Protein 1XDP (pdb70)

Secondary structure (DSSP, 8-state):
--S-SB--HHHHHHHHHHHHHHHHH-TTS-HHHHHHHHHHHHHHHHHIIIIIIHHHHHHHHHHHHH---S-HHHHHHHHHHHHHHHHHHHHHHHHHHHHHHHTTT-EEE-GGG--TTHHHHHHHHIIIIIGGG---EE--TT--TTTTS-TT-EEEEEEEEETTEEEEEEEE--TTTS-SEEEPP-SSSTT--EEEEHHHHHHHHHHHHHTTT---SEEEEEEEEEEEPPPS-TTTTS-SSSTTS--TTSSTTTS---EEEEE-TT--HHHHHHHHHHTT--SSSEEEE--S---GGGGGG----S-GGGSPPP--PBP-GGGG-TT-SSHHHHHHHS-EEEEETTB-THHHHHHHHHHHH-TTEEEEEEEESSPPTT-HHHHHHHHHHHTT-EEEEEE-TT-SSTTTTTTTTTHHHHHHT-EEEE--TT-EE--EEEEEEEEETTEEEEEEEEESS-S-TTGGGTEEEEEEEE--HHHHHHHHHHHHHHH-TTS----SS-EEETTSHHHHHHHHHHHHHHHHHTT----EEEEES-B--HHHHHHHHHHHHTT--EEEEESS-B-B-TT-TTTSTTEEEEEE-SSSEE---EEEE-GGGS-EEEEES--BSHHHHHSEEEEEEE--SHHHHHHHHHHHHHHHT--SSEEE--TT---PBPPP-SS----HHHHHHHHHHHHTS--/--S-SB--HHHHHHHHHHHHHHHHH-TTS-HHHHHHHHHHHHHHHHHIIIIIIHHHHHHHHHHHHH---S-HHHHHHHHHHHHHHHHHHHHHHHHHHHHHHHTTT-EEE-GGG--TTHHHHHHHHIIIIIGGG---EE--TT--TTTTS-TT-EEEEEEEEETTEEEEEEEE--TTTS-SEEEPP-SSSTT--EEEEHHHHHHHHHHHHHTTT---SEEEEEEEEEEEPPPS-TTTTS-SSSTTS--TTSSTTTS---EEEEE-TT--HHHHHHHHHHTT--SSSEEEE--S---GGGGGG----S-GGGSPPP--PBP-GGGG-TT-SSHHHHHHHS-EEEEETTB-THHHHHHHHHHHH-TTEEEEEEEESSPPTT-HHHHHHHHHHHTT-EEEEEE-TT-SSTTTTTTTTTHHHHHHT-EEEE--TT-EE--EEEEEEEEETTEEEEEEEEESS-S-TTGGGTEEEEEEEE--HHHHHHHHHHHHHHH-TTS----SS-EEETTSHHHHHHHHHHHHHHHHHTT----EEEEES-B--HHHHHHHHHHHHTT--EEEEESS-B-B-TT-TTTSTTEEEEEE-SSSEE---EEEE-GGGS-EEEEES--BSHHHHHSEEEEEEE--SHHHHHHHHHHHHHHHT--SSEEE--TT---PBPPP-SS----HHHHHHHHHHHHTS--

Organism: Escherichia coli (strain K12) (NCBI:txid83333)

Solvent-accessible surface area: 57719 Å² total; per-residue (Å²): 120,183,155,73,70,59,10,59,27,10,3,4,18,15,6,19,2,59,11,6,9,42,0,0,39,28,116,84,8,28,9,0,26,6,0,59,20,0,0,65,13,13,59,28,35,28,54,0,38,25,10,52,30,0,10,13,54,17,72,24,36,18,42,72,66,186,50,39,152,80,123,14,176,123,19,34,38,69,1,117,51,75,19,106,139,11,60,138,89,13,68,37,19,18,80,65,0,42,111,31,0,32,154,57,60,0,39,24,26,27,25,177,92,20,22,130,77,7,40,84,88,0,84,118,31,2,79,100,132,0,54,62,52,2,13,0,4,2,18,45,126,118,8,55,0,62,128,40,7,86,64,30,59,6,2,0,0,0,8,2,35,131,53,147,54,80,82,24,0,0,0,34,4,3,44,80,121,17,81,19,20,8,87,8,37,65,86,80,64,238,180,83,99,7,0,0,4,0,0,3,0,0,26,60,2,10,66,26,7,0,101,14,32,13,94,46,105,44,33,53,15,23,0,0,17,16,20,117,9,29,103,35,66,21,3,52,15,64,21,70,90,104,87,144,153,48,45,74,67,11,110,126,84,2,76,34,43,11,23,41,1,30,28,8,146,95,8,41,104,59,0,14,80,36,0,95,147,29,8,97,18,51,231,101,17,39,39,53,58,29,21,51,41,12,20,31,40,35,4,61,118,0,49,54,32,30,157,86,116,14,34,26,117,105,24,83,54,21,69,18,54,42,29,76,43,110,123,24,126,22,6,0,29,0,3,111,101,61,21,2,2,0,2,7,2,0,1,19,6,39,3,0,8,19,3,1,17,29,0,0,3,3,47,33,3,80,24,0,33,0,3,2,6,49,8,8,170,94,0,51,1,0,42,10,1,25,34,0,13,34,9,60,17,115,2,1,0,1,0,1,43,47,9,56,106,60,41,118,49,1,85,106,23,10,128,84,0,73,130,22,58,4,77,20,24,82,5,60,106,23,44,3,8,19,1,2,0,0,5,0,11,22,108,23,147,59,124,67,37,40,2,1,3,4,2,0,8,26,2,16,37,127,19,3,130,104,62,0,4,2,2,2,2,0,21,33,54,119,1,5,64,5,0,100,76,0,0,70,16,15,72,70,70,194,176,123,30,103,13,120,78,0,1,0,0,55,82,9,1,56,139,28,0,40,73,3,0,55,89,0,26,41,18,19,126,121,72,84,82,18,10,0,22,0,3,2,5,12,0,32,3,124,20,0,1,44,64,0,14,42,0,1,71,28,44,0,59,1,47,0,2,0,40,4,2,2,5,0,0,5,102,28,163,58,56,0,79,67,2,70,3,0,0,1,13,8,63,15,52,3,25,1,4,0,0,7,0,33,32,37,48,104,75,51,1,17,4,0,0,0,16,0,10,43,18,6,1,61,66,11,11,0,0,0,1,14,5,46,18,91,120,3,40,92,34,0,21,38,0,8,95,32,0,27,43,1,6,32,0,1,0,77,20,19,99,100,27,43,7,149,82,6,96,108,55,173,109,208,146,26,58,0,4,50,29,0,16,90,47,1,93,70,70,17,113,115,155,120,186,156,73,70,58,10,59,28,11,3,4,18,14,6,18,2,60,11,6,9,41,1,0,37,27,117,84,9,28,8,0,26,7,0,60,19,0,0,63,12,14,58,29,35,28,55,0,39,25,11,52,29,1,9,12,52,17,69,22,35,20,43,73,66,186,50,38,150,79,125,14,177,120,20,34,36,72,1,118,52,74,17,108,136,10,59,138,89,13,68,37,18,17,79,63,0,40,111,31,0,32,154,57,60,0,40,26,26,27,25,178,90,21,21,130,78,7,41,84,89,0,82,115,32,2,80,101,133,0,54,63,50,1,10,0,5,4,17,45,126,125,12,54,0,63,130,45,6,85,62,31,58,6,1,0,0,0,8,2,35,133,53,144,54,80,85,24,0,0,0,34,3,3,46,82,118,18,81,16,20,8,88,8,37,67,87,79,64,239,179,84,99,6,1,0,4,0,0,2,0,0,24,61,2,10,67,26,4,0,101,16,31,12,99,46,103,42,32,54,16,23,0,0,17,16,21,119,9,28,103,36,68,21,4,51,16,65,20,72,90,105,89,146,152,50,44,77,68,11,111,125,87,2,75,34,43,13,23,40,1,29,28,9,144,94,8,41,104,58,0,13,82,37,0,95,149,29,8,97,18,51,233,101,16,39,40,52,57,27,21,51,40,12,19,32,40,36,3,61,118,1,49,55,31,29,158,86,115,15,33,26,119,106,24,84,54,21,67,17,54,43,28,75,40,108,123,24,117,22,7,0,28,0,2,110,101,62,21,2,2,0,3,8,2,0,2,18,5,35,3,0,10,19,3,0,18,28,0,0,2,3,48,33,3,79,25,0,32,0,3,2,7,50,9,7,171,95,0,54,1,0,45,11,0,26,36,0,14,33,9,57,16,117,2,1,0,0,0,1,42,45,8,58,106,60,40,118,48,1,86,105,23,10,131,83,0,72,129,22,59,4,78,20,24,81,5,58,103,23,45,2,9,19,1,1,0,0,6,0,10,22,108,23,147,60,125,69,36,41,2,1,3,4,2,1,8,25,4,16,36,127,19,4,131,105,64,0,5,2,2,2,3,0,20,34,54,118,1,4,64,4,0,100,77,0,0,72,17,16,72,70,69,192,177,127,29,103,12,117,79,0,2,0,0,54,83,8,2,55,138,26,0,40,73,4,0,56,92,0,25,42,18,18,126,122,73,84,81,18,10,0,23,0,3,2,6,12,0,33,4,121,20,0,0,43,63,0,14,42,0,0,71,30,44,0,61,1,45,0,2,0,39,4,3,2,5,0,0,4,102,28,164,58,57,0,79,68,2,70,3,1,0,1,13,8,64,15,54,3,26,1,3,0,1,6,0,34,34,37,47,103,77,51,1,18,4,0,0,0,16,0,12,44,19,6,2,60,65,10,10,0,0,0,1,13,6,47,18,91,120,2,41,93,34,0,21,37,0,8,94,31,0,26,42,2,7,30,0,1,0,79,20,20,101,101,24,44,6,148,84,6,96,105,56,174,108,208,146,29,57,0,3,53,28,0,16,91,49,1,96,70,71,18,114,115,155

Nearest PDB structures (foldseek):
  1xdo-assembly1_A  TM=9.847E-01  e=0.000E+00  Escherichia coli
  2o8r-assembly1_A  TM=9.096E-01  e=2.268E-58  Porphyromonas gingivalis
  2o8r-assembly1_B  TM=8.255E-01  e=1.821E-51  Porphyromonas gingivalis
  2c1l-assembly1_B  TM=3.528E-01  e=1.149E-03  Cytobacillus firmus
  2w37-assembly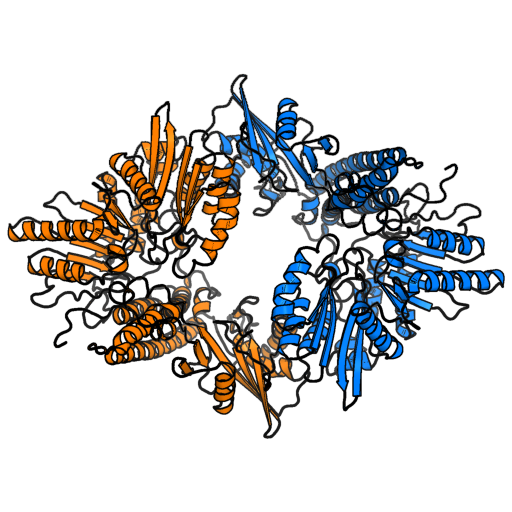1_A  TM=3.928E-01  e=2.493E+00  Lentilactobacillus hilgardii

Sequence (1374 aa):
GQEKLYIEKELSWLSFNERVLQEAADKSNPLIERMRFLGIYSNNLDEFYKVRFAELKRRIIISEEQGSNSHSRHLLGKIQSRVLKADQEFDGLYNELLLEMARNQIFLINERQLSVNQQNWLRHYFKQYLRQHITPILINPDTDLVQFLKDDYTYLAVEIIRGDTIRYALLEIPSDKVPRFVNLPPEAPRRRKPMILLDNILRYCLDDIFKGFFDYDALNAYSMKMTRDAEYDLVHEMEASLMELMSSSLKQRLTAEPVRFVYQRDMPNALVEVLREKLTISRYDSIVPGGRYHNFKDFINFPNVGKANLVNKPLPRLRHIWFDKAQFRNGFDAIRERDVLLYYPYHTFEHVLELLRQASFDPSVLAIKINIYRVAKDSRIIDSMIHAAHNGKKVTVVVELQARFDEEANIHWAKRLTEAGVHVIFSAPGLKIHAKLFLISRKENGEVVRYAHIGTGNFNEKTARLYTDYSLLTADARITNEVRRVFNFIENPYRPVTFDYLMVSPQNSRRLLYEMVDREIANAQQGLPSGITLKLNNLVDKGLVDRLYAASSSGVPVNLLVRGMCSLIPNLEGISDNIRAISIVDRYLEHDRVYIFENGGDKKVYLSSADWMTRNIDYRIEVATPLLDPRLKQRVLDIIDILFSDTVKARYIDKELSNRYVPRGNRRKVRAQLAIYDYIKSLEQPEGQEKLYIEKELSWLSFNERVLQEAADKSNPLIERMRFLGIYSNNLDEFYKVRFAELKRRIIISEEQGSNSHSRHLLGKIQSRVLKADQEFDGLYNELLLEMARNQIFLINERQLSVNQQNWLRHYFKQYLRQHITPILINPDTDLVQFLKDDYTYLAVEIIRGDTIRYALLEIPSDKVPRFVNLPPEAPRRRKPMILLDNILRYCLDDIFKGFFDYDALNAYSMKMTRDAEYDLVHEMEASLMELMSSSLKQRLTAEPVRFVYQRDMPNALVEVLREKLTISRYDSIVPGGRYHNFKDFINFPNVGKANLVNKPLPRLRHIWFDKAQFRNGFDAIRERDVLLYYPYHTFEHVLELLRQASFDPSVLAIKINIYRVAKDSRIIDSMIHAAHNGKKVTVVVELQARFDEEANIHWAKRLTEAGVHVIFSAPGLKIHAKLFLISRKENGEVVRYAHIGTGNFNEKTARLYTDYSLLTADARITNEVRRVFNFIENPYRPVTFDYLMVSPQNSRRLLYEMVDREIANAQQGLPSGITLKLNNLVDKGLVDRLYAASSSGVPVNLLVRGMCSLIPNLEGISDNIRAISIVDRYLEHDRVYIFENGGDKKVYLSSADWMTRNIDYRIEVATPLLDPRLKQRVLDIIDILFSDTVKARYIDKELSNRYVPRGNRRKVRAQLAIYDYIKSLEQPE

B-factor: mean 38.41, std 24.61, range [1.0, 137.25]

Radius of gyration: 36.73 Å; Cα contacts (8 Å, |Δi|>4): 2592; chains: 2; bounding box: 92×101×88 Å

CATH classification: 1.20.58.310 (+3 more: 3.30.1840.10, 3.30.870.10, 3.30.870.10)

Structure (mmCIF, N/CA/C/O backbone):
data_1XDP
#
_entry.id   1XDP
#
_cell.length_a   152.000
_cell.length_b   152.000
_cell.length_c   150.000
_cell.angle_alpha   90.00
_cell.angle_beta   90.00
_cell.angle_gamma   90.00
#
_symmetry.space_group_name_H-M   'P 42 21 2'
#
loop_
_entity.id
_entity.type
_entity.pdbx_description
1 polymer 'Polyphosphate kinase'
2 non-polymer 'MAGNESIUM ION'
3 non-polymer "ADENOSINE-5'-TRIPHOSPHATE"
4 water water
#
loop_
_atom_site.group_PDB
_atom_site.id
_atom_site.type_symbol
_atom_site.label_atom_id
_atom_site.label_alt_id
_atom_site.label_comp_id
_atom_site.label_asym_id
_atom_site.label_entity_id
_atom_site.label_seq_id
_atom_site.pdbx_PDB_ins_code
_atom_site.Cartn_x
_atom_site.Cartn_y
_atom_site.Cartn_z
_atom_site.occupancy
_atom_site.B_iso_or_equiv
_atom_site.auth_seq_id
_atom_site.auth_comp_id
_atom_site.auth_asym_id
_atom_site.auth_atom_id
_atom_site.pdbx_PDB_model_num
ATOM 1 N N . GLY A 1 1 ? -34.540 -97.302 11.654 1.00 90.87 2 GLY A N 1
ATOM 2 C CA . GLY A 1 1 ? -35.880 -96.782 12.033 1.00 90.74 2 GLY A CA 1
ATOM 3 C C . GLY A 1 1 ? -36.833 -96.684 10.855 1.00 90.53 2 GLY A C 1
ATOM 4 O O . GLY A 1 1 ? -36.445 -96.262 9.763 1.00 90.48 2 GLY A O 1
ATOM 5 N N . GLN A 1 2 ? -38.083 -97.084 11.081 1.00 90.11 3 GLN A N 1
ATOM 6 C CA . GLN A 1 2 ? -39.125 -97.048 10.053 1.00 89.54 3 GLN A CA 1
ATOM 7 C C . GLN A 1 2 ? -40.366 -96.334 10.604 1.00 88.31 3 GLN A C 1
ATOM 8 O O . GLN A 1 2 ? -41.130 -95.716 9.859 1.00 88.53 3 GLN A O 1
ATOM 14 N N . GLU A 1 3 ? -40.548 -96.433 11.919 1.00 86.25 4 GLU A N 1
ATOM 15 C CA . GLU A 1 3 ? -41.660 -95.804 12.634 1.00 83.23 4 GLU A CA 1
ATOM 16 C C . GLU A 1 3 ? -41.218 -95.536 14.074 1.00 80.02 4 GLU A C 1
ATOM 17 O O . GLU A 1 3 ? -41.719 -96.161 15.014 1.00 79.97 4 GLU A O 1
ATOM 23 N N . LYS A 1 4 ? -40.272 -94.610 14.228 1.00 75.44 5 LYS A N 1
ATOM 24 C CA . LYS A 1 4 ? -39.727 -94.237 15.530 1.00 69.95 5 LYS A CA 1
ATOM 25 C C . LYS A 1 4 ? -40.558 -94.718 16.711 1.00 65.71 5 LYS A C 1
ATOM 26 O O . LYS A 1 4 ? -41.722 -94.350 16.861 1.00 64.93 5 LYS A O 1
ATOM 32 N N . LEU A 1 5 ? -39.947 -95.553 17.542 1.00 60.27 6 LEU A N 1
ATOM 33 C CA . LEU A 1 5 ? -40.607 -96.086 18.720 1.00 54.26 6 LEU A CA 1
ATOM 34 C C . LEU A 1 5 ? -40.300 -95.171 19.914 1.00 51.12 6 LEU A C 1
ATOM 35 O O . LEU A 1 5 ? -41.071 -95.105 20.869 1.00 50.60 6 LEU A O 1
ATOM 40 N N . TYR A 1 6 ? -39.170 -94.463 19.839 1.00 47.05 7 TYR A N 1
ATOM 41 C CA . TYR A 1 6 ? -38.730 -93.533 20.881 1.00 42.82 7 TYR A CA 1
ATOM 42 C C . TYR A 1 6 ? -38.342 -92.194 20.257 1.00 41.21 7 TYR A C 1
ATOM 43 O O . TYR A 1 6 ? -38.071 -92.111 19.064 1.00 42.63 7 TYR A O 1
ATOM 52 N N . ILE A 1 7 ? -38.297 -91.151 21.077 1.00 38.80 8 ILE A N 1
ATOM 53 C CA . ILE A 1 7 ? -37.921 -89.828 20.608 1.00 35.60 8 ILE A CA 1
ATOM 54 C C . ILE A 1 7 ? -36.552 -89.488 21.171 1.00 34.00 8 ILE A C 1
ATOM 55 O O . ILE A 1 7 ? -36.242 -89.816 22.309 1.00 31.82 8 ILE A O 1
ATOM 60 N N . GLU A 1 8 ? -35.727 -88.839 20.365 1.00 33.47 9 GLU A N 1
ATOM 61 C CA . GLU A 1 8 ? -34.398 -88.456 20.802 1.00 33.29 9 GLU A CA 1
ATOM 62 C C . GLU A 1 8 ? -34.565 -87.506 21.972 1.00 31.64 9 GLU A C 1
ATOM 63 O O . GLU A 1 8 ? -35.313 -86.531 21.876 1.00 31.01 9 GLU A O 1
ATOM 69 N N . LYS A 1 9 ? -33.868 -87.774 23.071 1.00 29.91 10 LYS A N 1
ATOM 70 C CA . LYS A 1 9 ? -33.979 -86.913 24.245 1.00 28.68 10 LYS A CA 1
ATOM 71 C C . LYS A 1 9 ? -33.679 -85.446 23.933 1.00 26.77 10 LYS A C 1
ATOM 72 O O . LYS A 1 9 ? -34.376 -84.541 24.397 1.00 26.56 10 LYS A O 1
ATOM 78 N N . GLU A 1 10 ? -32.653 -85.221 23.126 1.00 23.79 11 GLU A N 1
ATOM 79 C CA . GLU A 1 10 ? -32.258 -83.866 22.761 1.00 22.45 11 GLU A CA 1
ATOM 80 C C . GLU A 1 10 ? -33.377 -83.127 22.031 1.00 20.79 11 GLU A C 1
ATOM 81 O O . GLU A 1 10 ? -33.659 -81.962 22.310 1.00 19.06 11 GLU A O 1
ATOM 87 N N . LEU A 1 11 ? -34.010 -83.804 21.083 1.00 20.17 12 LEU A N 1
ATOM 88 C CA . LEU A 1 11 ? -35.091 -83.183 20.350 1.00 19.86 12 LEU A CA 1
ATOM 89 C C . LEU A 1 11 ? -36.229 -82.906 21.311 1.00 19.16 12 LEU A C 1
ATOM 90 O O . LEU A 1 11 ? -36.842 -81.861 21.261 1.00 19.01 12 LEU A O 1
ATOM 95 N N . SER A 1 12 ? -36.505 -83.841 22.203 1.00 19.11 13 SER A N 1
ATOM 96 C CA . SER A 1 12 ? -37.577 -83.628 23.162 1.00 18.53 13 SER A CA 1
ATOM 97 C C . SER A 1 12 ? -37.207 -82.434 24.057 1.00 19.58 13 SER A C 1
ATOM 98 O O . SER A 1 12 ? -38.075 -81.642 24.484 1.00 19.39 13 SER A O 1
ATOM 101 N N . TRP A 1 13 ? -35.917 -82.296 24.341 1.00 17.03 14 TRP A N 1
ATOM 102 C CA . TRP A 1 13 ? -35.482 -81.189 25.168 1.00 16.60 14 TRP A CA 1
ATOM 103 C C . TRP A 1 13 ? -35.775 -79.862 24.472 1.00 17.69 14 TRP A C 1
ATOM 104 O O . TRP A 1 13 ? -36.141 -78.871 25.113 1.00 17.49 14 TRP A O 1
ATOM 115 N N . LEU A 1 14 ? -35.595 -79.837 23.158 1.00 18.62 15 LEU A N 1
ATOM 116 C CA . LEU A 1 14 ? -35.854 -78.624 22.396 1.00 17.54 15 LEU A CA 1
ATOM 117 C C . LEU A 1 14 ? -37.357 -78.350 22.387 1.00 17.50 15 LEU A C 1
ATOM 118 O O . LEU A 1 14 ? -37.782 -77.198 22.410 1.00 17.20 15 LEU A O 1
ATOM 123 N N . SER A 1 15 ? -38.157 -79.410 22.374 1.00 16.67 16 SER A N 1
ATOM 124 C CA . SER A 1 15 ? -39.604 -79.267 22.386 1.00 17.97 16 SER A CA 1
ATOM 125 C C . SER A 1 15 ? -39.970 -78.603 23.714 1.00 18.77 16 SER A C 1
ATOM 126 O O . SER A 1 15 ? -40.896 -77.792 23.799 1.00 17.55 16 SER A O 1
ATOM 129 N N . PHE A 1 16 ? -39.228 -78.957 24.757 1.00 18.02 17 PHE A N 1
ATOM 130 C CA . PHE A 1 16 ? -39.469 -78.391 26.066 1.00 16.49 17 PHE A CA 1
ATOM 131 C C . PHE A 1 16 ? -39.164 -76.894 26.150 1.00 16.75 17 PHE A C 1
ATOM 132 O O . PHE A 1 16 ? -39.963 -76.125 26.672 1.00 17.30 17 PHE A O 1
ATOM 140 N N . ASN A 1 17 ? -37.994 -76.484 25.671 1.00 17.07 18 ASN A N 1
ATOM 141 C CA . ASN A 1 17 ? -37.637 -75.080 25.728 1.00 17.75 18 ASN A CA 1
ATOM 142 C C . ASN A 1 17 ? -38.614 -74.321 24.868 1.00 18.35 18 ASN A C 1
ATOM 143 O O . ASN A 1 17 ? -38.896 -73.155 25.098 1.00 19.47 18 ASN A O 1
ATOM 148 N N . GLU A 1 18 ? -39.143 -75.004 23.870 1.00 20.27 19 GLU A N 1
ATOM 149 C CA . GLU A 1 18 ? -40.114 -74.404 22.964 1.00 22.62 19 GLU A CA 1
ATOM 150 C C . GLU A 1 18 ? -41.357 -74.079 23.792 1.00 20.96 19 GLU A C 1
ATOM 151 O O . GLU A 1 18 ? -42.015 -73.067 23.578 1.00 20.99 19 GLU A O 1
ATOM 157 N N . ARG A 1 19 ? -41.664 -74.955 24.742 1.00 20.24 20 ARG A N 1
ATOM 158 C CA . ARG A 1 19 ? -42.801 -74.780 25.641 1.00 18.44 20 ARG A CA 1
ATOM 159 C C . ARG A 1 19 ? -42.527 -73.533 26.499 1.00 18.45 20 ARG A C 1
ATOM 160 O O . ARG A 1 19 ? -43.448 -72.827 26.935 1.00 18.28 20 ARG A O 1
ATOM 168 N N . VAL A 1 20 ? -41.251 -73.259 26.734 1.00 16.91 21 VAL A N 1
ATOM 169 C CA . VAL A 1 20 ? -40.884 -72.097 27.527 1.00 16.08 21 VAL A CA 1
ATOM 170 C C . VAL A 1 20 ? -41.165 -70.860 26.681 1.00 16.53 21 VAL A C 1
ATOM 171 O O . VAL A 1 20 ? -41.682 -69.860 27.174 1.00 15.22 21 VAL A O 1
ATOM 175 N N . LEU A 1 21 ? -40.837 -70.947 25.394 1.00 17.52 22 LEU A N 1
ATOM 176 C CA . LEU A 1 21 ? -41.070 -69.857 24.453 1.00 18.72 22 LEU A CA 1
ATOM 177 C C . LEU A 1 21 ? -42.563 -69.530 24.403 1.00 19.26 22 LEU A C 1
ATOM 178 O O . LEU A 1 21 ? -42.954 -68.367 24.332 1.00 18.88 22 LEU A O 1
ATOM 183 N N . GLN A 1 22 ? -43.390 -70.572 24.419 1.00 20.01 23 GLN A N 1
ATOM 184 C CA . GLN A 1 22 ? -44.839 -70.406 24.397 1.00 20.41 23 GLN A CA 1
ATOM 185 C C . GLN A 1 22 ? -45.289 -69.496 25.538 1.00 21.53 23 GLN A C 1
ATOM 186 O O . GLN A 1 22 ? -46.272 -68.766 25.410 1.00 21.74 23 GLN A O 1
ATOM 192 N N . GLU A 1 23 ? -44.580 -69.546 26.661 1.00 22.60 24 GLU A N 1
ATOM 193 C CA . GLU A 1 23 ? -44.952 -68.704 27.788 1.00 22.47 24 GLU A CA 1
ATOM 194 C C . GLU A 1 23 ? -44.645 -67.260 27.475 1.00 23.27 24 GLU A C 1
ATOM 195 O O . GLU A 1 23 ? -45.317 -66.371 27.972 1.00 25.67 24 GLU A O 1
ATOM 201 N N . ALA A 1 24 ? -43.632 -67.028 26.647 1.00 24.08 25 ALA A N 1
ATOM 202 C CA . ALA A 1 24 ? -43.236 -65.671 26.262 1.00 24.40 25 ALA A CA 1
ATOM 203 C C . ALA A 1 24 ? -44.242 -65.122 25.271 1.00 25.10 25 ALA A C 1
ATOM 204 O O . ALA A 1 24 ? -44.408 -63.914 25.132 1.00 26.52 25 ALA A O 1
ATOM 206 N N . ALA A 1 25 ? -44.912 -66.037 24.589 1.00 25.33 26 ALA A N 1
ATOM 207 C CA . ALA A 1 25 ? -45.906 -65.699 23.592 1.00 25.60 26 ALA A CA 1
ATOM 208 C C . ALA A 1 25 ? -47.330 -65.740 24.153 1.00 26.55 26 ALA A C 1
ATOM 209 O O . ALA A 1 25 ? -48.270 -65.273 23.509 1.00 26.73 26 ALA A O 1
ATOM 211 N N . ASP A 1 26 ? -47.491 -66.297 25.347 1.00 25.97 27 ASP A N 1
ATOM 212 C CA . ASP A 1 26 ? -48.809 -66.390 25.955 1.00 25.33 27 ASP A CA 1
ATOM 213 C C . ASP A 1 26 ? -49.289 -65.037 26.492 1.00 26.15 27 ASP A C 1
ATOM 214 O O . ASP A 1 26 ? -48.853 -64.570 27.559 1.00 24.93 27 ASP A O 1
ATOM 219 N N . LYS A 1 27 ? -50.191 -64.418 25.730 1.00 26.57 28 LYS A N 1
ATOM 220 C CA . LYS A 1 27 ? -50.748 -63.114 26.077 1.00 27.10 28 LYS A CA 1
ATOM 221 C C . LYS A 1 27 ? -51.458 -63.143 27.430 1.00 26.90 28 LYS A C 1
ATOM 222 O O . LYS A 1 27 ? -51.750 -62.090 27.994 1.00 27.52 28 LYS A O 1
ATOM 228 N N . SER A 1 28 ? -51.726 -64.332 27.967 1.00 25.63 29 SER A N 1
ATOM 229 C CA . SER A 1 28 ? -52.400 -64.423 29.270 1.00 25.51 29 SER A CA 1
ATOM 230 C C . SER A 1 28 ? -51.418 -64.079 30.396 1.00 25.26 29 SER A C 1
ATOM 231 O O . SER A 1 28 ? -51.818 -63.782 31.517 1.00 24.36 29 SER A O 1
ATOM 234 N N . ASN A 1 29 ? -50.127 -64.127 30.086 1.00 24.39 30 ASN A N 1
ATOM 235 C CA . ASN A 1 29 ? -49.094 -63.801 31.063 1.00 23.46 30 ASN A CA 1
ATOM 236 C C . ASN A 1 29 ? -48.789 -62.315 31.015 1.00 23.76 30 ASN A C 1
ATOM 237 O O . ASN A 1 29 ? -48.938 -61.678 29.976 1.00 23.90 30 ASN A O 1
ATOM 242 N N . PRO A 1 30 ? -48.371 -61.740 32.146 1.00 24.44 31 PRO A N 1
ATOM 243 C CA . PRO A 1 30 ? -48.041 -60.313 32.208 1.00 25.03 31 PRO A CA 1
ATOM 244 C C . PRO A 1 30 ? -46.897 -59.966 31.246 1.00 25.59 31 PRO A C 1
ATOM 245 O O . PRO A 1 30 ? -45.912 -60.691 31.153 1.00 26.44 31 PRO A O 1
ATOM 249 N N . LEU A 1 31 ? -47.040 -58.853 30.535 1.00 25.48 32 LEU A N 1
ATOM 250 C CA . LEU A 1 31 ? -46.052 -58.419 29.556 1.00 25.21 32 LEU A CA 1
ATOM 251 C C . LEU A 1 31 ? -44.576 -58.610 29.932 1.00 26.37 32 LEU A C 1
ATOM 252 O O . LEU A 1 31 ? -43.828 -59.263 29.200 1.00 27.49 32 LEU A O 1
ATOM 257 N N . ILE A 1 32 ? -44.147 -58.052 31.058 1.00 25.97 33 ILE A N 1
ATOM 258 C CA . ILE A 1 32 ? -42.752 -58.177 31.466 1.00 26.23 33 ILE A CA 1
ATOM 259 C C . ILE A 1 32 ? -42.339 -59.608 31.814 1.00 26.38 33 ILE A C 1
ATOM 260 O O . ILE A 1 32 ? -41.179 -59.969 31.664 1.00 27.83 33 ILE A O 1
ATOM 265 N N . GLU A 1 33 ? -43.283 -60.423 32.266 1.00 25.97 34 GLU A N 1
ATOM 266 C CA . GLU A 1 33 ? -42.969 -61.805 32.593 1.00 26.61 34 GLU A CA 1
ATOM 267 C C . GLU A 1 33 ? -42.644 -62.497 31.281 1.00 25.52 34 GLU A C 1
ATOM 268 O O . GLU A 1 33 ? -41.724 -63.302 31.200 1.00 26.07 34 GLU A O 1
ATOM 274 N N . ARG A 1 34 ? -43.411 -62.161 30.251 1.00 24.98 35 ARG A N 1
ATOM 275 C CA . ARG A 1 34 ? -43.206 -62.728 28.933 1.00 24.43 35 ARG A CA 1
ATOM 276 C C . ARG A 1 34 ? -41.829 -62.345 28.431 1.00 23.35 35 ARG A C 1
ATOM 277 O O . ARG A 1 34 ? -41.121 -63.169 27.858 1.00 22.65 35 ARG A O 1
ATOM 285 N N . MET A 1 35 ? -41.450 -61.090 28.653 1.00 22.17 36 MET A N 1
ATOM 286 C CA . MET A 1 35 ? -40.140 -60.620 28.233 1.00 21.80 36 MET A CA 1
ATOM 287 C C . MET A 1 35 ? -39.069 -61.413 28.968 1.00 22.73 36 MET A C 1
ATOM 288 O O . MET A 1 35 ? -38.050 -61.780 28.384 1.00 23.06 36 MET A O 1
ATOM 293 N N . ARG A 1 36 ? -39.313 -61.694 30.245 1.00 20.66 37 ARG A N 1
ATOM 294 C CA . ARG A 1 36 ? -38.364 -62.443 31.053 1.00 19.88 37 ARG A CA 1
ATOM 295 C C . ARG A 1 36 ? -38.263 -63.904 30.641 1.00 19.81 37 ARG A C 1
ATOM 296 O O . ARG A 1 36 ? -37.234 -64.538 30.854 1.00 19.89 37 ARG A O 1
ATOM 304 N N . PHE A 1 37 ? -39.325 -64.434 30.044 1.00 20.10 38 PHE A N 1
ATOM 305 C CA . PHE A 1 37 ? -39.321 -65.811 29.583 1.00 21.37 38 PHE A CA 1
ATOM 306 C C . PHE A 1 37 ? -38.382 -65.928 28.388 1.00 22.41 38 PHE A C 1
ATOM 307 O O . PHE A 1 37 ? -37.834 -67.001 28.116 1.00 22.74 38 PHE A O 1
ATOM 315 N N . LEU A 1 38 ? -38.204 -64.821 27.672 1.00 22.25 39 LEU A N 1
ATOM 316 C CA . LEU A 1 38 ? -37.290 -64.810 26.543 1.00 21.74 39 LEU A CA 1
ATOM 317 C C . LEU A 1 38 ? -35.915 -65.023 27.150 1.00 22.78 39 LEU A C 1
ATOM 318 O O . LEU A 1 38 ? -35.031 -65.617 26.545 1.00 22.88 39 LEU A O 1
ATOM 323 N N . GLY A 1 39 ? -35.755 -64.533 28.372 1.00 23.26 40 GLY A N 1
ATOM 324 C CA . GLY A 1 39 ? -34.498 -64.679 29.075 1.00 22.21 40 GLY A CA 1
ATOM 325 C C . GLY A 1 39 ? -34.287 -66.112 29.517 1.00 22.90 40 GLY A C 1
ATOM 326 O O . GLY A 1 39 ? -33.203 -66.674 29.346 1.00 24.54 40 GLY A O 1
ATOM 327 N N . ILE A 1 40 ? -35.324 -66.715 30.083 1.00 21.84 41 ILE A N 1
ATOM 328 C CA . ILE A 1 40 ? -35.206 -68.085 30.539 1.00 21.94 41 ILE A CA 1
ATOM 329 C C . ILE A 1 40 ? -34.925 -68.970 29.340 1.00 22.75 41 ILE A C 1
ATOM 330 O O . ILE A 1 40 ? -34.023 -69.802 29.378 1.00 23.32 41 ILE A O 1
ATOM 335 N N . TYR A 1 41 ? -35.687 -68.768 28.268 1.00 22.41 42 TYR A N 1
ATOM 336 C CA . TYR A 1 41 ? -35.515 -69.542 27.044 1.00 22.05 42 TYR A CA 1
ATOM 337 C C . TYR A 1 41 ? -34.065 -69.487 26.575 1.00 22.14 42 TYR A C 1
ATOM 338 O O . TYR A 1 41 ? -33.457 -70.516 26.314 1.00 22.45 42 TYR A O 1
ATOM 347 N N . SER A 1 42 ? -33.518 -68.283 26.472 1.00 22.69 43 SER A N 1
ATOM 348 C CA . SER A 1 42 ? -32.142 -68.106 26.024 1.00 23.78 43 SER A CA 1
ATOM 349 C C . SER A 1 42 ? -31.164 -68.814 26.926 1.00 23.49 43 SER A C 1
ATOM 350 O O . SER A 1 42 ? -30.294 -69.557 26.472 1.00 24.14 43 SER A O 1
ATOM 353 N N . ASN A 1 43 ? -31.308 -68.556 28.214 1.00 22.59 44 ASN A N 1
ATOM 354 C CA . ASN A 1 43 ? -30.438 -69.149 29.194 1.00 22.28 44 ASN A CA 1
ATOM 355 C C . ASN A 1 43 ? -30.510 -70.663 29.113 1.00 21.78 44 ASN A C 1
ATOM 356 O O . ASN A 1 43 ? -29.495 -71.345 29.252 1.00 20.69 44 ASN A O 1
ATOM 361 N N . ASN A 1 44 ? -31.708 -71.188 28.874 1.00 20.98 45 ASN A N 1
ATOM 362 C CA . ASN A 1 44 ? -31.877 -72.629 28.770 1.00 21.04 45 ASN A CA 1
ATOM 363 C C . ASN A 1 44 ? -31.100 -73.155 27.588 1.00 21.50 45 ASN A C 1
ATOM 364 O O . ASN A 1 44 ? -30.466 -74.207 27.667 1.00 22.80 45 ASN A O 1
ATOM 369 N N . LEU A 1 45 ? -31.159 -72.415 26.488 1.00 21.53 46 LEU A N 1
ATOM 370 C CA . LEU A 1 45 ? -30.471 -72.809 25.275 1.00 21.70 46 LEU A CA 1
ATOM 371 C C . LEU A 1 45 ? -28.970 -72.774 25.499 1.00 22.22 46 LEU A C 1
ATOM 372 O O . LEU A 1 45 ? -28.248 -73.676 25.067 1.00 22.14 46 LEU A O 1
ATOM 377 N N . ASP A 1 46 ? -28.493 -71.738 26.180 1.00 23.82 47 ASP A N 1
ATOM 378 C CA . ASP A 1 46 ? -27.063 -71.635 26.461 1.00 25.99 47 ASP A CA 1
ATOM 379 C C . ASP A 1 46 ? -26.633 -72.878 27.224 1.00 26.57 47 ASP A C 1
ATOM 380 O O . ASP A 1 46 ? -25.628 -73.492 26.891 1.00 27.76 47 ASP A O 1
ATOM 385 N N . GLU A 1 47 ? -27.401 -73.240 28.248 1.00 28.42 48 GLU A N 1
ATOM 386 C CA . GLU A 1 47 ? -27.113 -74.424 29.052 1.00 29.79 48 GLU A CA 1
ATOM 387 C C . GLU A 1 47 ? -27.154 -75.652 28.154 1.00 28.48 48 GLU A C 1
ATOM 388 O O . GLU A 1 47 ? -26.332 -76.556 28.274 1.00 28.64 48 GLU A O 1
ATOM 394 N N . PHE A 1 48 ? -28.127 -75.675 27.254 1.00 28.48 49 PHE A N 1
ATOM 395 C CA . PHE A 1 48 ? -28.288 -76.786 26.332 1.00 28.93 49 PHE A CA 1
ATOM 396 C C . PHE A 1 48 ? -27.019 -77.076 25.545 1.00 29.38 49 PHE A C 1
ATOM 397 O O . PHE A 1 48 ? -26.621 -78.227 25.391 1.00 30.01 49 PHE A O 1
ATOM 405 N N . TYR A 1 49 ? -26.393 -76.032 25.028 1.00 30.51 50 TYR A N 1
ATOM 406 C CA . TYR A 1 49 ? -25.187 -76.225 24.251 1.00 33.35 50 TYR A CA 1
ATOM 407 C C . TYR A 1 49 ? -24.003 -76.613 25.106 1.00 34.99 50 TYR A C 1
ATOM 408 O O . TYR A 1 49 ? -23.335 -77.603 24.823 1.00 36.28 50 TYR A O 1
ATOM 417 N N . LYS A 1 50 ? -23.752 -75.840 26.156 1.00 35.43 51 LYS A N 1
ATOM 418 C CA . LYS A 1 50 ? -22.639 -76.107 27.047 1.00 36.28 51 LYS A CA 1
ATOM 419 C C . LYS A 1 50 ? -22.648 -77.525 27.585 1.00 36.19 51 LYS A C 1
ATOM 420 O O . LYS A 1 50 ? -21.595 -78.114 27.781 1.00 37.31 51 LYS A O 1
ATOM 426 N N . VAL A 1 51 ? -23.830 -78.085 27.814 1.00 36.17 52 VAL A N 1
ATOM 427 C CA . VAL A 1 51 ? -23.901 -79.421 28.384 1.00 36.08 52 VAL A CA 1
ATOM 428 C C . VAL A 1 51 ? -24.422 -80.557 27.526 1.00 36.99 52 VAL A C 1
ATOM 429 O O . VAL A 1 51 ? -23.655 -81.418 27.109 1.00 37.70 52 VAL A O 1
ATOM 433 N N . ARG A 1 52 ? -25.729 -80.561 27.286 1.00 37.62 53 ARG A N 1
ATOM 434 C CA . ARG A 1 52 ? -26.380 -81.615 26.516 1.00 39.26 53 ARG A CA 1
ATOM 435 C C . ARG A 1 52 ? -25.832 -81.802 25.116 1.00 38.18 53 ARG A C 1
ATOM 436 O O . ARG A 1 52 ? -25.647 -82.929 24.662 1.00 37.73 53 ARG A O 1
ATOM 444 N N . PHE A 1 53 ? -25.591 -80.696 24.426 1.00 37.89 54 PHE A N 1
ATOM 445 C CA . PHE A 1 53 ? -25.053 -80.770 23.083 1.00 37.80 54 PHE A CA 1
ATOM 446 C C . PHE A 1 53 ? -23.635 -81.296 23.206 1.00 38.65 54 PHE A C 1
ATOM 447 O O . PHE A 1 53 ? -23.256 -82.257 22.534 1.00 38.61 54 PHE A O 1
ATOM 455 N N . ALA A 1 54 ? -22.854 -80.665 24.076 1.00 39.48 55 ALA A N 1
ATOM 456 C CA . ALA A 1 54 ? -21.471 -81.074 24.294 1.00 40.99 55 ALA A CA 1
ATOM 457 C C . ALA A 1 54 ? -21.398 -82.564 24.628 1.00 41.97 55 ALA A C 1
ATOM 458 O O . ALA A 1 54 ? -20.505 -83.272 24.167 1.00 41.75 55 ALA A O 1
ATOM 460 N N . GLU A 1 55 ? -22.352 -83.030 25.426 1.00 43.31 56 GLU A N 1
ATOM 461 C CA . GLU A 1 55 ? -22.417 -84.428 25.837 1.00 45.46 56 GLU A CA 1
ATOM 462 C C . GLU A 1 55 ? -22.644 -85.312 24.620 1.00 45.96 56 GLU A C 1
ATOM 463 O O . GLU A 1 55 ? -22.099 -86.409 24.524 1.00 45.90 56 GLU A O 1
ATOM 469 N N . LEU A 1 56 ? -23.459 -84.816 23.697 1.00 46.43 57 LEU A N 1
ATOM 470 C CA . LEU A 1 56 ? -23.781 -85.531 22.470 1.00 47.29 57 LEU A CA 1
ATOM 471 C C . LEU A 1 56 ? -22.584 -85.551 21.521 1.00 48.71 57 LEU A C 1
ATOM 472 O O . LEU A 1 56 ? -22.296 -86.570 20.894 1.00 47.72 57 LEU A O 1
ATOM 477 N N . LYS A 1 57 ? -21.890 -84.421 21.408 1.00 50.75 58 LYS A N 1
ATOM 478 C CA . LYS A 1 57 ? -20.726 -84.353 20.531 1.00 53.24 58 LYS A CA 1
ATOM 479 C C . LYS A 1 57 ? -19.747 -85.449 20.922 1.00 54.62 58 LYS A C 1
ATOM 480 O O . LYS A 1 57 ? -19.067 -86.020 20.073 1.00 54.38 58 LYS A O 1
ATOM 486 N N . ARG A 1 58 ? -19.685 -85.745 22.214 1.00 56.15 59 ARG A N 1
ATOM 487 C CA . ARG A 1 58 ? -18.767 -86.756 22.695 1.00 57.90 59 ARG A CA 1
ATOM 488 C C . ARG A 1 58 ? -19.298 -88.168 22.535 1.00 59.14 59 ARG A C 1
ATOM 489 O O . ARG A 1 58 ? -18.525 -89.114 22.396 1.00 60.02 59 ARG A O 1
ATOM 497 N N . ARG A 1 59 ? -20.614 -88.321 22.543 1.00 60.35 60 ARG A N 1
ATOM 498 C CA . ARG A 1 59 ? -21.190 -89.642 22.386 1.00 62.22 60 ARG A CA 1
ATOM 499 C C . ARG A 1 59 ? -21.019 -90.147 20.975 1.00 62.30 60 ARG A C 1
ATOM 500 O O . ARG A 1 59 ? -20.936 -91.350 20.750 1.00 62.24 60 ARG A O 1
ATOM 508 N N . ILE A 1 60 ? -20.984 -89.223 20.024 1.00 62.87 61 ILE A N 1
ATOM 509 C CA . ILE A 1 60 ? -20.814 -89.583 18.630 1.00 63.45 61 ILE A CA 1
ATOM 510 C C . ILE A 1 60 ? -19.322 -89.794 18.407 1.00 63.19 61 ILE A C 1
ATOM 511 O O . ILE A 1 60 ? -18.919 -90.643 17.619 1.00 62.59 61 ILE A O 1
ATOM 516 N N . ILE A 1 61 ? -18.511 -89.023 19.125 1.00 63.90 62 ILE A N 1
ATOM 517 C CA . ILE A 1 61 ? -17.060 -89.134 19.034 1.00 64.73 62 ILE A CA 1
ATOM 518 C C . ILE A 1 61 ? -16.637 -90.537 19.464 1.00 65.80 62 ILE A C 1
ATOM 519 O O . ILE A 1 61 ? -15.889 -91.215 18.757 1.00 66.75 62 ILE A O 1
ATOM 524 N N . ILE A 1 62 ? -17.123 -90.964 20.625 1.00 65.98 63 ILE A N 1
ATOM 525 C CA . ILE A 1 62 ? -16.806 -92.283 21.147 1.00 66.63 63 ILE A CA 1
ATOM 526 C C . ILE A 1 62 ? -17.269 -93.326 20.140 1.00 66.82 63 ILE A C 1
ATOM 527 O O . ILE A 1 62 ? -16.551 -94.265 19.815 1.00 67.34 63 ILE A O 1
ATOM 532 N N . SER A 1 63 ? -18.475 -93.134 19.632 1.00 67.57 64 SER A N 1
ATOM 533 C CA . SER A 1 63 ? -19.066 -94.053 18.672 1.00 68.69 64 SER A CA 1
ATOM 534 C C . SER A 1 63 ? -18.262 -94.214 17.370 1.00 69.81 64 SER A C 1
ATOM 535 O O . SER A 1 63 ? -17.887 -95.330 17.000 1.00 69.32 64 SER A O 1
ATOM 538 N N . GLU A 1 64 ? -17.997 -93.098 16.690 1.00 71.56 65 GLU A N 1
ATOM 539 C CA . GLU A 1 64 ? -17.267 -93.092 15.416 1.00 72.95 65 GLU A CA 1
ATOM 540 C C . GLU A 1 64 ? -15.847 -93.649 15.462 1.00 74.15 65 GLU A C 1
ATOM 541 O O . GLU A 1 64 ? -15.371 -94.201 14.471 1.00 74.77 65 GLU A O 1
ATOM 547 N N . GLU A 1 65 ? -15.180 -93.501 16.606 1.00 75.37 66 GLU A N 1
ATOM 548 C CA . GLU A 1 65 ? -13.808 -93.978 16.787 1.00 76.39 66 GLU A CA 1
ATOM 549 C C . GLU A 1 65 ? -13.589 -95.323 16.106 1.00 77.16 66 GLU A C 1
ATOM 550 O O . GLU A 1 65 ? -12.712 -95.456 15.251 1.00 77.36 66 GLU A O 1
ATOM 556 N N . GLN A 1 66 ? -14.387 -96.318 16.480 1.00 77.87 67 GLN A N 1
ATOM 557 C CA . GLN A 1 66 ? -14.266 -97.640 15.878 1.00 78.77 67 GLN A CA 1
ATOM 558 C C . GLN A 1 66 ? -15.346 -97.795 14.817 1.00 78.99 67 GLN A C 1
ATOM 559 O O . GLN A 1 66 ? -15.327 -98.735 14.019 1.00 79.19 67 GLN A O 1
ATOM 565 N N . GLY A 1 67 ? -16.283 -96.853 14.818 1.00 79.38 68 GLY A N 1
ATOM 566 C CA . GLY A 1 67 ? -17.365 -96.874 13.854 1.00 80.16 68 GLY A CA 1
ATOM 567 C C . GLY A 1 67 ? -18.730 -96.918 14.505 1.00 80.54 68 GLY A C 1
ATOM 568 O O . GLY A 1 67 ? -18.997 -97.778 15.345 1.00 80.49 68 GLY A O 1
ATOM 569 N N . SER A 1 68 ? -19.596 -95.987 14.118 1.00 81.28 69 SER A N 1
ATOM 570 C CA . SER A 1 68 ? -20.947 -95.925 14.662 1.00 82.14 69 SER A CA 1
ATOM 571 C C . SER A 1 68 ? -21.988 -96.298 13.608 1.00 82.48 69 SER A C 1
ATOM 572 O O . SER A 1 68 ? -21.898 -95.886 12.451 1.00 82.19 69 SER A O 1
ATOM 575 N N . ASN A 1 69 ? -22.978 -97.081 14.026 1.00 83.48 70 ASN A N 1
ATOM 576 C CA . ASN A 1 69 ? -24.050 -97.537 13.145 1.00 83.93 70 ASN A CA 1
ATOM 577 C C . ASN A 1 69 ? -25.276 -96.612 13.210 1.00 83.13 70 ASN A C 1
ATOM 578 O O . ASN A 1 69 ? -26.183 -96.708 12.379 1.00 82.67 70 ASN A O 1
ATOM 583 N N . SER A 1 70 ? -25.295 -95.719 14.201 1.00 82.23 71 SER A N 1
ATOM 584 C CA . SER A 1 70 ? -26.405 -94.782 14.371 1.00 81.07 71 SER A CA 1
ATOM 585 C C . SER A 1 70 ? -26.277 -93.622 13.384 1.00 80.16 71 SER A C 1
ATOM 586 O O . SER A 1 70 ? -25.196 -93.355 12.850 1.00 79.95 71 SER A O 1
ATOM 589 N N . HIS A 1 71 ? -27.395 -92.942 13.150 1.00 79.08 72 HIS A N 1
ATOM 590 C CA . HIS A 1 71 ? -27.465 -91.814 12.228 1.00 77.55 72 HIS A CA 1
ATOM 591 C C . HIS A 1 71 ? -27.268 -90.504 12.982 1.00 76.30 72 HIS A C 1
ATOM 592 O O . HIS A 1 71 ? -28.172 -89.672 13.051 1.00 75.47 72 HIS A O 1
ATOM 599 N N . SER A 1 72 ? -26.073 -90.334 13.542 1.00 75.20 73 SER A N 1
ATOM 600 C CA . SER A 1 72 ? -25.733 -89.142 14.308 1.00 73.96 73 SER A CA 1
ATOM 601 C C . SER A 1 72 ? -26.133 -87.861 13.588 1.00 73.04 73 SER A C 1
ATOM 602 O O . SER A 1 72 ? -26.905 -87.069 14.119 1.00 73.11 73 SER A O 1
ATOM 605 N N . ARG A 1 73 ? -25.626 -87.671 12.375 1.00 71.86 74 ARG A N 1
ATOM 606 C CA . ARG A 1 73 ? -25.926 -86.471 11.603 1.00 70.68 74 ARG A CA 1
ATOM 607 C C . ARG A 1 73 ? -27.410 -86.165 11.458 1.00 68.81 74 ARG A C 1
ATOM 608 O O . ARG A 1 73 ? -27.818 -85.010 11.559 1.00 69.15 74 ARG A O 1
ATOM 616 N N . HIS A 1 74 ? -28.218 -87.193 11.228 1.00 66.53 75 HIS A N 1
ATOM 617 C CA . HIS A 1 74 ? -29.658 -87.002 11.092 1.00 64.43 75 HIS A CA 1
ATOM 618 C C . HIS A 1 74 ? -30.240 -86.355 12.344 1.00 61.81 75 HIS A C 1
ATOM 619 O O . HIS A 1 74 ? -31.342 -85.808 12.320 1.00 62.25 75 HIS A O 1
ATOM 626 N N . LEU A 1 75 ? -29.481 -86.421 13.432 1.00 57.96 76 LEU A N 1
ATOM 627 C CA . LEU A 1 75 ? -29.888 -85.839 14.698 1.00 53.60 76 LEU A CA 1
ATOM 628 C C . LEU A 1 75 ? -29.422 -84.395 14.740 1.00 51.34 76 LEU A C 1
ATOM 629 O O . LEU A 1 75 ? -30.220 -83.481 14.937 1.00 50.22 76 LEU A O 1
ATOM 634 N N . LEU A 1 76 ? -28.122 -84.199 14.546 1.00 49.43 77 LEU A N 1
ATOM 635 C CA . LEU A 1 76 ? -27.538 -82.863 14.557 1.00 48.19 77 LEU A CA 1
ATOM 636 C C . LEU A 1 76 ? -28.261 -81.958 13.574 1.00 47.23 77 LEU A C 1
ATOM 637 O O . LEU A 1 76 ? -28.400 -80.759 13.807 1.00 47.59 77 LEU A O 1
ATOM 642 N N . GLY A 1 77 ? -28.713 -82.543 12.473 1.00 45.73 78 GLY A N 1
ATOM 643 C CA . GLY A 1 77 ? -29.421 -81.771 11.481 1.00 45.24 78 GLY A CA 1
ATOM 644 C C . GLY A 1 77 ? -30.735 -81.310 12.063 1.00 44.41 78 GLY A C 1
ATOM 645 O O . GLY A 1 77 ? -31.086 -80.135 11.985 1.00 44.91 78 GLY A O 1
ATOM 646 N N . LYS A 1 78 ? -31.472 -82.247 12.646 1.00 43.48 79 LYS A N 1
ATOM 647 C CA . LYS A 1 78 ? -32.739 -81.913 13.262 1.00 41.98 79 LYS A CA 1
ATOM 648 C C . LYS A 1 78 ? -32.479 -80.852 14.338 1.00 40.65 79 LYS A C 1
ATOM 649 O O . LYS A 1 78 ? -33.109 -79.795 14.337 1.00 40.67 79 LYS A O 1
ATOM 655 N N . ILE A 1 79 ? -31.540 -81.126 15.241 1.00 38.90 80 ILE A N 1
ATOM 656 C CA . ILE A 1 79 ? -31.218 -80.178 16.303 1.00 38.45 80 ILE A CA 1
ATOM 657 C C . ILE A 1 79 ? -30.952 -78.800 15.717 1.00 39.88 80 ILE A C 1
ATOM 658 O O . ILE A 1 79 ? -31.665 -77.837 16.020 1.00 40.58 80 ILE A O 1
ATOM 663 N N . GLN A 1 80 ? -29.931 -78.703 14.873 1.00 40.93 81 GLN A N 1
ATOM 664 C CA . GLN A 1 80 ? -29.605 -77.433 14.241 1.00 41.16 81 GLN A CA 1
ATOM 665 C C . GLN A 1 80 ? -30.846 -76.901 13.526 1.00 40.28 81 GLN A C 1
ATOM 666 O O . GLN A 1 80 ? -31.082 -75.694 13.479 1.00 40.81 81 GLN A O 1
ATOM 672 N N . SER A 1 81 ? -31.641 -77.807 12.971 1.00 38.82 82 SER A N 1
ATOM 673 C CA . SER A 1 81 ? -32.856 -77.414 12.277 1.00 38.66 82 SER A CA 1
ATOM 674 C C . SER A 1 81 ? -33.795 -76.707 13.248 1.00 38.42 82 SER A C 1
ATOM 675 O O . SER A 1 81 ? -33.969 -75.487 13.169 1.00 37.86 82 SER A O 1
ATOM 678 N N . ARG A 1 82 ? -34.383 -77.475 14.171 1.00 38.32 83 ARG A N 1
ATOM 679 C CA . ARG A 1 82 ? -35.315 -76.937 15.168 1.00 37.14 83 ARG A CA 1
ATOM 680 C C . ARG A 1 82 ? -34.783 -75.682 15.853 1.00 34.90 83 ARG A C 1
ATOM 681 O O . ARG A 1 82 ? -35.539 -74.759 16.149 1.00 32.65 83 ARG A O 1
ATOM 689 N N . VAL A 1 83 ? -33.482 -75.654 16.104 1.00 33.46 84 VAL A N 1
ATOM 690 C CA . VAL A 1 83 ? -32.878 -74.505 16.756 1.00 34.20 84 VAL A CA 1
ATOM 691 C C . VAL A 1 83 ? -33.048 -73.232 15.934 1.00 35.42 84 VAL A C 1
ATOM 692 O O . VAL A 1 83 ? -33.476 -72.196 16.454 1.00 34.98 84 VAL A O 1
ATOM 696 N N . LEU A 1 84 ? -32.713 -73.306 14.651 1.00 37.33 85 LEU A N 1
ATOM 697 C CA . LEU A 1 84 ? -32.839 -72.145 13.778 1.00 38.34 85 LEU A CA 1
ATOM 698 C C . LEU A 1 84 ? -34.298 -71.727 13.621 1.00 38.46 85 LEU A C 1
ATOM 699 O O . LEU A 1 84 ? -34.608 -70.544 13.606 1.00 38.18 85 LEU A O 1
ATOM 704 N N . LYS A 1 85 ? -35.196 -72.693 13.502 1.00 38.47 86 LYS A N 1
ATOM 705 C CA . LYS A 1 85 ? -36.605 -72.371 13.351 1.00 40.28 86 LYS A CA 1
ATOM 706 C C . LYS A 1 85 ? -37.118 -71.643 14.596 1.00 40.88 86 LYS A C 1
ATOM 707 O O . LYS A 1 85 ? -37.889 -70.684 14.498 1.00 40.78 86 LYS A O 1
ATOM 713 N N . ALA A 1 86 ? -36.688 -72.100 15.769 1.00 40.74 87 ALA A N 1
ATOM 714 C CA . ALA A 1 86 ? -37.111 -71.474 17.015 1.00 40.65 87 ALA A CA 1
ATOM 715 C C . ALA A 1 86 ? -36.494 -70.089 17.095 1.00 41.35 87 ALA A C 1
ATOM 716 O O . ALA A 1 86 ? -37.119 -69.155 17.588 1.00 41.13 87 ALA A O 1
ATOM 718 N N . ASP A 1 87 ? -35.262 -69.963 16.614 1.00 42.24 88 ASP A N 1
ATOM 719 C CA . ASP A 1 87 ? -34.589 -68.680 16.631 1.00 43.83 88 ASP A CA 1
ATOM 720 C C . ASP A 1 87 ? -35.419 -67.687 15.822 1.00 43.48 88 ASP A C 1
ATOM 721 O O . ASP A 1 87 ? -35.581 -66.535 16.223 1.00 43.62 88 ASP A O 1
ATOM 726 N N . GLN A 1 88 ? -35.945 -68.136 14.685 1.00 43.03 89 GLN A N 1
ATOM 727 C CA . GLN A 1 88 ? -36.772 -67.276 13.848 1.00 42.73 89 GLN A CA 1
ATOM 728 C C . GLN A 1 88 ? -37.953 -66.773 14.674 1.00 41.18 89 GLN A C 1
ATOM 729 O O . GLN A 1 88 ? -38.244 -65.578 14.690 1.00 41.16 89 GLN A O 1
ATOM 735 N N . GLU A 1 89 ? -38.629 -67.688 15.362 1.00 38.36 90 GLU A N 1
ATOM 736 C CA . GLU A 1 89 ? -39.773 -67.323 16.181 1.00 36.57 90 GLU A CA 1
ATOM 737 C C . GLU A 1 89 ? -39.369 -66.423 17.345 1.00 34.35 90 GLU A C 1
ATOM 738 O O . GLU A 1 89 ? -40.132 -65.559 17.770 1.00 33.74 90 GLU A O 1
ATOM 744 N N . PHE A 1 90 ? -38.167 -66.618 17.861 1.00 31.63 91 PHE A N 1
ATOM 745 C CA . PHE A 1 90 ? -37.709 -65.800 18.957 1.00 30.04 91 PHE A CA 1
ATOM 746 C C . PHE A 1 90 ? -37.749 -64.339 18.522 1.00 30.80 91 PHE A C 1
ATOM 747 O O . PHE A 1 90 ? -38.386 -63.515 19.174 1.00 30.94 91 PHE A O 1
ATOM 755 N N . ASP A 1 91 ? -37.067 -64.021 17.423 1.00 30.72 92 ASP A N 1
ATOM 756 C CA . ASP A 1 91 ? -37.041 -62.657 16.909 1.00 29.98 92 ASP A CA 1
ATOM 757 C C . ASP A 1 91 ? -38.447 -62.126 16.681 1.00 28.36 92 ASP A C 1
ATOM 758 O O . ASP A 1 91 ? -38.724 -60.964 16.952 1.00 28.92 92 ASP A O 1
ATOM 763 N N . GLY A 1 92 ? -39.330 -62.981 16.186 1.00 26.51 93 GLY A N 1
ATOM 764 C CA . GLY A 1 92 ? -40.693 -62.557 15.957 1.00 25.05 93 GLY A CA 1
ATOM 765 C C . GLY A 1 92 ? -41.310 -62.122 17.269 1.00 25.08 93 GLY A C 1
ATOM 766 O O . GLY A 1 92 ? -41.923 -61.061 17.361 1.00 25.20 93 GLY A O 1
ATOM 767 N N . LEU A 1 93 ? -41.143 -62.946 18.297 1.00 25.48 94 LEU A N 1
ATOM 768 C CA . LEU A 1 93 ? -41.681 -62.622 19.602 1.00 25.85 94 LEU A CA 1
ATOM 769 C C . LEU A 1 93 ? -41.015 -61.385 20.169 1.00 26.19 94 LEU A C 1
ATOM 770 O O . LEU A 1 93 ? -41.689 -60.507 20.697 1.00 25.44 94 LEU A O 1
ATOM 775 N N . TYR A 1 94 ? -39.695 -61.311 20.061 1.00 27.00 95 TYR A N 1
ATOM 776 C CA . TYR A 1 94 ? -38.970 -60.162 20.567 1.00 28.31 95 TYR A CA 1
ATOM 777 C C . TYR A 1 94 ? -39.566 -58.879 19.996 1.00 29.47 95 TYR A C 1
ATOM 778 O O . TYR A 1 94 ? -40.060 -58.034 20.743 1.00 30.12 95 TYR A O 1
ATOM 787 N N . ASN A 1 95 ? -39.530 -58.739 18.671 1.00 29.80 96 ASN A N 1
ATOM 788 C CA . ASN A 1 95 ? -40.052 -57.538 18.009 1.00 30.83 96 ASN A CA 1
ATOM 789 C C . ASN A 1 95 ? -41.495 -57.278 18.404 1.00 30.91 96 ASN A C 1
ATOM 790 O O . ASN A 1 95 ? -41.915 -56.135 18.612 1.00 30.39 96 ASN A O 1
ATOM 795 N N . GLU A 1 96 ? -42.254 -58.358 18.481 1.00 31.08 97 GLU A N 1
ATOM 796 C CA . GLU A 1 96 ? -43.654 -58.285 18.850 1.00 31.53 97 GLU A CA 1
ATOM 797 C C . GLU A 1 96 ? -43.783 -57.701 20.263 1.00 30.84 97 GLU A C 1
ATOM 798 O O . GLU A 1 96 ? -44.640 -56.854 20.514 1.00 30.54 97 GLU A O 1
ATOM 804 N N . LEU A 1 97 ? -42.915 -58.144 21.172 1.00 29.30 98 LEU A N 1
ATOM 805 C CA . LEU A 1 97 ? -42.936 -57.682 22.556 1.00 28.08 98 LEU A CA 1
ATOM 806 C C . LEU A 1 97 ? -42.411 -56.262 22.711 1.00 27.45 98 LEU A C 1
ATOM 807 O O . LEU A 1 97 ? -42.778 -55.562 23.651 1.00 28.15 98 LEU A O 1
ATOM 812 N N . LEU A 1 98 ? -41.544 -55.839 21.798 1.00 27.46 99 LEU A N 1
ATOM 813 C CA . LEU A 1 98 ? -41.010 -54.485 21.854 1.00 27.48 99 LEU A CA 1
ATOM 814 C C . LEU A 1 98 ? -42.164 -53.546 21.552 1.00 27.60 99 LEU A C 1
ATOM 815 O O . LEU A 1 98 ? -42.366 -52.545 22.243 1.00 27.44 99 LEU A O 1
ATOM 820 N N . LEU A 1 99 ? -42.927 -53.892 20.516 1.00 27.46 100 LEU A N 1
ATOM 821 C CA . LEU A 1 99 ? -44.078 -53.100 20.110 1.00 27.51 100 LEU A CA 1
ATOM 822 C C . LEU A 1 99 ? -45.114 -53.026 21.225 1.00 27.73 100 LEU A C 1
ATOM 823 O O . LEU A 1 99 ? -45.620 -51.948 21.527 1.00 28.20 100 LEU A O 1
ATOM 828 N N . GLU A 1 100 ? -45.427 -54.165 21.840 1.00 27.50 101 GLU A N 1
ATOM 829 C CA . GLU A 1 100 ? -46.405 -54.168 22.913 1.00 26.41 101 GLU A CA 1
ATOM 830 C C . GLU A 1 100 ? -45.931 -53.316 24.076 1.00 26.27 101 GLU A C 1
ATOM 831 O O . GLU A 1 100 ? -46.740 -52.746 24.803 1.00 26.75 101 GLU A O 1
ATOM 837 N N . MET A 1 101 ? -44.622 -53.218 24.256 1.00 25.18 102 MET A N 1
ATOM 838 C CA . MET A 1 101 ? -44.121 -52.403 25.339 1.00 26.00 102 MET A CA 1
ATOM 839 C C . MET A 1 101 ? -44.292 -50.946 24.958 1.00 25.14 102 MET A C 1
ATOM 840 O O . MET A 1 101 ? -44.526 -50.089 25.808 1.00 24.41 102 MET A O 1
ATOM 845 N N . ALA A 1 102 ? -44.183 -50.670 23.667 1.00 25.58 103 ALA A N 1
ATOM 846 C CA . ALA A 1 102 ? -44.346 -49.313 23.166 1.00 25.86 103 ALA A CA 1
ATOM 847 C C . ALA A 1 102 ? -45.769 -48.849 23.449 1.00 26.00 103 ALA A C 1
ATOM 848 O O . ALA A 1 102 ? -45.985 -47.709 23.836 1.00 25.66 103 ALA A O 1
ATOM 850 N N . ARG A 1 103 ? -46.735 -49.743 23.263 1.00 27.18 104 ARG A N 1
ATOM 851 C CA . ARG A 1 103 ? -48.138 -49.422 23.512 1.00 29.36 104 ARG A CA 1
ATOM 852 C C . ARG A 1 103 ? -48.336 -49.256 25.013 1.00 29.67 104 ARG A C 1
ATOM 853 O O . ARG A 1 103 ? -49.338 -48.708 25.464 1.00 30.56 104 ARG A O 1
ATOM 861 N N . ASN A 1 104 ? -47.382 -49.756 25.789 1.00 30.16 105 ASN A N 1
ATOM 862 C CA . ASN A 1 104 ? -47.458 -49.641 27.238 1.00 29.43 105 ASN A CA 1
ATOM 863 C C . ASN A 1 104 ? -46.574 -48.510 27.715 1.00 29.73 105 ASN A C 1
ATOM 864 O O . ASN A 1 104 ? -46.316 -48.371 28.904 1.00 31.00 105 ASN A O 1
ATOM 869 N N . GLN A 1 105 ? -46.106 -47.708 26.768 1.00 29.80 106 GLN A N 1
ATOM 870 C CA . GLN A 1 105 ? -45.269 -46.557 27.067 1.00 31.70 106 GLN A CA 1
ATOM 871 C C . GLN A 1 105 ? -43.828 -46.872 27.423 1.00 30.64 106 GLN A C 1
ATOM 872 O O . GLN A 1 105 ? -43.138 -46.038 27.998 1.00 30.55 106 GLN A O 1
ATOM 878 N N . ILE A 1 106 ? -43.381 -48.072 27.077 1.00 29.44 107 ILE A N 1
ATOM 879 C CA . ILE A 1 106 ? -42.008 -48.493 27.329 1.00 27.45 107 ILE A CA 1
ATOM 880 C C . ILE A 1 106 ? -41.346 -48.613 25.971 1.00 26.52 107 ILE A C 1
ATOM 881 O O . ILE A 1 106 ? -41.807 -49.352 25.109 1.00 27.82 107 ILE A O 1
ATOM 886 N N . PHE A 1 107 ? -40.263 -47.879 25.776 1.00 26.07 108 PHE A N 1
ATOM 887 C CA . PHE A 1 107 ? -39.587 -47.908 24.497 1.00 26.14 108 PHE A CA 1
ATOM 888 C C . PHE A 1 107 ? -38.134 -48.276 24.643 1.00 26.61 108 PHE A C 1
ATOM 889 O O . PHE A 1 107 ? -37.366 -47.561 25.273 1.00 26.75 108 PHE A O 1
ATOM 897 N N . LEU A 1 108 ? -37.761 -49.404 24.059 1.00 27.01 109 LEU A N 1
ATOM 898 C CA . LEU A 1 108 ? -36.380 -49.849 24.093 1.00 27.19 109 LEU A CA 1
ATOM 899 C C . LEU A 1 108 ? -35.853 -49.427 22.743 1.00 27.21 109 LEU A C 1
ATOM 900 O O . LEU A 1 108 ? -36.258 -49.974 21.726 1.00 26.75 109 LEU A O 1
ATOM 905 N N . ILE A 1 109 ? -34.966 -48.444 22.724 1.00 28.44 110 ILE A N 1
ATOM 906 C CA . ILE A 1 109 ? -34.443 -47.966 21.461 1.00 29.33 110 ILE A CA 1
ATOM 907 C C . ILE A 1 109 ? -32.944 -48.158 21.372 1.00 29.96 110 ILE A C 1
ATOM 908 O O . ILE A 1 109 ? -32.298 -48.499 22.362 1.00 30.09 110 ILE A O 1
ATOM 913 N N . ASN A 1 110 ? -32.396 -47.931 20.181 1.00 30.57 111 ASN A N 1
ATOM 914 C CA . ASN A 1 110 ? -30.965 -48.075 19.951 1.00 32.37 111 ASN A CA 1
ATOM 915 C C . ASN A 1 110 ? -30.340 -46.739 19.565 1.00 33.24 111 ASN A C 1
ATOM 916 O O . ASN A 1 110 ? -31.044 -45.751 19.352 1.00 34.24 111 ASN A O 1
ATOM 921 N N . GLU A 1 111 ? -29.017 -46.729 19.444 1.00 33.90 112 GLU A N 1
ATOM 922 C CA . GLU A 1 111 ? -28.273 -45.525 19.094 1.00 34.49 112 GLU A CA 1
ATOM 923 C C . GLU A 1 111 ? -28.766 -44.797 17.834 1.00 35.41 112 GLU A C 1
ATOM 924 O O . GLU A 1 111 ? -28.523 -43.601 17.664 1.00 33.73 112 GLU A O 1
ATOM 930 N N . ARG A 1 112 ? -29.452 -45.505 16.946 1.00 37.40 113 ARG A N 1
ATOM 931 C CA . ARG A 1 112 ? -29.943 -44.863 15.732 1.00 40.26 113 ARG A CA 1
ATOM 932 C C . ARG A 1 112 ? -31.329 -44.266 15.920 1.00 41.02 113 ARG A C 1
ATOM 933 O O . ARG A 1 112 ? -31.960 -43.834 14.962 1.00 41.29 113 ARG A O 1
ATOM 941 N N . GLN A 1 113 ? -31.801 -44.219 17.158 1.00 40.83 114 GLN A N 1
ATOM 942 C CA . GLN A 1 113 ? -33.121 -43.661 17.402 1.00 41.66 114 GLN A CA 1
ATOM 943 C C . GLN A 1 113 ? -33.074 -42.677 18.545 1.00 42.21 114 GLN A C 1
ATOM 944 O O . GLN A 1 113 ? -34.041 -42.542 19.291 1.00 41.42 114 GLN A O 1
ATOM 950 N N . LEU A 1 114 ? -31.954 -41.984 18.688 1.00 42.91 115 LEU A N 1
ATOM 951 C CA . LEU A 1 114 ? -31.833 -41.028 19.772 1.00 42.73 115 LEU A CA 1
ATOM 952 C C . LEU A 1 114 ? -32.247 -39.632 19.364 1.00 43.09 115 LEU A C 1
ATOM 953 O O . LEU A 1 114 ? -32.085 -39.226 18.212 1.00 42.62 115 LEU A O 1
ATOM 958 N N . SER A 1 115 ? -32.794 -38.903 20.322 1.00 44.01 116 SER A N 1
ATOM 959 C CA . SER A 1 115 ? -33.204 -37.535 20.077 1.00 46.57 116 SER A CA 1
ATOM 960 C C . SER A 1 115 ? -31.916 -36.733 20.114 1.00 47.91 116 SER A C 1
ATOM 961 O O . SER A 1 115 ? -31.018 -37.045 20.901 1.00 48.51 116 SER A O 1
ATOM 964 N N . VAL A 1 116 ? -31.816 -35.704 19.278 1.00 48.97 117 VAL A N 1
ATOM 965 C CA . VAL A 1 116 ? -30.607 -34.891 19.251 1.00 50.02 117 VAL A CA 1
ATOM 966 C C . VAL A 1 116 ? -30.478 -34.179 20.586 1.00 49.37 117 VAL A C 1
ATOM 967 O O . VAL A 1 116 ? -29.839 -33.131 20.700 1.00 49.04 117 VAL A O 1
ATOM 971 N N . ASN A 1 117 ? -31.095 -34.781 21.594 1.00 48.42 118 ASN A N 1
ATOM 972 C CA . ASN A 1 117 ? -31.084 -34.264 22.943 1.00 48.23 118 ASN A CA 1
ATOM 973 C C . ASN A 1 117 ? -30.613 -35.372 23.876 1.00 47.22 118 ASN A C 1
ATOM 974 O O . ASN A 1 117 ? -29.768 -35.151 24.742 1.00 47.60 118 ASN A O 1
ATOM 979 N N . GLN A 1 118 ? -31.175 -36.564 23.688 1.00 45.45 119 GLN A N 1
ATOM 980 C CA . GLN A 1 118 ? -30.825 -37.733 24.488 1.00 42.86 119 GLN A CA 1
ATOM 981 C C . GLN A 1 118 ? -29.408 -38.178 24.167 1.00 41.90 119 GLN A C 1
ATOM 982 O O . GLN A 1 118 ? -28.753 -38.829 24.977 1.00 41.00 119 GLN A O 1
ATOM 988 N N . GLN A 1 119 ? -28.940 -37.836 22.974 1.00 41.21 120 GLN A N 1
ATOM 989 C CA . GLN A 1 119 ? -27.590 -38.200 22.581 1.00 40.20 120 GLN A CA 1
ATOM 990 C C . GLN A 1 119 ? -26.664 -37.461 23.522 1.00 38.55 120 GLN A C 1
ATOM 991 O O . GLN A 1 119 ? -25.769 -38.040 24.128 1.00 37.90 120 GLN A O 1
ATOM 997 N N . ASN A 1 120 ? -26.897 -36.164 23.639 1.00 37.93 121 ASN A N 1
ATOM 998 C CA . ASN A 1 120 ? -26.093 -35.330 24.510 1.00 37.99 121 ASN A CA 1
ATOM 999 C C . ASN A 1 120 ? -26.113 -35.928 25.899 1.00 36.50 121 ASN A C 1
ATOM 1000 O O . ASN A 1 120 ? -25.079 -36.032 26.567 1.00 37.49 121 ASN A O 1
ATOM 1005 N N . TRP A 1 121 ? -27.297 -36.328 26.332 1.00 33.77 122 TRP A N 1
ATOM 1006 C CA . TRP A 1 121 ? -27.429 -36.902 27.653 1.00 32.30 122 TRP A CA 1
ATOM 1007 C C . TRP A 1 121 ? -26.596 -38.165 27.783 1.00 32.04 122 TRP A C 1
ATOM 1008 O O . TRP A 1 121 ? -25.966 -38.396 28.805 1.00 31.25 122 TRP A O 1
ATOM 1019 N N . LEU A 1 122 ? -26.598 -38.990 26.746 1.00 32.65 123 LEU A N 1
ATOM 1020 C CA . LEU A 1 122 ? -25.824 -40.220 26.782 1.00 33.38 123 LEU A CA 1
ATOM 1021 C C . LEU A 1 122 ? -24.326 -39.984 26.794 1.00 35.12 123 LEU A C 1
ATOM 1022 O O . LEU A 1 122 ? -23.598 -40.653 27.522 1.00 35.20 123 LEU A O 1
ATOM 1027 N N . ARG A 1 123 ? -23.861 -39.057 25.963 1.00 37.65 124 ARG A N 1
ATOM 1028 C CA . ARG A 1 123 ? -22.441 -38.763 25.910 1.00 39.97 124 ARG A CA 1
ATOM 1029 C C . ARG A 1 123 ? -22.003 -38.375 27.309 1.00 40.21 124 ARG A C 1
ATOM 1030 O O . ARG A 1 123 ? -20.984 -38.861 27.802 1.00 41.12 124 ARG A O 1
ATOM 1038 N N . HIS A 1 124 ? -22.786 -37.516 27.955 1.00 39.74 125 HIS A N 1
ATOM 1039 C CA . HIS A 1 124 ? -22.459 -37.081 29.305 1.00 40.33 125 HIS A CA 1
ATOM 1040 C C . HIS A 1 124 ? -22.593 -38.251 30.274 1.00 39.11 125 HIS A C 1
ATOM 1041 O O . HIS A 1 124 ? -21.702 -38.504 31.088 1.00 39.51 125 HIS A O 1
ATOM 1048 N N . TYR A 1 125 ? -23.694 -38.983 30.177 1.00 37.46 126 TYR A N 1
ATOM 1049 C CA . TYR A 1 125 ? -23.895 -40.108 31.072 1.00 36.86 126 TYR A CA 1
ATOM 1050 C C . TYR A 1 125 ? -22.786 -41.137 30.903 1.00 36.97 126 TYR A C 1
ATOM 1051 O O . TYR A 1 125 ? -22.443 -41.869 31.830 1.00 36.69 126 TYR A O 1
ATOM 1060 N N . PHE A 1 126 ? -22.204 -41.169 29.717 1.00 37.70 127 PHE A N 1
ATOM 1061 C CA . PHE A 1 126 ? -21.140 -42.114 29.431 1.00 37.97 127 PHE A CA 1
ATOM 1062 C C . PHE A 1 126 ? -19.805 -41.794 30.111 1.00 38.91 127 PHE A C 1
ATOM 1063 O O . PHE A 1 126 ? -19.148 -42.691 30.637 1.00 37.94 127 PHE A O 1
ATOM 1071 N N . LYS A 1 127 ? -19.399 -40.528 30.075 1.00 39.90 128 LYS A N 1
ATOM 1072 C CA . LYS A 1 127 ? -18.155 -40.102 30.705 1.00 41.85 128 LYS A CA 1
ATOM 1073 C C . LYS A 1 127 ? -18.295 -40.279 32.208 1.00 42.83 128 LYS A C 1
ATOM 1074 O O . LYS A 1 127 ? -17.472 -40.926 32.851 1.00 42.67 128 LYS A O 1
ATOM 1080 N N . GLN A 1 128 ? -19.363 -39.716 32.758 1.00 44.04 129 GLN A N 1
ATOM 1081 C CA . GLN A 1 128 ? -19.610 -39.791 34.188 1.00 45.78 129 GLN A CA 1
ATOM 1082 C C . GLN A 1 128 ? -19.795 -41.187 34.772 1.00 45.23 129 GLN A C 1
ATOM 1083 O O . GLN A 1 128 ? -19.438 -41.415 35.930 1.00 45.38 129 GLN A O 1
ATOM 1089 N N . TYR A 1 129 ? -20.328 -42.130 34.001 1.00 44.59 130 TYR A N 1
ATOM 1090 C CA . TYR A 1 129 ? -20.562 -43.448 34.579 1.00 43.14 130 TYR A CA 1
ATOM 1091 C C . TYR A 1 129 ? -20.038 -44.687 33.873 1.00 41.81 130 TYR A C 1
ATOM 1092 O O . TYR A 1 129 ? -19.832 -45.708 34.523 1.00 41.16 130 TYR A O 1
ATOM 1101 N N . LEU A 1 130 ? -19.822 -44.635 32.564 1.00 40.44 131 LEU A N 1
ATOM 1102 C CA . LEU A 1 130 ? -19.363 -45.843 31.871 1.00 39.05 131 LEU A CA 1
ATOM 1103 C C . LEU A 1 130 ? -17.902 -45.900 31.437 1.00 37.97 131 LEU A C 1
ATOM 1104 O O . LEU A 1 130 ? -17.246 -46.921 31.605 1.00 35.92 131 LEU A O 1
ATOM 1109 N N . ARG A 1 131 ? -17.402 -44.811 30.869 1.00 37.45 132 ARG A N 1
ATOM 1110 C CA . ARG A 1 131 ? -16.024 -44.757 30.413 1.00 36.52 132 ARG A CA 1
ATOM 1111 C C . ARG A 1 131 ? -15.110 -45.525 31.360 1.00 35.79 132 ARG A C 1
ATOM 1112 O O . ARG A 1 131 ? -14.319 -46.363 30.940 1.00 35.29 132 ARG A O 1
ATOM 1120 N N . GLN A 1 132 ? -15.235 -45.243 32.648 1.00 35.43 133 GLN A N 1
ATOM 1121 C CA . GLN A 1 132 ? -14.397 -45.888 33.642 1.00 35.42 133 GLN A CA 1
ATOM 1122 C C . GLN A 1 132 ? -14.371 -47.419 33.572 1.00 35.26 133 GLN A C 1
ATOM 1123 O O . GLN A 1 132 ? -13.390 -48.040 33.974 1.00 34.52 133 GLN A O 1
ATOM 1129 N N . HIS A 1 133 ? -15.430 -48.034 33.057 1.00 35.07 134 HIS A N 1
ATOM 1130 C CA . HIS A 1 133 ? -15.484 -49.498 32.966 1.00 34.49 134 HIS A CA 1
ATOM 1131 C C . HIS A 1 133 ? -15.125 -50.020 31.569 1.00 33.77 134 HIS A C 1
ATOM 1132 O O . HIS A 1 133 ? -14.870 -51.207 31.385 1.00 32.21 134 HIS A O 1
ATOM 1139 N N . ILE A 1 134 ? -15.105 -49.121 30.592 1.00 33.49 135 ILE A N 1
ATOM 1140 C CA . ILE A 1 134 ? -14.815 -49.461 29.199 1.00 32.92 135 ILE A CA 1
ATOM 1141 C C . ILE A 1 134 ? -13.387 -49.117 28.762 1.00 31.82 135 ILE A C 1
ATOM 1142 O O . ILE A 1 134 ? -13.073 -47.955 28.513 1.00 34.03 135 ILE A O 1
ATOM 1147 N N . THR A 1 135 ? -12.527 -50.120 28.653 1.00 29.58 136 THR A N 1
ATOM 1148 C CA . THR A 1 135 ? -11.150 -49.881 28.241 1.00 28.62 136 THR A CA 1
ATOM 1149 C C . THR A 1 135 ? -10.794 -50.663 26.976 1.00 27.53 136 THR A C 1
ATOM 1150 O O . THR A 1 135 ? -10.691 -51.883 26.991 1.00 26.74 136 THR A O 1
ATOM 1154 N N . PRO A 1 136 ? -10.598 -49.956 25.860 1.00 26.89 137 PRO A N 1
ATOM 1155 C CA . PRO A 1 136 ? -10.254 -50.587 24.584 1.00 28.22 137 PRO A CA 1
ATOM 1156 C C . PRO A 1 136 ? -9.107 -51.590 24.651 1.00 29.89 137 PRO A C 1
ATOM 1157 O O . PRO A 1 136 ? -8.021 -51.283 25.142 1.00 31.52 137 PRO A O 1
ATOM 1161 N N . ILE A 1 137 ? -9.360 -52.791 24.148 1.00 30.30 138 ILE A N 1
ATOM 1162 C CA . ILE A 1 137 ? -8.359 -53.848 24.110 1.00 32.15 138 ILE A CA 1
ATOM 1163 C C . ILE A 1 137 ? -7.861 -53.957 22.665 1.00 34.21 138 ILE A C 1
ATOM 1164 O O . ILE A 1 137 ? -8.479 -54.622 21.841 1.00 34.58 138 ILE A O 1
ATOM 1169 N N . LEU A 1 138 ? -6.752 -53.293 22.358 1.00 36.45 139 LEU A N 1
ATOM 1170 C CA . LEU A 1 138 ? -6.188 -53.296 21.012 1.00 37.33 139 LEU A CA 1
ATOM 1171 C C . LEU A 1 138 ? -5.699 -54.665 20.560 1.00 37.95 139 LEU A C 1
ATOM 1172 O O . LEU A 1 138 ? -4.878 -55.302 21.225 1.00 37.05 139 LEU A O 1
ATOM 1177 N N . ILE A 1 139 ? -6.202 -55.100 19.410 1.00 39.38 140 ILE A N 1
ATOM 1178 C CA . ILE A 1 139 ? -5.839 -56.393 18.842 1.00 41.20 140 ILE A CA 1
ATOM 1179 C C . ILE A 1 139 ? -4.645 -56.242 17.908 1.00 42.75 140 ILE A C 1
ATOM 1180 O O . ILE A 1 139 ? -4.772 -55.787 16.773 1.00 42.69 140 ILE A O 1
ATOM 1185 N N . ASN A 1 140 ? -3.475 -56.612 18.409 1.00 45.71 141 ASN A N 1
ATOM 1186 C CA . ASN A 1 140 ? -2.247 -56.526 17.637 1.00 47.39 141 ASN A CA 1
ATOM 1187 C C . ASN A 1 140 ? -1.780 -57.949 17.383 1.00 49.77 141 ASN A C 1
ATOM 1188 O O . ASN A 1 140 ? -2.316 -58.898 17.954 1.00 50.71 141 ASN A O 1
ATOM 1193 N N . PRO A 1 141 ? -0.772 -58.119 16.519 1.00 51.97 142 PRO A N 1
ATOM 1194 C CA . PRO A 1 141 ? -0.215 -59.431 16.173 1.00 53.30 142 PRO A CA 1
ATOM 1195 C C . PRO A 1 141 ? 0.218 -60.310 17.341 1.00 54.89 142 PRO A C 1
ATOM 1196 O O . PRO A 1 141 ? 0.061 -61.527 17.293 1.00 55.75 142 PRO A O 1
ATOM 1200 N N . ASP A 1 142 ? 0.765 -59.704 18.387 1.00 57.00 143 ASP A N 1
ATOM 1201 C CA . ASP A 1 142 ? 1.211 -60.478 19.539 1.00 59.85 143 ASP A CA 1
ATOM 1202 C C . ASP A 1 142 ? 0.205 -60.503 20.680 1.00 60.37 143 ASP A C 1
ATOM 1203 O O . ASP A 1 142 ? 0.466 -61.071 21.740 1.00 60.89 143 ASP A O 1
ATOM 1208 N N . THR A 1 143 ? -0.943 -59.878 20.461 1.00 60.58 144 THR A N 1
ATOM 1209 C CA . THR A 1 143 ? -1.986 -59.868 21.467 1.00 60.97 144 THR A CA 1
ATOM 1210 C C . THR A 1 143 ? -2.629 -61.232 21.359 1.00 61.16 144 THR A C 1
ATOM 1211 O O . THR A 1 143 ? -2.731 -61.773 20.266 1.00 60.57 144 THR A O 1
ATOM 1215 N N . ASP A 1 144 ? -3.042 -61.811 22.476 1.00 62.33 145 ASP A N 1
ATOM 1216 C CA . ASP A 1 144 ? -3.696 -63.107 22.401 1.00 63.63 145 ASP A CA 1
ATOM 1217 C C . ASP A 1 144 ? -4.965 -63.103 23.239 1.00 63.31 145 ASP A C 1
ATOM 1218 O O . ASP A 1 144 ? -4.958 -63.418 24.427 1.00 63.47 145 ASP A O 1
ATOM 1223 N N . LEU A 1 145 ? -6.061 -62.726 22.597 1.00 63.04 146 LEU A N 1
ATOM 1224 C CA . LEU A 1 145 ? -7.355 -62.674 23.254 1.00 62.30 146 LEU A CA 1
ATOM 1225 C C . LEU A 1 145 ? -7.579 -63.991 23.974 1.00 62.13 146 LEU A C 1
ATOM 1226 O O . LEU A 1 145 ? -8.070 -64.021 25.103 1.00 61.85 146 LEU A O 1
ATOM 1231 N N . VAL A 1 146 ? -7.196 -65.070 23.295 1.00 62.09 147 VAL A N 1
ATOM 1232 C CA . VAL A 1 146 ? -7.325 -66.436 23.792 1.00 61.57 147 VAL A CA 1
ATOM 1233 C C . VAL A 1 146 ? -7.391 -66.496 25.304 1.00 62.15 147 VAL A C 1
ATOM 1234 O O . VAL A 1 146 ? -8.422 -66.858 25.874 1.00 61.85 147 VAL A O 1
ATOM 1238 N N . GLN A 1 147 ? -6.285 -66.133 25.951 1.00 62.69 148 GLN A N 1
ATOM 1239 C CA . GLN A 1 147 ? -6.214 -66.151 27.406 1.00 62.51 148 GLN A CA 1
ATOM 1240 C C . GLN A 1 147 ? -7.212 -65.239 28.118 1.00 61.59 148 GLN A C 1
ATOM 1241 O O . GLN A 1 147 ? -8.325 -65.657 28.437 1.00 62.51 148 GLN A O 1
ATOM 1247 N N . PHE A 1 148 ? -6.820 -63.992 28.352 1.00 59.10 149 PHE A N 1
ATOM 1248 C CA . PHE A 1 148 ? -7.661 -63.042 29.072 1.00 57.00 149 PHE A CA 1
ATOM 1249 C C . PHE A 1 148 ? -9.040 -62.672 28.531 1.00 54.90 149 PHE A C 1
ATOM 1250 O O . PHE A 1 148 ? -9.662 -61.736 29.035 1.00 55.06 149 PHE A O 1
ATOM 1258 N N . LEU A 1 149 ? -9.523 -63.356 27.506 1.00 51.84 150 LEU A N 1
ATOM 1259 C CA . LEU A 1 149 ? -10.839 -63.013 26.998 1.00 49.22 150 LEU A CA 1
ATOM 1260 C C . LEU A 1 149 ? -11.909 -63.755 27.788 1.00 48.46 150 LEU A C 1
ATOM 1261 O O . LEU A 1 149 ? -11.986 -64.978 27.743 1.00 47.20 150 LEU A O 1
ATOM 1266 N N . LYS A 1 150 ? -12.737 -63.006 28.506 1.00 48.99 151 LYS A N 1
ATOM 1267 C CA . LYS A 1 150 ? -13.785 -63.594 29.330 1.00 49.77 151 LYS A CA 1
ATOM 1268 C C . LYS A 1 150 ? -14.783 -64.476 28.578 1.00 49.77 151 LYS A C 1
ATOM 1269 O O . LYS A 1 150 ? -15.219 -64.167 27.470 1.00 49.54 151 LYS A O 1
ATOM 1275 N N . ASP A 1 151 ? -15.141 -65.579 29.222 1.00 50.06 152 ASP A N 1
ATOM 1276 C CA . ASP A 1 151 ? -16.089 -66.558 28.700 1.00 49.51 152 ASP A CA 1
ATOM 1277 C C . ASP A 1 151 ? -17.524 -66.035 28.850 1.00 48.25 152 ASP A C 1
ATOM 1278 O O . ASP A 1 151 ? -17.869 -65.421 29.855 1.00 48.61 152 ASP A O 1
ATOM 1283 N N . ASP A 1 152 ? -18.355 -66.283 27.849 1.00 47.28 153 ASP A N 1
ATOM 1284 C CA . ASP A 1 152 ? -19.744 -65.842 27.870 1.00 46.47 153 ASP A CA 1
ATOM 1285 C C . ASP A 1 152 ? -19.984 -64.348 28.011 1.00 44.52 153 ASP A C 1
ATOM 1286 O O . ASP A 1 152 ? -21.117 -63.919 28.227 1.00 44.76 153 ASP A O 1
ATOM 1291 N N . TYR A 1 153 ? -18.927 -63.555 27.917 1.00 42.23 154 TYR A N 1
ATOM 1292 C CA . TYR A 1 153 ? -19.086 -62.113 27.993 1.00 39.91 154 TYR A CA 1
ATOM 1293 C C . TYR A 1 153 ? -19.300 -61.635 26.564 1.00 37.80 154 TYR A C 1
ATOM 1294 O O . TYR A 1 153 ? -18.827 -62.258 25.622 1.00 37.67 154 TYR A O 1
ATOM 1303 N N . THR A 1 154 ? -20.025 -60.544 26.392 1.00 36.13 155 THR A N 1
ATOM 1304 C CA . THR A 1 154 ? -20.249 -60.028 25.058 1.00 34.56 155 THR A CA 1
ATOM 1305 C C . THR A 1 154 ? -19.196 -58.965 24.799 1.00 33.74 155 THR A C 1
ATOM 1306 O O . THR A 1 154 ? -18.960 -58.096 25.638 1.00 34.11 155 THR A O 1
ATOM 1310 N N . TYR A 1 155 ? -18.545 -59.051 23.647 1.00 32.70 156 TYR A N 1
ATOM 1311 C CA . TYR A 1 155 ? -17.529 -58.082 23.274 1.00 30.57 156 TYR A CA 1
ATOM 1312 C C . TYR A 1 155 ? -17.941 -57.350 22.019 1.00 28.54 156 TYR A C 1
ATOM 1313 O O . TYR A 1 155 ? -18.503 -57.933 21.102 1.00 28.65 156 TYR A O 1
ATOM 1322 N N . LEU A 1 156 ? -17.674 -56.056 21.992 1.00 26.71 157 LEU A N 1
ATOM 1323 C CA . LEU A 1 156 ? -17.982 -55.244 20.837 1.00 23.34 157 LEU A CA 1
ATOM 1324 C C . LEU A 1 156 ? -16.658 -55.185 20.103 1.00 22.41 157 LEU A C 1
ATOM 1325 O O . LEU A 1 156 ? -15.724 -54.532 20.563 1.00 23.72 157 LEU A O 1
ATOM 1330 N N . ALA A 1 157 ? -16.550 -55.899 18.990 1.00 20.31 158 ALA A N 1
ATOM 1331 C CA . ALA A 1 157 ? -15.320 -55.853 18.215 1.00 19.44 158 ALA A CA 1
ATOM 1332 C C . ALA A 1 157 ? -15.431 -54.615 17.348 1.00 18.73 158 ALA A C 1
ATOM 1333 O O . ALA A 1 157 ? -16.330 -54.523 16.521 1.00 17.38 158 ALA A O 1
ATOM 1335 N N . VAL A 1 158 ? -14.525 -53.663 17.541 1.00 19.61 159 VAL A N 1
ATOM 1336 C CA . VAL A 1 158 ? -14.565 -52.432 16.771 1.00 20.27 159 VAL A CA 1
ATOM 1337 C C . VAL A 1 158 ? -13.580 -52.394 15.609 1.00 21.51 159 VAL A C 1
ATOM 1338 O O . VAL A 1 158 ? -12.467 -52.907 15.696 1.00 22.00 159 VAL A O 1
ATOM 1342 N N . GLU A 1 159 ? -14.009 -51.775 14.519 1.00 21.99 160 GLU A N 1
ATOM 1343 C CA . GLU A 1 159 ? -13.194 -51.649 13.325 1.00 24.00 160 GLU A CA 1
ATOM 1344 C C . GLU A 1 159 ? -12.767 -50.182 13.164 1.00 24.26 160 GLU A C 1
ATOM 1345 O O . GLU A 1 159 ? -13.586 -49.323 12.822 1.00 23.15 160 GLU A O 1
ATOM 1351 N N . ILE A 1 160 ? -11.494 -49.897 13.449 1.00 25.52 161 ILE A N 1
ATOM 1352 C CA . ILE A 1 160 ? -10.950 -48.540 13.342 1.00 26.14 161 ILE A CA 1
ATOM 1353 C C . ILE A 1 160 ? -10.464 -48.332 11.915 1.00 26.00 161 ILE A C 1
ATOM 1354 O O . ILE A 1 160 ? -9.425 -48.877 11.528 1.00 25.37 161 ILE A O 1
ATOM 1359 N N . ILE A 1 161 ? -11.198 -47.537 11.141 1.00 25.80 162 ILE A N 1
ATOM 1360 C CA . ILE A 1 161 ? -10.832 -47.298 9.750 1.00 26.64 162 ILE A CA 1
ATOM 1361 C C . ILE A 1 161 ? -10.212 -45.943 9.466 1.00 27.93 162 ILE A C 1
ATOM 1362 O O . ILE A 1 161 ? -10.784 -44.903 9.784 1.00 27.83 162 ILE A O 1
ATOM 1367 N N . ARG A 1 162 ? -9.029 -45.977 8.861 1.00 29.73 163 ARG A N 1
ATOM 1368 C CA . ARG A 1 162 ? -8.275 -44.775 8.507 1.00 33.27 163 ARG A CA 1
ATOM 1369 C C . ARG A 1 162 ? -7.781 -44.987 7.079 1.00 33.81 163 ARG A C 1
ATOM 1370 O O . ARG A 1 162 ? -6.828 -45.727 6.855 1.00 34.21 163 ARG A O 1
ATOM 1378 N N . GLY A 1 163 ? -8.430 -44.344 6.116 1.00 33.99 164 GLY A N 1
ATOM 1379 C CA . GLY A 1 163 ? -8.044 -44.530 4.734 1.00 34.99 164 GLY A CA 1
ATOM 1380 C C . GLY A 1 163 ? -8.295 -45.988 4.419 1.00 36.68 164 GLY A C 1
ATOM 1381 O O . GLY A 1 163 ? -9.351 -46.516 4.756 1.00 36.97 164 GLY A O 1
ATOM 1382 N N . ASP A 1 164 ? -7.333 -46.649 3.788 1.00 38.79 165 ASP A N 1
ATOM 1383 C CA . ASP A 1 164 ? -7.487 -48.063 3.472 1.00 41.59 165 ASP A CA 1
ATOM 1384 C C . ASP A 1 164 ? -6.913 -48.861 4.626 1.00 41.69 165 ASP A C 1
ATOM 1385 O O . ASP A 1 164 ? -6.699 -50.070 4.509 1.00 42.21 165 ASP A O 1
ATOM 1390 N N . THR A 1 165 ? -6.634 -48.171 5.728 1.00 41.17 166 THR A N 1
ATOM 1391 C CA . THR A 1 165 ? -6.072 -48.803 6.918 1.00 40.45 166 THR A CA 1
ATOM 1392 C C . THR A 1 165 ? -7.162 -49.288 7.870 1.00 39.28 166 THR A C 1
ATOM 1393 O O . THR A 1 165 ? -8.178 -48.620 8.046 1.00 39.10 166 THR A O 1
ATOM 1397 N N . ILE A 1 166 ? -6.952 -50.451 8.480 1.00 38.88 167 ILE A N 1
ATOM 1398 C CA . ILE A 1 166 ? -7.931 -50.992 9.426 1.00 38.20 167 ILE A CA 1
ATOM 1399 C C . ILE A 1 166 ? -7.321 -51.620 10.672 1.00 36.83 167 ILE A C 1
ATOM 1400 O O . ILE A 1 166 ? -6.591 -52.601 10.574 1.00 37.47 167 ILE A O 1
ATOM 1405 N N . ARG A 1 167 ? -7.638 -51.057 11.836 1.00 35.41 168 ARG A N 1
ATOM 1406 C CA . ARG A 1 167 ? -7.157 -51.576 13.114 1.00 33.81 168 ARG A CA 1
ATOM 1407 C C . ARG A 1 167 ? -8.361 -52.215 13.797 1.00 33.51 168 ARG A C 1
ATOM 1408 O O . ARG A 1 167 ? -9.499 -51.990 13.392 1.00 33.75 168 ARG A O 1
ATOM 1416 N N . TYR A 1 168 ? -8.115 -52.991 14.844 1.00 32.26 169 TYR A N 1
ATOM 1417 C CA . TYR A 1 168 ? -9.197 -53.641 15.568 1.00 30.61 169 TYR A CA 1
ATOM 1418 C C . TYR A 1 168 ? -9.009 -53.560 17.071 1.00 29.63 169 TYR A C 1
ATOM 1419 O O . TYR A 1 168 ? -7.898 -53.728 17.578 1.00 29.61 169 TYR A O 1
ATOM 1428 N N . ALA A 1 169 ? -10.104 -53.313 17.776 1.00 27.87 170 ALA A N 1
ATOM 1429 C CA . ALA A 1 169 ? -10.079 -53.247 19.227 1.00 28.08 170 ALA A CA 1
ATOM 1430 C C . ALA A 1 169 ? -11.340 -53.941 19.735 1.00 27.94 170 ALA A C 1
ATOM 1431 O O . ALA A 1 169 ? -12.318 -54.079 19.001 1.00 28.25 170 ALA A O 1
ATOM 1433 N N . LEU A 1 170 ? -11.304 -54.403 20.981 1.00 27.79 171 LEU A N 1
ATOM 1434 C CA . LEU A 1 170 ? -12.451 -55.065 21.578 1.00 26.57 171 LEU A CA 1
ATOM 1435 C C . LEU A 1 170 ? -12.944 -54.251 22.763 1.00 26.69 171 LEU A C 1
ATOM 1436 O O . LEU A 1 170 ? -12.151 -53.684 23.519 1.00 26.93 171 LEU A O 1
ATOM 1441 N N . LEU A 1 171 ? -14.258 -54.192 22.913 1.00 26.02 172 LEU A N 1
ATOM 1442 C CA . LEU A 1 171 ? -14.869 -53.490 24.023 1.00 25.09 172 LEU A CA 1
ATOM 1443 C C . LEU A 1 171 ? -15.688 -54.526 24.775 1.00 25.32 172 LEU A C 1
ATOM 1444 O O . LEU A 1 171 ? -16.570 -55.165 24.213 1.00 23.21 172 LEU A O 1
ATOM 1449 N N . GLU A 1 172 ? -15.378 -54.699 26.051 1.00 27.61 173 GLU A N 1
ATOM 1450 C CA . GLU A 1 172 ? -16.085 -55.653 26.891 1.00 29.18 173 GLU A CA 1
ATOM 1451 C C . GLU A 1 172 ? -17.329 -54.962 27.409 1.00 30.50 173 GLU A C 1
ATOM 1452 O O . GLU A 1 172 ? -17.244 -53.870 27.968 1.00 31.45 173 GLU A O 1
ATOM 1458 N N . ILE A 1 173 ? -18.491 -55.563 27.196 1.00 31.41 174 ILE A N 1
ATOM 1459 C CA . ILE A 1 173 ? -19.708 -54.961 27.714 1.00 33.46 174 ILE A CA 1
ATOM 1460 C C . ILE A 1 173 ? -19.650 -55.306 29.203 1.00 34.61 174 ILE A C 1
ATOM 1461 O O . ILE A 1 173 ? -19.747 -56.471 29.569 1.00 33.35 174 ILE A O 1
ATOM 1466 N N . PRO A 1 174 ? -19.475 -54.300 30.076 1.00 36.93 175 PRO A N 1
ATOM 1467 C CA . PRO A 1 174 ? -19.398 -54.539 31.521 1.00 38.69 175 PRO A CA 1
ATOM 1468 C C . PRO A 1 174 ? -20.750 -54.776 32.180 1.00 40.41 175 PRO A C 1
ATOM 1469 O O . PRO A 1 174 ? -21.131 -54.048 33.093 1.00 41.01 175 PRO A O 1
ATOM 1473 N N . SER A 1 175 ? -21.470 -55.794 31.725 1.00 42.70 176 SER A N 1
ATOM 1474 C CA . SER A 1 175 ? -22.785 -56.103 32.280 1.00 46.11 176 SER A CA 1
ATOM 1475 C C . SER A 1 175 ? -22.739 -56.475 33.753 1.00 47.03 176 SER A C 1
ATOM 1476 O O . SER A 1 175 ? -23.776 -56.577 34.408 1.00 46.55 176 SER A O 1
ATOM 1479 N N . ASP A 1 176 ? -21.533 -56.682 34.266 1.00 48.84 177 ASP A N 1
ATOM 1480 C CA . ASP A 1 176 ? -21.351 -57.055 35.660 1.00 50.76 177 ASP A CA 1
ATOM 1481 C C . ASP A 1 176 ? -21.336 -55.847 36.586 1.00 50.50 177 ASP A C 1
ATOM 1482 O O . ASP A 1 176 ? -21.809 -55.917 37.720 1.00 50.45 177 ASP A O 1
ATOM 1487 N N . LYS A 1 177 ? -20.806 -54.735 36.093 1.00 49.64 178 LYS A N 1
ATOM 1488 C CA . LYS A 1 177 ? -20.685 -53.537 36.906 1.00 49.10 178 LYS A CA 1
ATOM 1489 C C . LYS A 1 177 ? -21.676 -52.423 36.586 1.00 47.57 178 LYS A C 1
ATOM 1490 O O . LYS A 1 177 ? -21.656 -51.364 37.220 1.00 47.57 178 LYS A O 1
ATOM 1496 N N . VAL A 1 178 ? -22.555 -52.661 35.625 1.00 45.82 179 VAL A N 1
ATOM 1497 C CA . VAL A 1 178 ? -23.507 -51.641 35.239 1.00 44.29 179 VAL A CA 1
ATOM 1498 C C . VAL A 1 178 ? -24.810 -52.270 34.782 1.00 43.26 179 VAL A C 1
ATOM 1499 O O . VAL A 1 178 ? -24.823 -53.390 34.265 1.00 42.23 179 VAL A O 1
ATOM 1503 N N . PRO A 1 179 ? -25.937 -51.571 35.009 1.00 42.47 180 PRO A N 1
ATOM 1504 C CA . PRO A 1 179 ? -27.242 -52.092 34.594 1.00 41.43 180 PRO A CA 1
ATOM 1505 C C . PRO A 1 179 ? -27.203 -52.286 33.085 1.00 40.39 180 PRO A C 1
ATOM 1506 O O . PRO A 1 179 ? -26.686 -51.428 32.366 1.00 40.34 180 PRO A O 1
ATOM 1510 N N . ARG A 1 180 ? -27.730 -53.402 32.595 1.00 39.31 181 ARG A N 1
ATOM 1511 C CA . ARG A 1 180 ? -27.702 -53.604 31.160 1.00 38.26 181 ARG A CA 1
ATOM 1512 C C . ARG A 1 180 ? -28.763 -52.766 30.450 1.00 36.43 181 ARG A C 1
ATOM 1513 O O . ARG A 1 180 ? -28.813 -52.720 29.222 1.00 35.53 181 ARG A O 1
ATOM 1521 N N . PHE A 1 181 ? -29.599 -52.087 31.233 1.00 35.77 182 PHE A N 1
ATOM 1522 C CA . PHE A 1 181 ? -30.632 -51.215 30.677 1.00 34.82 182 PHE A CA 1
ATOM 1523 C C . PHE A 1 181 ? -30.605 -49.863 31.359 1.00 34.73 182 PHE A C 1
ATOM 1524 O O . PHE A 1 181 ? -30.896 -49.761 32.549 1.00 35.32 182 PHE A O 1
ATOM 1532 N N . VAL A 1 182 ? -30.247 -48.828 30.607 1.00 34.78 183 VAL A N 1
ATOM 1533 C CA . VAL A 1 182 ? -30.202 -47.482 31.158 1.00 35.69 183 VAL A CA 1
ATOM 1534 C C . VAL A 1 182 ? -31.459 -46.758 30.727 1.00 36.22 183 VAL A C 1
ATOM 1535 O O . VAL A 1 182 ? -31.924 -46.940 29.606 1.00 36.02 183 VAL A O 1
ATOM 1539 N N . ASN A 1 183 ? -32.013 -45.955 31.627 1.00 37.69 184 ASN A N 1
ATOM 1540 C CA . ASN A 1 183 ? -33.206 -45.182 31.326 1.00 38.86 184 ASN A CA 1
ATOM 1541 C C . ASN A 1 183 ? -32.779 -43.841 30.739 1.00 39.70 184 ASN A C 1
ATOM 1542 O O . ASN A 1 183 ? -31.899 -43.176 31.280 1.00 40.00 184 ASN A O 1
ATOM 1547 N N . LEU A 1 184 ? -33.382 -43.467 29.616 1.00 41.17 185 LEU A N 1
ATOM 1548 C CA . LEU A 1 184 ? -33.064 -42.210 28.960 1.00 43.50 185 LEU A CA 1
ATOM 1549 C C . LEU A 1 184 ? -34.038 -41.151 29.406 1.00 46.58 185 LEU A C 1
ATOM 1550 O O . LEU A 1 184 ? -35.079 -41.455 29.976 1.00 46.68 185 LEU A O 1
ATOM 1555 N N . PRO A 1 185 ? -33.700 -39.882 29.168 1.00 50.03 186 PRO A N 1
ATOM 1556 C CA . PRO A 1 185 ? -34.586 -38.784 29.550 1.00 52.28 186 PRO A CA 1
ATOM 1557 C C . PRO A 1 185 ? -35.656 -38.581 28.467 1.00 54.20 186 PRO A C 1
ATOM 1558 O O . PRO A 1 185 ? -35.332 -38.365 27.299 1.00 53.64 186 PRO A O 1
ATOM 1562 N N . PRO A 1 186 ? -36.945 -38.665 28.847 1.00 56.80 187 PRO A N 1
ATOM 1563 C CA . PRO A 1 186 ? -38.100 -38.499 27.951 1.00 59.50 187 PRO A CA 1
ATOM 1564 C C . PRO A 1 186 ? -38.002 -37.251 27.078 1.00 62.71 187 PRO A C 1
ATOM 1565 O O . PRO A 1 186 ? -38.154 -36.133 27.569 1.00 62.72 187 PRO A O 1
ATOM 1569 N N . GLU A 1 187 ? -37.776 -37.453 25.784 1.00 66.85 188 GLU A N 1
ATOM 1570 C CA . GLU A 1 187 ? -37.622 -36.353 24.838 1.00 71.19 188 GLU A CA 1
ATOM 1571 C C . GLU A 1 187 ? -38.627 -35.208 24.970 1.00 73.09 188 GLU A C 1
ATOM 1572 O O . GLU A 1 187 ? -38.241 -34.088 25.320 1.00 74.52 188 GLU A O 1
ATOM 1578 N N . ALA A 1 188 ? -39.902 -35.467 24.689 1.00 74.00 189 ALA A N 1
ATOM 1579 C CA . ALA A 1 188 ? -40.907 -34.409 24.793 1.00 75.06 189 ALA A CA 1
ATOM 1580 C C . ALA A 1 188 ? -42.014 -34.707 25.822 1.00 75.82 189 ALA A C 1
ATOM 1581 O O . ALA A 1 188 ? -41.961 -34.212 26.955 1.00 75.71 189 ALA A O 1
ATOM 1583 N N . PRO A 1 189 ? -43.024 -35.524 25.457 1.00 76.06 190 PRO A N 1
ATOM 1584 C CA . PRO A 1 189 ? -44.071 -35.795 26.449 1.00 75.94 190 PRO A CA 1
ATOM 1585 C C . PRO A 1 189 ? -43.541 -36.546 27.667 1.00 75.66 190 PRO A C 1
ATOM 1586 O O . PRO A 1 189 ? -42.480 -37.162 27.615 1.00 75.20 190 PRO A O 1
ATOM 1590 N N . ARG A 1 190 ? -44.280 -36.477 28.767 1.00 75.87 191 ARG A N 1
ATOM 1591 C CA . ARG A 1 190 ? -43.883 -37.167 29.989 1.00 76.17 191 ARG A CA 1
ATOM 1592 C C . ARG A 1 190 ? -44.502 -38.562 30.007 1.00 75.01 191 ARG A C 1
ATOM 1593 O O . ARG A 1 190 ? -44.455 -39.270 31.019 1.00 75.07 191 ARG A O 1
ATOM 1601 N N . ARG A 1 191 ? -45.096 -38.936 28.877 1.00 73.09 192 ARG A N 1
ATOM 1602 C CA . ARG A 1 191 ? -45.721 -40.244 28.705 1.00 71.28 192 ARG A CA 1
ATOM 1603 C C . ARG A 1 191 ? -44.645 -41.314 28.569 1.00 68.47 192 ARG A C 1
ATOM 1604 O O . ARG A 1 191 ? -44.828 -42.451 28.990 1.00 67.85 192 ARG A O 1
ATOM 1612 N N . ARG A 1 192 ? -43.519 -40.924 27.981 1.00 65.55 193 ARG A N 1
ATOM 1613 C CA . ARG A 1 192 ? -42.389 -41.812 27.739 1.00 62.17 193 ARG A CA 1
ATOM 1614 C C . ARG A 1 192 ? -41.728 -42.516 28.917 1.00 59.05 193 ARG A C 1
ATOM 1615 O O . ARG A 1 192 ? -41.787 -42.085 30.071 1.00 59.12 193 ARG A O 1
ATOM 1623 N N . LYS A 1 193 ? -41.079 -43.616 28.557 1.00 54.34 194 LYS A N 1
ATOM 1624 C CA . LYS A 1 193 ? -40.319 -44.481 29.443 1.00 50.01 194 LYS A CA 1
ATOM 1625 C C . LYS A 1 193 ? -39.265 -45.095 28.525 1.00 45.76 194 LYS A C 1
ATOM 1626 O O . LYS A 1 193 ? -39.152 -46.313 28.417 1.00 45.45 194 LYS A O 1
ATOM 1632 N N . PRO A 1 194 ? -38.480 -44.250 27.842 1.00 41.45 195 PRO A N 1
ATOM 1633 C CA . PRO A 1 194 ? -37.453 -44.758 26.936 1.00 38.14 195 PRO A CA 1
ATOM 1634 C C . PRO A 1 194 ? -36.211 -45.318 27.609 1.00 35.03 195 PRO A C 1
ATOM 1635 O O . PRO A 1 194 ? -35.636 -44.689 28.491 1.00 35.41 195 PRO A O 1
ATOM 1639 N N . MET A 1 195 ? -35.821 -46.519 27.201 1.00 32.91 196 MET A N 1
ATOM 1640 C CA . MET A 1 195 ? -34.616 -47.152 27.718 1.00 31.09 196 MET A CA 1
ATOM 1641 C C . MET A 1 195 ? -33.746 -47.576 26.553 1.00 29.11 196 MET A C 1
ATOM 1642 O O . MET A 1 195 ? -34.202 -47.639 25.410 1.00 29.41 196 MET A O 1
ATOM 1647 N N . ILE A 1 196 ? -32.493 -47.883 26.852 1.00 27.65 197 ILE A N 1
ATOM 1648 C CA . ILE A 1 196 ? -31.544 -48.297 25.828 1.00 26.74 197 ILE A CA 1
ATOM 1649 C C . ILE A 1 196 ? -30.630 -49.383 26.379 1.00 26.87 197 ILE A C 1
ATOM 1650 O O . ILE A 1 196 ? -30.332 -49.420 27.571 1.00 26.61 197 ILE A O 1
ATOM 1655 N N . LEU A 1 197 ? -30.206 -50.288 25.509 1.00 28.06 198 LEU A N 1
ATOM 1656 C CA . LEU A 1 197 ? -29.307 -51.368 25.910 1.00 27.68 198 LEU A CA 1
ATOM 1657 C C . LEU A 1 197 ? -27.892 -50.819 26.065 1.00 26.80 198 LEU A C 1
ATOM 1658 O O . LEU A 1 197 ? -27.448 -49.987 25.269 1.00 26.38 198 LEU A O 1
ATOM 1663 N N . LEU A 1 198 ? -27.193 -51.292 27.092 1.00 25.26 199 LEU A N 1
ATOM 1664 C CA . LEU A 1 198 ? -25.842 -50.848 27.352 1.00 24.36 199 LEU A CA 1
ATOM 1665 C C . LEU A 1 198 ? -24.958 -51.022 26.125 1.00 24.52 199 LEU A C 1
ATOM 1666 O O . LEU A 1 198 ? -24.118 -50.168 25.834 1.00 23.64 199 LEU A O 1
ATOM 1671 N N . ASP A 1 199 ? -25.145 -52.115 25.396 1.00 24.74 200 ASP A N 1
ATOM 1672 C CA . ASP A 1 199 ? -24.335 -52.338 24.215 1.00 25.80 200 ASP A CA 1
ATOM 1673 C C . ASP A 1 199 ? -24.495 -51.179 23.264 1.00 26.09 200 ASP A C 1
ATOM 1674 O O . ASP A 1 199 ? -23.518 -50.689 22.708 1.00 27.97 200 ASP A O 1
ATOM 1679 N N . ASN A 1 200 ? -25.731 -50.735 23.073 1.00 24.68 201 ASN A N 1
ATOM 1680 C CA . ASN A 1 200 ? -25.974 -49.646 22.146 1.00 24.79 201 ASN A CA 1
ATOM 1681 C C . ASN A 1 200 ? -25.459 -48.304 22.619 1.00 23.72 201 ASN A C 1
ATOM 1682 O O . ASN A 1 200 ? -25.305 -47.388 21.815 1.00 25.16 201 ASN A O 1
ATOM 1687 N N . ILE A 1 201 ? -25.201 -48.172 23.915 1.00 21.33 202 ILE A N 1
ATOM 1688 C CA . ILE A 1 201 ? -24.659 -46.922 24.409 1.00 20.14 202 ILE A CA 1
ATOM 1689 C C . ILE A 1 201 ? -23.238 -46.843 23.883 1.00 20.77 202 ILE A C 1
ATOM 1690 O O . ILE A 1 201 ? -22.784 -45.793 23.435 1.00 20.88 202 ILE A O 1
ATOM 1695 N N . LEU A 1 202 ? -22.540 -47.974 23.926 1.00 21.23 203 LEU A N 1
ATOM 1696 C CA . LEU A 1 202 ? -21.173 -48.025 23.436 1.00 22.23 203 LEU A CA 1
ATOM 1697 C C . LEU A 1 202 ? -21.126 -47.785 21.934 1.00 23.16 203 LEU A C 1
ATOM 1698 O O . LEU A 1 202 ? -20.198 -47.152 21.437 1.00 24.22 203 LEU A O 1
ATOM 1703 N N . ARG A 1 203 ? -22.116 -48.293 21.204 1.00 23.25 204 ARG A N 1
ATOM 1704 C CA . ARG A 1 203 ? -22.145 -48.092 19.760 1.00 23.72 204 ARG A CA 1
ATOM 1705 C C . ARG A 1 203 ? -22.264 -46.613 19.444 1.00 24.53 204 ARG A C 1
ATOM 1706 O O . ARG A 1 203 ? -21.614 -46.111 18.526 1.00 25.02 204 ARG A O 1
ATOM 1714 N N . TYR A 1 204 ? -23.088 -45.910 20.209 1.00 25.49 205 TYR A N 1
ATOM 1715 C CA . TYR A 1 204 ? -23.254 -44.489 19.982 1.00 26.86 205 TYR A CA 1
ATOM 1716 C C . TYR A 1 204 ? -22.018 -43.707 20.404 1.00 27.12 205 TYR A C 1
ATOM 1717 O O . TYR A 1 204 ? -21.655 -42.722 19.766 1.00 28.77 205 TYR A O 1
ATOM 1726 N N . CYS A 1 205 ? -21.357 -44.161 21.462 1.00 27.37 206 CYS A N 1
ATOM 1727 C CA . CYS A 1 205 ? -20.194 -43.452 21.970 1.00 26.38 206 CYS A CA 1
ATOM 1728 C C . CYS A 1 205 ? -18.851 -43.931 21.450 1.00 25.32 206 CYS A C 1
ATOM 1729 O O . CYS A 1 205 ? -17.817 -43.504 21.946 1.00 27.49 206 CYS A O 1
ATOM 1732 N N . LEU A 1 206 ? -18.836 -44.808 20.460 1.00 23.25 207 LEU A N 1
ATOM 1733 C CA . LEU A 1 206 ? -17.551 -45.279 19.961 1.00 22.34 207 LEU A CA 1
ATOM 1734 C C . LEU A 1 206 ? -16.554 -44.151 19.741 1.00 22.82 207 LEU A C 1
ATOM 1735 O O . LEU A 1 206 ? -15.405 -44.251 20.158 1.00 23.77 207 LEU A O 1
ATOM 1740 N N . ASP A 1 207 ? -16.996 -43.078 19.093 1.00 23.03 208 ASP A N 1
ATOM 1741 C CA . ASP A 1 207 ? -16.140 -41.931 18.807 1.00 23.59 208 ASP A CA 1
ATOM 1742 C C . ASP A 1 207 ? -15.494 -41.382 20.076 1.00 23.35 208 ASP A C 1
ATOM 1743 O O . ASP A 1 207 ? -14.271 -41.218 20.133 1.00 22.38 208 ASP A O 1
ATOM 1748 N N . ASP A 1 208 ? -16.317 -41.100 21.086 1.00 22.95 209 ASP A N 1
ATOM 1749 C CA . ASP A 1 208 ? -15.833 -40.585 22.369 1.00 23.22 209 ASP A CA 1
ATOM 1750 C C . ASP A 1 208 ? -14.800 -41.524 22.986 1.00 23.43 209 ASP A C 1
ATOM 1751 O O . ASP A 1 208 ? -13.975 -41.109 23.795 1.00 23.82 209 ASP A O 1
ATOM 1756 N N . ILE A 1 209 ? -14.851 -42.792 22.601 1.00 22.64 210 ILE A N 1
ATOM 1757 C CA . ILE A 1 209 ? -13.934 -43.778 23.150 1.00 22.25 210 ILE A CA 1
ATOM 1758 C C . ILE A 1 209 ? -12.568 -43.763 22.486 1.00 22.40 210 ILE A C 1
ATOM 1759 O O . ILE A 1 209 ? -11.543 -43.908 23.150 1.00 22.61 210 ILE A O 1
ATOM 1764 N N . PHE A 1 210 ? -12.544 -43.558 21.177 1.00 22.41 211 PHE A N 1
ATOM 1765 C CA . PHE A 1 210 ? -11.279 -43.573 20.453 1.00 21.09 211 PHE A CA 1
ATOM 1766 C C . PHE A 1 210 ? -10.700 -42.248 19.983 1.00 20.66 211 PHE A C 1
ATOM 1767 O O . PHE A 1 210 ? -9.496 -42.149 19.800 1.00 21.95 211 PHE A O 1
ATOM 1775 N N . LYS A 1 211 ? -11.530 -41.234 19.778 1.00 21.85 212 LYS A N 1
ATOM 1776 C CA . LYS A 1 211 ? -11.007 -39.971 19.279 1.00 22.49 212 LYS A CA 1
ATOM 1777 C C . LYS A 1 211 ? -9.790 -39.512 20.075 1.00 23.91 212 LYS A C 1
ATOM 1778 O O . LYS A 1 211 ? -8.885 -38.872 19.537 1.00 25.57 212 LYS A O 1
ATOM 1784 N N . GLY A 1 212 ? -9.741 -39.876 21.349 1.00 24.91 213 GLY A N 1
ATOM 1785 C CA . GLY A 1 212 ? -8.635 -39.443 22.176 1.00 24.90 213 GLY A CA 1
ATOM 1786 C C . GLY A 1 212 ? -7.258 -39.858 21.720 1.00 24.77 213 GLY A C 1
ATOM 1787 O O . GLY A 1 212 ? -6.322 -39.075 21.816 1.00 26.41 213 GLY A O 1
ATOM 1788 N N . PHE A 1 213 ? -7.120 -41.080 21.224 1.00 25.16 214 PHE A N 1
ATOM 1789 C CA . PHE A 1 213 ? -5.807 -41.564 20.808 1.00 25.11 214 PHE A CA 1
ATOM 1790 C C . PHE A 1 213 ? -5.754 -42.189 19.416 1.00 25.31 214 PHE A C 1
ATOM 1791 O O . PHE A 1 213 ? -4.765 -42.824 19.063 1.00 25.66 214 PHE A O 1
ATOM 1799 N N . PHE A 1 214 ? -6.802 -42.021 18.616 1.00 25.51 215 PHE A N 1
ATOM 1800 C CA . PHE A 1 214 ? -6.792 -42.605 17.280 1.00 25.39 215 PHE A CA 1
ATOM 1801 C C . PHE A 1 214 ? -7.298 -41.683 16.185 1.00 26.56 215 PHE A C 1
ATOM 1802 O O . PHE A 1 214 ? -8.222 -40.882 16.389 1.00 26.73 215 PHE A O 1
ATOM 1810 N N . ASP A 1 215 ? -6.677 -41.801 15.018 1.00 26.74 216 ASP A N 1
ATOM 1811 C CA . ASP A 1 215 ? -7.083 -41.019 13.875 1.00 28.27 216 ASP A CA 1
ATOM 1812 C C . ASP A 1 215 ? -7.841 -42.004 13.021 1.00 28.15 216 ASP A C 1
ATOM 1813 O O . ASP A 1 215 ? -7.374 -43.124 12.801 1.00 27.80 216 ASP A O 1
ATOM 1818 N N . TYR A 1 216 ? -9.020 -41.606 12.552 1.00 28.39 217 TYR A N 1
ATOM 1819 C CA . TYR A 1 216 ? -9.823 -42.503 11.723 1.00 28.18 217 TYR A CA 1
ATOM 1820 C C . TYR A 1 216 ? -10.952 -41.804 10.960 1.00 27.85 217 TYR A C 1
ATOM 1821 O O . TYR A 1 216 ? -11.394 -40.722 11.338 1.00 27.54 217 TYR A O 1
ATOM 1830 N N . ASP A 1 217 ? -11.402 -42.436 9.881 1.00 28.79 218 ASP A N 1
ATOM 1831 C CA . ASP A 1 217 ? -12.485 -41.900 9.050 1.00 29.64 218 ASP A CA 1
ATOM 1832 C C . ASP A 1 217 ? -13.820 -42.453 9.515 1.00 28.92 218 ASP A C 1
ATOM 1833 O O . ASP A 1 217 ? -14.836 -41.770 9.456 1.00 28.08 218 ASP A O 1
ATOM 1838 N N . ALA A 1 218 ? -13.809 -43.706 9.955 1.00 26.96 219 ALA A N 1
ATOM 1839 C CA . ALA A 1 218 ? -15.024 -44.346 10.408 1.00 26.65 219 ALA A CA 1
ATOM 1840 C C . ALA A 1 218 ? -14.745 -45.405 11.467 1.00 25.67 219 ALA A C 1
ATOM 1841 O O . ALA A 1 218 ? -13.663 -45.987 11.498 1.00 25.54 219 ALA A O 1
ATOM 1843 N N . LEU A 1 219 ? -15.735 -45.639 12.327 1.00 24.82 220 LEU A N 1
ATOM 1844 C CA . LEU A 1 219 ? -15.650 -46.625 13.401 1.00 24.41 220 LEU A CA 1
ATOM 1845 C C . LEU A 1 219 ? -16.856 -47.557 13.299 1.00 24.57 220 LEU A C 1
ATOM 1846 O O . LEU A 1 219 ? -17.996 -47.100 13.328 1.00 23.15 220 LEU A O 1
ATOM 1851 N N . ASN A 1 220 ? -16.613 -48.856 13.176 1.00 24.88 221 ASN A N 1
ATOM 1852 C CA . ASN A 1 220 ? -17.709 -49.816 13.091 1.00 24.86 221 ASN A CA 1
ATOM 1853 C C . ASN A 1 220 ? -17.600 -50.875 14.170 1.00 27.04 221 ASN A C 1
ATOM 1854 O O . ASN A 1 220 ? -16.530 -51.442 14.399 1.00 27.98 221 ASN A O 1
ATOM 1859 N N . ALA A 1 221 ? -18.716 -51.141 14.836 1.00 28.33 222 ALA A N 1
ATOM 1860 C CA . ALA A 1 221 ? -18.732 -52.130 15.902 1.00 29.31 222 ALA A CA 1
ATOM 1861 C C . ALA A 1 221 ? -19.572 -53.354 15.540 1.00 30.54 222 ALA A C 1
ATOM 1862 O O . ALA A 1 221 ? -20.594 -53.254 14.856 1.00 31.31 222 ALA A O 1
ATOM 1864 N N . TYR A 1 222 ? -19.122 -54.516 15.991 1.00 30.51 223 TYR A N 1
ATOM 1865 C CA . TYR A 1 222 ? -19.831 -55.758 15.740 1.00 29.75 223 TYR A CA 1
ATOM 1866 C C . TYR A 1 222 ? -19.755 -56.564 17.030 1.00 29.62 223 TYR A C 1
ATOM 1867 O O . TYR A 1 222 ? -18.670 -56.788 17.564 1.00 30.36 223 TYR A O 1
ATOM 1876 N N . SER A 1 223 ? -20.904 -56.980 17.544 1.00 28.62 224 SER A N 1
ATOM 1877 C CA . SER A 1 223 ? -20.936 -57.736 18.788 1.00 28.20 224 SER A CA 1
ATOM 1878 C C . SER A 1 223 ? -20.462 -59.172 18.616 1.00 28.06 224 SER A C 1
ATOM 1879 O O . SER A 1 223 ? -20.607 -59.752 17.550 1.00 27.95 224 SER A O 1
ATOM 1882 N N . MET A 1 224 ? -19.888 -59.737 19.672 1.00 29.56 225 MET A N 1
ATOM 1883 C CA . MET A 1 224 ? -19.412 -61.117 19.648 1.00 32.71 225 MET A CA 1
ATOM 1884 C C . MET A 1 224 ? -19.470 -61.706 21.055 1.00 35.61 225 MET A C 1
ATOM 1885 O O . MET A 1 224 ? -19.478 -60.976 22.042 1.00 36.67 225 MET A O 1
ATOM 1890 N N . LYS A 1 225 ? -19.505 -63.029 21.136 1.00 38.93 226 LYS A N 1
ATOM 1891 C CA . LYS A 1 225 ? -19.571 -63.722 22.416 1.00 43.35 226 LYS A CA 1
ATOM 1892 C C . LYS A 1 225 ? -18.817 -65.034 22.269 1.00 46.05 226 LYS A C 1
ATOM 1893 O O . LYS A 1 225 ? -18.920 -65.700 21.246 1.00 45.75 226 LYS A O 1
ATOM 1899 N N . MET A 1 226 ? -18.040 -65.401 23.279 1.00 49.77 227 MET A N 1
ATOM 1900 C CA . MET A 1 226 ? -17.302 -66.653 23.218 1.00 52.49 227 MET A CA 1
ATOM 1901 C C . MET A 1 226 ? -17.831 -67.589 2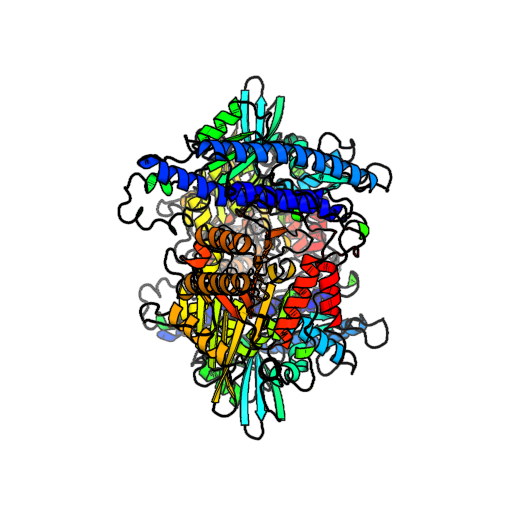4.285 1.00 53.68 227 MET A C 1
ATOM 1902 O O . MET A 1 226 ? -18.177 -67.156 25.378 1.00 54.46 227 MET A O 1
ATOM 1907 N N . THR A 1 227 ? -17.900 -68.874 23.969 1.00 55.48 228 THR A N 1
ATOM 1908 C CA . THR A 1 227 ? -18.387 -69.857 24.926 1.00 58.08 228 THR A CA 1
ATOM 1909 C C . THR A 1 227 ? -17.498 -71.086 24.894 1.00 60.24 228 THR A C 1
ATOM 1910 O O . THR A 1 227 ? -16.797 -71.310 23.914 1.00 60.66 228 THR A O 1
ATOM 1914 N N . ARG A 1 228 ? -17.518 -71.878 25.961 1.00 62.46 229 ARG A N 1
ATOM 1915 C CA . ARG A 1 228 ? -16.695 -73.076 26.007 1.00 65.02 229 ARG A CA 1
ATOM 1916 C C . ARG A 1 228 ? -17.500 -74.288 26.460 1.00 66.39 229 ARG A C 1
ATOM 1917 O O . ARG A 1 228 ? -18.267 -74.210 27.415 1.00 65.83 229 ARG A O 1
ATOM 1925 N N . ASP A 1 229 ? -17.338 -75.404 25.754 1.00 68.71 230 ASP A N 1
ATOM 1926 C CA . ASP A 1 229 ? -18.048 -76.634 26.090 1.00 71.15 230 ASP A CA 1
ATOM 1927 C C . ASP A 1 229 ? -17.741 -77.031 27.525 1.00 73.25 230 ASP A C 1
ATOM 1928 O O . ASP A 1 229 ? -16.628 -76.841 28.010 1.00 73.75 230 ASP A O 1
ATOM 1933 N N . ALA A 1 230 ? -18.740 -77.584 28.200 1.00 76.03 231 ALA A N 1
ATOM 1934 C CA . ALA A 1 230 ? -18.591 -78.005 29.584 1.00 79.42 231 ALA A CA 1
ATOM 1935 C C . ALA A 1 230 ? -17.577 -79.124 29.729 1.00 81.68 231 ALA A C 1
ATOM 1936 O O . ALA A 1 230 ? -17.500 -80.019 28.896 1.00 81.54 231 ALA A O 1
ATOM 1938 N N . GLU A 1 231 ? -16.805 -79.059 30.805 1.00 85.25 232 GLU A N 1
ATOM 1939 C CA . GLU A 1 231 ? -15.775 -80.045 31.097 1.00 88.81 232 GLU A CA 1
ATOM 1940 C C . GLU A 1 231 ? -16.300 -81.471 31.034 1.00 91.08 232 GLU A C 1
ATOM 1941 O O . GLU A 1 231 ? -17.212 -81.844 31.766 1.00 90.95 232 GLU A O 1
ATOM 1947 N N . TYR A 1 232 ? -15.715 -82.263 30.146 1.00 94.30 233 TYR A N 1
ATOM 1948 C CA . TYR A 1 232 ? -16.110 -83.655 29.969 1.00 97.97 233 TYR A CA 1
ATOM 1949 C C . TYR A 1 232 ? -16.150 -84.437 31.282 1.00 100.59 233 TYR A C 1
ATOM 1950 O O . TYR A 1 232 ? -15.121 -84.894 31.782 1.00 100.67 233 TYR A O 1
ATOM 1959 N N . ASP A 1 233 ? -17.347 -84.591 31.834 1.00 103.73 234 ASP A N 1
ATOM 1960 C CA . ASP A 1 233 ? -17.525 -85.323 33.081 1.00 107.03 234 ASP A CA 1
ATOM 1961 C C . ASP A 1 233 ? -18.738 -86.237 32.998 1.00 108.99 234 ASP A C 1
ATOM 1962 O O . ASP A 1 233 ? -18.671 -87.415 33.351 1.00 109.08 234 ASP A O 1
ATOM 1967 N N . LEU A 1 234 ? -19.843 -85.679 32.516 1.00 111.32 235 LEU A N 1
ATOM 1968 C CA . LEU A 1 234 ? -21.103 -86.403 32.373 1.00 113.87 235 LEU A CA 1
ATOM 1969 C C . LEU A 1 234 ? -21.043 -87.566 31.376 1.00 115.75 235 LEU A C 1
ATOM 1970 O O . LEU A 1 234 ? -21.889 -88.466 31.413 1.00 116.14 235 LEU A O 1
ATOM 1975 N N . VAL A 1 235 ? -20.048 -87.549 30.490 1.00 117.68 236 VAL A N 1
ATOM 1976 C CA . VAL A 1 235 ? -19.906 -88.601 29.484 1.00 119.30 236 VAL A CA 1
ATOM 1977 C C . VAL A 1 235 ? -19.121 -89.821 29.980 1.00 120.77 236 VAL A C 1
ATOM 1978 O O . VAL A 1 235 ? -19.305 -90.925 29.464 1.00 120.71 236 VAL A O 1
ATOM 1982 N N . HIS A 1 236 ? -18.259 -89.636 30.981 1.00 122.64 237 HIS A N 1
ATOM 1983 C CA . HIS A 1 236 ? -17.474 -90.755 31.506 1.00 124.67 237 HIS A CA 1
ATOM 1984 C C . HIS A 1 236 ? -18.228 -91.476 32.619 1.00 126.44 237 HIS A C 1
ATOM 1985 O O . HIS A 1 236 ? -17.695 -92.379 33.266 1.00 126.56 237 HIS A O 1
ATOM 1992 N N . GLU A 1 237 ? -19.473 -91.065 32.834 1.00 128.62 238 GLU A N 1
ATOM 1993 C CA . GLU A 1 237 ? -20.321 -91.675 33.849 1.00 131.07 238 GLU A CA 1
ATOM 1994 C C . GLU A 1 237 ? -21.117 -92.783 33.181 1.00 132.25 238 GLU A C 1
ATOM 1995 O O . GLU A 1 237 ? -22.077 -93.299 33.751 1.00 132.69 238 GLU A O 1
ATOM 2001 N N . MET A 1 238 ? -20.714 -93.144 31.966 1.00 133.42 239 MET A N 1
ATOM 2002 C CA . MET A 1 238 ? -21.411 -94.181 31.218 1.00 134.34 239 MET A CA 1
ATOM 2003 C C . MET A 1 238 ? -20.477 -95.180 30.539 1.00 134.78 239 MET A C 1
ATOM 2004 O O . MET A 1 238 ? -20.904 -96.272 30.154 1.00 134.78 239 MET A O 1
ATOM 2009 N N . GLU A 1 239 ? -19.208 -94.808 30.395 1.00 135.19 240 GLU A N 1
ATOM 2010 C CA . GLU A 1 239 ? -18.222 -95.681 29.761 1.00 135.43 240 GLU A CA 1
ATOM 2011 C C . GLU A 1 239 ? -17.861 -96.855 30.670 1.00 135.19 240 GLU A C 1
ATOM 2012 O O . GLU A 1 239 ? -17.007 -96.727 31.550 1.00 135.33 240 GLU A O 1
ATOM 2018 N N . ALA A 1 240 ? -18.516 -97.995 30.452 1.00 134.60 241 ALA A N 1
ATOM 2019 C CA . ALA A 1 240 ? -18.271 -99.204 31.238 1.00 133.43 241 ALA A CA 1
ATOM 2020 C C . ALA A 1 240 ? -17.359 -100.159 30.464 1.00 132.60 241 ALA A C 1
ATOM 2021 O O . ALA A 1 240 ? -16.167 -100.268 30.758 1.00 132.64 241 ALA A O 1
ATOM 2023 N N . SER A 1 241 ? -17.927 -100.846 29.475 1.00 131.39 242 SER A N 1
ATOM 2024 C CA . SER A 1 241 ? -17.168 -101.785 28.652 1.00 130.04 242 SER A CA 1
ATOM 2025 C C . SER A 1 241 ? -16.349 -101.010 27.629 1.00 129.17 242 SER A C 1
ATOM 2026 O O . SER A 1 241 ? -15.426 -101.546 27.012 1.00 129.31 242 SER A O 1
ATOM 2029 N N . LEU A 1 242 ? -16.702 -99.739 27.463 1.00 127.91 243 LEU A N 1
ATOM 2030 C CA . LEU A 1 242 ? -16.023 -98.858 26.524 1.00 126.51 243 LEU A CA 1
ATOM 2031 C C . LEU A 1 242 ? -14.745 -98.282 27.109 1.00 125.33 243 LEU A C 1
ATOM 2032 O O . LEU A 1 242 ? -13.692 -98.325 26.473 1.00 125.26 243 LEU A O 1
ATOM 2037 N N . MET A 1 243 ? -14.830 -97.746 28.323 1.00 123.90 244 MET A N 1
ATOM 2038 C CA . MET A 1 243 ? -13.648 -97.160 28.930 1.00 122.33 244 MET A CA 1
ATOM 2039 C C . MET A 1 243 ? -12.795 -98.133 29.719 1.00 120.60 244 MET A C 1
ATOM 2040 O O . MET A 1 243 ? -11.867 -97.709 30.389 1.00 120.32 244 MET A O 1
ATOM 2045 N N . GLU A 1 244 ? -13.109 -99.424 29.675 1.00 118.35 245 GLU A N 1
ATOM 2046 C CA . GLU A 1 244 ? -12.270 -100.382 30.386 1.00 116.14 245 GLU A CA 1
ATOM 2047 C C . GLU A 1 244 ? -11.278 -100.900 29.355 1.00 114.30 245 GLU A C 1
ATOM 2048 O O . GLU A 1 244 ? -10.319 -101.594 29.688 1.00 114.41 245 GLU A O 1
ATOM 2054 N N . LEU A 1 245 ? -11.526 -100.537 28.097 1.00 111.89 246 LEU A N 1
ATOM 2055 C CA . LEU A 1 245 ? -10.682 -100.924 26.969 1.00 109.45 246 LEU A CA 1
ATOM 2056 C C . LEU A 1 245 ? -10.513 -99.727 26.037 1.00 108.03 246 LEU A C 1
ATOM 2057 O O . LEU A 1 245 ? -10.055 -99.872 24.903 1.00 107.54 246 LEU A O 1
ATOM 2062 N N . MET A 1 246 ? -10.890 -98.548 26.522 1.00 106.47 247 MET A N 1
ATOM 2063 C CA . MET A 1 246 ? -10.806 -97.316 25.740 1.00 104.85 247 MET A CA 1
ATOM 2064 C C . MET A 1 246 ? -9.396 -96.985 25.267 1.00 104.09 247 MET A C 1
ATOM 2065 O O . MET A 1 246 ? -8.413 -97.257 25.954 1.00 104.10 247 MET A O 1
ATOM 2070 N N . SER A 1 247 ? -9.316 -96.387 24.084 1.00 102.91 248 SER A N 1
ATOM 2071 C CA . SER A 1 247 ? -8.047 -95.996 23.487 1.00 101.73 248 SER A CA 1
ATOM 2072 C C . SER A 1 247 ? -7.608 -94.626 23.989 1.00 100.92 248 SER A C 1
ATOM 2073 O O . SER A 1 247 ? -8.420 -93.846 24.481 1.00 100.60 248 SER A O 1
ATOM 2076 N N . SER A 1 248 ? -6.318 -94.341 23.852 1.00 100.28 249 SER A N 1
ATOM 2077 C CA . SER A 1 248 ? -5.748 -93.080 24.306 1.00 99.59 249 SER A CA 1
ATOM 2078 C C . SER A 1 248 ? -5.860 -91.957 23.283 1.00 99.05 249 SER A C 1
ATOM 2079 O O . SER A 1 248 ? -5.384 -90.845 23.511 1.00 98.89 249 SER A O 1
ATOM 2082 N N . SER A 1 249 ? -6.491 -92.259 22.154 1.00 98.73 250 SER A N 1
ATOM 2083 C CA . SER A 1 249 ? -6.696 -91.286 21.087 1.00 98.82 250 SER A CA 1
ATOM 2084 C C . SER A 1 249 ? -8.167 -90.903 21.142 1.00 98.66 250 SER A C 1
ATOM 2085 O O . SER A 1 249 ? -8.656 -90.098 20.346 1.00 99.00 250 SER A O 1
ATOM 2088 N N . LEU A 1 250 ? -8.858 -91.503 22.106 1.00 97.91 251 LEU A N 1
ATOM 2089 C CA . LEU A 1 250 ? -10.277 -91.272 22.329 1.00 97.28 251 LEU A CA 1
ATOM 2090 C C . LEU A 1 250 ? -10.401 -90.545 23.663 1.00 97.40 251 LEU A C 1
ATOM 2091 O O . LEU A 1 250 ? -11.466 -90.052 24.019 1.00 97.94 251 LEU A O 1
ATOM 2096 N N . LYS A 1 251 ? -9.297 -90.489 24.400 1.00 97.43 252 LYS A N 1
ATOM 2097 C CA . LYS A 1 251 ? -9.271 -89.817 25.691 1.00 97.38 252 LYS A CA 1
ATOM 2098 C C . LYS A 1 251 ? -8.860 -88.371 25.466 1.00 97.35 252 LYS A C 1
ATOM 2099 O O . LYS A 1 251 ? -9.292 -87.473 26.188 1.00 97.69 252 LYS A O 1
ATOM 2105 N N . GLN A 1 252 ? -8.013 -88.154 24.464 1.00 96.95 253 GLN A N 1
ATOM 2106 C CA . GLN A 1 252 ? -7.543 -86.811 24.140 1.00 96.62 253 GLN A CA 1
ATOM 2107 C C . GLN A 1 252 ? -8.529 -86.200 23.148 1.00 96.01 253 GLN A C 1
ATOM 2108 O O . GLN A 1 252 ? -8.537 -84.990 22.918 1.00 95.85 253 GLN A O 1
ATOM 2114 N N . ARG A 1 253 ? -9.377 -87.060 22.590 1.00 95.12 254 ARG A N 1
ATOM 2115 C CA . ARG A 1 253 ? -10.382 -86.663 21.611 1.00 94.01 254 ARG A CA 1
ATOM 2116 C C . ARG A 1 253 ? -11.759 -86.496 22.265 1.00 93.34 254 ARG A C 1
ATOM 2117 O O . ARG A 1 253 ? -12.693 -85.980 21.648 1.00 93.56 254 ARG A O 1
ATOM 2125 N N . LEU A 1 254 ? -11.876 -86.936 23.516 1.00 92.42 255 LEU A N 1
ATOM 2126 C CA . LEU A 1 254 ? -13.128 -86.840 24.265 1.00 91.23 255 LEU A CA 1
ATOM 2127 C C . LEU A 1 254 ? -13.077 -85.743 25.312 1.00 90.57 255 LEU A C 1
ATOM 2128 O O . LEU A 1 254 ? -14.095 -85.141 25.640 1.00 90.52 255 LEU A O 1
ATOM 2133 N N . THR A 1 255 ? -11.882 -85.498 25.840 1.00 90.07 256 THR A N 1
ATOM 2134 C CA . THR A 1 255 ? -11.671 -84.489 26.874 1.00 89.58 256 THR A CA 1
ATOM 2135 C C . THR A 1 255 ? -11.395 -83.098 26.288 1.00 88.34 256 THR A C 1
ATOM 2136 O O . THR A 1 255 ? -11.537 -82.088 26.980 1.00 88.35 256 THR A O 1
ATOM 2140 N N . ALA A 1 256 ? -10.998 -83.046 25.019 1.00 87.03 257 ALA A N 1
ATOM 2141 C CA . ALA A 1 256 ? -10.720 -81.768 24.368 1.00 85.46 257 ALA A CA 1
ATOM 2142 C C . ALA A 1 256 ? -12.015 -80.978 24.241 1.00 84.06 257 ALA A C 1
ATOM 2143 O O . ALA A 1 256 ? -12.807 -81.214 23.333 1.00 84.15 257 ALA A O 1
ATOM 2145 N N . GLU A 1 257 ? -12.235 -80.045 25.161 1.00 82.27 258 GLU A N 1
ATOM 2146 C CA . GLU A 1 257 ? -13.440 -79.226 25.127 1.00 80.01 258 GLU A CA 1
ATOM 2147 C C . GLU A 1 257 ? -13.270 -78.059 24.159 1.00 77.45 258 GLU A C 1
ATOM 2148 O O . GLU A 1 257 ? -12.458 -77.156 24.380 1.00 76.70 258 GLU A O 1
ATOM 2154 N N . PRO A 1 258 ? -14.046 -78.075 23.063 1.00 75.02 259 PRO A N 1
ATOM 2155 C CA . PRO A 1 258 ? -14.034 -77.059 22.011 1.00 73.26 259 PRO A CA 1
ATOM 2156 C C . PRO A 1 258 ? -14.500 -75.686 22.459 1.00 71.27 259 PRO A C 1
ATOM 2157 O O . PRO A 1 258 ? -14.952 -75.502 23.583 1.00 71.45 259 PRO A O 1
ATOM 2161 N N . VAL A 1 259 ? -14.362 -74.716 21.568 1.00 68.85 260 VAL A N 1
ATOM 2162 C CA . VAL A 1 259 ? -14.760 -73.352 21.862 1.00 66.71 260 VAL A CA 1
ATOM 2163 C C . VAL A 1 259 ? -15.743 -72.849 20.817 1.00 65.42 260 VAL A C 1
ATOM 2164 O O . VAL A 1 259 ? -15.545 -73.056 19.623 1.00 65.54 260 VAL A O 1
ATOM 2168 N N . ARG A 1 260 ? -16.816 -72.210 21.275 1.00 63.52 261 ARG A N 1
ATOM 2169 C CA . ARG A 1 260 ? -17.819 -71.651 20.376 1.00 60.76 261 ARG A CA 1
ATOM 2170 C C . ARG A 1 260 ? -17.645 -70.148 20.317 1.00 57.35 261 ARG A C 1
ATOM 2171 O O . ARG A 1 260 ? -17.104 -69.537 21.236 1.00 57.25 261 ARG A O 1
ATOM 2179 N N . PHE A 1 261 ? -18.123 -69.548 19.240 1.00 54.18 262 PHE A N 1
ATOM 2180 C CA . PHE A 1 261 ? -17.960 -68.121 19.074 1.00 51.49 262 PHE A CA 1
ATOM 2181 C C . PHE A 1 261 ? -18.978 -67.543 18.102 1.00 49.22 262 PHE A C 1
ATOM 2182 O O . PHE A 1 261 ? -18.935 -67.799 16.900 1.00 48.01 262 PHE A O 1
ATOM 2190 N N . VAL A 1 262 ? -19.919 -66.786 18.655 1.00 47.00 263 VAL A N 1
ATOM 2191 C CA . VAL A 1 262 ? -20.970 -66.157 17.874 1.00 43.99 263 VAL A CA 1
ATOM 2192 C C . VAL A 1 262 ? -20.603 -64.705 17.637 1.00 42.73 263 VAL A C 1
ATOM 2193 O O . VAL A 1 262 ? -20.084 -64.035 18.525 1.00 42.84 263 VAL A O 1
ATOM 2197 N N . TYR A 1 263 ? -20.868 -64.220 16.435 1.00 41.69 264 TYR A N 1
ATOM 2198 C CA . TYR A 1 263 ? -20.564 -62.841 16.108 1.00 40.99 264 TYR A CA 1
ATOM 2199 C C . TYR A 1 263 ? -21.687 -62.232 15.281 1.00 41.13 264 TYR A C 1
ATOM 2200 O O . TYR A 1 263 ? -22.426 -62.940 14.605 1.00 40.45 264 TYR A O 1
ATOM 2209 N N . GLN A 1 264 ? -21.808 -60.913 15.342 1.00 41.34 265 GLN A N 1
ATOM 2210 C CA . GLN A 1 264 ? -22.825 -60.189 14.594 1.00 40.73 265 GLN A CA 1
ATOM 2211 C C . GLN A 1 264 ? -22.620 -60.491 13.100 1.00 40.61 265 GLN A C 1
ATOM 2212 O O . GLN A 1 264 ? -21.497 -60.481 12.612 1.00 40.22 265 GLN A O 1
ATOM 2218 N N . ARG A 1 265 ? -23.712 -60.766 12.392 1.00 41.50 266 ARG A N 1
ATOM 2219 C CA . ARG A 1 265 ? -23.700 -61.100 10.956 1.00 41.67 266 ARG A CA 1
ATOM 2220 C C . ARG A 1 265 ? -22.854 -60.225 10.022 1.00 40.60 266 ARG A C 1
ATOM 2221 O O . ARG A 1 265 ? -22.117 -60.748 9.189 1.00 41.56 266 ARG A O 1
ATOM 2229 N N . ASP A 1 266 ? -22.974 -58.906 10.138 1.00 38.92 267 ASP A N 1
ATOM 2230 C CA . ASP A 1 266 ? -22.212 -57.998 9.278 1.00 37.57 267 ASP A CA 1
ATOM 2231 C C . ASP A 1 266 ? -20.709 -57.997 9.525 1.00 35.84 267 ASP A C 1
ATOM 2232 O O . ASP A 1 266 ? -19.962 -57.437 8.727 1.00 36.46 267 ASP A O 1
ATOM 2237 N N . MET A 1 267 ? -20.254 -58.600 10.618 1.00 33.41 268 MET A N 1
ATOM 2238 C CA . MET A 1 267 ? -18.827 -58.576 10.880 1.00 31.97 268 MET A CA 1
ATOM 2239 C C . MET A 1 267 ? -18.062 -58.808 9.594 1.00 33.55 268 MET A C 1
ATOM 2240 O O . MET A 1 267 ? -18.172 -59.863 8.978 1.00 34.22 268 MET A O 1
ATOM 2245 N N . PRO A 1 268 ? -17.308 -57.800 9.143 1.00 35.33 269 PRO A N 1
ATOM 2246 C CA . PRO A 1 268 ? -16.541 -57.962 7.909 1.00 36.31 269 PRO A CA 1
ATOM 2247 C C . PRO A 1 268 ? -15.692 -59.228 7.999 1.00 36.37 269 PRO A C 1
ATOM 2248 O O . PRO A 1 268 ? -15.166 -59.553 9.061 1.00 37.86 269 PRO A O 1
ATOM 2252 N N . ASN A 1 269 ? -15.560 -59.946 6.892 1.00 35.98 270 ASN A N 1
ATOM 2253 C CA . ASN A 1 269 ? -14.795 -61.183 6.891 1.00 35.96 270 ASN A CA 1
ATOM 2254 C C . ASN A 1 269 ? -13.385 -61.049 7.447 1.00 35.66 270 ASN A C 1
ATOM 2255 O O . ASN A 1 269 ? -12.929 -61.921 8.182 1.00 35.63 270 ASN A O 1
ATOM 2260 N N . ALA A 1 270 ? -12.685 -59.976 7.093 1.00 35.09 271 ALA A N 1
ATOM 2261 C CA . ALA A 1 270 ? -11.323 -59.787 7.582 1.00 35.39 271 ALA A CA 1
ATOM 2262 C C . ALA A 1 270 ? -11.287 -59.951 9.095 1.00 34.88 271 ALA A C 1
ATOM 2263 O O . ALA A 1 270 ? -10.489 -60.722 9.629 1.00 34.82 271 ALA A O 1
ATOM 2265 N N . LEU A 1 271 ? -12.175 -59.232 9.778 1.00 33.91 272 LEU A N 1
ATOM 2266 C CA . LEU A 1 271 ? -12.245 -59.276 11.231 1.00 32.73 272 LEU A CA 1
ATOM 2267 C C . LEU A 1 271 ? -12.539 -60.683 11.716 1.00 31.98 272 LEU A C 1
ATOM 2268 O O . LEU A 1 271 ? -11.845 -61.203 12.591 1.00 32.38 272 LEU A O 1
ATOM 2273 N N . VAL A 1 272 ? -13.563 -61.304 11.147 1.00 31.57 273 VAL A N 1
ATOM 2274 C CA . VAL A 1 272 ? -13.921 -62.655 11.547 1.00 30.97 273 VAL A CA 1
ATOM 2275 C C . VAL A 1 272 ? -12.702 -63.565 11.505 1.00 32.01 273 VAL A C 1
ATOM 2276 O O . VAL A 1 272 ? -12.526 -64.432 12.357 1.00 33.84 273 VAL A O 1
ATOM 2280 N N . GLU A 1 273 ? -11.855 -63.353 10.509 1.00 33.08 274 GLU A N 1
ATOM 2281 C CA . GLU A 1 273 ? -10.655 -64.159 10.349 1.00 34.90 274 GLU A CA 1
ATOM 2282 C C . GLU A 1 273 ? -9.631 -63.817 11.416 1.00 34.80 274 GLU A C 1
ATOM 2283 O O . GLU A 1 273 ? -8.923 -64.692 11.918 1.00 34.63 274 GLU A O 1
ATOM 2289 N N . VAL A 1 274 ? -9.558 -62.536 11.758 1.00 34.42 275 VAL A N 1
ATOM 2290 C CA . VAL A 1 274 ? -8.629 -62.077 12.772 1.00 34.90 275 VAL A CA 1
ATOM 2291 C C . VAL A 1 274 ? -8.940 -62.782 14.069 1.00 35.61 275 VAL A C 1
ATOM 2292 O O . VAL A 1 274 ? -8.059 -63.360 14.701 1.00 35.97 275 VAL A O 1
ATOM 2296 N N . LEU A 1 275 ? -10.213 -62.731 14.444 1.00 36.27 276 LEU A N 1
ATOM 2297 C CA . LEU A 1 275 ? -10.697 -63.339 15.672 1.00 38.66 276 LEU A CA 1
ATOM 2298 C C . LEU A 1 275 ? -10.467 -64.837 15.684 1.00 40.61 276 LEU A C 1
ATOM 2299 O O . LEU A 1 275 ? -10.113 -65.411 16.712 1.00 40.84 276 LEU A O 1
ATOM 2304 N N . ARG A 1 276 ? -10.672 -65.465 14.534 1.00 44.13 277 ARG A N 1
ATOM 2305 C CA . ARG A 1 276 ? -10.467 -66.898 14.395 1.00 47.11 277 ARG A CA 1
ATOM 2306 C C . ARG A 1 276 ? -9.055 -67.289 14.796 1.00 49.32 277 ARG A C 1
ATOM 2307 O O . ARG A 1 276 ? -8.854 -68.126 15.676 1.00 50.08 277 ARG A O 1
ATOM 2315 N N . GLU A 1 277 ? -8.080 -66.686 14.122 1.00 52.00 278 GLU A N 1
ATOM 2316 C CA . GLU A 1 277 ? -6.668 -66.952 14.388 1.00 55.18 278 GLU A CA 1
ATOM 2317 C C . GLU A 1 277 ? -6.304 -66.677 15.833 1.00 56.28 278 GLU A C 1
ATOM 2318 O O . GLU A 1 277 ? -5.494 -67.389 16.423 1.00 57.58 278 GLU A O 1
ATOM 2324 N N . LYS A 1 278 ? -6.899 -65.635 16.399 1.00 56.63 279 LYS A N 1
ATOM 2325 C CA . LYS A 1 278 ? -6.623 -65.284 17.778 1.00 57.02 279 LYS A CA 1
ATOM 2326 C C . LYS A 1 278 ? -7.192 -66.299 18.758 1.00 59.28 279 LYS A C 1
ATOM 2327 O O . LYS A 1 278 ? -6.608 -66.536 19.816 1.00 60.50 279 LYS A O 1
ATOM 2333 N N . LEU A 1 279 ? -8.320 -66.910 18.407 1.00 61.06 280 LEU A N 1
ATOM 2334 C CA . LEU A 1 279 ? -8.953 -67.877 19.298 1.00 63.03 280 LEU A CA 1
ATOM 2335 C C . LEU A 1 279 ? -8.692 -69.337 18.950 1.00 64.78 280 LEU A C 1
ATOM 2336 O O . LEU A 1 279 ? -9.369 -70.230 19.466 1.00 65.67 280 LEU A O 1
ATOM 2341 N N . THR A 1 280 ? -7.707 -69.577 18.086 1.00 66.16 281 THR A N 1
ATOM 2342 C CA . THR A 1 280 ? -7.348 -70.933 17.674 1.00 67.51 281 THR A CA 1
ATOM 2343 C C . THR A 1 280 ? -8.590 -71.768 17.392 1.00 68.00 281 THR A C 1
ATOM 2344 O O . THR A 1 280 ? -8.808 -72.808 18.019 1.00 68.25 281 THR A O 1
ATOM 2348 N N . ILE A 1 281 ? -9.400 -71.304 16.449 1.00 68.49 282 ILE A N 1
ATOM 2349 C CA . ILE A 1 281 ? -10.625 -71.995 16.084 1.00 69.79 282 ILE A CA 1
ATOM 2350 C C . ILE A 1 281 ? -10.316 -73.169 15.161 1.00 70.78 282 ILE A C 1
ATOM 2351 O O . ILE A 1 281 ? -10.316 -73.038 13.937 1.00 71.27 282 ILE A O 1
ATOM 2356 N N . SER A 1 282 ? -10.045 -74.316 15.775 1.00 71.88 283 SER A N 1
ATOM 2357 C CA . SER A 1 282 ? -9.714 -75.537 15.053 1.00 72.00 283 SER A CA 1
ATOM 2358 C C . SER A 1 282 ? -10.879 -76.114 14.262 1.00 72.10 283 SER A C 1
ATOM 2359 O O . SER A 1 282 ? -11.814 -75.408 13.895 1.00 71.44 283 SER A O 1
ATOM 2362 N N . ARG A 1 283 ? -10.804 -77.415 14.010 1.00 73.19 284 ARG A N 1
ATOM 2363 C CA . ARG A 1 283 ? -11.821 -78.128 13.254 1.00 73.91 284 ARG A CA 1
ATOM 2364 C C . ARG A 1 283 ? -13.073 -78.400 14.073 1.00 73.79 284 ARG A C 1
ATOM 2365 O O . ARG A 1 283 ? -14.187 -78.282 13.565 1.00 73.63 284 ARG A O 1
ATOM 2373 N N . TYR A 1 284 ? -12.889 -78.772 15.337 1.00 73.65 285 TYR A N 1
ATOM 2374 C CA . TYR A 1 284 ? -14.023 -79.083 16.201 1.00 73.47 285 TYR A CA 1
ATOM 2375 C C . TYR A 1 284 ? -14.545 -77.888 16.999 1.00 71.79 285 TYR A C 1
ATOM 2376 O O . TYR A 1 284 ? -15.310 -78.048 17.947 1.00 71.59 285 TYR A O 1
ATOM 2385 N N . ASP A 1 285 ? -14.121 -76.690 16.608 1.00 69.56 286 ASP A N 1
ATOM 2386 C CA . ASP A 1 285 ? -14.574 -75.452 17.239 1.00 66.99 286 ASP A CA 1
ATOM 2387 C C . ASP A 1 285 ? -15.616 -74.905 16.267 1.00 65.18 286 ASP A C 1
ATOM 2388 O O . ASP A 1 285 ? -15.589 -75.252 15.089 1.00 65.13 286 ASP A O 1
ATOM 2393 N N . SER A 1 286 ? -16.533 -74.063 16.731 1.00 62.87 287 SER A N 1
ATOM 2394 C CA . SER A 1 286 ? -17.557 -73.550 15.829 1.00 60.05 287 SER A CA 1
ATOM 2395 C C . SER A 1 286 ? -17.689 -72.035 15.790 1.00 58.01 287 SER A C 1
ATOM 2396 O O . SER A 1 286 ? -17.639 -71.366 16.816 1.00 57.60 287 SER A O 1
ATOM 2399 N N . ILE A 1 287 ? -17.861 -71.507 14.584 1.00 55.95 288 ILE A N 1
ATOM 2400 C CA . ILE A 1 287 ? -18.023 -70.078 14.365 1.00 54.13 288 ILE A CA 1
ATOM 2401 C C . ILE A 1 287 ? -19.436 -69.897 13.854 1.00 52.54 288 ILE A C 1
ATOM 2402 O O . ILE A 1 287 ? -19.814 -70.484 12.847 1.00 52.01 288 ILE A O 1
ATOM 2407 N N . VAL A 1 288 ? -20.222 -69.082 14.536 1.00 50.88 289 VAL A N 1
ATOM 2408 C CA . VAL A 1 288 ? -21.594 -68.891 14.115 1.00 48.55 289 VAL A CA 1
ATOM 2409 C C . VAL A 1 288 ? -22.031 -67.440 14.121 1.00 46.82 289 VAL A C 1
ATOM 2410 O O . VAL A 1 288 ? -21.852 -66.732 15.106 1.00 47.49 289 VAL A O 1
ATOM 2414 N N . PRO A 1 289 ? -22.594 -66.973 13.000 1.00 45.50 290 PRO A N 1
ATOM 2415 C CA . PRO A 1 289 ? -23.070 -65.594 12.880 1.00 44.92 290 PRO A CA 1
ATOM 2416 C C . PRO A 1 289 ? -24.469 -65.555 13.467 1.00 43.86 290 PRO A C 1
ATOM 2417 O O . PRO A 1 289 ? -25.299 -66.389 13.118 1.00 44.11 290 PRO A O 1
ATOM 2421 N N . GLY A 1 290 ? -24.745 -64.603 14.351 1.00 43.11 291 GLY A N 1
ATOM 2422 C CA . GLY A 1 290 ? -26.068 -64.593 14.929 1.00 41.72 291 GLY A CA 1
ATOM 2423 C C . GLY A 1 290 ? -26.656 -63.364 15.580 1.00 41.13 291 GLY A C 1
ATOM 2424 O O . GLY A 1 290 ? -26.981 -63.383 16.765 1.00 42.98 291 GLY A O 1
ATOM 2425 N N . GLY A 1 291 ? -26.795 -62.285 14.832 1.00 39.60 292 GLY A N 1
ATOM 2426 C CA . GLY A 1 291 ? -27.430 -61.127 15.418 1.00 39.03 292 GLY A CA 1
ATOM 2427 C C . GLY A 1 291 ? -26.639 -60.126 16.217 1.00 37.37 292 GLY A C 1
ATOM 2428 O O . GLY A 1 291 ? -25.542 -60.378 16.698 1.00 37.93 292 GLY A O 1
ATOM 2429 N N . ARG A 1 292 ? -27.269 -58.973 16.369 1.00 36.70 293 ARG A N 1
ATOM 2430 C CA . ARG A 1 292 ? -26.726 -57.825 17.062 1.00 37.56 293 ARG A CA 1
ATOM 2431 C C . ARG A 1 292 ? -26.523 -57.991 18.566 1.00 38.84 293 ARG A C 1
ATOM 2432 O O . ARG A 1 292 ? -25.514 -57.529 19.110 1.00 39.26 293 ARG A O 1
ATOM 2440 N N . TYR A 1 293 ? -27.469 -58.646 19.235 1.00 39.30 294 TYR A N 1
ATOM 2441 C CA . TYR A 1 293 ? -27.372 -58.832 20.678 1.00 39.89 294 TYR A CA 1
ATOM 2442 C C . TYR A 1 293 ? -27.244 -60.281 21.112 1.00 40.59 294 TYR A C 1
ATOM 2443 O O . TYR A 1 293 ? -27.915 -61.176 20.593 1.00 40.96 294 TYR A O 1
ATOM 2452 N N . HIS A 1 294 ? -26.373 -60.497 22.088 1.00 41.28 295 HIS A N 1
ATOM 2453 C CA . HIS A 1 294 ? -26.131 -61.824 22.628 1.00 41.23 295 HIS A CA 1
ATOM 2454 C C . HIS A 1 294 ? -26.426 -61.747 24.120 1.00 40.83 295 HIS A C 1
ATOM 2455 O O . HIS A 1 294 ? -26.610 -60.661 24.672 1.00 41.68 295 HIS A O 1
ATOM 2462 N N . ASN A 1 295 ? -26.462 -62.892 24.777 1.00 39.37 296 ASN A N 1
ATOM 2463 C CA . ASN A 1 295 ? -26.771 -62.912 26.192 1.00 38.64 296 ASN A CA 1
ATOM 2464 C C . ASN A 1 295 ? -28.167 -62.353 26.440 1.00 37.23 296 ASN A C 1
ATOM 2465 O O . ASN A 1 295 ? -28.357 -61.443 27.244 1.00 37.41 296 ASN A O 1
ATOM 2470 N N . PHE A 1 296 ? -29.149 -62.896 25.732 1.00 36.08 297 PHE A N 1
ATOM 2471 C CA . PHE A 1 296 ? -30.527 -62.470 25.916 1.00 35.03 297 PHE A CA 1
ATOM 2472 C C . PHE A 1 296 ? -30.997 -62.944 27.279 1.00 34.70 297 PHE A C 1
ATOM 2473 O O . PHE A 1 296 ? -32.091 -62.602 27.718 1.00 34.39 297 PHE A O 1
ATOM 2481 N N . LYS A 1 297 ? -30.163 -63.739 27.941 1.00 33.74 298 LYS A N 1
ATOM 2482 C CA . LYS A 1 297 ? -30.494 -64.259 29.255 1.00 33.86 298 LYS A CA 1
ATOM 2483 C C . LYS A 1 297 ? -30.466 -63.167 30.316 1.00 32.84 298 LYS A C 1
ATOM 2484 O O . LYS A 1 297 ? -30.754 -63.415 31.483 1.00 32.13 298 LYS A O 1
ATOM 2490 N N . ASP A 1 298 ? -30.097 -61.958 29.916 1.00 31.91 299 ASP A N 1
ATOM 2491 C CA . ASP A 1 298 ? -30.085 -60.849 30.855 1.00 32.34 299 ASP A CA 1
ATOM 2492 C C . ASP A 1 298 ? -31.514 -60.355 31.022 1.00 31.33 299 ASP A C 1
ATOM 2493 O O . ASP A 1 298 ? -31.837 -59.673 31.990 1.00 30.98 299 ASP A O 1
ATOM 2498 N N . PHE A 1 299 ? -32.368 -60.712 30.070 1.00 29.89 300 PHE A N 1
ATOM 2499 C CA . PHE A 1 299 ? -33.760 -60.300 30.107 1.00 28.62 300 PHE A CA 1
ATOM 2500 C C . PHE A 1 299 ? -34.479 -60.975 31.254 1.00 26.21 300 PHE A C 1
ATOM 2501 O O . PHE A 1 299 ? -35.589 -60.590 31.601 1.00 24.73 300 PHE A O 1
ATOM 2509 N N . ILE A 1 300 ? -33.841 -61.983 31.842 1.00 24.56 301 ILE A N 1
ATOM 2510 C CA . ILE A 1 300 ? -34.417 -62.691 32.980 1.00 24.22 301 ILE A CA 1
ATOM 2511 C C . ILE A 1 300 ? -34.603 -61.656 34.084 1.00 24.77 301 ILE A C 1
ATOM 2512 O O . ILE A 1 300 ? -35.455 -61.787 34.954 1.00 24.95 301 ILE A O 1
ATOM 2517 N N . ASN A 1 301 ? -33.784 -60.619 34.033 1.00 25.29 302 ASN A N 1
ATOM 2518 C CA . ASN A 1 301 ? -33.846 -59.566 35.018 1.00 26.55 302 ASN A CA 1
ATOM 2519 C C . ASN A 1 301 ? -34.288 -58.255 34.388 1.00 27.31 302 ASN A C 1
ATOM 2520 O O . ASN A 1 301 ? -33.876 -57.184 34.829 1.00 27.79 302 ASN A O 1
ATOM 2525 N N . PHE A 1 302 ? -35.112 -58.336 33.348 1.00 27.06 303 PHE A N 1
ATOM 2526 C CA . PHE A 1 302 ? -35.611 -57.132 32.700 1.00 26.81 303 PHE A CA 1
ATOM 2527 C C . PHE A 1 302 ? -36.422 -56.356 33.740 1.00 27.93 303 PHE A C 1
ATOM 2528 O O . PHE A 1 302 ? -37.326 -56.899 34.378 1.00 26.99 303 PHE A O 1
ATOM 2536 N N . PRO A 1 303 ? -36.106 -55.066 33.921 1.00 29.04 304 PRO A N 1
ATOM 2537 C CA . PRO A 1 303 ? -36.797 -54.216 34.893 1.00 30.09 304 PRO A CA 1
ATOM 2538 C C . PRO A 1 303 ? -38.250 -53.939 34.536 1.00 31.08 304 PRO A C 1
ATOM 2539 O O . PRO A 1 303 ? -38.594 -53.845 33.360 1.00 30.28 304 PRO A O 1
ATOM 2543 N N . ASN A 1 304 ? -39.102 -53.821 35.550 1.00 32.28 305 ASN A N 1
ATOM 2544 C CA . ASN A 1 304 ? -40.509 -53.523 35.314 1.00 33.47 305 ASN A CA 1
ATOM 2545 C C . ASN A 1 304 ? -40.729 -52.020 35.447 1.00 35.08 305 ASN A C 1
ATOM 2546 O O . ASN A 1 304 ? -40.987 -51.512 36.537 1.00 35.16 305 ASN A O 1
ATOM 2551 N N . VAL A 1 305 ? -40.609 -51.320 34.322 1.00 36.84 306 VAL A N 1
ATOM 2552 C CA . VAL A 1 305 ? -40.773 -49.870 34.263 1.00 38.26 306 VAL A CA 1
ATOM 2553 C C . VAL A 1 305 ? -42.205 -49.399 34.501 1.00 39.27 306 VAL A C 1
ATOM 2554 O O . VAL A 1 305 ? -42.431 -48.434 35.218 1.00 40.11 306 VAL A O 1
ATOM 2558 N N . GLY A 1 306 ? -43.167 -50.082 33.891 1.00 41.73 307 GLY A N 1
ATOM 2559 C CA . GLY A 1 306 ? -44.562 -49.701 34.032 1.00 42.23 307 GLY A CA 1
ATOM 2560 C C . GLY A 1 306 ? -45.231 -50.043 35.349 1.00 43.76 307 GLY A C 1
ATOM 2561 O O . GLY A 1 306 ? -44.601 -50.054 36.413 1.00 43.50 307 GLY A O 1
ATOM 2562 N N . LYS A 1 307 ? -46.526 -50.335 35.269 1.00 44.76 308 LYS A N 1
ATOM 2563 C CA . LYS A 1 307 ? -47.330 -50.661 36.442 1.00 46.15 308 LYS A CA 1
ATOM 2564 C C . LYS A 1 307 ? -47.285 -52.140 36.809 1.00 45.56 308 LYS A C 1
ATOM 2565 O O . LYS A 1 307 ? -46.822 -52.968 36.026 1.00 46.50 308 LYS A O 1
ATOM 2571 N N . ALA A 1 308 ? -47.776 -52.461 38.004 1.00 44.06 309 ALA A N 1
ATOM 2572 C CA . ALA A 1 308 ? -47.790 -53.835 38.491 1.00 43.80 309 ALA A CA 1
ATOM 2573 C C . ALA A 1 308 ? -48.467 -54.820 37.539 1.00 43.46 309 ALA A C 1
ATOM 2574 O O . ALA A 1 308 ? -48.261 -56.023 37.645 1.00 45.13 309 ALA A O 1
ATOM 2576 N N . ASN A 1 309 ? -49.274 -54.312 36.614 1.00 42.52 310 ASN A N 1
ATOM 2577 C CA . ASN A 1 309 ? -49.971 -55.162 35.650 1.00 41.86 310 ASN A CA 1
ATOM 2578 C C . ASN A 1 309 ? -49.007 -55.990 34.819 1.00 39.88 310 ASN A C 1
ATOM 2579 O O . ASN A 1 309 ? -49.296 -57.136 34.473 1.00 39.22 310 ASN A O 1
ATOM 2584 N N . LEU A 1 310 ? -47.863 -55.390 34.510 1.00 37.78 311 LEU A N 1
ATOM 2585 C CA . LEU A 1 310 ? -46.847 -56.006 33.673 1.00 36.99 311 LEU A CA 1
ATOM 2586 C C . LEU A 1 310 ? -46.102 -57.174 34.317 1.00 35.98 311 LEU A C 1
ATOM 2587 O O . LEU A 1 310 ? -45.327 -57.862 33.656 1.00 35.50 311 LEU A O 1
ATOM 2592 N N . VAL A 1 311 ? -46.356 -57.407 35.599 1.00 36.09 312 VAL A N 1
ATOM 2593 C CA . VAL A 1 311 ? -45.713 -58.499 36.322 1.00 36.26 312 VAL A CA 1
ATOM 2594 C C . VAL A 1 311 ? -46.711 -59.327 37.125 1.00 35.94 312 VAL A C 1
ATOM 2595 O O . VAL A 1 311 ? -47.721 -58.806 37.579 1.00 35.84 312 VAL A O 1
ATOM 2599 N N . ASN A 1 312 ? -46.422 -60.620 37.279 1.00 36.41 313 ASN A N 1
ATOM 2600 C CA . ASN A 1 312 ? -47.279 -61.534 38.038 1.00 36.59 313 ASN A CA 1
ATOM 2601 C C . ASN A 1 312 ? -47.438 -61.029 39.454 1.00 36.74 313 ASN A C 1
ATOM 2602 O O . ASN A 1 312 ? -46.551 -60.380 39.997 1.00 34.34 313 ASN A O 1
ATOM 2607 N N . LYS A 1 313 ? -48.585 -61.321 40.046 1.00 40.12 314 LYS A N 1
ATOM 2608 C CA . LYS A 1 313 ? -48.837 -60.930 41.427 1.00 44.12 314 LYS A CA 1
ATOM 2609 C C . LYS A 1 313 ? -48.227 -62.054 42.266 1.00 44.55 314 LYS A C 1
ATOM 2610 O O . LYS A 1 313 ? -48.534 -63.233 42.047 1.00 44.87 314 LYS A O 1
ATOM 2616 N N . PRO A 1 314 ? -47.365 -61.705 43.240 1.00 44.48 315 PRO A N 1
ATOM 2617 C CA . PRO A 1 314 ? -46.698 -62.681 44.111 1.00 44.29 315 PRO A CA 1
ATOM 2618 C C . PRO A 1 314 ? -47.619 -63.666 44.814 1.00 42.91 315 PRO A C 1
ATOM 2619 O O . PRO A 1 314 ? -48.733 -63.328 45.221 1.00 43.61 315 PRO A O 1
ATOM 2623 N N . LEU A 1 315 ? -47.143 -64.899 44.925 1.00 41.35 316 LEU A N 1
ATOM 2624 C CA . LEU A 1 315 ? -47.876 -65.952 45.603 1.00 39.74 316 LEU A CA 1
ATOM 2625 C C . LEU A 1 315 ? -47.020 -66.233 46.830 1.00 38.24 316 LEU A C 1
ATOM 2626 O O . LEU A 1 315 ? -46.161 -67.127 46.810 1.00 39.56 316 LEU A O 1
ATOM 2631 N N . PRO A 1 316 ? -47.236 -65.446 47.905 1.00 34.81 317 PRO A N 1
ATOM 2632 C CA . PRO A 1 316 ? -46.550 -65.503 49.194 1.00 33.39 317 PRO A CA 1
ATOM 2633 C C . PRO A 1 316 ? -46.400 -66.921 49.696 1.00 32.43 317 PRO A C 1
ATOM 2634 O O . PRO A 1 316 ? -47.386 -67.625 49.901 1.00 32.74 317 PRO A O 1
ATOM 2638 N N . ARG A 1 317 ? -45.151 -67.333 49.873 1.00 31.50 318 ARG A N 1
ATOM 2639 C CA . ARG A 1 317 ? -44.834 -68.668 50.353 1.00 29.81 318 ARG A CA 1
ATOM 2640 C C . ARG A 1 317 ? -45.506 -68.823 51.727 1.00 26.82 318 ARG A C 1
ATOM 2641 O O . ARG A 1 317 ? -45.299 -68.014 52.623 1.00 26.21 318 ARG A O 1
ATOM 2649 N N . LEU A 1 318 ? -46.311 -69.865 51.886 1.00 23.73 319 LEU A N 1
ATOM 2650 C CA . LEU A 1 318 ? -47.025 -70.096 53.131 1.00 20.81 319 LEU A CA 1
ATOM 2651 C C . LEU A 1 318 ? -46.220 -70.839 54.173 1.00 19.98 319 LEU A C 1
ATOM 2652 O O . LEU A 1 318 ? -45.309 -71.593 53.844 1.00 20.77 319 LEU A O 1
ATOM 2657 N N . ARG A 1 319 ? -46.581 -70.628 55.431 1.00 19.75 320 ARG A N 1
ATOM 2658 C CA . ARG A 1 319 ? -45.943 -71.307 56.546 1.00 20.03 320 ARG A CA 1
ATOM 2659 C C . ARG A 1 319 ? -46.780 -72.545 56.761 1.00 19.65 320 ARG A C 1
ATOM 2660 O O . ARG A 1 319 ? -47.991 -72.505 56.569 1.00 18.01 320 ARG A O 1
ATOM 2668 N N . HIS A 1 320 ? -46.161 -73.643 57.161 1.00 20.69 321 HIS A N 1
ATOM 2669 C CA . HIS A 1 320 ? -46.952 -74.821 57.441 1.00 19.96 321 HIS A CA 1
ATOM 2670 C C . HIS A 1 320 ? -47.394 -74.619 58.885 1.00 21.44 321 HIS A C 1
ATOM 2671 O O . HIS A 1 320 ? -46.675 -74.937 59.831 1.00 19.95 321 HIS A O 1
ATOM 2678 N N . ILE A 1 321 ? -48.582 -74.052 59.037 1.00 23.93 322 ILE A N 1
ATOM 2679 C CA . ILE A 1 321 ? -49.159 -73.754 60.343 1.00 25.56 322 ILE A CA 1
ATOM 2680 C C . ILE A 1 321 ? -48.922 -74.820 61.403 1.00 25.44 322 ILE A C 1
ATOM 2681 O O . ILE A 1 321 ? -48.754 -74.494 62.575 1.00 25.49 322 ILE A O 1
ATOM 2686 N N . TRP A 1 322 ? -48.889 -76.083 61.002 1.00 24.78 323 TRP A N 1
ATOM 2687 C CA . TRP A 1 322 ? -48.649 -77.151 61.958 1.00 25.06 323 TRP A CA 1
ATOM 2688 C C . TRP A 1 322 ? -47.411 -76.867 62.840 1.00 25.99 323 TRP A C 1
ATOM 2689 O O . TRP A 1 322 ? -47.439 -77.094 64.051 1.00 26.74 323 TRP A O 1
ATOM 2700 N N . PHE A 1 323 ? -46.335 -76.366 62.237 1.00 26.17 324 PHE A N 1
ATOM 2701 C CA . PHE A 1 323 ? -45.111 -76.069 62.986 1.00 26.82 324 PHE A CA 1
ATOM 2702 C C . PHE A 1 323 ? -45.299 -74.973 64.029 1.00 28.55 324 PHE A C 1
ATOM 2703 O O . PHE A 1 323 ? -44.524 -74.885 64.975 1.00 29.35 324 PHE A O 1
ATOM 2711 N N . ASP A 1 324 ? -46.301 -74.121 63.856 1.00 29.79 325 ASP A N 1
ATOM 2712 C CA . ASP A 1 324 ? -46.496 -73.038 64.807 1.00 31.12 325 ASP A CA 1
ATOM 2713 C C . ASP A 1 324 ? -47.526 -73.271 65.896 1.00 31.92 325 ASP A C 1
ATOM 2714 O O . ASP A 1 324 ? -47.860 -72.346 66.636 1.00 32.23 325 ASP A O 1
ATOM 2719 N N . LYS A 1 325 ? -48.033 -74.495 66.004 1.00 33.07 326 LYS A N 1
ATOM 2720 C CA . LYS A 1 325 ? -49.012 -74.805 67.037 1.00 33.66 326 LYS A CA 1
ATOM 2721 C C . LYS A 1 325 ? -48.366 -74.626 68.406 1.00 34.33 326 LYS A C 1
ATOM 2722 O O . LYS A 1 325 ? -47.246 -75.084 68.646 1.00 34.81 326 LYS A O 1
ATOM 2728 N N . ALA A 1 326 ? -49.078 -73.957 69.304 1.00 34.15 327 ALA A N 1
ATOM 2729 C CA . ALA A 1 326 ? -48.576 -73.720 70.651 1.00 33.30 327 ALA A CA 1
ATOM 2730 C C . ALA A 1 326 ? -48.219 -75.022 71.349 1.00 32.86 327 ALA A C 1
ATOM 2731 O O . ALA A 1 326 ? -47.305 -75.051 72.164 1.00 31.83 327 ALA A O 1
ATOM 2733 N N . GLN A 1 327 ? -48.943 -76.095 71.043 1.00 32.87 328 GLN A N 1
ATOM 2734 C CA . GLN A 1 327 ? -48.654 -77.370 71.689 1.00 32.63 328 GLN A CA 1
ATOM 2735 C C . GLN A 1 327 ? -47.211 -77.846 71.468 1.00 30.99 328 GLN A C 1
ATOM 2736 O O . GLN A 1 327 ? -46.632 -78.503 72.335 1.00 29.96 328 GLN A O 1
ATOM 2742 N N . PHE A 1 328 ? -46.618 -77.493 70.327 1.00 29.45 329 PHE A N 1
ATOM 2743 C CA . PHE A 1 328 ? -45.238 -77.902 70.014 1.00 26.75 329 PHE A CA 1
ATOM 2744 C C . PHE A 1 328 ? -44.202 -76.903 70.495 1.00 25.00 329 PHE A C 1
ATOM 2745 O O . PHE A 1 328 ? -44.313 -75.705 70.252 1.00 26.08 329 PHE A O 1
ATOM 2753 N N . ARG A 1 329 ? -43.170 -77.404 71.151 1.00 22.53 330 ARG A N 1
ATOM 2754 C CA . ARG A 1 329 ? -42.132 -76.533 71.662 1.00 21.43 330 ARG A CA 1
ATOM 2755 C C . ARG A 1 329 ? -40.971 -76.317 70.688 1.00 21.78 330 ARG A C 1
ATOM 2756 O O . ARG A 1 329 ? -40.073 -75.518 70.951 1.00 22.25 330 ARG A O 1
ATOM 2764 N N . ASN A 1 330 ? -40.985 -77.034 69.572 1.00 20.83 331 ASN A N 1
ATOM 2765 C CA . ASN A 1 330 ? -39.949 -76.911 68.557 1.00 19.67 331 ASN A CA 1
ATOM 2766 C C . ASN A 1 330 ? -40.247 -77.849 67.386 1.00 19.35 331 ASN A C 1
ATOM 2767 O O . ASN A 1 330 ? -41.166 -78.665 67.461 1.00 19.04 331 ASN A O 1
ATOM 2772 N N . GLY A 1 331 ? -39.460 -77.737 66.317 1.00 18.35 332 GLY A N 1
ATOM 2773 C CA . GLY A 1 331 ? -39.665 -78.554 65.128 1.00 17.84 332 GLY A CA 1
ATOM 2774 C C . GLY A 1 331 ? -39.881 -80.024 65.396 1.00 17.72 332 GLY A C 1
ATOM 2775 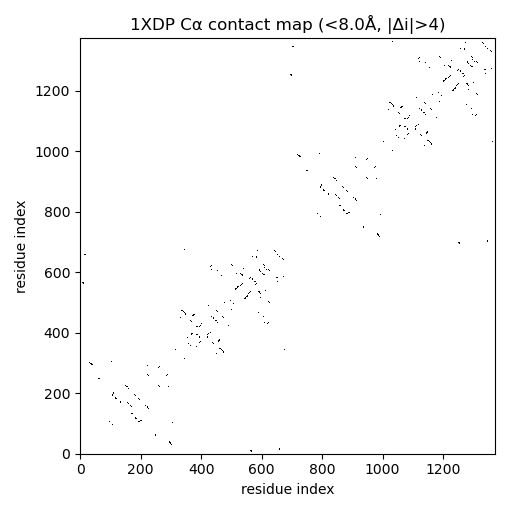O O . GLY A 1 331 ? -40.827 -80.638 64.902 1.00 17.80 332 GLY A O 1
ATOM 2776 N N . PHE A 1 332 ? -39.007 -80.583 66.214 1.00 17.38 333 PHE A N 1
ATOM 2777 C CA . PHE A 1 332 ? -39.079 -81.982 66.560 1.00 18.29 333 PHE A CA 1
ATOM 2778 C C . PHE A 1 332 ? -40.414 -82.446 67.118 1.00 18.34 333 PHE A C 1
ATOM 2779 O O . PHE A 1 332 ? -40.935 -83.474 66.682 1.00 18.75 333 PHE A O 1
ATOM 2787 N N . ASP A 1 333 ? -40.982 -81.699 68.059 1.00 19.10 334 ASP A N 1
ATOM 2788 C CA . ASP A 1 333 ? -42.264 -82.101 68.630 1.00 20.45 334 ASP A CA 1
ATOM 2789 C C . ASP A 1 333 ? -43.330 -82.196 67.542 1.00 20.56 334 ASP A C 1
ATOM 2790 O O . ASP A 1 333 ? -44.189 -83.084 67.573 1.00 19.98 334 ASP A O 1
ATOM 2795 N N . ALA A 1 334 ? -43.262 -81.284 66.576 1.00 20.41 335 ALA A N 1
ATOM 2796 C CA . ALA A 1 334 ? -44.219 -81.258 65.480 1.00 20.42 335 ALA A CA 1
ATOM 2797 C C . ALA A 1 334 ? -44.073 -82.491 64.600 1.00 20.62 335 ALA A C 1
ATOM 2798 O O . ALA A 1 334 ? -45.053 -83.144 64.242 1.00 21.46 335 ALA A O 1
ATOM 2800 N N . ILE A 1 335 ? -42.832 -82.804 64.255 1.00 19.73 336 ILE A N 1
ATOM 2801 C CA . ILE A 1 335 ? -42.557 -83.942 63.398 1.00 19.64 336 ILE A CA 1
ATOM 2802 C C . ILE A 1 335 ? -42.779 -85.293 64.065 1.00 20.62 336 ILE A C 1
ATOM 2803 O O . ILE A 1 335 ? -43.145 -86.259 63.396 1.00 21.89 336 ILE A O 1
ATOM 2808 N N . ARG A 1 336 ? -42.565 -85.377 65.373 1.00 20.87 337 ARG A N 1
ATOM 2809 C CA . ARG A 1 336 ? -42.765 -86.641 66.081 1.00 22.71 337 ARG A CA 1
ATOM 2810 C C . ARG A 1 336 ? -44.255 -86.966 66.204 1.00 24.56 337 ARG A C 1
ATOM 2811 O O . ARG A 1 336 ? -44.642 -88.126 66.288 1.00 24.85 337 ARG A O 1
ATOM 2819 N N . GLU A 1 337 ? -45.084 -85.929 66.215 1.00 26.99 338 GLU A N 1
ATOM 2820 C CA . GLU A 1 337 ? -46.529 -86.076 66.322 1.00 29.63 338 GLU A CA 1
ATOM 2821 C C . GLU A 1 337 ? -47.138 -86.603 65.026 1.00 29.67 338 GLU A C 1
ATOM 2822 O O . GLU A 1 337 ? -47.985 -87.495 65.047 1.00 29.85 338 GLU A O 1
ATOM 2828 N N . ARG A 1 338 ? -46.706 -86.030 63.905 1.00 30.09 339 ARG A N 1
ATOM 2829 C CA . ARG A 1 338 ? -47.183 -86.422 62.580 1.00 29.21 339 ARG A CA 1
ATOM 2830 C C . ARG A 1 338 ? -46.106 -86.148 61.541 1.00 25.96 339 ARG A C 1
ATOM 2831 O O . ARG A 1 338 ? -45.339 -85.193 61.671 1.00 24.24 339 ARG A O 1
ATOM 2839 N N . ASP A 1 339 ? -46.053 -86.991 60.512 1.00 23.56 340 ASP A N 1
ATOM 2840 C CA . ASP A 1 339 ? -45.104 -86.789 59.424 1.00 21.04 340 ASP A CA 1
ATOM 2841 C C . ASP A 1 339 ? -45.496 -85.465 58.776 1.00 20.10 340 ASP A C 1
ATOM 2842 O O . ASP A 1 339 ? -46.672 -85.092 58.761 1.00 19.01 340 ASP A O 1
ATOM 2847 N N . VAL A 1 340 ? -44.523 -84.752 58.232 1.00 18.14 341 VAL A N 1
ATOM 2848 C CA . VAL A 1 340 ? -44.820 -83.475 57.606 1.00 16.87 341 VAL A CA 1
ATOM 2849 C C . VAL A 1 340 ? -44.409 -83.449 56.143 1.00 17.27 341 VAL A C 1
ATOM 2850 O O . VAL A 1 340 ? -43.313 -83.882 55.773 1.00 16.87 341 VAL A O 1
ATOM 2854 N N . LEU A 1 341 ? -45.305 -82.926 55.319 1.00 16.83 342 LEU A N 1
ATOM 2855 C CA . LEU A 1 341 ? -45.053 -82.813 53.901 1.00 15.98 342 LEU A CA 1
ATOM 2856 C C . LEU A 1 341 ? -45.192 -81.351 53.501 1.00 15.39 342 LEU A C 1
ATOM 2857 O O . LEU A 1 341 ? -46.209 -80.722 53.756 1.00 13.87 342 LEU A O 1
ATOM 2862 N N . LEU A 1 342 ? -44.145 -80.808 52.898 1.00 15.68 343 LEU A N 1
ATOM 2863 C CA . LEU A 1 342 ? -44.161 -79.434 52.429 1.00 15.63 343 LEU A CA 1
ATOM 2864 C C . LEU A 1 342 ? -44.009 -79.513 50.914 1.00 16.32 343 LEU A C 1
ATOM 2865 O O . LEU A 1 342 ? -43.281 -80.371 50.411 1.00 16.77 343 LEU A O 1
ATOM 2870 N N . TYR A 1 343 ? -44.704 -78.630 50.197 1.00 16.00 344 TYR A N 1
ATOM 2871 C CA . TYR A 1 343 ? -44.638 -78.588 48.738 1.00 15.08 344 TYR A CA 1
ATOM 2872 C C . TYR A 1 343 ? -44.209 -77.180 48.370 1.00 14.29 344 TYR A C 1
ATOM 2873 O O . TYR A 1 343 ? -44.987 -76.243 48.520 1.00 15.10 344 TYR A O 1
ATOM 2882 N N . TYR A 1 344 ? -42.971 -77.018 47.918 1.00 13.45 345 TYR A N 1
ATOM 2883 C CA . TYR A 1 344 ? -42.495 -75.695 47.531 1.00 12.78 345 TYR A CA 1
ATOM 2884 C C . TYR A 1 344 ? -42.880 -75.419 46.078 1.00 13.06 345 TYR A C 1
ATOM 2885 O O . TYR A 1 344 ? -43.148 -76.342 45.303 1.00 12.01 345 TYR A O 1
ATOM 2894 N N . PRO A 1 345 ? -42.922 -74.136 45.690 1.00 14.44 346 PRO A N 1
ATOM 2895 C CA . PRO A 1 345 ? -42.625 -72.981 46.542 1.00 14.04 346 PRO A CA 1
ATOM 2896 C C . PRO A 1 345 ? -43.883 -72.502 47.240 1.00 15.29 346 PRO A C 1
ATOM 2897 O O . PRO A 1 345 ? -43.885 -71.449 47.880 1.00 14.78 346 PRO A O 1
ATOM 2901 N N . TYR A 1 346 ? -44.957 -73.268 47.111 1.00 15.44 347 TYR A N 1
ATOM 2902 C CA . TYR A 1 346 ? -46.210 -72.904 47.740 1.00 17.11 347 TYR A CA 1
ATOM 2903 C C . TYR A 1 346 ? -45.941 -72.693 49.230 1.00 17.66 347 TYR A C 1
ATOM 2904 O O . TYR A 1 346 ? -46.493 -71.788 49.849 1.00 16.83 347 TYR A O 1
ATOM 2913 N N . HIS A 1 347 ? -45.065 -73.526 49.788 1.00 18.99 348 HIS A N 1
ATOM 2914 C CA . HIS A 1 347 ? -44.660 -73.454 51.203 1.00 18.35 348 HIS A CA 1
ATOM 2915 C C . HIS A 1 347 ? -43.291 -72.742 51.254 1.00 18.77 348 HIS A C 1
ATOM 2916 O O . HIS A 1 347 ? -42.659 -72.534 50.206 1.00 19.22 348 HIS A O 1
ATOM 2923 N N . THR A 1 348 ? -42.836 -72.372 52.453 1.00 18.23 349 THR A N 1
ATOM 2924 C CA . THR A 1 348 ? -41.521 -71.736 52.602 1.00 18.58 349 THR A CA 1
ATOM 2925 C C . THR A 1 348 ? -40.490 -72.824 52.832 1.00 17.99 349 THR A C 1
ATOM 2926 O O . THR A 1 348 ? -40.796 -73.861 53.404 1.00 17.40 349 THR A O 1
ATOM 2930 N N . PHE A 1 349 ? -39.263 -72.569 52.404 1.00 19.89 350 PHE A N 1
ATOM 2931 C CA . PHE A 1 349 ? -38.176 -73.521 52.598 1.00 22.65 350 PHE A CA 1
ATOM 2932 C C . PHE A 1 349 ? -37.648 -73.203 53.994 1.00 22.83 350 PHE A C 1
ATOM 2933 O O . PHE A 1 349 ? -36.795 -73.899 54.558 1.00 23.44 350 PHE A O 1
ATOM 2941 N N . GLU A 1 350 ? -38.197 -72.119 54.525 1.00 22.86 351 GLU A N 1
ATOM 2942 C CA . GLU A 1 350 ? -37.853 -71.582 55.821 1.00 21.52 351 GLU A CA 1
ATOM 2943 C C . GLU A 1 350 ? -37.949 -72.620 56.931 1.00 21.35 351 GLU A C 1
ATOM 2944 O O . GLU A 1 350 ? -37.119 -72.646 57.838 1.00 20.09 351 GLU A O 1
ATOM 2950 N N . HIS A 1 351 ? -38.967 -73.474 56.866 1.00 21.07 352 HIS A N 1
ATOM 2951 C CA . HIS A 1 351 ? -39.138 -74.500 57.882 1.00 18.88 352 HIS A CA 1
ATOM 2952 C C . HIS A 1 351 ? -37.947 -75.444 57.953 1.00 17.70 352 HIS A C 1
ATOM 2953 O O . HIS A 1 351 ? -37.501 -75.801 59.039 1.00 15.29 352 HIS A O 1
ATOM 2960 N N . VAL A 1 352 ? -37.421 -75.842 56.798 1.00 16.89 353 VAL A N 1
ATOM 2961 C CA . VAL A 1 352 ? -36.272 -76.734 56.798 1.00 15.99 353 VAL A CA 1
ATOM 2962 C C . VAL A 1 352 ? -35.034 -76.032 57.327 1.00 14.61 353 VAL A C 1
ATOM 2963 O O . VAL A 1 352 ? -34.243 -76.621 58.057 1.00 13.93 353 VAL A O 1
ATOM 2967 N N . LEU A 1 353 ? -34.859 -74.772 56.962 1.00 15.05 354 LEU A N 1
ATOM 2968 C CA . LEU A 1 353 ? -33.710 -74.026 57.454 1.00 16.66 354 LEU A CA 1
ATOM 2969 C C . LEU A 1 353 ? -33.803 -73.857 58.969 1.00 16.96 354 LEU A C 1
ATOM 2970 O O . LEU A 1 353 ? -32.808 -73.973 59.681 1.00 17.40 354 LEU A O 1
ATOM 2975 N N . GLU A 1 354 ? -35.005 -73.580 59.459 1.00 17.57 355 GLU A N 1
ATOM 2976 C CA . GLU A 1 354 ? -35.227 -73.414 60.890 1.00 17.31 355 GLU A CA 1
ATOM 2977 C C . GLU A 1 354 ? -34.808 -74.682 61.660 1.00 16.20 355 GLU A C 1
ATOM 2978 O O . GLU A 1 354 ? -34.036 -74.623 62.623 1.00 15.02 355 GLU A O 1
ATOM 2984 N N . LEU A 1 355 ? -35.320 -75.823 61.209 1.00 14.07 356 LEU A N 1
ATOM 2985 C CA . LEU A 1 355 ? -35.048 -77.103 61.826 1.00 13.24 356 LEU A CA 1
ATOM 2986 C C . LEU A 1 355 ? -33.545 -77.383 61.874 1.00 13.90 356 LEU A C 1
ATOM 2987 O O . LEU A 1 355 ? -32.996 -77.737 62.921 1.00 14.13 356 LEU A O 1
ATOM 2992 N N . LEU A 1 356 ? -32.871 -77.213 60.744 1.00 13.45 357 LEU A N 1
ATOM 2993 C CA . LEU A 1 356 ? -31.438 -77.441 60.707 1.00 13.91 357 LEU A CA 1
ATOM 2994 C C . LEU A 1 356 ? -30.733 -76.494 61.687 1.00 15.68 357 LEU A C 1
ATOM 2995 O O . LEU A 1 356 ? -29.778 -76.889 62.354 1.00 16.61 357 LEU A O 1
ATOM 3000 N N . ARG A 1 357 ? -31.204 -75.251 61.788 1.00 16.77 358 ARG A N 1
ATOM 3001 C CA . ARG A 1 357 ? -30.598 -74.303 62.719 1.00 17.86 358 ARG A CA 1
ATOM 3002 C C . ARG A 1 357 ? -30.841 -74.768 64.167 1.00 17.15 358 ARG A C 1
ATOM 3003 O O . ARG A 1 357 ? -29.936 -74.768 65.003 1.00 15.65 358 ARG A O 1
ATOM 3011 N N . GLN A 1 358 ? -32.082 -75.135 64.459 1.00 16.16 359 GLN A N 1
ATOM 3012 C CA . GLN A 1 358 ? -32.436 -75.633 65.776 1.00 16.51 359 GLN A CA 1
ATOM 3013 C C . GLN A 1 358 ? -31.538 -76.835 66.062 1.00 17.17 359 GLN A C 1
ATOM 3014 O O . GLN A 1 358 ? -30.956 -76.965 67.145 1.00 18.00 359 GLN A O 1
ATOM 3020 N N . ALA A 1 359 ? -31.417 -77.708 65.067 1.00 15.93 360 ALA A N 1
ATOM 3021 C CA . ALA A 1 359 ? -30.619 -78.907 65.216 1.00 15.26 360 ALA A CA 1
ATOM 3022 C C . ALA A 1 359 ? -29.183 -78.586 65.564 1.00 14.48 360 ALA A C 1
ATOM 3023 O O . ALA A 1 359 ? -28.546 -79.315 66.313 1.00 13.15 360 ALA A O 1
ATOM 3025 N N . SER A 1 360 ? -28.676 -77.489 65.023 1.00 14.69 361 SER A N 1
ATOM 3026 C CA . SER A 1 360 ? -27.295 -77.125 65.270 1.00 15.37 361 SER A CA 1
ATOM 3027 C C . SER A 1 360 ? -26.985 -76.722 66.716 1.00 16.02 361 SER A C 1
ATOM 3028 O O . SER A 1 360 ? -25.818 -76.681 67.090 1.00 14.79 361 SER A O 1
ATOM 3031 N N . PHE A 1 361 ? -28.001 -76.425 67.527 1.00 16.79 362 PHE A N 1
ATOM 3032 C CA . PHE A 1 361 ? -27.732 -76.037 68.908 1.00 16.83 362 PHE A CA 1
ATOM 3033 C C . PHE A 1 361 ? -28.557 -76.721 69.992 1.00 18.05 362 PHE A C 1
ATOM 3034 O O . PHE A 1 361 ? -28.293 -76.531 71.174 1.00 18.55 362 PHE A O 1
ATOM 3042 N N . ASP A 1 362 ? -29.545 -77.516 69.594 1.00 18.91 363 ASP A N 1
ATOM 3043 C CA . ASP A 1 362 ? -30.359 -78.251 70.552 1.00 19.22 363 ASP A CA 1
ATOM 3044 C C . ASP A 1 362 ? -29.368 -79.141 71.295 1.00 20.15 363 ASP A C 1
ATOM 3045 O O . ASP A 1 362 ? -28.764 -80.034 70.705 1.00 19.44 363 ASP A O 1
ATOM 3050 N N . PRO A 1 363 ? -29.189 -78.918 72.600 1.00 20.71 364 PRO A N 1
ATOM 3051 C CA . PRO A 1 363 ? -28.237 -79.756 73.332 1.00 21.60 364 PRO A CA 1
ATOM 3052 C C . PRO A 1 363 ? -28.495 -81.266 73.222 1.00 21.60 364 PRO A C 1
ATOM 3053 O O . PRO A 1 363 ? -27.572 -82.072 73.363 1.00 20.73 364 PRO A O 1
ATOM 3057 N N . SER A 1 364 ? -29.745 -81.651 72.984 1.00 21.90 365 SER A N 1
ATOM 3058 C CA . SER A 1 364 ? -30.075 -83.067 72.886 1.00 21.46 365 SER A CA 1
ATOM 3059 C C . SER A 1 364 ? -29.757 -83.680 71.524 1.00 21.21 365 SER A C 1
ATOM 3060 O O . SER A 1 364 ? -29.890 -84.881 71.348 1.00 21.95 365 SER A O 1
ATOM 3063 N N . VAL A 1 365 ? -29.338 -82.861 70.563 1.00 19.70 366 VAL A N 1
ATOM 3064 C CA . VAL A 1 365 ? -29.009 -83.381 69.246 1.00 17.43 366 VAL A CA 1
ATOM 3065 C C . VAL A 1 365 ? -27.578 -83.882 69.239 1.00 18.04 366 VAL A C 1
ATOM 3066 O O . VAL A 1 365 ? -26.662 -83.130 69.552 1.00 20.11 366 VAL A O 1
ATOM 3070 N N . LEU A 1 366 ? -27.391 -85.149 68.871 1.00 17.74 367 LEU A N 1
ATOM 3071 C CA . LEU A 1 366 ? -26.062 -85.777 68.843 1.00 15.13 367 LEU A CA 1
ATOM 3072 C C . LEU A 1 366 ? -25.354 -85.730 67.495 1.00 12.64 367 LEU A C 1
ATOM 3073 O O . LEU A 1 366 ? -24.146 -85.552 67.420 1.00 10.45 367 LEU A O 1
ATOM 3078 N N . ALA A 1 367 ? -26.101 -85.912 66.421 1.00 12.12 368 ALA A N 1
ATOM 3079 C CA . ALA A 1 367 ? -25.481 -85.895 65.115 1.00 11.35 368 ALA A CA 1
ATOM 3080 C C . ALA A 1 367 ? -26.402 -85.351 64.045 1.00 10.10 368 ALA A C 1
ATOM 3081 O O . ALA A 1 367 ? -27.613 -85.288 64.216 1.00 11.38 368 ALA A O 1
ATOM 3083 N N . ILE A 1 368 ? -25.797 -84.966 62.934 1.00 9.06 369 ILE A N 1
ATOM 3084 C CA . ILE A 1 368 ? -26.500 -84.431 61.790 1.00 7.96 369 ILE A CA 1
ATOM 3085 C C . ILE A 1 368 ? -25.721 -84.892 60.558 1.00 11.13 369 ILE A C 1
ATOM 3086 O O . ILE A 1 368 ? -24.501 -84.717 60.482 1.00 11.67 369 ILE A O 1
ATOM 3091 N N . LYS A 1 369 ? -26.420 -85.514 59.614 1.00 13.28 370 LYS A N 1
ATOM 3092 C CA . LYS A 1 369 ? -25.810 -85.941 58.357 1.00 15.07 370 LYS A CA 1
ATOM 3093 C C . LYS A 1 369 ? -26.661 -85.251 57.311 1.00 14.94 370 LYS A C 1
ATOM 3094 O O . LYS A 1 369 ? -27.864 -85.112 57.505 1.00 13.83 370 LYS A O 1
ATOM 3100 N N . ILE A 1 370 ? -26.057 -84.807 56.218 1.00 16.55 371 ILE A N 1
ATOM 3101 C CA . ILE A 1 370 ? -26.823 -84.126 55.189 1.00 18.76 371 ILE A CA 1
ATOM 3102 C C . ILE A 1 370 ? -26.158 -84.150 53.818 1.00 22.76 371 ILE A C 1
ATOM 3103 O O . ILE A 1 370 ? -24.930 -84.155 53.703 1.00 21.39 371 ILE A O 1
ATOM 3108 N N . ASN A 1 371 ? -26.998 -84.164 52.786 1.00 27.84 372 ASN A N 1
ATOM 3109 C CA . ASN A 1 371 ? -26.560 -84.164 51.393 1.00 32.27 372 ASN A CA 1
ATOM 3110 C C . ASN A 1 371 ? -26.553 -82.777 50.812 1.00 35.47 372 ASN A C 1
ATOM 3111 O O . ASN A 1 371 ? -27.531 -82.043 50.925 1.00 35.58 372 ASN A O 1
ATOM 3116 N N . ILE A 1 372 ? -25.459 -82.438 50.150 1.00 40.51 373 ILE A N 1
ATOM 3117 C CA . ILE A 1 372 ? -25.344 -81.147 49.495 1.00 45.23 373 ILE A CA 1
ATOM 3118 C C . ILE A 1 372 ? -25.001 -81.403 48.029 1.00 48.23 373 ILE A C 1
ATOM 3119 O O . ILE A 1 372 ? -23.920 -81.901 47.711 1.00 48.11 373 ILE A O 1
ATOM 3124 N N . TYR A 1 373 ? -25.931 -81.088 47.139 1.00 53.35 374 TYR A N 1
ATOM 3125 C CA . TYR A 1 373 ? -25.703 -81.284 45.709 1.00 58.22 374 TYR A CA 1
ATOM 3126 C C . TYR A 1 373 ? -25.382 -79.887 45.164 1.00 60.42 374 TYR A C 1
ATOM 3127 O O . TYR A 1 373 ? -24.243 -79.595 44.805 1.00 60.81 374 TYR A O 1
ATOM 3136 N N . ARG A 1 374 ? -26.390 -79.025 45.124 1.00 63.20 375 ARG A N 1
ATOM 3137 C CA . ARG A 1 374 ? -26.215 -77.652 44.671 1.00 66.07 375 ARG A CA 1
ATOM 3138 C C . ARG A 1 374 ? -26.916 -76.757 45.688 1.00 67.05 375 ARG A C 1
ATOM 3139 O O . ARG A 1 374 ? -28.147 -76.700 45.743 1.00 67.39 375 ARG A O 1
ATOM 3147 N N . VAL A 1 375 ? -26.129 -76.078 46.514 1.00 68.20 376 VAL A N 1
ATOM 3148 C CA . VAL A 1 375 ? -26.697 -75.193 47.528 1.00 69.08 376 VAL A CA 1
ATOM 3149 C C . VAL A 1 375 ? -26.589 -73.740 47.086 1.00 69.39 376 VAL A C 1
ATOM 3150 O O . VAL A 1 375 ? -25.831 -73.421 46.164 1.00 69.57 376 VAL A O 1
ATOM 3154 N N . ALA A 1 376 ? -27.348 -72.863 47.743 1.00 69.62 377 ALA A N 1
ATOM 3155 C CA . ALA A 1 376 ? -27.326 -71.436 47.416 1.00 69.37 377 ALA A CA 1
ATOM 3156 C C . ALA A 1 376 ? -25.938 -70.846 47.719 1.00 68.85 377 ALA A C 1
ATOM 3157 O O . ALA A 1 376 ? -25.068 -71.533 48.273 1.00 68.69 377 ALA A O 1
ATOM 3159 N N . LYS A 1 377 ? -25.723 -69.588 47.337 1.00 68.12 378 LYS A N 1
ATOM 3160 C CA . LYS A 1 377 ? -24.441 -68.928 47.602 1.00 66.56 378 LYS A CA 1
ATOM 3161 C C . LYS A 1 377 ? -24.356 -68.653 49.110 1.00 64.69 378 LYS A C 1
ATOM 3162 O O . LYS A 1 377 ? -25.247 -68.015 49.680 1.00 64.97 378 LYS A O 1
ATOM 3168 N N . ASP A 1 378 ? -23.296 -69.136 49.755 1.00 61.87 379 ASP A N 1
ATOM 3169 C CA . ASP A 1 378 ? -23.134 -68.948 51.199 1.00 58.66 379 ASP A CA 1
ATOM 3170 C C . ASP A 1 378 ? -24.329 -69.544 51.928 1.00 54.68 379 ASP A C 1
ATOM 3171 O O . ASP A 1 378 ? -24.974 -68.858 52.729 1.00 54.74 379 ASP A O 1
ATOM 3176 N N . SER A 1 379 ? -24.613 -70.815 51.659 1.00 49.13 380 SER A N 1
ATOM 3177 C CA . SER A 1 379 ? -25.753 -71.479 52.267 1.00 43.76 380 SER A CA 1
ATOM 3178 C C . SER A 1 379 ? -25.856 -71.259 53.767 1.00 39.87 380 SER A C 1
ATOM 3179 O O . SER A 1 379 ? -24.861 -71.301 54.490 1.00 38.98 380 SER A O 1
ATOM 3182 N N . ARG A 1 380 ? -27.070 -70.987 54.225 1.00 35.49 381 ARG A N 1
ATOM 3183 C CA . ARG A 1 380 ? -27.308 -70.832 55.642 1.00 29.98 381 ARG A CA 1
ATOM 3184 C C . ARG A 1 380 ? -27.117 -72.244 56.171 1.00 28.09 381 ARG A C 1
ATOM 3185 O O . ARG A 1 380 ? -26.782 -72.453 57.336 1.00 27.61 381 ARG A O 1
ATOM 3193 N N . ILE A 1 381 ? -27.327 -73.224 55.294 1.00 26.52 382 ILE A N 1
ATOM 3194 C CA . ILE A 1 381 ? -27.178 -74.617 55.686 1.00 24.97 382 ILE A CA 1
ATOM 3195 C C . ILE A 1 381 ? -25.723 -74.932 56.022 1.00 24.33 382 ILE A C 1
ATOM 3196 O O . ILE A 1 381 ? -25.424 -75.514 57.073 1.00 21.77 382 ILE A O 1
ATOM 3201 N N . ILE A 1 382 ? -24.821 -74.539 55.128 1.00 25.14 383 ILE A N 1
ATOM 3202 C CA . ILE A 1 382 ? -23.406 -74.773 55.370 1.00 26.30 383 ILE A CA 1
ATOM 3203 C C . ILE A 1 382 ? -23.094 -74.140 56.706 1.00 26.40 383 ILE A C 1
ATOM 3204 O O . ILE A 1 382 ? -22.376 -74.696 57.528 1.00 27.36 383 ILE A O 1
ATOM 3209 N N . ASP A 1 383 ? -23.657 -72.963 56.924 1.00 26.70 384 ASP A N 1
ATOM 3210 C CA . ASP A 1 383 ? -23.438 -72.235 58.163 1.00 26.94 384 ASP A CA 1
ATOM 3211 C C . ASP A 1 383 ? -23.854 -73.030 59.386 1.00 25.69 384 ASP A C 1
ATOM 3212 O O . ASP A 1 383 ? -23.061 -73.215 60.310 1.00 25.15 384 ASP A O 1
ATOM 3217 N N . SER A 1 384 ? -25.101 -73.488 59.391 1.00 22.62 385 SER A N 1
ATOM 3218 C CA . SER A 1 384 ? -25.609 -74.250 60.512 1.00 21.11 385 SER A CA 1
ATOM 3219 C C . SER A 1 384 ? -24.795 -75.497 60.750 1.00 19.00 385 SER A C 1
ATOM 3220 O O . SER A 1 384 ? -24.523 -75.873 61.886 1.00 17.42 385 SER A O 1
ATOM 3223 N N . MET A 1 385 ? -24.419 -76.157 59.669 1.00 19.06 386 MET A N 1
ATOM 3224 C CA . MET A 1 385 ? -23.645 -77.369 59.806 1.00 18.63 386 MET A CA 1
ATOM 3225 C C . MET A 1 385 ? -22.310 -77.090 60.493 1.00 19.86 386 MET A C 1
ATOM 3226 O O . MET A 1 385 ? -21.799 -77.937 61.240 1.00 19.66 386 MET A O 1
ATOM 3231 N N . ILE A 1 386 ? -21.752 -75.902 60.267 1.00 19.96 387 ILE A N 1
ATOM 3232 C CA . ILE A 1 386 ? -20.490 -75.533 60.902 1.00 21.24 387 ILE A CA 1
ATOM 3233 C C . ILE A 1 386 ? -20.717 -75.183 62.371 1.00 22.84 387 ILE A C 1
ATOM 3234 O O . ILE A 1 386 ? -19.913 -75.521 63.243 1.00 23.30 387 ILE A O 1
ATOM 3239 N N . HIS A 1 387 ? -21.815 -74.488 62.634 1.00 24.52 388 HIS A N 1
ATOM 3240 C CA . HIS A 1 387 ? -22.182 -74.133 63.995 1.00 25.22 388 HIS A CA 1
ATOM 3241 C C . HIS A 1 387 ? -22.391 -75.419 64.760 1.00 23.64 388 HIS A C 1
ATOM 3242 O O . HIS A 1 387 ? -21.938 -75.547 65.896 1.00 23.08 388 HIS A O 1
ATOM 3249 N N . ALA A 1 388 ? -23.091 -76.367 64.136 1.00 21.56 389 ALA A N 1
ATOM 3250 C CA . ALA A 1 388 ? -23.353 -77.654 64.777 1.00 21.77 389 ALA A CA 1
ATOM 3251 C C . ALA A 1 388 ? -22.031 -78.284 65.199 1.00 20.94 389 ALA A C 1
ATOM 3252 O O . ALA A 1 388 ? -21.889 -78.761 66.315 1.00 20.86 389 ALA A O 1
ATOM 3254 N N . ALA A 1 389 ? -21.065 -78.283 64.290 1.00 21.18 390 ALA A N 1
ATOM 3255 C CA . ALA A 1 389 ? -19.748 -78.831 64.566 1.00 20.41 390 ALA A CA 1
ATOM 3256 C C . ALA A 1 389 ? -19.148 -78.125 65.785 1.00 21.43 390 ALA A C 1
ATOM 3257 O O . ALA A 1 389 ? -18.666 -78.773 66.714 1.00 21.51 390 ALA A O 1
ATOM 3259 N N . HIS A 1 390 ? -19.177 -76.795 65.789 1.00 22.44 391 HIS A N 1
ATOM 3260 C CA . HIS A 1 390 ? -18.652 -76.046 66.926 1.00 20.87 391 HIS A CA 1
ATOM 3261 C C . HIS A 1 390 ? -19.342 -76.491 68.204 1.00 20.25 391 HIS A C 1
ATOM 3262 O O . HIS A 1 390 ? -18.701 -76.640 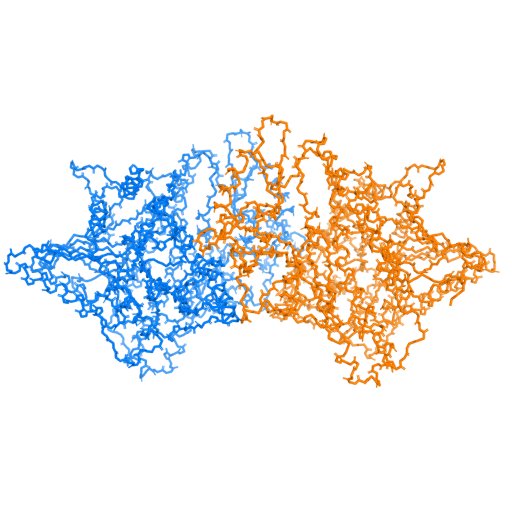69.236 1.00 21.39 391 HIS A O 1
ATOM 3269 N N . ASN A 1 391 ? -20.645 -76.725 68.141 1.00 19.71 392 ASN A N 1
ATOM 3270 C CA . ASN A 1 391 ? -21.361 -77.155 69.330 1.00 19.16 392 ASN A CA 1
ATOM 3271 C C . ASN A 1 391 ? -21.115 -78.606 69.714 1.00 18.82 392 ASN A C 1
ATOM 3272 O O . ASN A 1 391 ? -21.739 -79.129 70.645 1.00 19.33 392 ASN A O 1
ATOM 3277 N N . GLY A 1 392 ? -20.210 -79.254 68.990 1.00 17.80 393 GLY A N 1
ATOM 3278 C CA . GLY A 1 392 ? -19.872 -80.625 69.309 1.00 18.52 393 GLY A CA 1
ATOM 3279 C C . GLY A 1 392 ? -20.723 -81.746 68.739 1.00 19.92 393 GLY A C 1
ATOM 3280 O O . GLY A 1 392 ? -20.461 -82.908 69.023 1.00 18.21 393 GLY A O 1
ATOM 3281 N N . LYS A 1 393 ? -21.745 -81.424 67.954 1.00 21.34 394 LYS A N 1
ATOM 3282 C CA . LYS A 1 393 ? -22.571 -82.476 67.368 1.00 21.76 394 LYS A CA 1
ATOM 3283 C C . LYS A 1 393 ? -21.644 -83.148 66.361 1.00 22.25 394 LYS A C 1
ATOM 3284 O O . LYS A 1 393 ? -20.707 -82.512 65.877 1.00 21.89 394 LYS A O 1
ATOM 3290 N N . LYS A 1 394 ? -21.862 -84.428 66.066 1.00 22.54 395 LYS A N 1
ATOM 3291 C CA . LYS A 1 394 ? -21.036 -85.068 65.052 1.00 23.13 395 LYS A CA 1
ATOM 3292 C C . LYS A 1 394 ? -21.745 -84.760 63.742 1.00 22.62 395 LYS A C 1
ATOM 3293 O O . LYS A 1 394 ? -22.853 -85.242 63.489 1.00 21.19 395 LYS A O 1
ATOM 3299 N N . VAL A 1 395 ? -21.099 -83.951 62.914 1.00 22.02 396 VAL A N 1
ATOM 3300 C CA . VAL A 1 395 ? -21.674 -83.542 61.652 1.00 19.95 396 VAL A CA 1
ATOM 3301 C C . VAL A 1 395 ? -20.983 -84.164 60.454 1.00 20.80 396 VAL A C 1
ATOM 3302 O O . VAL A 1 395 ? -19.779 -84.003 60.255 1.00 21.22 396 VAL A O 1
ATOM 3306 N N . THR A 1 396 ? -21.757 -84.874 59.648 1.00 20.76 397 THR A N 1
ATOM 3307 C CA . THR A 1 396 ? -21.228 -85.489 58.446 1.00 21.36 397 THR A CA 1
ATOM 3308 C C . THR A 1 396 ? -21.908 -84.779 57.278 1.00 22.63 397 THR A C 1
ATOM 3309 O O . THR A 1 396 ? -23.126 -84.585 57.268 1.00 23.25 397 THR A O 1
ATOM 3313 N N . VAL A 1 397 ? -21.124 -84.375 56.292 1.00 25.03 398 VAL A N 1
ATOM 3314 C CA . VAL A 1 397 ? -21.692 -83.692 55.147 1.00 26.56 398 VAL A CA 1
ATOM 3315 C C . VAL A 1 397 ? -21.251 -84.306 53.831 1.00 28.06 398 VAL A C 1
ATOM 3316 O O . VAL A 1 397 ? -20.105 -84.158 53.414 1.00 28.39 398 VAL A O 1
ATOM 3320 N N . VAL A 1 398 ? -22.168 -85.015 53.189 1.00 30.06 399 VAL A N 1
ATOM 3321 C CA . VAL A 1 398 ? -21.873 -85.611 51.907 1.00 31.79 399 VAL A CA 1
ATOM 3322 C C . VAL A 1 398 ? -22.025 -84.481 50.887 1.00 33.98 399 VAL A C 1
ATOM 3323 O O . VAL A 1 398 ? -23.084 -83.873 50.761 1.00 32.08 399 VAL A O 1
ATOM 3327 N N . VAL A 1 399 ? -20.953 -84.197 50.164 1.00 38.75 400 VAL A N 1
ATOM 3328 C CA . VAL A 1 399 ? -20.971 -83.132 49.183 1.00 43.48 400 VAL A CA 1
ATOM 3329 C C . VAL A 1 399 ? -20.689 -83.665 47.780 1.00 47.86 400 VAL A C 1
ATOM 3330 O O . VAL A 1 399 ? -19.686 -84.348 47.545 1.00 47.94 400 VAL A O 1
ATOM 3334 N N . GLU A 1 400 ? -21.597 -83.367 46.857 1.00 53.50 401 GLU A N 1
ATOM 3335 C CA . GLU A 1 400 ? -21.455 -83.788 45.469 1.00 60.10 401 GLU A CA 1
ATOM 3336 C C . GLU A 1 400 ? -20.709 -82.687 44.731 1.00 64.71 401 GLU A C 1
ATOM 3337 O O . GLU A 1 400 ? -21.316 -81.872 44.029 1.00 64.88 401 GLU A O 1
ATOM 3343 N N . LEU A 1 401 ? -19.391 -82.655 44.906 1.00 70.76 402 LEU A N 1
ATOM 3344 C CA . LEU A 1 401 ? -18.567 -81.641 44.263 1.00 77.01 402 LEU A CA 1
ATOM 3345 C C . LEU A 1 401 ? -18.530 -81.910 42.770 1.00 81.03 402 LEU A C 1
ATOM 3346 O O . LEU A 1 401 ? -17.845 -81.216 42.022 1.00 81.41 402 LEU A O 1
ATOM 3351 N N . GLN A 1 402 ? -19.260 -82.934 42.346 1.00 86.21 403 GLN A N 1
ATOM 3352 C CA . GLN A 1 402 ? -19.314 -83.297 40.938 1.00 91.37 403 GLN A CA 1
ATOM 3353 C C . GLN A 1 402 ? -20.737 -83.078 40.416 1.00 94.27 403 GLN A C 1
ATOM 3354 O O . GLN A 1 402 ? -21.309 -83.943 39.750 1.00 94.72 403 GLN A O 1
ATOM 3360 N N . ALA A 1 403 ? -21.303 -81.914 40.734 1.00 97.87 404 ALA A N 1
ATOM 3361 C CA . ALA A 1 403 ? -22.651 -81.564 40.289 1.00 101.64 404 ALA A CA 1
ATOM 3362 C C . ALA A 1 403 ? -22.585 -81.180 38.803 1.00 104.45 404 ALA A C 1
ATOM 3363 O O . ALA A 1 403 ? -21.740 -81.702 38.071 1.00 104.97 404 ALA A O 1
ATOM 3365 N N . ARG A 1 404 ? -23.462 -80.283 38.351 1.00 107.36 405 ARG A N 1
ATOM 3366 C CA . ARG A 1 404 ? -23.451 -79.864 36.946 1.00 109.84 405 ARG A CA 1
ATOM 3367 C C . ARG A 1 404 ? -22.853 -78.472 36.750 1.00 111.32 405 ARG A C 1
ATOM 3368 O O . ARG A 1 404 ? -21.950 -78.291 35.934 1.00 111.90 405 ARG A O 1
ATOM 3376 N N . PHE A 1 405 ? -23.352 -77.489 37.488 1.00 112.97 406 PHE A N 1
ATOM 3377 C CA . PHE A 1 405 ? -22.821 -76.136 37.381 1.00 114.55 406 PHE A CA 1
ATOM 3378 C C . PHE A 1 405 ? -22.349 -75.662 38.754 1.00 115.82 406 PHE A C 1
ATOM 3379 O O . PHE A 1 405 ? -21.218 -75.190 38.899 1.00 115.70 406 PHE A O 1
ATOM 3387 N N . ASP A 1 406 ? -23.211 -75.792 39.759 1.00 117.45 407 ASP A N 1
ATOM 3388 C CA . ASP A 1 406 ? -22.851 -75.418 41.127 1.00 118.70 407 ASP A CA 1
ATOM 3389 C C . ASP A 1 406 ? -21.965 -76.560 41.645 1.00 119.17 407 ASP A C 1
ATOM 3390 O O . ASP A 1 406 ? -22.349 -77.305 42.550 1.00 119.55 407 ASP A O 1
ATOM 3395 N N . GLU A 1 407 ? -20.780 -76.692 41.047 1.00 119.27 408 GLU A N 1
ATOM 3396 C CA . GLU A 1 407 ? -19.822 -77.744 41.395 1.00 118.98 408 GLU A CA 1
ATOM 3397 C C . GLU A 1 407 ? -18.525 -77.219 42.017 1.00 118.68 408 GLU A C 1
ATOM 3398 O O . GLU A 1 407 ? -18.102 -77.693 43.073 1.00 118.94 408 GLU A O 1
ATOM 3404 N N . GLU A 1 408 ? -17.888 -76.259 41.347 1.00 117.90 409 GLU A N 1
ATOM 3405 C CA . GLU A 1 408 ? -16.642 -75.674 41.836 1.00 116.87 409 GLU A CA 1
ATOM 3406 C C . GLU A 1 408 ? -16.885 -74.972 43.162 1.00 116.04 409 GLU A C 1
ATOM 3407 O O . GLU A 1 408 ? -15.947 -74.700 43.916 1.00 115.72 409 GLU A O 1
ATOM 3413 N N . ALA A 1 409 ? -18.155 -74.670 43.426 1.00 115.04 410 ALA A N 1
ATOM 3414 C CA . ALA A 1 409 ? -18.567 -73.999 44.654 1.00 114.06 410 ALA A CA 1
ATOM 3415 C C . ALA A 1 409 ? -18.664 -74.990 45.815 1.00 113.27 410 ALA A C 1
ATOM 3416 O O . ALA A 1 409 ? -18.429 -74.628 46.971 1.00 113.20 410 ALA A O 1
ATOM 3418 N N . ASN A 1 410 ? -19.019 -76.236 45.509 1.00 112.05 411 ASN A N 1
ATOM 3419 C CA . ASN A 1 410 ? -19.120 -77.264 46.540 1.00 110.21 411 ASN A CA 1
ATOM 3420 C C . ASN A 1 410 ? -17.735 -77.808 46.902 1.00 109.02 411 ASN A C 1
ATOM 3421 O O . ASN A 1 410 ? -17.620 -78.758 47.677 1.00 109.23 411 ASN A O 1
ATOM 3426 N N . ILE A 1 411 ? -16.687 -77.209 46.336 1.00 107.36 412 ILE A N 1
ATOM 3427 C CA . ILE A 1 411 ? -15.313 -77.628 46.628 1.00 105.42 412 ILE A CA 1
ATOM 3428 C C . ILE A 1 411 ? -14.732 -76.750 47.740 1.00 104.32 412 ILE A C 1
ATOM 3429 O O . ILE A 1 411 ? -13.900 -77.199 48.533 1.00 104.04 412 ILE A O 1
ATOM 3434 N N . HIS A 1 412 ? -15.162 -75.489 47.769 1.00 102.83 413 HIS A N 1
ATOM 3435 C CA . HIS A 1 412 ? -14.736 -74.533 48.792 1.00 101.05 413 HIS A CA 1
ATOM 3436 C C . HIS A 1 412 ? -15.668 -74.749 49.971 1.00 99.15 413 HIS A C 1
ATOM 3437 O O . HIS A 1 412 ? -15.326 -74.458 51.122 1.00 99.01 413 HIS A O 1
ATOM 3444 N N . TRP A 1 413 ? -16.859 -75.255 49.657 1.00 96.69 414 TRP A N 1
ATOM 3445 C CA . TRP A 1 413 ? -17.866 -75.580 50.658 1.00 93.93 414 TRP A CA 1
ATOM 3446 C C . TRP A 1 413 ? -17.268 -76.749 51.439 1.00 92.34 414 TRP A C 1
ATOM 3447 O O . TRP A 1 413 ? -17.999 -77.574 51.980 1.00 92.79 414 TRP A O 1
ATOM 3458 N N . ALA A 1 414 ? -15.935 -76.823 51.475 1.00 89.85 415 ALA A N 1
ATOM 3459 C CA . ALA A 1 414 ? -15.236 -77.902 52.164 1.00 86.58 415 ALA A CA 1
ATOM 3460 C C . ALA A 1 414 ? -14.127 -77.446 53.104 1.00 84.15 415 ALA A C 1
ATOM 3461 O O . ALA A 1 414 ? -14.052 -77.912 54.240 1.00 84.14 415 ALA A O 1
ATOM 3463 N N . LYS A 1 415 ? -13.264 -76.546 52.647 1.00 81.30 416 LYS A N 1
ATOM 3464 C CA . LYS A 1 415 ? -12.172 -76.088 53.501 1.00 78.69 416 LYS A CA 1
ATOM 3465 C C . LYS A 1 415 ? -12.639 -75.601 54.874 1.00 76.32 416 LYS A C 1
ATOM 3466 O O . LYS A 1 415 ? -11.967 -75.832 55.881 1.00 75.54 416 LYS A O 1
ATOM 3472 N N . ARG A 1 416 ? -13.790 -74.935 54.917 1.00 73.93 417 ARG A N 1
ATOM 3473 C CA . ARG A 1 416 ? -14.326 -74.449 56.182 1.00 71.20 417 ARG A CA 1
ATOM 3474 C C . ARG A 1 416 ? -15.039 -75.584 56.912 1.00 68.13 417 ARG A C 1
ATOM 3475 O O . ARG A 1 416 ? -14.860 -75.754 58.113 1.00 68.07 417 ARG A O 1
ATOM 3483 N N . LEU A 1 417 ? -15.832 -76.373 56.192 1.00 64.07 418 LEU A N 1
ATOM 3484 C CA . LEU A 1 417 ? -16.530 -77.487 56.821 1.00 60.59 418 LEU A CA 1
ATOM 3485 C C . LEU A 1 417 ? -15.552 -78.331 57.633 1.00 58.41 418 LEU A C 1
ATOM 3486 O O . LEU A 1 417 ? -15.671 -78.434 58.851 1.00 56.94 418 LEU A O 1
ATOM 3491 N N . THR A 1 418 ? -14.585 -78.935 56.947 1.00 56.54 419 THR A N 1
ATOM 3492 C CA . THR A 1 418 ? -13.586 -79.782 57.599 1.00 54.43 419 THR A CA 1
ATOM 3493 C C . THR A 1 418 ? -12.793 -79.059 58.664 1.00 53.41 419 THR A C 1
ATOM 3494 O O . THR A 1 418 ? -12.416 -79.644 59.671 1.00 53.03 419 THR A O 1
ATOM 3498 N N . GLU A 1 419 ? -12.521 -77.785 58.430 1.00 53.42 420 GLU A N 1
ATOM 3499 C CA . GLU A 1 419 ? -11.755 -76.998 59.381 1.00 53.61 420 GLU A CA 1
ATOM 3500 C C . GLU A 1 419 ? -12.529 -76.830 60.691 1.00 51.84 420 GLU A C 1
ATOM 3501 O O . GLU A 1 419 ? -11.938 -76.767 61.772 1.00 51.10 420 GLU A O 1
ATOM 3507 N N . ALA A 1 420 ? -13.855 -76.783 60.588 1.00 49.86 421 ALA A N 1
ATOM 3508 C CA . ALA A 1 420 ? -14.720 -76.628 61.757 1.00 47.21 421 ALA A CA 1
ATOM 3509 C C . ALA A 1 420 ? -14.906 -77.942 62.510 1.00 45.37 421 ALA A C 1
ATOM 3510 O O . ALA A 1 420 ? -15.378 -77.949 63.645 1.00 44.93 421 ALA A O 1
ATOM 3512 N N . GLY A 1 421 ? -14.539 -79.050 61.872 1.00 43.40 422 GLY A N 1
ATOM 3513 C CA . GLY A 1 421 ? -14.669 -80.354 62.504 1.00 41.32 422 GLY A CA 1
ATOM 3514 C C . GLY A 1 421 ? -15.726 -81.253 61.875 1.00 40.36 422 GLY A C 1
ATOM 3515 O O . GLY A 1 421 ? -16.076 -82.307 62.427 1.00 38.60 422 GLY A O 1
ATOM 3516 N N . VAL A 1 422 ? -16.240 -80.826 60.722 1.00 39.42 423 VAL A N 1
ATOM 3517 C CA . VAL A 1 422 ? -17.256 -81.569 60.002 1.00 38.95 423 VAL A CA 1
ATOM 3518 C C . VAL A 1 422 ? -16.595 -82.681 59.227 1.00 39.30 423 VAL A C 1
ATOM 3519 O O . VAL A 1 422 ? -15.636 -82.456 58.498 1.00 39.34 423 VAL A O 1
ATOM 3523 N N . HIS A 1 423 ? -17.095 -83.892 59.407 1.00 40.46 424 HIS A N 1
ATOM 3524 C CA . HIS A 1 423 ? -16.559 -85.017 58.677 1.00 42.05 424 HIS A CA 1
ATOM 3525 C C . HIS A 1 423 ? -17.201 -84.907 57.292 1.00 43.28 424 HIS A C 1
ATOM 3526 O O . HIS A 1 423 ? -18.425 -84.996 57.154 1.00 43.57 424 HIS A O 1
ATOM 3533 N N . VAL A 1 424 ? -16.382 -84.662 56.273 1.00 44.06 425 VAL A N 1
ATOM 3534 C CA . VAL A 1 424 ? -16.885 -84.562 54.909 1.00 44.27 425 VAL A CA 1
ATOM 3535 C C . VAL A 1 424 ? -16.661 -85.860 54.136 1.00 46.12 425 VAL A C 1
ATOM 3536 O O . VAL A 1 424 ? -15.740 -86.630 54.414 1.00 47.26 425 VAL A O 1
ATOM 3540 N N . ILE A 1 425 ? -17.525 -86.096 53.166 1.00 46.96 426 ILE A N 1
ATOM 3541 C CA . ILE A 1 425 ? -17.433 -87.269 52.332 1.00 47.73 426 ILE A CA 1
ATOM 3542 C C . ILE A 1 425 ? -17.694 -86.714 50.950 1.00 49.37 426 ILE A C 1
ATOM 3543 O O . ILE A 1 425 ? -18.561 -85.856 50.774 1.00 47.65 426 ILE A O 1
ATOM 3548 N N . PHE A 1 426 ? -16.938 -87.182 49.968 1.00 52.50 427 PHE A N 1
ATOM 3549 C CA . PHE A 1 426 ? -17.126 -86.693 48.612 1.00 55.44 427 PHE A CA 1
ATOM 3550 C C . PHE A 1 426 ? -17.683 -87.722 47.646 1.00 56.79 427 PHE A C 1
ATOM 3551 O O . PHE A 1 426 ? -17.646 -88.932 47.899 1.00 57.43 427 PHE A O 1
ATOM 3559 N N . SER A 1 427 ? -18.206 -87.227 46.535 1.00 58.34 428 SER A N 1
ATOM 3560 C CA . SER A 1 427 ? -18.779 -88.095 45.526 1.00 61.04 428 SER A CA 1
ATOM 3561 C C . SER A 1 427 ? -17.714 -88.849 44.752 1.00 62.08 428 SER A C 1
ATOM 3562 O O . SER A 1 427 ? -16.821 -88.235 44.166 1.00 62.35 428 SER A O 1
ATOM 3565 N N . ALA A 1 428 ? -17.813 -90.175 44.729 1.00 63.44 429 ALA A N 1
ATOM 3566 C CA . ALA A 1 428 ? -16.838 -90.977 43.990 1.00 64.50 429 ALA A CA 1
ATOM 3567 C C . ALA A 1 428 ? -16.797 -90.484 42.530 1.00 64.65 429 ALA A C 1
ATOM 3568 O O . ALA A 1 428 ? -17.839 -90.235 41.911 1.00 65.70 429 ALA A O 1
ATOM 3570 N N . PRO A 1 429 ? -15.586 -90.345 41.966 1.00 64.09 430 PRO A N 1
ATOM 3571 C CA . PRO A 1 429 ? -15.298 -89.890 40.602 1.00 62.86 430 PRO A CA 1
ATOM 3572 C C . PRO A 1 429 ? -16.454 -89.759 39.599 1.00 61.56 430 PRO A C 1
ATOM 3573 O O . PRO A 1 429 ? -16.766 -88.651 39.167 1.00 62.01 430 PRO A O 1
ATOM 3577 N N . GLY A 1 430 ? -17.087 -90.865 39.221 1.00 59.77 431 GLY A N 1
ATOM 3578 C CA . GLY A 1 430 ? -18.175 -90.774 38.258 1.00 57.19 431 GLY A CA 1
ATOM 3579 C C . GLY A 1 430 ? -19.498 -91.301 38.778 1.00 56.18 431 GLY A C 1
ATOM 3580 O O . GLY A 1 430 ? -20.226 -91.997 38.064 1.00 56.66 431 GLY A O 1
ATOM 3581 N N . LEU A 1 431 ? -19.813 -90.968 40.025 1.00 54.06 432 LEU A N 1
ATOM 3582 C CA . LEU A 1 431 ? -21.050 -91.425 40.648 1.00 50.97 432 LEU A CA 1
ATOM 3583 C C . LEU A 1 431 ? -21.572 -90.304 41.535 1.00 47.75 432 LEU A C 1
ATOM 3584 O O . LEU A 1 431 ? -21.052 -90.080 42.625 1.00 48.07 432 LEU A O 1
ATOM 3589 N N . LYS A 1 432 ? -22.596 -89.606 41.054 1.00 44.01 433 LYS A N 1
ATOM 3590 C CA . LYS A 1 432 ? -23.195 -88.496 41.788 1.00 40.44 433 LYS A CA 1
ATOM 3591 C C . LYS A 1 432 ? -24.193 -88.925 42.851 1.00 36.68 433 LYS A C 1
ATOM 3592 O O . LYS A 1 432 ? -24.944 -89.885 42.682 1.00 37.35 433 LYS A O 1
ATOM 3598 N N . ILE A 1 433 ? -24.206 -88.174 43.941 1.00 32.10 434 ILE A N 1
ATOM 3599 C CA . ILE A 1 433 ? -25.115 -88.408 45.046 1.00 28.09 434 ILE A CA 1
ATOM 3600 C C . ILE A 1 433 ? -26.165 -87.308 44.882 1.00 26.31 434 ILE A C 1
ATOM 3601 O O . ILE A 1 433 ? -25.952 -86.161 45.274 1.00 24.95 434 ILE A O 1
ATOM 3606 N N . HIS A 1 434 ? -27.289 -87.671 44.273 1.00 24.44 435 HIS A N 1
ATOM 3607 C CA . HIS A 1 434 ? -28.353 -86.716 43.991 1.00 23.73 435 HIS A CA 1
ATOM 3608 C C . HIS A 1 434 ? -29.470 -86.736 45.043 1.00 21.42 435 HIS A C 1
ATOM 3609 O O . HIS A 1 434 ? -30.338 -85.868 45.061 1.00 20.57 435 HIS A O 1
ATOM 3616 N N . ALA A 1 435 ? -29.435 -87.717 45.932 1.00 19.65 436 ALA A N 1
ATOM 3617 C CA . ALA A 1 435 ? -30.460 -87.805 46.960 1.00 20.09 436 ALA A CA 1
ATOM 3618 C C . ALA A 1 435 ? -30.502 -86.531 47.794 1.00 20.54 436 ALA A C 1
ATOM 3619 O O . ALA A 1 435 ? -29.470 -85.946 48.121 1.00 21.57 436 ALA A O 1
ATOM 3621 N N . LYS A 1 436 ? -31.712 -86.112 48.139 1.00 20.45 437 LYS A N 1
ATOM 3622 C CA . LYS A 1 436 ? -31.912 -84.921 48.940 1.00 19.61 437 LYS A CA 1
ATOM 3623 C C . LYS A 1 436 ? -32.210 -85.361 50.356 1.00 18.72 437 LYS A C 1
ATOM 3624 O O . LYS A 1 436 ? -33.368 -85.394 50.762 1.00 18.51 437 LYS A O 1
ATOM 3630 N N . LEU A 1 437 ? -31.177 -85.677 51.124 1.00 17.21 438 LEU A N 1
ATOM 3631 C CA . LEU A 1 437 ? -31.421 -86.154 52.472 1.00 14.87 438 LEU A CA 1
ATOM 3632 C C . LEU A 1 437 ? -30.659 -85.455 53.571 1.00 14.36 438 LEU A C 1
ATOM 3633 O O . LEU A 1 437 ? -29.684 -84.730 53.344 1.00 15.56 438 LEU A O 1
ATOM 3638 N N . PHE A 1 438 ? -31.138 -85.691 54.781 1.00 12.27 439 PHE A N 1
ATOM 3639 C CA . PHE A 1 438 ? -30.480 -85.218 55.968 1.00 11.16 439 PHE A CA 1
ATOM 3640 C C . PHE A 1 438 ? -31.067 -86.000 57.130 1.00 10.66 439 PHE A C 1
ATOM 3641 O O . PHE A 1 438 ? -32.244 -86.378 57.123 1.00 10.45 439 PHE A O 1
ATOM 3649 N N . LEU A 1 439 ? -30.204 -86.332 58.077 1.00 9.53 440 LEU A N 1
ATOM 3650 C CA . LEU A 1 439 ? -30.610 -87.121 59.216 1.00 8.85 440 LEU A CA 1
ATOM 3651 C C . LEU A 1 439 ? -30.149 -86.508 60.507 1.00 9.40 440 LEU A C 1
ATOM 3652 O O . LEU A 1 439 ? -28.968 -86.217 60.686 1.00 9.85 440 LEU A O 1
ATOM 3657 N N . ILE A 1 440 ? -31.097 -86.326 61.409 1.00 9.87 441 ILE A N 1
ATOM 3658 C CA . ILE A 1 440 ? -30.814 -85.756 62.707 1.00 10.70 441 ILE A CA 1
ATOM 3659 C C . ILE A 1 440 ? -31.097 -86.809 63.763 1.00 12.37 441 ILE A C 1
ATOM 3660 O O . ILE A 1 440 ? -32.153 -87.432 63.756 1.00 13.19 441 ILE A O 1
ATOM 3665 N N . SER A 1 441 ? -30.145 -87.017 64.659 1.00 13.67 442 SER A N 1
ATOM 3666 C CA . SER A 1 441 ? -30.322 -87.995 65.711 1.00 16.38 442 SER A CA 1
ATOM 3667 C C . SER A 1 441 ? -30.263 -87.248 67.017 1.00 17.27 442 SER A C 1
ATOM 3668 O O . SER A 1 441 ? -29.258 -86.599 67.318 1.00 16.65 442 SER A O 1
ATOM 3671 N N . ARG A 1 442 ? -31.338 -87.312 67.787 1.00 20.09 443 ARG A N 1
ATOM 3672 C CA . ARG A 1 442 ? -31.309 -86.637 69.064 1.00 23.80 443 ARG A CA 1
ATOM 3673 C C . ARG A 1 442 ? -31.904 -87.472 70.178 1.00 25.75 443 ARG A C 1
ATOM 3674 O O . ARG A 1 442 ? -32.755 -88.329 69.952 1.00 26.23 443 ARG A O 1
ATOM 3682 N N . LYS A 1 443 ? -31.407 -87.228 71.383 1.00 28.72 444 LYS A N 1
ATOM 3683 C CA . LYS A 1 443 ? -31.831 -87.948 72.566 1.00 31.74 444 LYS A CA 1
ATOM 3684 C C . LYS A 1 443 ? -33.153 -87.438 73.092 1.00 32.86 444 LYS A C 1
ATOM 3685 O O . LYS A 1 443 ? -33.333 -86.237 73.295 1.00 33.90 444 LYS A O 1
ATOM 3691 N N . GLU A 1 444 ? -34.083 -88.353 73.313 1.00 34.27 445 GLU A N 1
ATOM 3692 C CA . GLU A 1 444 ? -35.377 -87.978 73.836 1.00 36.77 445 GLU A CA 1
ATOM 3693 C C . GLU A 1 444 ? -35.573 -88.932 74.995 1.00 39.02 445 GLU A C 1
ATOM 3694 O O . GLU A 1 444 ? -35.948 -90.095 74.810 1.00 39.50 445 GLU A O 1
ATOM 3700 N N . ASN A 1 445 ? -35.287 -88.412 76.188 1.00 40.29 446 ASN A N 1
ATOM 3701 C CA . ASN A 1 445 ? -35.349 -89.157 77.439 1.00 41.41 446 ASN A CA 1
ATOM 3702 C C . ASN A 1 445 ? -34.819 -90.580 77.297 1.00 40.88 446 ASN A C 1
ATOM 3703 O O . ASN A 1 445 ? -35.571 -91.549 77.252 1.00 40.11 446 ASN A O 1
ATOM 3708 N N . GLY A 1 446 ? -33.496 -90.687 77.205 1.00 40.68 447 GLY A N 1
ATOM 3709 C CA . GLY A 1 446 ? -32.851 -91.983 77.093 1.00 40.94 447 GLY A CA 1
ATOM 3710 C C . GLY A 1 446 ? -32.641 -92.553 75.702 1.00 41.30 447 GLY A C 1
ATOM 3711 O O . GLY A 1 446 ? -31.527 -92.914 75.329 1.00 41.34 447 GLY A O 1
ATOM 3712 N N . GLU A 1 447 ? -33.712 -92.650 74.930 1.00 41.11 448 GLU A N 1
ATOM 3713 C CA . GLU A 1 447 ? -33.618 -93.209 73.591 1.00 40.17 448 GLU A CA 1
ATOM 3714 C C . GLU A 1 447 ? -33.060 -92.218 72.569 1.00 38.47 448 GLU A C 1
ATOM 3715 O O . GLU A 1 447 ? -33.070 -91.000 72.778 1.00 39.12 448 GLU A O 1
ATOM 3721 N N . VAL A 1 448 ? -32.563 -92.761 71.464 1.00 35.40 449 VAL A N 1
ATOM 3722 C CA . VAL A 1 448 ? -32.047 -91.963 70.365 1.00 32.02 449 VAL A CA 1
ATOM 3723 C C . VAL A 1 448 ? -33.141 -91.997 69.308 1.00 30.56 449 VAL A C 1
ATOM 3724 O O . VAL A 1 448 ? -33.450 -93.055 68.762 1.00 29.90 449 VAL A O 1
ATOM 3728 N N . VAL A 1 449 ? -33.749 -90.845 69.053 1.00 28.10 450 VAL A N 1
ATOM 3729 C CA . VAL A 1 449 ? -34.800 -90.745 68.058 1.00 25.03 450 VAL A CA 1
ATOM 3730 C C . VAL A 1 449 ? -34.238 -90.022 66.851 1.00 24.54 450 VAL A C 1
ATOM 3731 O O . VAL A 1 449 ? -33.545 -89.012 66.987 1.00 23.32 450 VAL A O 1
ATOM 3735 N N . ARG A 1 450 ? -34.540 -90.542 65.670 1.00 23.45 451 ARG A N 1
ATOM 3736 C CA . ARG A 1 450 ? -34.046 -89.944 64.440 1.00 21.91 451 ARG A CA 1
ATOM 3737 C C . ARG A 1 450 ? -35.114 -89.218 63.641 1.00 19.44 451 ARG A C 1
ATOM 3738 O O . ARG A 1 450 ? -36.259 -89.662 63.550 1.00 19.65 451 ARG A O 1
ATOM 3746 N N . TYR A 1 451 ? -34.724 -88.086 63.075 1.00 16.56 452 TYR A N 1
ATOM 3747 C CA . TYR A 1 451 ? -35.611 -87.296 62.239 1.00 13.49 452 TYR A CA 1
ATOM 3748 C C . TYR A 1 451 ? -34.932 -87.239 60.889 1.00 12.24 452 TYR A C 1
ATOM 3749 O O . TYR A 1 451 ? -33.726 -87.022 60.802 1.00 10.37 452 TYR A O 1
ATOM 3758 N N . ALA A 1 452 ? -35.704 -87.444 59.832 1.00 11.92 453 ALA A N 1
ATOM 3759 C CA . ALA A 1 452 ? -35.122 -87.425 58.504 1.00 13.52 453 ALA A CA 1
ATOM 3760 C C . ALA A 1 452 ? -35.898 -86.588 57.526 1.00 13.94 453 ALA A C 1
ATOM 3761 O O . ALA A 1 452 ? -37.107 -86.403 57.652 1.00 13.92 453 ALA A O 1
ATOM 3763 N N . HIS A 1 453 ? -35.176 -86.081 56.541 1.00 14.55 454 HIS A N 1
ATOM 3764 C CA . HIS A 1 453 ? -35.779 -85.303 55.488 1.00 14.46 454 HIS A CA 1
ATOM 3765 C C . HIS A 1 453 ? -35.411 -85.966 54.178 1.00 14.30 454 HIS A C 1
ATOM 3766 O O . HIS A 1 453 ? -34.237 -86.223 53.912 1.00 14.66 454 HIS A O 1
ATOM 3773 N N . ILE A 1 454 ? -36.419 -86.255 53.372 1.00 12.79 455 ILE A N 1
ATOM 3774 C CA . ILE A 1 454 ? -36.180 -86.823 52.067 1.00 12.11 455 ILE A CA 1
ATOM 3775 C C . ILE A 1 454 ? -36.875 -85.885 51.127 1.00 12.96 455 ILE A C 1
ATOM 3776 O O . ILE A 1 454 ? -38.073 -85.659 51.237 1.00 12.29 455 ILE A O 1
ATOM 3781 N N . GLY A 1 455 ? -36.131 -85.324 50.191 1.00 13.71 456 GLY A N 1
ATOM 3782 C CA . GLY A 1 455 ? -36.757 -84.398 49.274 1.00 14.22 456 GLY A CA 1
ATOM 3783 C C . GLY A 1 455 ? -36.612 -84.763 47.821 1.00 14.36 456 GLY A C 1
ATOM 3784 O O . GLY A 1 455 ? -35.915 -85.708 47.455 1.00 14.39 456 GLY A O 1
ATOM 3785 N N . THR A 1 456 ? -37.298 -83.994 46.989 1.00 15.24 457 THR A N 1
ATOM 3786 C CA . THR A 1 456 ? -37.254 -84.202 45.558 1.00 15.26 457 THR A CA 1
ATOM 3787 C C . THR A 1 456 ? -36.381 -83.127 44.961 1.00 16.30 457 THR A C 1
ATOM 3788 O O . THR A 1 456 ? -35.890 -83.266 43.844 1.00 14.55 457 THR A O 1
ATOM 3792 N N . GLY A 1 457 ? -36.195 -82.046 45.704 1.00 18.49 458 GLY A N 1
ATOM 3793 C CA . GLY A 1 457 ? -35.382 -80.968 45.187 1.00 23.64 458 GLY A CA 1
ATOM 3794 C C . GLY A 1 457 ? -34.249 -80.685 46.132 1.00 26.41 458 GLY A C 1
ATOM 3795 O O . GLY A 1 457 ? -34.317 -81.052 47.293 1.00 28.77 458 GLY A O 1
ATOM 3796 N N . ASN A 1 458 ? -33.206 -80.012 45.688 1.00 29.71 459 ASN A N 1
ATOM 3797 C CA . ASN A 1 458 ? -32.127 -79.802 46.623 1.00 34.09 459 ASN A CA 1
ATOM 3798 C C . ASN A 1 458 ? -32.300 -78.658 47.599 1.00 35.72 459 ASN A C 1
ATOM 3799 O O . ASN A 1 458 ? -33.205 -77.817 47.478 1.00 35.64 459 ASN A O 1
ATOM 3804 N N . PHE A 1 459 ? -31.417 -78.677 48.592 1.00 37.36 460 PHE A N 1
ATOM 3805 C CA . PHE A 1 459 ? -31.408 -77.706 49.663 1.00 39.84 460 PHE A CA 1
ATOM 3806 C C . PHE A 1 459 ? -30.952 -76.341 49.164 1.00 40.85 460 PHE A C 1
ATOM 3807 O O . PHE A 1 459 ? -29.994 -75.772 49.691 1.00 42.13 460 PHE A O 1
ATOM 3815 N N . ASN A 1 460 ? -31.651 -75.802 48.166 1.00 42.37 461 ASN A N 1
ATOM 3816 C CA . ASN A 1 460 ? -31.282 -74.499 47.618 1.00 43.10 461 ASN A CA 1
ATOM 3817 C C . ASN A 1 460 ? -32.337 -73.422 47.865 1.00 43.85 461 ASN A C 1
ATOM 3818 O O . ASN A 1 460 ? -33.456 -73.479 47.334 1.00 44.42 461 ASN A O 1
ATOM 3823 N N . GLU A 1 461 ? -31.945 -72.432 48.659 1.00 44.29 462 GLU A N 1
ATOM 3824 C CA . GLU A 1 461 ? -32.800 -71.310 49.053 1.00 45.82 462 GLU A CA 1
ATOM 3825 C C . GLU A 1 461 ? -33.524 -70.524 47.958 1.00 45.65 462 GLU A C 1
ATOM 3826 O O . GLU A 1 461 ? -34.699 -70.182 48.130 1.00 45.12 462 GLU A O 1
ATOM 3832 N N . LYS A 1 462 ? -32.835 -70.213 46.856 1.00 45.52 463 LYS A N 1
ATOM 3833 C CA . LYS A 1 462 ? -33.474 -69.473 45.753 1.00 46.20 463 LYS A CA 1
ATOM 3834 C C . LYS A 1 462 ? -34.403 -70.417 45.011 1.00 45.59 463 LYS A C 1
ATOM 3835 O O . LYS A 1 462 ? -35.571 -70.110 44.756 1.00 45.33 463 LYS A O 1
ATOM 3841 N N . THR A 1 463 ? -33.822 -71.553 44.635 1.00 44.79 464 THR A N 1
ATOM 3842 C CA . THR A 1 463 ? -34.502 -72.618 43.930 1.00 43.68 464 THR A CA 1
ATOM 3843 C C . THR A 1 463 ? -35.833 -72.934 44.607 1.00 43.13 464 THR A C 1
ATOM 3844 O O . THR A 1 463 ? -36.874 -73.028 43.945 1.00 42.76 464 THR A O 1
ATOM 3848 N N . ALA A 1 464 ? -35.788 -73.089 45.927 1.00 42.02 465 ALA A N 1
ATOM 3849 C CA . ALA A 1 464 ? -36.980 -73.400 46.717 1.00 41.69 465 ALA A CA 1
ATOM 3850 C C . ALA A 1 464 ? -38.121 -72.424 46.434 1.00 41.54 465 ALA A C 1
ATOM 3851 O O . ALA A 1 464 ? -39.252 -72.644 46.869 1.00 41.45 465 ALA A O 1
ATOM 3853 N N . ARG A 1 465 ? -37.830 -71.358 45.686 1.00 41.95 466 ARG A N 1
ATOM 3854 C CA . ARG A 1 465 ? -38.832 -70.336 45.371 1.00 41.34 466 ARG A CA 1
ATOM 3855 C C . ARG A 1 465 ? -39.259 -70.288 43.910 1.00 39.64 466 ARG A C 1
ATOM 3856 O O . ARG A 1 465 ? -40.158 -69.527 43.547 1.00 39.74 466 ARG A O 1
ATOM 3864 N N . LEU A 1 466 ? -38.612 -71.097 43.076 1.00 36.20 467 LEU A N 1
ATOM 3865 C CA . LEU A 1 466 ? -38.929 -71.132 41.657 1.00 31.78 467 LEU A CA 1
ATOM 3866 C C . LEU A 1 466 ? -39.287 -72.543 41.231 1.00 28.90 467 LEU A C 1
ATOM 3867 O O . LEU A 1 466 ? -39.930 -72.740 40.208 1.00 29.34 467 LEU A O 1
ATOM 3872 N N . TYR A 1 467 ? -38.867 -73.517 42.029 1.00 24.89 468 TYR A N 1
ATOM 3873 C CA . TYR A 1 467 ? -39.105 -74.916 41.726 1.00 21.70 468 TYR A CA 1
ATOM 3874 C C . TYR A 1 467 ? -40.116 -75.519 42.648 1.00 19.12 468 TYR A C 1
ATOM 3875 O O . TYR A 1 467 ? -40.160 -75.183 43.829 1.00 20.84 468 TYR A O 1
ATOM 3884 N N . THR A 1 468 ? -40.916 -76.426 42.111 1.00 15.57 469 THR A N 1
ATOM 3885 C CA . THR A 1 468 ? -41.873 -77.122 42.929 1.00 13.73 469 THR A CA 1
ATOM 3886 C C . THR A 1 468 ? -41.120 -78.354 43.401 1.00 12.84 469 THR A C 1
ATOM 3887 O O . THR A 1 468 ? -40.490 -79.038 42.601 1.00 13.19 469 THR A O 1
ATOM 3891 N N . ASP A 1 469 ? -41.175 -78.623 44.700 1.00 11.19 470 ASP A N 1
ATOM 3892 C CA . ASP A 1 469 ? -40.508 -79.784 45.274 1.00 11.15 470 ASP A CA 1
ATOM 3893 C C . ASP A 1 469 ? -41.200 -80.171 46.590 1.00 11.56 470 ASP A C 1
ATOM 3894 O O . ASP A 1 469 ? -41.766 -79.324 47.289 1.00 10.53 470 ASP A O 1
ATOM 3899 N N . TYR A 1 470 ? -41.168 -81.457 46.925 1.00 10.59 471 TYR A N 1
ATOM 3900 C CA . TYR A 1 470 ? -41.745 -81.886 48.180 1.00 10.21 471 TYR A CA 1
ATOM 3901 C C . TYR A 1 470 ? -40.597 -82.088 49.143 1.00 11.69 471 TYR A C 1
ATOM 3902 O O . TYR A 1 470 ? -39.458 -82.330 48.734 1.00 12.60 471 TYR A O 1
ATOM 3911 N N . SER A 1 471 ? -40.916 -81.975 50.427 1.00 12.90 472 SER A N 1
ATOM 3912 C CA . SER A 1 471 ? -39.970 -82.191 51.510 1.00 13.04 472 SER A CA 1
ATOM 3913 C C . SER A 1 471 ? -40.724 -83.045 52.515 1.00 13.69 472 SER A C 1
ATOM 3914 O O . SER A 1 471 ? -41.805 -82.657 52.975 1.00 14.95 472 SER A O 1
ATOM 3917 N N . LEU A 1 472 ? -40.193 -84.228 52.815 1.00 13.93 473 LEU A N 1
ATOM 3918 C CA . LEU A 1 472 ? -40.822 -85.096 53.804 1.00 12.18 473 LEU A CA 1
ATOM 3919 C C . LEU A 1 472 ? -39.982 -84.983 55.052 1.00 11.54 473 LEU A C 1
ATOM 3920 O O . LEU A 1 472 ? -38.762 -85.172 55.000 1.00 10.92 473 LEU A O 1
ATOM 3925 N N . LEU A 1 473 ? -40.633 -84.644 56.160 1.00 11.83 474 LEU A N 1
ATOM 3926 C CA . LEU A 1 473 ? -39.963 -84.548 57.453 1.00 10.30 474 LEU A CA 1
ATOM 3927 C C . LEU A 1 473 ? -40.647 -85.620 58.287 1.00 10.42 474 LEU A C 1
ATOM 3928 O O . LEU A 1 473 ? -41.844 -85.537 58.568 1.00 8.84 474 LEU A O 1
ATOM 3933 N N . THR A 1 474 ? -39.896 -86.642 58.669 1.00 11.71 475 THR A N 1
ATOM 3934 C CA . THR A 1 474 ? -40.484 -87.722 59.449 1.00 11.18 475 THR A CA 1
ATOM 3935 C C . THR A 1 474 ? -39.624 -88.230 60.600 1.00 11.49 475 THR A C 1
ATOM 3936 O O . THR A 1 474 ? -38.411 -88.022 60.640 1.00 12.72 475 THR A O 1
ATOM 3940 N N . ALA A 1 475 ? -40.273 -88.906 61.537 1.00 11.43 476 ALA A N 1
ATOM 3941 C CA . ALA A 1 475 ? -39.583 -89.505 62.658 1.00 12.05 476 ALA A CA 1
ATOM 3942 C C . ALA A 1 475 ? -39.983 -90.978 62.661 1.00 12.52 476 ALA A C 1
ATOM 3943 O O . ALA A 1 475 ? -39.601 -91.730 63.554 1.00 12.80 476 ALA A O 1
ATOM 3945 N N . ASP A 1 476 ? -40.744 -91.378 61.641 1.00 13.63 477 ASP A N 1
ATOM 3946 C CA . ASP A 1 476 ? -41.181 -92.761 61.493 1.00 15.16 477 ASP A CA 1
ATOM 3947 C C . ASP A 1 476 ? -39.926 -93.599 61.311 1.00 15.31 477 ASP A C 1
ATOM 3948 O O . ASP A 1 476 ? -39.198 -93.431 60.334 1.00 16.13 477 ASP A O 1
ATOM 3953 N N . ALA A 1 477 ? -39.681 -94.500 62.255 1.00 15.40 478 ALA A N 1
ATOM 3954 C CA . ALA A 1 477 ? -38.494 -95.352 62.222 1.00 15.69 478 ALA A CA 1
ATOM 3955 C C . ALA A 1 477 ? -38.387 -96.259 60.996 1.00 16.10 478 ALA A C 1
ATOM 3956 O O . ALA A 1 477 ? -37.281 -96.555 60.541 1.00 15.48 478 ALA A O 1
ATOM 3958 N N . ARG A 1 478 ? -39.516 -96.721 60.468 1.00 16.57 479 ARG A N 1
ATOM 3959 C CA . ARG A 1 478 ? -39.434 -97.574 59.297 1.00 17.84 479 ARG A CA 1
ATOM 3960 C C . ARG A 1 478 ? -38.629 -96.827 58.239 1.00 17.43 479 ARG A C 1
ATOM 3961 O O . ARG A 1 478 ? -37.764 -97.396 57.566 1.00 19.09 479 ARG A O 1
ATOM 3969 N N . ILE A 1 479 ? -38.894 -95.534 58.121 1.00 16.92 480 ILE A N 1
ATOM 3970 C CA . ILE A 1 479 ? -38.191 -94.703 57.141 1.00 17.73 480 ILE A CA 1
ATOM 3971 C C . ILE A 1 479 ? -36.880 -94.107 57.666 1.00 17.41 480 ILE A C 1
ATOM 3972 O O . ILE A 1 479 ? -35.865 -94.048 56.967 1.00 16.16 480 ILE A O 1
ATOM 3977 N N . THR A 1 480 ? -36.906 -93.695 58.916 1.00 17.58 481 THR A N 1
ATOM 3978 C CA . THR A 1 480 ? -35.736 -93.130 59.541 1.00 17.22 481 THR A CA 1
ATOM 3979 C C . THR A 1 480 ? -34.544 -94.106 59.559 1.00 16.69 481 THR A C 1
ATOM 3980 O O . THR A 1 480 ? -33.412 -93.705 59.334 1.00 14.29 481 THR A O 1
ATOM 3984 N N . ASN A 1 481 ? -34.795 -95.385 59.810 1.00 17.61 482 ASN A N 1
ATOM 3985 C CA . ASN A 1 481 ? -33.704 -96.345 59.851 1.00 18.36 482 ASN A CA 1
ATOM 3986 C C . ASN A 1 481 ? -33.097 -96.523 58.489 1.00 18.47 482 ASN A C 1
ATOM 3987 O O . ASN A 1 481 ? -31.878 -96.544 58.354 1.00 20.31 482 ASN A O 1
ATOM 3992 N N . GLU A 1 482 ? -33.943 -96.629 57.473 1.00 17.62 483 GLU A N 1
ATOM 3993 C CA . GLU A 1 482 ? -33.447 -96.809 56.123 1.00 17.85 483 GLU A CA 1
ATOM 3994 C C . GLU A 1 482 ? -32.631 -95.627 55.620 1.00 16.66 483 GLU A C 1
ATOM 3995 O O . GLU A 1 482 ? -31.669 -95.806 54.866 1.00 16.14 483 GLU A O 1
ATOM 4001 N N . VAL A 1 483 ? -33.006 -94.425 56.041 1.00 16.03 484 VAL A N 1
ATOM 4002 C CA . VAL A 1 483 ? -32.274 -93.230 55.632 1.00 16.88 484 VAL A CA 1
ATOM 4003 C C . VAL A 1 483 ? -30.911 -93.243 56.322 1.00 18.19 484 VAL A C 1
ATOM 4004 O O . VAL A 1 483 ? -29.949 -92.605 55.881 1.00 19.45 484 VAL A O 1
ATOM 4008 N N . ARG A 1 484 ? -30.832 -93.982 57.416 1.00 19.26 485 ARG A N 1
ATOM 4009 C CA . ARG A 1 484 ? -29.584 -94.094 58.150 1.00 19.88 485 ARG A CA 1
ATOM 4010 C C . ARG A 1 484 ? -28.680 -94.996 57.323 1.00 19.92 485 ARG A C 1
ATOM 4011 O O . ARG A 1 484 ? -27.481 -94.740 57.178 1.00 20.00 485 ARG A O 1
ATOM 4019 N N . ARG A 1 485 ? -29.264 -96.054 56.770 1.00 19.09 486 ARG A N 1
ATOM 4020 C CA . ARG A 1 485 ? -28.498 -96.972 55.945 1.00 17.39 486 ARG A CA 1
ATOM 4021 C C . ARG A 1 485 ? -28.004 -96.278 54.691 1.00 15.26 486 ARG A C 1
ATOM 4022 O O . ARG A 1 485 ? -26.902 -96.543 54.219 1.00 16.68 486 ARG A O 1
ATOM 4030 N N . VAL A 1 486 ? -28.810 -95.385 54.135 1.00 13.14 487 VAL A N 1
ATOM 4031 C CA . VAL A 1 486 ? -28.347 -94.734 52.929 1.00 11.99 487 VAL A CA 1
ATOM 4032 C C . VAL A 1 486 ? -27.041 -94.025 53.216 1.00 11.77 487 VAL A C 1
ATOM 4033 O O . VAL A 1 486 ? -26.075 -94.198 52.484 1.00 13.71 487 VAL A O 1
ATOM 4037 N N . PHE A 1 487 ? -26.984 -93.247 54.286 1.00 12.78 488 PHE A N 1
ATOM 4038 C CA . PHE A 1 487 ? -25.733 -92.573 54.613 1.00 14.06 488 PHE A CA 1
ATOM 4039 C C . PHE A 1 487 ? -24.593 -93.566 54.888 1.00 13.13 488 PHE A C 1
ATOM 4040 O O . PHE A 1 487 ? -23.480 -93.368 54.397 1.00 12.60 488 PHE A O 1
ATOM 4048 N N . ASN A 1 488 ? -24.852 -94.629 55.648 1.00 12.95 489 ASN A N 1
ATOM 4049 C CA . ASN A 1 488 ? -23.791 -95.606 55.886 1.00 14.26 489 ASN A CA 1
ATOM 4050 C C . ASN A 1 488 ? -23.417 -96.249 54.555 1.00 15.11 489 ASN A C 1
ATOM 4051 O O . ASN A 1 488 ? -22.252 -96.555 54.293 1.00 17.30 489 ASN A O 1
ATOM 4056 N N . PHE A 1 489 ? -24.413 -96.438 53.704 1.00 14.24 490 PHE A N 1
ATOM 4057 C CA . PHE A 1 489 ? -24.153 -96.995 52.388 1.00 13.59 490 PHE A CA 1
ATOM 4058 C C . PHE A 1 489 ? -23.170 -96.072 51.653 1.00 13.95 490 PHE A C 1
ATOM 4059 O O . PHE A 1 489 ? -22.189 -96.543 51.077 1.00 15.42 490 PHE A O 1
ATOM 4067 N N . ILE A 1 490 ? -23.431 -94.766 51.681 1.00 13.67 491 ILE A N 1
ATOM 4068 C CA . ILE A 1 490 ? -22.568 -93.798 51.003 1.00 15.85 491 ILE A CA 1
ATOM 4069 C C . ILE A 1 490 ? -21.129 -93.798 51.513 1.00 17.42 491 ILE A C 1
ATOM 4070 O O . ILE A 1 490 ? -20.195 -93.622 50.743 1.00 19.27 491 ILE A O 1
ATOM 4075 N N . GLU A 1 491 ? -20.962 -93.986 52.815 1.00 19.82 492 GLU A N 1
ATOM 4076 C CA . GLU A 1 491 ? -19.641 -94.016 53.432 1.00 22.14 492 GLU A CA 1
ATOM 4077 C C . GLU A 1 491 ? -18.935 -95.332 53.189 1.00 21.75 492 GLU A C 1
ATOM 4078 O O . GLU A 1 491 ? -17.719 -95.369 53.036 1.00 22.42 492 GLU A O 1
ATOM 4084 N N . ASN A 1 492 ? -19.688 -96.421 53.195 1.00 21.72 493 ASN A N 1
ATOM 4085 C CA . ASN A 1 492 ? -19.096 -97.708 52.927 1.00 22.34 493 ASN A CA 1
ATOM 4086 C C . ASN A 1 492 ? -20.000 -98.561 52.072 1.00 20.73 493 ASN A C 1
ATOM 4087 O O . ASN A 1 492 ? -20.757 -99.383 52.571 1.00 19.22 493 ASN A O 1
ATOM 4092 N N . PRO A 1 493 ? -19.924 -98.367 50.750 1.00 20.68 494 PRO A N 1
ATOM 4093 C CA . PRO A 1 493 ? -20.698 -99.077 49.725 1.00 19.60 494 PRO A CA 1
ATOM 4094 C C . PRO A 1 493 ? -20.188 -100.494 49.453 1.00 19.06 494 PRO A C 1
ATOM 4095 O O . PRO A 1 493 ? -20.706 -101.193 48.584 1.00 20.43 494 PRO A O 1
ATOM 4099 N N . TYR A 1 494 ? -19.170 -100.915 50.192 1.00 19.98 495 TYR A N 1
ATOM 4100 C CA . TYR A 1 494 ? -18.588 -102.243 50.003 1.00 20.86 495 TYR A CA 1
ATOM 4101 C C . TYR A 1 494 ? -19.383 -103.276 50.764 1.00 19.63 495 TYR A C 1
ATOM 4102 O O . TYR A 1 494 ? -19.532 -104.420 50.325 1.00 18.89 495 TYR A O 1
ATOM 4111 N N . ARG A 1 495 ? -19.891 -102.866 51.912 1.00 18.86 496 ARG A N 1
ATOM 4112 C CA . ARG A 1 495 ? -20.699 -103.752 52.719 1.00 20.83 496 ARG A CA 1
ATOM 4113 C C . ARG A 1 495 ? -22.032 -103.896 52.022 1.00 19.95 496 ARG A C 1
ATOM 4114 O O . ARG A 1 495 ? -22.640 -102.904 51.607 1.00 20.70 496 ARG A O 1
ATOM 4122 N N . PRO A 1 496 ? -22.512 -105.129 51.873 1.00 19.09 497 PRO A N 1
ATOM 4123 C CA . PRO A 1 496 ? -23.803 -105.324 51.212 1.00 19.03 497 PRO A CA 1
ATOM 4124 C C . PRO A 1 496 ? -24.905 -104.655 52.029 1.00 18.47 497 PRO A C 1
ATOM 4125 O O . PRO A 1 496 ? -24.762 -104.450 53.228 1.00 18.92 497 PRO A O 1
ATOM 4129 N N . VAL A 1 497 ? -25.997 -104.305 51.369 1.00 18.94 498 VAL A N 1
ATOM 4130 C CA . VAL A 1 497 ? -27.106 -103.643 52.029 1.00 19.11 498 VAL A CA 1
ATOM 4131 C C . VAL A 1 497 ? -28.420 -103.916 51.308 1.00 19.72 498 VAL A C 1
ATOM 4132 O O . VAL A 1 497 ? -28.432 -104.254 50.120 1.00 20.62 498 VAL A O 1
ATOM 4136 N N . THR A 1 498 ? -29.527 -103.778 52.035 1.00 20.15 499 THR A N 1
ATOM 4137 C CA . THR A 1 498 ? -30.858 -103.968 51.457 1.00 21.63 499 THR A CA 1
ATOM 4138 C C . THR A 1 498 ? -31.842 -102.945 52.008 1.00 20.95 499 THR A C 1
ATOM 4139 O O . THR A 1 498 ? -31.749 -102.524 53.162 1.00 21.49 499 THR A O 1
ATOM 4143 N N . PHE A 1 499 ? -32.792 -102.549 51.174 1.00 20.31 500 PHE A N 1
ATOM 4144 C CA . PHE A 1 499 ? -33.788 -101.590 51.601 1.00 18.97 500 PHE A CA 1
ATOM 4145 C C . PHE A 1 499 ? -35.193 -102.146 51.415 1.00 20.02 500 PHE A C 1
ATOM 4146 O O . PHE A 1 499 ? -35.525 -102.668 50.355 1.00 21.43 500 PHE A O 1
ATOM 4154 N N . ASP A 1 500 ? -36.010 -102.045 52.461 1.00 20.60 501 ASP A N 1
ATOM 4155 C CA . ASP A 1 500 ? -37.364 -102.569 52.416 1.00 22.43 501 ASP A CA 1
ATOM 4156 C C . ASP A 1 500 ? -38.440 -101.528 52.169 1.00 22.49 501 ASP A C 1
ATOM 4157 O O . ASP A 1 500 ? -39.576 -101.880 51.856 1.00 23.94 501 ASP A O 1
ATOM 4162 N N . TYR A 1 501 ? -38.111 -100.251 52.319 1.00 21.59 502 TYR A N 1
ATOM 4163 C CA . TYR A 1 501 ? -39.106 -99.209 52.089 1.00 19.49 502 TYR A CA 1
ATOM 4164 C C . TYR A 1 501 ? -38.635 -98.277 50.975 1.00 18.68 502 TYR A C 1
ATOM 4165 O O . TYR A 1 501 ? -39.310 -98.089 49.956 1.00 18.29 502 TYR A O 1
ATOM 4174 N N . LEU A 1 502 ? -37.450 -97.720 51.182 1.00 17.01 503 LEU A N 1
ATOM 4175 C CA . LEU A 1 502 ? -36.820 -96.797 50.254 1.00 15.40 503 LEU A CA 1
ATOM 4176 C C . LEU A 1 502 ? -36.366 -97.393 48.924 1.00 15.75 503 LEU A C 1
ATOM 4177 O O . LEU A 1 502 ? -35.971 -98.553 48.853 1.00 16.80 503 LEU A O 1
ATOM 4182 N N . MET A 1 503 ? -36.441 -96.585 47.865 1.00 15.98 504 MET A N 1
ATOM 4183 C CA . MET A 1 503 ? -35.960 -96.985 46.546 1.00 13.42 504 MET A CA 1
ATOM 4184 C C . MET A 1 503 ? -34.618 -96.262 46.576 1.00 12.91 504 MET A C 1
ATOM 4185 O O . MET A 1 503 ? -34.573 -95.055 46.820 1.00 11.46 504 MET A O 1
ATOM 4190 N N . VAL A 1 504 ? -33.536 -96.995 46.335 1.00 11.98 505 VAL A N 1
ATOM 4191 C CA . VAL A 1 504 ? -32.201 -96.429 46.393 1.00 11.68 505 VAL A CA 1
ATOM 4192 C C . VAL A 1 504 ? -31.361 -96.763 45.175 1.00 13.04 505 VAL A C 1
ATOM 4193 O O . VAL A 1 504 ? -31.005 -97.925 44.971 1.00 14.52 505 VAL A O 1
ATOM 4197 N N . SER A 1 505 ? -31.029 -95.757 44.365 1.00 12.11 506 SER A N 1
ATOM 4198 C CA . SER A 1 505 ? -30.194 -96.006 43.190 1.00 12.62 506 SER A CA 1
ATOM 4199 C C . SER A 1 505 ? -28.738 -95.987 43.653 1.00 13.15 506 SER A C 1
ATOM 4200 O O . SER A 1 505 ? -28.377 -95.209 44.526 1.00 13.61 506 SER A O 1
ATOM 4203 N N . PRO A 1 506 ? -27.898 -96.870 43.101 1.00 14.37 507 PRO A N 1
ATOM 4204 C CA . PRO A 1 506 ? -28.250 -97.820 42.037 1.00 15.80 507 PRO A CA 1
ATOM 4205 C C . PRO A 1 506 ? -28.276 -99.231 42.630 1.00 17.05 507 PRO A C 1
ATOM 4206 O O . PRO A 1 506 ? -27.714 -100.159 42.062 1.00 18.88 507 PRO A O 1
ATOM 4210 N N . GLN A 1 507 ? -28.946 -99.376 43.761 1.00 19.70 508 GLN A N 1
ATOM 4211 C CA . GLN A 1 507 ? -29.026 -100.648 44.458 1.00 22.12 508 GLN A CA 1
ATOM 4212 C C . GLN A 1 507 ? -30.404 -101.299 44.305 1.00 22.41 508 GLN A C 1
ATOM 4213 O O . GLN A 1 507 ? -30.509 -102.478 44.011 1.00 22.95 508 GLN A O 1
ATOM 4219 N N . ASN A 1 508 ? -31.446 -100.498 44.496 1.00 24.23 509 ASN A N 1
ATOM 4220 C CA . ASN A 1 508 ? -32.845 -100.927 44.479 1.00 23.90 509 ASN A CA 1
ATOM 4221 C C . ASN A 1 508 ? -33.602 -100.699 43.182 1.00 22.07 509 ASN A C 1
ATOM 4222 O O . ASN A 1 508 ? -34.211 -101.601 42.625 1.00 22.37 509 ASN A O 1
ATOM 4227 N N . SER A 1 509 ? -33.583 -99.439 42.775 1.00 22.10 510 SER A N 1
ATOM 4228 C CA . SER A 1 509 ? -34.238 -98.883 41.602 1.00 22.19 510 SER A CA 1
ATOM 4229 C C . SER A 1 509 ? -34.907 -99.711 40.524 1.00 22.16 510 SER A C 1
ATOM 4230 O O . SER A 1 509 ? -36.118 -99.940 40.578 1.00 22.78 510 SER A O 1
ATOM 4233 N N . ARG A 1 510 ? -34.129 -100.114 39.525 1.00 21.80 511 ARG A N 1
ATOM 4234 C CA . ARG A 1 510 ? -34.683 -100.867 38.416 1.00 22.77 511 ARG A CA 1
ATOM 4235 C C . ARG A 1 510 ? -35.518 -102.045 38.891 1.00 24.40 511 ARG A C 1
ATOM 4236 O O . ARG A 1 510 ? -36.700 -102.151 38.545 1.00 26.97 511 ARG A O 1
ATOM 4244 N N . ARG A 1 511 ? -34.930 -102.911 39.710 1.00 25.53 512 ARG A N 1
ATOM 4245 C CA . ARG A 1 511 ? -35.663 -104.066 40.197 1.00 26.44 512 ARG A CA 1
ATOM 4246 C C . ARG A 1 511 ? -36.975 -103.668 40.861 1.00 25.89 512 ARG A C 1
ATOM 4247 O O . ARG A 1 511 ? -38.019 -104.286 40.625 1.00 26.61 512 ARG A O 1
ATOM 4255 N N . LEU A 1 512 ? -36.911 -102.638 41.693 1.00 24.25 513 LEU A N 1
ATOM 4256 C CA . LEU A 1 512 ? -38.079 -102.170 42.413 1.00 24.20 513 LEU A CA 1
ATOM 4257 C C . LEU A 1 512 ? -39.150 -101.579 41.497 1.00 23.87 513 LEU A C 1
ATOM 4258 O O . LEU A 1 512 ? -40.348 -101.793 41.715 1.00 24.18 513 LEU A O 1
ATOM 4263 N N . LEU A 1 513 ? -38.727 -100.834 40.479 1.00 22.41 514 LEU A N 1
ATOM 4264 C CA . LEU A 1 513 ? -39.681 -100.233 39.558 1.00 20.64 514 LEU A CA 1
ATOM 4265 C C . LEU A 1 513 ? -40.266 -101.295 38.645 1.00 20.66 514 LEU A C 1
ATOM 4266 O O . LEU A 1 513 ? -41.483 -101.394 38.500 1.00 21.37 514 LEU A O 1
ATOM 4271 N N . TYR A 1 514 ? -39.404 -102.094 38.030 1.00 19.64 515 TYR A N 1
ATOM 4272 C CA . TYR A 1 514 ? -39.895 -103.156 37.164 1.00 18.68 515 TYR A CA 1
ATOM 4273 C C . TYR A 1 514 ? -40.900 -103.957 37.964 1.00 18.50 515 TYR A C 1
ATOM 4274 O O . TYR A 1 514 ? -41.986 -104.262 37.489 1.00 19.60 515 TYR A O 1
ATOM 4283 N N . GLU A 1 515 ? -40.538 -104.278 39.195 1.00 20.16 516 GLU A N 1
ATOM 4284 C CA . GLU A 1 515 ? -41.432 -105.022 40.051 1.00 23.13 516 GLU A CA 1
ATOM 4285 C C . GLU A 1 515 ? -42.793 -104.356 40.152 1.00 22.47 516 GLU A C 1
ATOM 4286 O O . GLU A 1 515 ? -43.819 -105.033 40.079 1.00 22.69 516 GLU A O 1
ATOM 4292 N N . MET A 1 516 ? -42.818 -103.036 40.316 1.00 21.38 517 MET A N 1
ATOM 4293 C CA . MET A 1 516 ? -44.103 -102.378 40.449 1.00 21.42 517 MET A CA 1
ATOM 4294 C C . MET A 1 516 ? -44.897 -102.268 39.174 1.00 22.27 517 MET A C 1
ATOM 4295 O O . MET A 1 516 ? -46.119 -102.400 39.207 1.00 24.46 517 MET A O 1
ATOM 4300 N N . VAL A 1 517 ? -44.221 -102.046 38.053 1.00 22.61 518 VAL A N 1
ATOM 4301 C CA . VAL A 1 517 ? -44.910 -101.971 36.772 1.00 23.35 518 VAL A CA 1
ATOM 4302 C C . VAL A 1 517 ? -45.478 -103.363 36.487 1.00 24.85 518 VAL A C 1
ATOM 4303 O O . VAL A 1 517 ? -46.652 -103.521 36.136 1.00 26.62 518 VAL A O 1
ATOM 4307 N N . ASP A 1 518 ? -44.636 -104.374 36.652 1.00 24.94 519 ASP A N 1
ATOM 4308 C CA . ASP A 1 518 ? -45.054 -105.738 36.407 1.00 25.42 519 ASP A CA 1
ATOM 4309 C C . ASP A 1 518 ? -46.247 -106.126 37.270 1.00 25.82 519 ASP A C 1
ATOM 4310 O O . ASP A 1 518 ? -47.079 -106.934 36.855 1.00 26.57 519 ASP A O 1
ATOM 4315 N N . ARG A 1 519 ? -46.343 -105.564 38.471 1.00 25.46 520 ARG A N 1
ATOM 4316 C CA . ARG A 1 519 ? -47.467 -105.908 39.328 1.00 27.21 520 ARG A CA 1
ATOM 4317 C C . ARG A 1 519 ? -48.771 -105.329 38.771 1.00 26.69 520 ARG A C 1
ATOM 4318 O O . ARG A 1 519 ? -49.828 -105.956 38.848 1.00 27.38 520 ARG A O 1
ATOM 4326 N N . GLU A 1 520 ? -48.694 -104.129 38.214 1.00 25.28 521 GLU A N 1
ATOM 4327 C CA . GLU A 1 520 ? -49.873 -103.513 37.643 1.00 24.90 521 GLU A CA 1
ATOM 4328 C C . GLU A 1 520 ? -50.253 -104.319 36.415 1.00 25.40 521 GLU A C 1
ATOM 4329 O O . GLU A 1 520 ? -51.435 -104.556 36.146 1.00 26.34 521 GLU A O 1
ATOM 4335 N N . ILE A 1 521 ? -49.234 -104.750 35.683 1.00 24.63 522 ILE A N 1
ATOM 4336 C CA . ILE A 1 521 ? -49.434 -105.551 34.491 1.00 24.87 522 ILE A CA 1
ATOM 4337 C C . ILE A 1 521 ? -50.205 -106.814 34.850 1.00 25.27 522 ILE A C 1
ATOM 4338 O O . ILE A 1 521 ? -51.179 -107.171 34.192 1.00 26.27 522 ILE A O 1
ATOM 4343 N N . ALA A 1 522 ? -49.767 -107.491 35.900 1.00 25.35 523 ALA A N 1
ATOM 4344 C CA . ALA A 1 522 ? -50.432 -108.706 36.316 1.00 25.32 523 ALA A CA 1
ATOM 4345 C C . ALA A 1 522 ? -51.884 -108.407 36.643 1.00 26.22 523 ALA A C 1
ATOM 4346 O O . ALA A 1 522 ? -52.776 -109.050 36.102 1.00 28.94 523 ALA A O 1
ATOM 4348 N N . ASN A 1 523 ? -52.122 -107.421 37.502 1.00 25.66 524 ASN A N 1
ATOM 4349 C CA . ASN A 1 523 ? -53.480 -107.085 37.896 1.00 27.11 524 ASN A CA 1
ATOM 4350 C C . ASN A 1 523 ? -54.424 -106.822 36.738 1.00 27.65 524 ASN A C 1
ATOM 4351 O O . ASN A 1 523 ? -55.557 -107.301 36.730 1.00 27.79 524 ASN A O 1
ATOM 4356 N N . ALA A 1 524 ? -53.972 -106.036 35.771 1.00 29.22 525 ALA A N 1
ATOM 4357 C CA . ALA A 1 524 ? -54.808 -105.710 34.625 1.00 30.89 525 ALA A CA 1
ATOM 4358 C C . ALA A 1 524 ? -55.247 -106.986 33.917 1.00 31.63 525 ALA A C 1
ATOM 4359 O O . ALA A 1 524 ? -56.439 -107.226 33.711 1.00 31.95 525 ALA A O 1
ATOM 4361 N N . GLN A 1 525 ? -54.265 -107.805 33.564 1.00 32.65 526 GLN A N 1
ATOM 4362 C CA . GLN A 1 525 ? -54.505 -109.062 32.875 1.00 33.88 526 GLN A CA 1
ATOM 4363 C C . GLN A 1 525 ? -55.435 -109.974 33.651 1.00 34.13 526 GLN A C 1
ATOM 4364 O O . GLN A 1 525 ? -55.911 -110.978 33.123 1.00 35.88 526 GLN A O 1
ATOM 4370 N N . GLN A 1 526 ? -55.703 -109.622 34.900 1.00 33.32 527 GLN A N 1
ATOM 4371 C CA . GLN A 1 526 ? -56.588 -110.418 35.723 1.00 33.65 527 GLN A CA 1
ATOM 4372 C C . GLN A 1 526 ? -57.856 -109.622 35.984 1.00 31.94 527 GLN A C 1
ATOM 4373 O O . GLN A 1 526 ? -58.618 -109.922 36.899 1.00 31.66 527 GLN A O 1
ATOM 4379 N N . GLY A 1 527 ? -58.061 -108.595 35.169 1.00 30.40 528 GLY A N 1
ATOM 4380 C CA . GLY A 1 527 ? -59.232 -107.757 35.313 1.00 30.47 528 GLY A CA 1
ATOM 4381 C C . GLY A 1 527 ? -59.277 -106.898 36.565 1.00 30.35 528 GLY A C 1
ATOM 4382 O O . GLY A 1 527 ? -60.321 -106.313 36.874 1.00 31.65 528 GLY A O 1
ATOM 4383 N N . LEU A 1 528 ? -58.168 -106.814 37.297 1.00 29.56 529 LEU A N 1
ATOM 4384 C CA . LEU A 1 528 ? -58.132 -106.001 38.511 1.00 29.54 529 LEU A CA 1
ATOM 4385 C C . LEU A 1 528 ? -57.783 -104.552 38.189 1.00 28.75 529 LEU A C 1
ATOM 4386 O O . LEU A 1 528 ? -56.993 -104.275 37.284 1.00 28.65 529 LEU A O 1
ATOM 4391 N N . PRO A 1 529 ? -58.384 -103.605 38.917 1.00 28.05 530 PRO A N 1
ATOM 4392 C CA . PRO A 1 529 ? -58.074 -102.203 38.639 1.00 27.40 530 PRO A CA 1
ATOM 4393 C C . PRO A 1 529 ? -56.574 -101.992 38.753 1.00 25.50 530 PRO A C 1
ATOM 4394 O O . PRO A 1 529 ? -55.917 -102.588 39.603 1.00 26.14 530 PRO A O 1
ATOM 4398 N N . SER A 1 530 ? -56.030 -101.166 37.872 1.00 24.07 531 SER A N 1
ATOM 4399 C CA . SER A 1 530 ? -54.599 -100.903 37.880 1.00 23.56 531 SER A CA 1
ATOM 4400 C C . SER A 1 530 ? -54.300 -99.480 37.432 1.00 23.25 531 SER A C 1
ATOM 4401 O O . SER A 1 530 ? -55.207 -98.719 37.062 1.00 23.40 531 SER A O 1
ATOM 4404 N N . GLY A 1 531 ? -53.020 -99.127 37.465 1.00 21.69 532 GLY A N 1
ATOM 4405 C CA . GLY A 1 531 ? -52.626 -97.796 37.053 1.00 19.11 532 GLY A CA 1
ATOM 4406 C C . GLY A 1 531 ? -51.255 -97.344 37.498 1.00 16.73 532 GLY A C 1
ATOM 4407 O O . GLY A 1 531 ? -50.784 -97.659 38.582 1.00 17.12 532 GLY A O 1
ATOM 4408 N N . ILE A 1 532 ? -50.612 -96.592 36.624 1.00 14.38 533 ILE A N 1
ATOM 4409 C CA . ILE A 1 532 ? -49.304 -96.060 36.892 1.00 13.36 533 ILE A CA 1
ATOM 4410 C C . ILE A 1 532 ? -49.378 -94.587 36.548 1.00 13.70 533 ILE A C 1
ATOM 4411 O O . ILE A 1 532 ? -49.681 -94.216 35.409 1.00 13.38 533 ILE A O 1
ATOM 4416 N N . THR A 1 533 ? -49.130 -93.748 37.543 1.00 12.63 534 THR A N 1
ATOM 4417 C CA . THR A 1 533 ? -49.140 -92.312 37.346 1.00 12.94 534 THR A CA 1
ATOM 4418 C C . THR A 1 533 ? -47.775 -91.764 37.759 1.00 12.93 534 THR A C 1
ATOM 4419 O O . THR A 1 533 ? -47.338 -91.952 38.889 1.00 13.61 534 THR A O 1
ATOM 4423 N N . LEU A 1 534 ? -47.097 -91.090 36.840 1.00 12.62 535 LEU A N 1
ATOM 4424 C CA . LEU A 1 534 ? -45.771 -90.550 37.123 1.00 11.73 535 LEU A CA 1
ATOM 4425 C C . LEU A 1 534 ? -45.647 -89.066 36.858 1.00 11.43 535 LEU A C 1
ATOM 4426 O O . LEU A 1 534 ? -46.149 -88.549 35.868 1.00 11.14 535 LEU A O 1
ATOM 4431 N N . LYS A 1 535 ? -44.944 -88.400 37.759 1.00 11.63 536 LYS A N 1
ATOM 4432 C CA . LYS A 1 535 ? -44.670 -86.973 37.671 1.00 12.46 536 LYS A CA 1
ATOM 4433 C C . LYS A 1 535 ? -43.140 -86.921 37.741 1.00 13.96 536 LYS A C 1
ATOM 4434 O O . LYS A 1 535 ? -42.543 -87.109 38.808 1.00 14.08 536 LYS A O 1
ATOM 4440 N N . LEU A 1 536 ? -42.515 -86.694 36.591 1.00 14.40 537 LEU A N 1
ATOM 4441 C CA . LEU A 1 536 ? -41.063 -86.652 36.486 1.00 14.59 537 LEU A CA 1
ATOM 4442 C C . LEU A 1 536 ? -40.621 -85.447 35.684 1.00 14.75 537 LEU A C 1
ATOM 4443 O O . LEU A 1 536 ? -41.434 -84.777 35.056 1.00 16.63 537 LEU A O 1
ATOM 4448 N N . ASN A 1 537 ? -39.318 -85.191 35.679 1.00 15.21 538 ASN A N 1
ATOM 4449 C CA . ASN A 1 537 ? -38.794 -84.087 34.895 1.00 14.82 538 ASN A CA 1
ATOM 4450 C C . ASN A 1 537 ? -38.300 -84.621 33.562 1.00 15.90 538 ASN A C 1
ATOM 4451 O O . ASN A 1 537 ? -38.234 -83.879 32.582 1.00 15.43 538 ASN A O 1
ATOM 4456 N N . ASN A 1 538 ? -37.953 -85.907 33.524 1.00 14.95 539 ASN A N 1
ATOM 4457 C CA . ASN A 1 538 ? -37.499 -86.520 32.289 1.00 15.39 539 ASN A CA 1
ATOM 4458 C C . ASN A 1 538 ? -37.788 -88.004 32.333 1.00 17.38 539 ASN A C 1
ATOM 4459 O O . ASN A 1 538 ? -37.678 -88.639 33.390 1.00 17.63 539 ASN A O 1
ATOM 4464 N N . LEU A 1 539 ? -38.162 -88.546 31.177 1.00 16.87 540 LEU A N 1
ATOM 4465 C CA . LEU A 1 539 ? -38.460 -89.963 31.020 1.00 17.75 540 LEU A CA 1
ATOM 4466 C C . LEU A 1 539 ? -37.708 -90.375 29.755 1.00 17.52 540 LEU A C 1
ATOM 4467 O O . LEU A 1 539 ? -38.134 -90.071 28.639 1.00 17.38 540 LEU A O 1
ATOM 4472 N N . VAL A 1 540 ? -36.579 -91.051 29.936 1.00 17.07 541 VAL A N 1
ATOM 4473 C CA . VAL A 1 540 ? -35.755 -91.453 28.808 1.00 16.91 541 VAL A CA 1
ATOM 4474 C C . VAL A 1 540 ? -35.209 -92.877 28.842 1.00 17.29 541 VAL A C 1
ATOM 4475 O O . VAL A 1 540 ? -34.875 -93.442 27.801 1.00 17.71 541 VAL A O 1
ATOM 4479 N N . ASP A 1 541 ? -35.120 -93.461 30.028 1.00 18.07 542 ASP A N 1
ATOM 4480 C CA . ASP A 1 541 ? -34.597 -94.818 30.165 1.00 18.83 542 ASP A CA 1
ATOM 4481 C C . ASP A 1 541 ? -35.315 -95.838 29.276 1.00 19.23 542 ASP A C 1
ATOM 4482 O O . ASP A 1 541 ? -36.538 -95.958 29.309 1.00 20.63 542 ASP A O 1
ATOM 4487 N N . LYS A 1 542 ? -34.535 -96.564 28.485 1.00 19.25 543 LYS A N 1
ATOM 4488 C CA . LYS A 1 542 ? -35.054 -97.572 27.567 1.00 19.81 543 LYS A CA 1
ATOM 4489 C C . LYS A 1 542 ? -35.910 -98.629 28.281 1.00 19.45 543 LYS A C 1
ATOM 4490 O O . LYS A 1 542 ? -37.101 -98.776 27.998 1.00 18.28 543 LYS A O 1
ATOM 4496 N N . GLY A 1 543 ? -35.283 -99.361 29.200 1.00 18.95 544 GLY A N 1
ATOM 4497 C CA . GLY A 1 543 ? -35.971 -100.406 29.935 1.00 17.95 544 GLY A CA 1
ATOM 4498 C C . GLY A 1 543 ? -37.267 -99.985 30.592 1.00 18.38 544 GLY A C 1
ATOM 4499 O O . GLY A 1 543 ? -38.205 -100.781 30.670 1.00 20.38 544 GLY A O 1
ATOM 4500 N N . LEU A 1 544 ? -37.333 -98.748 31.073 1.00 16.51 545 LEU A N 1
ATOM 4501 C CA . LEU A 1 544 ? -38.543 -98.265 31.728 1.00 16.26 545 LEU A CA 1
ATOM 4502 C C . LEU A 1 544 ? -39.623 -97.827 30.739 1.00 17.78 545 LEU A C 1
ATOM 4503 O O . LEU A 1 544 ? -40.817 -98.027 30.980 1.00 19.27 545 LEU A O 1
ATOM 4508 N N . VAL A 1 545 ? -39.221 -97.231 29.623 1.00 18.24 546 VAL A N 1
ATOM 4509 C CA . VAL A 1 545 ? -40.204 -96.833 28.631 1.00 19.10 546 VAL A CA 1
ATOM 4510 C C . VAL A 1 545 ? -40.814 -98.116 28.095 1.00 18.97 546 VAL A C 1
ATOM 4511 O O . VAL A 1 545 ? -42.036 -98.243 27.991 1.00 19.57 546 VAL A O 1
ATOM 4515 N N . ASP A 1 546 ? -39.956 -99.077 27.771 1.00 18.39 547 ASP A N 1
ATOM 4516 C CA . ASP A 1 546 ? -40.441 -100.349 27.259 1.00 19.06 547 ASP A CA 1
ATOM 4517 C C . ASP A 1 546 ? -41.394 -100.966 28.276 1.00 17.73 547 ASP A C 1
ATOM 4518 O O . ASP A 1 546 ? -42.410 -101.562 27.910 1.00 18.10 547 ASP A O 1
ATOM 4523 N N . ARG A 1 547 ? -41.073 -100.817 29.554 1.00 17.07 548 ARG A N 1
ATOM 4524 C CA . ARG A 1 547 ? -41.929 -101.365 30.591 1.00 18.15 548 ARG A CA 1
ATOM 4525 C C . ARG A 1 547 ? -43.288 -100.678 30.592 1.00 17.87 548 ARG A C 1
ATOM 4526 O O . ARG A 1 547 ? -44.316 -101.332 30.739 1.00 18.71 548 ARG A O 1
ATOM 4534 N N . LEU A 1 548 ? -43.293 -99.360 30.444 1.00 15.85 549 LEU A N 1
ATOM 4535 C CA . LEU A 1 548 ? -44.551 -98.631 30.421 1.00 16.23 549 LEU A CA 1
ATOM 4536 C C . LEU A 1 548 ? -45.375 -99.051 29.189 1.00 16.65 549 LEU A C 1
ATOM 4537 O O . LEU A 1 548 ? -46.597 -99.229 29.281 1.00 16.32 549 LEU A O 1
ATOM 4542 N N . TYR A 1 549 ? -44.693 -99.213 28.054 1.00 16.17 550 TYR A N 1
ATOM 4543 C CA . TYR A 1 549 ? -45.310 -99.666 26.801 1.00 16.55 550 TYR A CA 1
ATOM 4544 C C . TYR A 1 549 ? -45.970 -101.003 27.113 1.00 17.56 550 TYR A C 1
ATOM 4545 O O . TYR A 1 549 ? -47.140 -101.229 26.802 1.00 19.08 550 TYR A O 1
ATOM 4554 N N . ALA A 1 550 ? -45.210 -101.882 27.752 1.00 18.62 551 ALA A N 1
ATOM 4555 C CA . ALA A 1 550 ? -45.722 -103.187 28.115 1.00 21.01 551 ALA A CA 1
ATOM 4556 C C . ALA A 1 550 ? -46.982 -103.036 28.969 1.00 22.91 551 ALA A C 1
ATOM 4557 O O . ALA A 1 550 ? -47.949 -103.787 28.801 1.00 24.09 551 ALA A O 1
ATOM 4559 N N . ALA A 1 551 ? -46.977 -102.061 29.877 1.00 22.85 552 ALA A N 1
ATOM 4560 C CA . ALA A 1 551 ? -48.131 -101.848 30.742 1.00 23.58 552 ALA A CA 1
ATOM 4561 C C . ALA A 1 551 ? -49.368 -101.398 29.963 1.00 24.49 552 ALA A C 1
ATOM 4562 O O . ALA A 1 551 ? -50.467 -101.932 30.156 1.00 25.12 552 ALA A O 1
ATOM 4564 N N . SER A 1 552 ? -49.192 -100.408 29.094 1.00 24.65 553 SER A N 1
ATOM 4565 C CA . SER A 1 552 ? -50.303 -99.921 28.292 1.00 24.60 553 SER A CA 1
ATOM 4566 C C . SER A 1 552 ? -50.840 -101.116 27.543 1.00 24.04 553 SER A C 1
ATOM 4567 O O . SER A 1 552 ? -51.965 -101.533 27.760 1.00 24.86 553 SER A O 1
ATOM 4570 N N . SER A 1 553 ? -50.001 -101.683 26.685 1.00 23.36 554 SER A N 1
ATOM 4571 C CA . SER A 1 553 ? -50.384 -102.834 25.894 1.00 24.00 554 SER A CA 1
ATOM 4572 C C . SER A 1 553 ? -51.047 -103.914 26.747 1.00 24.52 554 SER A C 1
ATOM 4573 O O . SER A 1 553 ? -51.814 -104.734 26.241 1.00 25.62 554 SER A O 1
ATOM 4576 N N . SER A 1 554 ? -50.775 -103.914 28.045 1.00 23.35 555 SER A N 1
ATOM 4577 C CA . SER A 1 554 ? -51.370 -104.916 28.907 1.00 21.59 555 SER A CA 1
ATOM 4578 C C . SER A 1 554 ? -52.674 -104.470 29.528 1.00 21.30 555 SER A C 1
ATOM 4579 O O . SER A 1 554 ? -53.278 -105.214 30.298 1.00 22.10 555 SER A O 1
ATOM 4582 N N . GLY A 1 555 ? -53.098 -103.253 29.197 1.00 19.96 556 GLY A N 1
ATOM 4583 C CA . GLY A 1 555 ? -54.345 -102.716 29.716 1.00 18.44 556 GLY A CA 1
ATOM 4584 C C . GLY A 1 555 ? -54.194 -101.827 30.931 1.00 18.50 556 GLY A C 1
ATOM 4585 O O . GLY A 1 555 ? -55.163 -101.527 31.624 1.00 19.48 556 GLY A O 1
ATOM 4586 N N . VAL A 1 556 ? -52.976 -101.382 31.190 1.00 18.20 557 VAL A N 1
ATOM 4587 C CA . VAL A 1 556 ? -52.731 -100.544 32.348 1.00 17.28 557 VAL A CA 1
ATOM 4588 C C . VAL A 1 556 ? -52.822 -99.058 32.015 1.00 17.31 557 VAL A C 1
ATOM 4589 O O . VAL A 1 556 ? -52.227 -98.591 31.051 1.00 17.49 557 VAL A O 1
ATOM 4593 N N . PRO A 1 557 ? -53.590 -98.299 32.808 1.00 17.35 558 PRO A N 1
ATOM 4594 C CA . PRO A 1 557 ? -53.734 -96.855 32.572 1.00 17.44 558 PRO A CA 1
ATOM 4595 C C . PRO A 1 557 ? -52.448 -96.147 33.031 1.00 16.96 558 PRO A C 1
ATOM 4596 O O . PRO A 1 557 ? -52.107 -96.169 34.220 1.00 17.25 558 PRO A O 1
ATOM 4600 N N . VAL A 1 558 ? -51.729 -95.542 32.092 1.00 16.03 559 VAL A N 1
ATOM 4601 C CA . VAL A 1 558 ? -50.484 -94.843 32.411 1.00 14.58 559 VAL A CA 1
ATOM 4602 C C . VAL A 1 558 ? -50.649 -93.345 32.171 1.00 15.72 559 VAL A C 1
ATOM 4603 O O . VAL A 1 558 ? -50.903 -92.907 31.047 1.00 16.91 559 VAL A O 1
ATOM 4607 N N . ASN A 1 559 ? -50.514 -92.566 33.240 1.00 15.59 560 ASN A N 1
ATOM 4608 C CA . ASN A 1 559 ? -50.637 -91.115 33.164 1.00 15.47 560 ASN A CA 1
ATOM 4609 C C . ASN A 1 559 ? -49.294 -90.483 33.475 1.00 14.07 560 ASN A C 1
ATOM 4610 O O . ASN A 1 559 ? -48.755 -90.681 34.554 1.00 14.13 560 ASN A O 1
ATOM 4615 N N . LEU A 1 560 ? -48.770 -89.697 32.543 1.00 12.67 561 LEU A N 1
ATOM 4616 C CA . LEU A 1 560 ? -47.468 -89.087 32.736 1.00 11.39 561 LEU A CA 1
ATOM 4617 C C . LEU A 1 560 ? -47.439 -87.569 32.712 1.00 10.95 561 LEU A C 1
ATOM 4618 O O . LEU A 1 560 ? -47.983 -86.932 31.815 1.00 10.13 561 LEU A O 1
ATOM 4623 N N . LEU A 1 561 ? -46.803 -86.979 33.710 1.00 9.81 562 LEU A N 1
ATOM 4624 C CA . LEU A 1 561 ? -46.658 -85.534 33.722 1.00 8.38 562 LEU A CA 1
ATOM 4625 C C . LEU A 1 561 ? -45.160 -85.302 33.701 1.00 8.84 562 LEU A C 1
ATOM 4626 O O . LEU A 1 561 ? -44.509 -85.253 34.741 1.00 9.44 562 LEU A O 1
ATOM 4631 N N . VAL A 1 562 ? -44.610 -85.200 32.503 1.00 9.08 563 VAL A N 1
ATOM 4632 C CA . VAL A 1 562 ? -43.180 -84.996 32.340 1.00 9.95 563 VAL A CA 1
ATOM 4633 C C . VAL A 1 562 ? -42.928 -83.568 31.859 1.00 11.06 563 VAL A C 1
ATOM 4634 O O . VAL A 1 562 ? -43.418 -83.159 30.808 1.00 11.23 563 VAL A O 1
ATOM 4638 N N . ARG A 1 563 ? -42.148 -82.797 32.596 1.00 11.99 564 ARG A N 1
ATOM 4639 C CA . ARG A 1 563 ? -41.955 -81.437 32.138 1.00 14.28 564 ARG A CA 1
ATOM 4640 C C . ARG A 1 563 ? -40.817 -81.250 31.146 1.00 14.65 564 ARG A C 1
ATOM 4641 O O . ARG A 1 563 ? -40.881 -80.362 30.310 1.00 15.10 564 ARG A O 1
ATOM 4649 N N . GLY A 1 564 ? -39.787 -82.085 31.235 1.00 14.43 565 GLY A N 1
ATOM 4650 C CA . GLY A 1 564 ? -38.670 -81.955 30.330 1.00 14.51 565 GLY A CA 1
ATOM 4651 C C . GLY A 1 564 ? -38.664 -82.918 29.156 1.00 15.60 565 GLY A C 1
ATOM 4652 O O . GLY A 1 564 ? -39.615 -82.968 28.371 1.00 18.29 565 GLY A O 1
ATOM 4653 N N . MET A 1 565 ? -37.578 -83.683 29.039 1.00 15.11 566 MET A N 1
ATOM 4654 C CA . MET A 1 565 ? -37.397 -84.668 27.971 1.00 15.11 566 MET A CA 1
ATOM 4655 C C . MET A 1 565 ? -38.199 -85.926 28.238 1.00 16.29 566 MET A C 1
ATOM 4656 O O . MET A 1 565 ? -38.122 -86.495 29.327 1.00 16.94 566 MET A O 1
ATOM 4661 N N . CYS A 1 566 ? -38.944 -86.356 27.226 1.00 17.95 567 CYS A N 1
ATOM 4662 C CA . CYS A 1 566 ? -39.753 -87.570 27.281 1.00 18.66 567 CYS A CA 1
ATOM 4663 C C . CYS A 1 566 ? -39.557 -88.319 25.960 1.00 19.77 567 CYS A C 1
ATOM 4664 O O . CYS A 1 566 ? -40.011 -87.861 24.909 1.00 19.67 567 CYS A O 1
ATOM 4667 N N . SER A 1 567 ? -38.884 -89.464 26.004 1.00 19.95 568 SER A N 1
ATOM 4668 C CA . SER A 1 567 ? -38.659 -90.222 24.780 1.00 21.43 568 SER A CA 1
ATOM 4669 C C . SER A 1 567 ? -39.803 -91.164 24.496 1.00 20.58 568 SER A C 1
ATOM 4670 O O . SER A 1 567 ? -39.933 -91.659 23.385 1.00 21.29 568 SER A O 1
ATOM 4673 N N . LEU A 1 568 ? -40.637 -91.401 25.500 1.00 19.52 569 LEU A N 1
ATOM 4674 C CA . LEU A 1 568 ? -41.771 -92.283 25.326 1.00 18.68 569 LEU A CA 1
ATOM 4675 C C . LEU A 1 568 ? -42.769 -91.599 24.403 1.00 20.50 569 LEU A C 1
ATOM 4676 O O . LEU A 1 568 ? -43.063 -90.420 24.578 1.00 19.10 569 LEU A O 1
ATOM 4681 N N . ILE A 1 569 ? -43.261 -92.334 23.405 1.00 22.12 570 ILE A N 1
ATOM 4682 C CA . ILE A 1 569 ? -44.233 -91.798 22.465 1.00 24.05 570 ILE A CA 1
ATOM 4683 C C . ILE A 1 569 ? -45.611 -92.333 22.816 1.00 25.55 570 ILE A C 1
ATOM 4684 O O . ILE A 1 569 ? -45.878 -93.519 22.669 1.00 26.94 570 ILE A O 1
ATOM 4689 N N . PRO A 1 570 ? -46.506 -91.458 23.292 1.00 27.06 571 PRO A N 1
ATOM 4690 C CA . PRO A 1 570 ? -47.859 -91.861 23.665 1.00 29.18 571 PRO A CA 1
ATOM 4691 C C . PRO A 1 570 ? -48.819 -91.990 22.495 1.00 32.11 571 PRO A C 1
ATOM 4692 O O . PRO A 1 570 ? -48.674 -91.311 21.483 1.00 33.37 571 PRO A O 1
ATOM 4696 N N . ASN A 1 571 ? -49.796 -92.874 22.657 1.00 35.45 572 ASN A N 1
ATOM 4697 C CA . ASN A 1 571 ? -50.826 -93.113 21.659 1.00 38.76 572 ASN A CA 1
ATOM 4698 C C . ASN A 1 571 ? -50.421 -93.836 20.395 1.00 39.81 572 ASN A C 1
ATOM 4699 O O . ASN A 1 571 ? -51.063 -93.666 19.362 1.00 40.87 572 ASN A O 1
ATOM 4704 N N . LEU A 1 572 ? -49.354 -94.619 20.445 1.00 40.39 573 LEU A N 1
ATOM 4705 C CA . LEU A 1 572 ? -48.963 -95.364 19.262 1.00 41.72 573 LEU A CA 1
ATOM 4706 C C . LEU A 1 572 ? -49.902 -96.567 19.222 1.00 43.17 573 LEU A C 1
ATOM 4707 O O . LEU A 1 572 ? -49.926 -97.359 20.159 1.00 44.09 573 LEU A O 1
ATOM 4712 N N . GLU A 1 573 ? -50.687 -96.691 18.155 1.00 44.73 574 GLU A N 1
ATOM 4713 C CA . GLU A 1 573 ? -51.622 -97.804 18.025 1.00 45.82 574 GLU A CA 1
ATOM 4714 C C . GLU A 1 573 ? -50.968 -99.142 18.346 1.00 45.11 574 GLU A C 1
ATOM 4715 O O . GLU A 1 573 ? -49.962 -99.520 17.746 1.00 45.24 574 GLU A O 1
ATOM 4721 N N . GLY A 1 574 ? -51.549 -99.842 19.315 1.00 44.73 575 GLY A N 1
ATOM 4722 C CA . GLY A 1 574 ? -51.051 -101.147 19.718 1.00 44.35 575 GLY A CA 1
ATOM 4723 C C . GLY A 1 574 ? -49.762 -101.143 20.514 1.00 43.73 575 GLY A C 1
ATOM 4724 O O . GLY A 1 574 ? -49.152 -102.193 20.712 1.00 44.80 575 GLY A O 1
ATOM 4725 N N . ILE A 1 575 ? -49.347 -99.971 20.980 1.00 42.51 576 ILE A N 1
ATOM 4726 C CA . ILE A 1 575 ? -48.116 -99.856 21.745 1.00 40.45 576 ILE A CA 1
ATOM 4727 C C . ILE A 1 575 ? -48.306 -98.993 22.983 1.00 39.81 576 ILE A C 1
ATOM 4728 O O . ILE A 1 575 ? -47.876 -99.370 24.072 1.00 39.83 576 ILE A O 1
ATOM 4733 N N . SER A 1 576 ? -48.956 -97.842 22.821 1.00 38.06 577 SER A N 1
ATOM 4734 C CA . SER A 1 576 ? -49.199 -96.945 23.953 1.00 35.76 577 SER A CA 1
ATOM 4735 C C . SER A 1 576 ? -50.593 -96.309 23.920 1.00 35.76 577 SER A C 1
ATOM 4736 O O . SER A 1 576 ? -50.762 -95.125 24.239 1.00 34.67 577 SER A O 1
ATOM 4739 N N . ASP A 1 577 ? -51.589 -97.112 23.556 1.00 35.00 578 ASP A N 1
ATOM 4740 C CA . ASP A 1 577 ? -52.967 -96.649 23.461 1.00 32.84 578 ASP A CA 1
ATOM 4741 C C . ASP A 1 577 ? -53.510 -96.156 24.785 1.00 31.21 578 ASP A C 1
ATOM 4742 O O . ASP A 1 577 ? -54.382 -95.289 24.812 1.00 30.81 578 ASP A O 1
ATOM 4747 N N . ASN A 1 578 ? -53.008 -96.717 25.881 1.00 29.87 579 ASN A N 1
ATOM 4748 C CA . ASN A 1 578 ? -53.484 -96.343 27.207 1.00 27.67 579 ASN A CA 1
ATOM 4749 C C . ASN A 1 578 ? -52.580 -95.401 27.964 1.00 27.10 579 ASN A C 1
ATOM 4750 O O . ASN A 1 578 ? -52.697 -95.262 29.181 1.00 27.99 579 ASN A O 1
ATOM 4755 N N . ILE A 1 579 ? -51.678 -94.746 27.258 1.00 25.05 580 ILE A N 1
ATOM 4756 C CA . ILE A 1 579 ? -50.782 -93.837 27.928 1.00 24.31 580 ILE A CA 1
ATOM 4757 C C . ILE A 1 579 ? -51.141 -92.413 27.566 1.00 25.09 580 ILE A C 1
ATOM 4758 O O . ILE A 1 579 ? -51.183 -92.056 26.392 1.00 26.14 580 ILE A O 1
ATOM 4763 N N . ARG A 1 580 ? -51.416 -91.605 28.582 1.00 24.54 581 ARG A N 1
ATOM 4764 C CA . ARG A 1 580 ? -51.756 -90.209 28.372 1.00 24.04 581 ARG A CA 1
ATOM 4765 C C . ARG A 1 580 ? -50.586 -89.373 28.902 1.00 22.57 581 ARG A C 1
ATOM 4766 O O . ARG A 1 580 ? -50.276 -89.415 30.090 1.00 21.29 581 ARG A O 1
ATOM 4774 N N . ALA A 1 581 ? -49.928 -88.629 28.018 1.00 21.08 582 ALA A N 1
ATOM 4775 C CA . ALA A 1 581 ? -48.774 -87.829 28.415 1.00 20.13 582 ALA A CA 1
ATOM 4776 C C . ALA A 1 581 ? -48.946 -86.325 28.218 1.00 19.83 582 ALA A C 1
ATOM 4777 O O . ALA A 1 581 ? -49.252 -85.848 27.129 1.00 18.70 582 ALA A O 1
ATOM 4779 N N . ILE A 1 582 ? -48.724 -85.579 29.292 1.00 20.38 583 ILE A N 1
ATOM 4780 C CA . ILE A 1 582 ? -48.829 -84.128 29.261 1.00 20.38 583 ILE A CA 1
ATOM 4781 C C . ILE A 1 582 ? -47.615 -83.527 29.964 1.00 20.43 583 ILE A C 1
ATOM 4782 O O . ILE A 1 582 ? -46.894 -84.220 30.685 1.00 22.50 583 ILE A O 1
ATOM 4787 N N . SER A 1 583 ? -47.405 -82.235 29.755 1.00 19.46 584 SER A N 1
ATOM 4788 C CA . SER A 1 583 ? -46.301 -81.517 30.359 1.00 17.71 584 SER A CA 1
ATOM 4789 C C . SER A 1 583 ? -46.831 -80.161 30.776 1.00 17.06 584 SER A C 1
ATOM 4790 O O . SER A 1 583 ? -47.636 -79.574 30.077 1.00 16.31 584 SER A O 1
ATOM 4793 N N . ILE A 1 584 ? -46.399 -79.669 31.930 1.00 17.43 585 ILE A N 1
ATOM 4794 C CA . ILE A 1 584 ? -46.846 -78.365 32.389 1.00 15.36 585 ILE A CA 1
ATOM 4795 C C . ILE A 1 584 ? -45.699 -77.400 32.607 1.00 15.59 585 ILE A C 1
ATOM 4796 O O . ILE A 1 584 ? -44.817 -77.640 33.425 1.00 16.84 585 ILE A O 1
ATOM 4801 N N . VAL A 1 585 ? -45.698 -76.320 31.838 1.00 15.83 586 VAL A N 1
ATOM 4802 C CA . VAL A 1 585 ? -44.672 -75.300 31.967 1.00 14.57 586 VAL A CA 1
ATOM 4803 C C . VAL A 1 585 ? -45.439 -74.035 32.322 1.00 16.63 586 VAL A C 1
ATOM 4804 O O . VAL A 1 585 ? -46.350 -73.617 31.606 1.00 16.48 586 VAL A O 1
ATOM 4808 N N . ASP A 1 586 ? -45.081 -73.438 33.447 1.00 17.48 587 ASP A N 1
ATOM 4809 C CA . ASP A 1 586 ? -45.776 -72.261 33.922 1.00 18.41 587 ASP A CA 1
ATOM 4810 C C . ASP A 1 586 ? -44.779 -71.381 34.674 1.00 19.51 587 ASP A C 1
ATOM 4811 O O . ASP A 1 586 ? -43.576 -71.447 34.440 1.00 19.77 587 ASP A O 1
ATOM 4816 N N . ARG A 1 587 ? -45.303 -70.584 35.592 1.00 20.17 588 ARG A N 1
ATOM 4817 C CA . ARG A 1 587 ? -44.540 -69.662 36.415 1.00 20.57 588 ARG A CA 1
ATOM 4818 C C . ARG A 1 587 ? -43.524 -70.369 37.313 1.00 20.05 588 ARG A C 1
ATOM 4819 O O . ARG A 1 587 ? -42.403 -69.903 37.491 1.00 18.31 588 ARG A O 1
ATOM 4827 N N . TYR A 1 588 ? -43.923 -71.489 37.891 1.00 18.58 589 TYR A N 1
ATOM 4828 C CA . TYR A 1 588 ? -43.018 -72.244 38.734 1.00 18.60 589 TYR A CA 1
ATOM 4829 C C . TYR A 1 588 ? -42.487 -73.381 37.888 1.00 18.56 589 TYR A C 1
ATOM 4830 O O . TYR A 1 588 ? -43.239 -74.004 37.140 1.00 19.61 589 TYR A O 1
ATOM 4839 N N . LEU A 1 589 ? -41.191 -73.644 38.000 1.00 17.37 590 LEU A N 1
ATOM 4840 C CA . LEU A 1 589 ? -40.568 -74.725 37.260 1.00 16.30 590 LEU A CA 1
ATOM 4841 C C . LEU A 1 589 ? -40.969 -76.028 37.958 1.00 15.36 590 LEU A C 1
ATOM 4842 O O . LEU A 1 589 ? -40.525 -76.281 39.073 1.00 16.54 590 LEU A O 1
ATOM 4847 N N . GLU A 1 590 ? -41.808 -76.840 37.318 1.00 14.65 591 GLU A N 1
ATOM 4848 C CA . GLU A 1 590 ? -42.241 -78.107 37.913 1.00 14.94 591 GLU A CA 1
ATOM 4849 C C . GLU A 1 590 ? -41.006 -78.969 38.141 1.00 15.82 591 GLU A C 1
ATOM 4850 O O . GLU A 1 590 ? -40.359 -79.395 37.188 1.00 18.45 591 GLU A O 1
ATOM 4856 N N . HIS A 1 591 ? -40.687 -79.274 39.391 1.00 14.39 592 HIS A N 1
ATOM 4857 C CA . HIS A 1 591 ? -39.478 -80.031 39.627 1.00 12.13 592 HIS A CA 1
ATOM 4858 C C . HIS A 1 591 ? -39.601 -81.287 40.512 1.00 11.67 592 HIS A C 1
ATOM 4859 O O . HIS A 1 591 ? -38.693 -82.111 40.527 1.00 9.97 592 HIS A O 1
ATOM 4866 N N . ASP A 1 592 ? -40.736 -81.420 41.201 1.00 12.91 593 ASP A N 1
ATOM 4867 C CA . ASP A 1 592 ? -40.974 -82.548 42.062 1.00 14.06 593 ASP A CA 1
ATOM 4868 C C . ASP A 1 592 ? -41.218 -83.821 41.258 1.00 13.71 593 ASP A C 1
ATOM 4869 O O . ASP A 1 592 ? -41.589 -83.774 40.087 1.00 13.64 593 ASP A O 1
ATOM 4874 N N . ARG A 1 593 ? -40.990 -84.959 41.913 1.00 14.21 594 ARG A N 1
ATOM 4875 C CA . ARG A 1 593 ? -41.142 -86.266 41.299 1.00 14.32 594 ARG A CA 1
ATOM 4876 C C . ARG A 1 593 ? -41.950 -87.238 42.065 1.00 13.26 594 ARG A C 1
ATOM 4877 O O . ARG A 1 593 ? -41.602 -87.528 43.172 1.00 13.04 594 ARG A O 1
ATOM 4885 N N . VAL A 1 594 ? -43.005 -87.775 41.457 1.00 12.57 595 VAL A N 1
ATOM 4886 C CA . VAL A 1 594 ? -43.799 -88.770 42.149 1.00 11.65 595 VAL A CA 1
ATOM 4887 C C . VAL A 1 594 ? -44.176 -90.015 41.349 1.00 11.37 595 VAL A C 1
ATOM 4888 O O . VAL A 1 594 ? -44.360 -89.948 40.138 1.00 9.99 595 VAL A O 1
ATOM 4892 N N . TYR A 1 595 ? -44.250 -91.162 42.039 1.00 11.93 596 TYR A N 1
ATOM 4893 C CA . TYR A 1 595 ? -44.640 -92.403 41.388 1.00 10.97 596 TYR A CA 1
ATOM 4894 C C . TYR A 1 595 ? -45.834 -92.945 42.121 1.00 11.06 596 TYR A C 1
ATOM 4895 O O . TYR A 1 595 ? -45.789 -93.199 43.328 1.00 11.18 596 TYR A O 1
ATOM 4904 N N . ILE A 1 596 ? -46.900 -93.146 41.369 1.00 11.24 597 ILE A N 1
ATOM 4905 C CA . ILE A 1 596 ? -48.117 -93.702 41.938 1.00 13.55 597 ILE A CA 1
ATOM 4906 C C . ILE A 1 596 ? -48.496 -95.008 41.261 1.00 14.67 597 ILE A C 1
ATOM 4907 O O . ILE A 1 596 ? -48.599 -95.066 40.045 1.00 15.36 597 ILE A O 1
ATOM 4912 N N . PHE A 1 597 ? -48.703 -96.053 42.054 1.00 16.38 598 PHE A N 1
ATOM 4913 C CA . PHE A 1 597 ? -49.103 -97.349 41.510 1.00 17.01 598 PHE A CA 1
ATOM 4914 C C . PHE A 1 597 ? -50.427 -97.746 42.150 1.00 19.61 598 PHE A C 1
ATOM 4915 O O . PHE A 1 597 ? -50.532 -97.815 43.379 1.00 18.47 598 PHE A O 1
ATOM 4923 N N . GLU A 1 598 ? -51.435 -97.997 41.318 1.00 21.02 599 GLU A N 1
ATOM 4924 C CA . GLU A 1 598 ? -52.742 -98.351 41.829 1.00 23.70 599 GLU A CA 1
ATOM 4925 C C . GLU A 1 598 ? -52.602 -99.419 42.896 1.00 24.91 599 GLU A C 1
ATOM 4926 O O . GLU A 1 598 ? -53.112 -99.284 44.005 1.00 24.23 599 GLU A O 1
ATOM 4932 N N . ASN A 1 599 ? -51.898 -100.480 42.538 1.00 27.91 600 ASN A N 1
ATOM 4933 C CA . ASN A 1 599 ? -51.679 -101.590 43.432 1.00 31.29 600 ASN A CA 1
ATOM 4934 C C . ASN A 1 599 ? -52.953 -102.296 43.892 1.00 32.06 600 ASN A C 1
ATOM 4935 O O . ASN A 1 599 ? -53.169 -102.494 45.086 1.00 31.77 600 ASN A O 1
ATOM 4940 N N . GLY A 1 600 ? -53.792 -102.667 42.933 1.00 33.43 601 GLY A N 1
ATOM 4941 C CA . GLY A 1 600 ? -55.019 -103.367 43.250 1.00 35.54 601 GLY A CA 1
ATOM 4942 C C . GLY A 1 600 ? -56.060 -102.534 43.961 1.00 36.98 601 GLY A C 1
ATOM 4943 O O . GLY A 1 600 ? -57.226 -102.945 44.066 1.00 39.35 601 GLY A O 1
ATOM 4944 N N . GLY A 1 601 ? -55.651 -101.363 44.441 1.00 36.61 602 GLY A N 1
ATOM 4945 C CA . GLY A 1 601 ? -56.579 -100.486 45.130 1.00 36.26 602 GLY A CA 1
ATOM 4946 C C . GLY A 1 601 ? -55.978 -99.838 46.361 1.00 35.28 602 GLY A C 1
ATOM 4947 O O . GLY A 1 601 ? -56.512 -98.858 46.882 1.00 36.37 602 GLY A O 1
ATOM 4948 N N . ASP A 1 602 ? -54.872 -100.396 46.841 1.00 34.44 603 ASP A N 1
ATOM 4949 C CA . ASP A 1 602 ? -54.174 -99.861 48.010 1.00 33.21 603 ASP A CA 1
ATOM 4950 C C . ASP A 1 602 ? -52.978 -99.041 47.507 1.00 31.33 603 ASP A C 1
ATOM 4951 O O . ASP A 1 602 ? -51.818 -99.393 47.728 1.00 30.62 603 ASP A O 1
ATOM 4956 N N . LYS A 1 603 ? -53.293 -97.949 46.822 1.00 29.14 604 LYS A N 1
ATOM 4957 C CA . LYS A 1 603 ? -52.318 -97.044 46.225 1.00 27.70 604 LYS A CA 1
ATOM 4958 C C . LYS A 1 603 ? -50.960 -96.855 46.911 1.00 25.83 604 LYS A C 1
ATOM 4959 O O . LYS A 1 603 ? -50.885 -96.568 48.109 1.00 26.53 604 LYS A O 1
ATOM 4965 N N . LYS A 1 604 ? -49.888 -97.017 46.134 1.00 24.23 605 LYS A N 1
ATOM 4966 C CA . LYS A 1 604 ? -48.523 -96.804 46.627 1.00 22.96 605 LYS A CA 1
ATOM 4967 C C . LYS A 1 604 ? -48.073 -95.443 46.058 1.00 20.81 605 LYS A C 1
ATOM 4968 O O . LYS A 1 604 ? -48.143 -95.201 44.843 1.00 17.21 605 LYS A O 1
ATOM 4974 N N . VAL A 1 605 ? -47.624 -94.550 46.936 1.00 19.57 606 VAL A N 1
ATOM 4975 C CA . VAL A 1 605 ? -47.166 -93.234 46.503 1.00 16.79 606 VAL A CA 1
ATOM 4976 C C . VAL A 1 605 ? -45.733 -92.980 46.947 1.00 15.15 606 VAL A C 1
ATOM 4977 O O . VAL A 1 605 ? -45.404 -93.063 48.136 1.00 13.72 606 VAL A O 1
ATOM 4981 N N . TYR A 1 606 ? -44.883 -92.660 45.979 1.00 14.93 607 TYR A N 1
ATOM 4982 C CA . TYR A 1 606 ? -43.475 -92.385 46.236 1.00 13.48 607 TYR A CA 1
ATOM 4983 C C . TYR A 1 606 ? -43.101 -90.977 45.789 1.00 12.39 607 TYR A C 1
ATOM 4984 O O . TYR A 1 606 ? -43.538 -90.505 44.750 1.00 12.64 607 TYR A O 1
ATOM 4993 N N . LEU A 1 607 ? -42.279 -90.308 46.578 1.00 13.06 608 LEU A N 1
ATOM 4994 C CA . LEU A 1 607 ? -41.767 -88.995 46.195 1.00 12.91 608 LEU A CA 1
ATOM 4995 C C . LEU A 1 607 ? -40.303 -89.337 45.899 1.00 14.09 608 LEU A C 1
ATOM 4996 O O . LEU A 1 607 ? -39.663 -90.077 46.657 1.00 14.93 608 LEU A O 1
ATOM 5001 N N . SER A 1 608 ? -39.764 -88.829 44.799 1.00 13.80 609 SER A N 1
ATOM 5002 C CA . SER A 1 608 ? -38.400 -89.184 44.466 1.00 11.76 609 SER A CA 1
ATOM 5003 C C . SER A 1 608 ? -37.506 -88.068 43.996 1.00 11.51 609 SER A C 1
ATOM 5004 O O . SER A 1 608 ? -37.961 -87.021 43.552 1.00 12.24 609 SER A O 1
ATOM 5007 N N . SER A 1 609 ? -36.212 -88.321 44.107 1.00 11.31 610 SER A N 1
ATOM 5008 C CA . SER A 1 609 ? -35.178 -87.392 43.684 1.00 11.42 610 SER A CA 1
ATOM 5009 C C . SER A 1 609 ? -34.667 -87.872 42.332 1.00 10.28 610 SER A C 1
ATOM 5010 O O . SER A 1 609 ? -33.737 -87.302 41.785 1.00 11.51 610 SER A O 1
ATOM 5013 N N . ALA A 1 610 ? -35.264 -88.923 41.798 1.00 10.28 611 ALA A N 1
ATOM 5014 C CA . ALA A 1 610 ? -34.786 -89.468 40.549 1.00 9.25 611 ALA A CA 1
ATOM 5015 C C . ALA A 1 610 ? -35.756 -89.402 39.386 1.00 8.73 611 ALA A C 1
ATOM 5016 O O . ALA A 1 610 ? -36.918 -89.752 39.513 1.00 8.66 611 ALA A O 1
ATOM 5018 N N . ASP A 1 611 ? -35.267 -88.933 38.248 1.00 11.35 612 ASP A N 1
ATOM 5019 C CA . ASP A 1 611 ? -36.071 -88.906 37.048 1.00 12.00 612 ASP A CA 1
ATOM 5020 C C . ASP A 1 611 ? -35.905 -90.302 36.474 1.00 12.91 612 ASP A C 1
ATOM 5021 O O . ASP A 1 611 ? -35.070 -91.069 36.948 1.00 12.47 612 ASP A O 1
ATOM 5026 N N . TRP A 1 612 ? -36.690 -90.645 35.459 1.00 14.59 613 TRP A N 1
ATOM 5027 C CA . TRP A 1 612 ? -36.556 -91.965 34.844 1.00 13.98 613 TRP A CA 1
ATOM 5028 C C . TRP A 1 612 ? -35.559 -91.956 33.685 1.00 13.52 613 TRP A C 1
ATOM 5029 O O . TRP A 1 612 ? -35.896 -92.259 32.544 1.00 15.91 613 TRP A O 1
ATOM 5040 N N . MET A 1 613 ? -34.325 -91.583 34.007 1.00 12.34 614 MET A N 1
ATOM 5041 C CA . MET A 1 613 ? -33.235 -91.573 33.050 1.00 12.67 614 MET A CA 1
ATOM 5042 C C . MET A 1 613 ? -32.269 -92.630 33.555 1.00 13.37 614 MET A C 1
ATOM 5043 O O . MET A 1 613 ? -32.154 -92.863 34.755 1.00 11.21 614 MET A O 1
ATOM 5048 N N . THR A 1 614 ? -31.580 -93.271 32.628 1.00 14.78 615 THR A N 1
ATOM 5049 C CA . THR A 1 614 ? -30.648 -94.318 32.972 1.00 17.04 615 THR A CA 1
ATOM 5050 C C . THR A 1 614 ? -29.688 -93.885 34.069 1.00 17.41 615 THR A C 1
ATOM 5051 O O . THR A 1 614 ? -29.450 -94.624 35.025 1.00 17.52 615 THR A O 1
ATOM 5055 N N . ARG A 1 615 ? -29.142 -92.684 33.940 1.00 19.11 616 ARG A N 1
ATOM 5056 C CA . ARG A 1 615 ? -28.200 -92.196 34.934 1.00 21.20 616 ARG A CA 1
ATOM 5057 C C . ARG A 1 615 ? -28.762 -92.168 36.340 1.00 20.79 616 ARG A C 1
ATOM 5058 O O . ARG A 1 615 ? -28.027 -92.371 37.304 1.00 22.71 616 ARG A O 1
ATOM 5066 N N . ASN A 1 616 ? -30.065 -91.936 36.455 1.00 20.39 617 ASN A N 1
ATOM 5067 C CA . ASN A 1 616 ? -30.738 -91.867 37.750 1.00 19.24 617 ASN A CA 1
ATOM 5068 C C . ASN A 1 616 ? -31.053 -93.228 38.341 1.00 18.32 617 ASN A C 1
ATOM 5069 O O . ASN A 1 616 ? -31.390 -93.330 39.515 1.00 19.57 617 ASN A O 1
ATOM 5074 N N . ILE A 1 617 ? -30.951 -94.271 37.534 1.00 17.30 618 ILE A N 1
ATOM 5075 C CA . ILE A 1 617 ? -31.234 -95.601 38.023 1.00 17.57 618 ILE A CA 1
ATOM 5076 C C . ILE A 1 617 ? -29.990 -96.422 38.279 1.00 19.01 618 ILE A C 1
ATOM 5077 O O . ILE A 1 617 ? -29.889 -97.079 39.315 1.00 18.52 618 ILE A O 1
ATOM 5082 N N . ASP A 1 618 ? -29.036 -96.393 37.352 1.00 20.41 619 ASP A N 1
ATOM 5083 C CA . ASP A 1 618 ? -27.843 -97.211 37.541 1.00 21.91 619 ASP A CA 1
ATOM 5084 C C . ASP A 1 618 ? -26.525 -96.497 37.803 1.00 23.01 619 ASP A C 1
ATOM 5085 O O . ASP A 1 618 ? -25.560 -97.134 38.208 1.00 22.10 619 ASP A O 1
ATOM 5090 N N . TYR A 1 619 ? -26.465 -95.187 37.591 1.00 25.68 620 TYR A N 1
ATOM 5091 C CA . TYR A 1 619 ? -25.201 -94.485 37.795 1.00 27.27 620 TYR A CA 1
ATOM 5092 C C . TYR A 1 619 ? -25.195 -93.384 38.841 1.00 25.99 620 TYR A C 1
ATOM 5093 O O . TYR A 1 619 ? -24.272 -92.567 38.871 1.00 26.43 620 TYR A O 1
ATOM 5102 N N . ARG A 1 620 ? -26.202 -93.336 39.699 1.00 24.80 621 ARG A N 1
ATOM 5103 C CA . ARG A 1 620 ? -26.229 -92.287 40.711 1.00 23.32 621 ARG A CA 1
ATOM 5104 C C . ARG A 1 620 ? -26.921 -92.745 41.960 1.00 20.19 621 ARG A C 1
ATOM 5105 O O . ARG A 1 620 ? -27.698 -93.694 41.924 1.00 19.94 621 ARG A O 1
ATOM 5113 N N . ILE A 1 621 ? -26.638 -92.072 43.068 1.00 17.56 622 ILE A N 1
ATOM 5114 C CA . ILE A 1 621 ? -27.310 -92.410 44.304 1.00 15.12 622 ILE A CA 1
ATOM 5115 C C . ILE A 1 621 ? -28.513 -91.485 44.346 1.00 13.53 622 ILE A C 1
ATOM 5116 O O . ILE A 1 621 ? -28.374 -90.260 44.319 1.00 11.54 622 ILE A O 1
ATOM 5121 N N . GLU A 1 622 ? -29.695 -92.088 44.365 1.00 13.11 623 GLU A N 1
ATOM 5122 C CA . GLU A 1 622 ? -30.946 -91.347 44.382 1.00 12.89 623 GLU A CA 1
ATOM 5123 C C . GLU A 1 622 ? -31.821 -92.022 45.400 1.00 12.36 623 GLU A C 1
ATOM 5124 O O . GLU A 1 622 ? -31.590 -93.179 45.773 1.00 10.77 623 GLU A O 1
ATOM 5130 N N . VAL A 1 623 ? -32.845 -91.308 45.836 1.00 11.85 624 VAL A N 1
ATOM 5131 C CA . VAL A 1 623 ? -33.738 -91.869 46.817 1.00 11.65 624 VAL A CA 1
ATOM 5132 C C . VAL A 1 623 ? -35.188 -91.467 46.616 1.00 12.60 624 VAL A C 1
ATOM 5133 O O . VAL A 1 623 ? -35.485 -90.291 46.399 1.00 12.56 624 VAL A O 1
ATOM 5137 N N . ALA A 1 624 ? -36.075 -92.464 46.680 1.00 13.33 625 ALA A N 1
ATOM 5138 C CA . ALA A 1 624 ? -37.520 -92.270 46.572 1.00 12.94 625 ALA A CA 1
ATOM 5139 C C . ALA A 1 624 ? -38.089 -92.866 47.854 1.00 14.10 625 ALA A C 1
ATOM 5140 O O . ALA A 1 624 ? -37.648 -93.926 48.300 1.00 14.86 625 ALA A O 1
ATOM 5142 N N . THR A 1 625 ? -39.060 -92.189 48.448 1.00 14.73 626 THR A N 1
ATOM 5143 C CA . THR A 1 625 ? -39.676 -92.688 49.669 1.00 15.79 626 THR A CA 1
ATOM 5144 C C . THR A 1 625 ? -41.140 -92.952 49.489 1.00 15.86 626 THR A C 1
ATOM 5145 O O . THR A 1 625 ? -41.839 -92.188 48.820 1.00 14.21 626 THR A O 1
ATOM 5149 N N . PRO A 1 626 ? -41.636 -94.034 50.089 1.00 16.28 627 PRO A N 1
ATOM 5150 C CA . PRO A 1 626 ? -43.072 -94.223 49.906 1.00 16.07 627 PRO A CA 1
ATOM 5151 C C . PRO A 1 626 ? -43.672 -93.278 50.950 1.00 15.34 627 PRO A C 1
ATOM 5152 O O . PRO A 1 626 ? -42.947 -92.731 51.782 1.00 13.40 627 PRO A O 1
ATOM 5156 N N . LEU A 1 627 ? -44.979 -93.069 50.896 1.00 16.84 628 LEU A N 1
ATOM 5157 C CA . LEU A 1 627 ? -45.654 -92.237 51.883 1.00 16.67 628 LEU A CA 1
ATOM 5158 C C . LEU A 1 627 ? -46.487 -93.220 52.696 1.00 17.31 628 LEU A C 1
ATOM 5159 O O . LEU A 1 627 ? -47.442 -93.797 52.197 1.00 18.24 628 LEU A O 1
ATOM 5164 N N . LEU A 1 628 ? -46.088 -93.426 53.945 1.00 19.62 629 LEU A N 1
ATOM 5165 C CA . LEU A 1 628 ? -46.764 -94.362 54.826 1.00 20.21 629 LEU A CA 1
ATOM 5166 C C . LEU A 1 628 ? -47.990 -93.774 55.524 1.00 20.63 629 LEU A C 1
ATOM 5167 O O . LEU A 1 628 ? -48.945 -94.495 55.836 1.00 20.92 629 LEU A O 1
ATOM 5172 N N . ASP A 1 629 ? -47.967 -92.470 55.767 1.00 19.89 630 ASP A N 1
ATOM 5173 C CA . ASP A 1 629 ? -49.097 -91.821 56.401 1.00 20.11 630 ASP A CA 1
ATOM 5174 C C . ASP A 1 629 ? -50.135 -91.562 55.317 1.00 19.83 630 ASP A C 1
ATOM 5175 O O . ASP A 1 629 ? -49.918 -90.752 54.414 1.00 18.58 630 ASP A O 1
ATOM 5180 N N . PRO A 1 630 ? -51.283 -92.254 55.395 1.00 19.83 631 PRO A N 1
ATOM 5181 C CA . PRO A 1 630 ? -52.356 -92.096 54.409 1.00 19.20 631 PRO A CA 1
ATOM 5182 C C . PRO A 1 630 ? -52.807 -90.655 54.219 1.00 19.07 631 PRO A C 1
ATOM 5183 O O . PRO A 1 630 ? -53.332 -90.300 53.166 1.00 20.09 631 PRO A O 1
ATOM 5187 N N . ARG A 1 631 ? -52.618 -89.823 55.231 1.00 19.10 632 ARG A N 1
ATOM 5188 C CA . ARG A 1 631 ? -53.030 -88.432 55.107 1.00 18.77 632 ARG A CA 1
ATOM 5189 C C . ARG A 1 631 ? -52.163 -87.669 54.123 1.00 18.45 632 ARG A C 1
ATOM 5190 O O . ARG A 1 631 ? -52.660 -86.809 53.397 1.00 19.19 632 ARG A O 1
ATOM 5198 N N . LEU A 1 632 ? -50.867 -87.968 54.104 1.00 17.99 633 LEU A N 1
ATOM 5199 C CA . LEU A 1 632 ? -49.961 -87.283 53.194 1.00 16.86 633 LEU A CA 1
ATOM 5200 C C . LEU A 1 632 ? -50.143 -87.861 51.808 1.00 17.60 633 LEU A C 1
ATOM 5201 O O . LEU A 1 632 ? -50.142 -87.129 50.817 1.00 17.17 633 LEU A O 1
ATOM 5206 N N . LYS A 1 633 ? -50.305 -89.179 51.752 1.00 17.63 634 LYS A N 1
ATOM 5207 C CA . LYS A 1 633 ? -50.522 -89.871 50.497 1.00 18.84 634 LYS A CA 1
ATOM 5208 C C . LYS A 1 633 ? -51.679 -89.175 49.785 1.00 18.95 634 LYS A C 1
ATOM 5209 O O . LYS A 1 633 ? -51.566 -88.773 48.620 1.00 19.36 634 LYS A O 1
ATOM 5215 N N . GLN A 1 634 ? -52.779 -88.991 50.508 1.00 18.74 635 GLN A N 1
ATOM 5216 C CA . GLN A 1 634 ? -53.960 -88.351 49.939 1.00 18.54 635 GLN A CA 1
ATOM 5217 C C . GLN A 1 634 ? -53.650 -86.925 49.489 1.00 17.52 635 GLN A C 1
ATOM 5218 O O . GLN A 1 634 ? -54.121 -86.462 48.442 1.00 15.52 635 GLN A O 1
ATOM 5224 N N . ARG A 1 635 ? -52.854 -86.229 50.289 1.00 17.10 636 ARG A N 1
ATOM 5225 C CA . ARG A 1 635 ? -52.499 -84.866 49.958 1.00 16.93 636 ARG A CA 1
ATOM 5226 C C . ARG A 1 635 ? -51.809 -84.808 48.601 1.00 17.14 636 ARG A C 1
ATOM 5227 O O . ARG A 1 635 ? -52.122 -83.957 47.768 1.00 18.11 636 ARG A O 1
ATOM 5235 N N . VAL A 1 636 ? -50.877 -85.724 48.365 1.00 16.16 637 VAL A N 1
ATOM 5236 C CA . VAL A 1 636 ? -50.173 -85.750 47.093 1.00 14.45 637 VAL A CA 1
ATOM 5237 C C . VAL A 1 636 ? -51.149 -86.076 45.957 1.00 13.48 637 VAL A C 1
ATOM 5238 O O . VAL A 1 636 ? -51.141 -85.432 44.907 1.00 13.38 637 VAL A O 1
ATOM 5242 N N . LEU A 1 637 ? -52.003 -87.065 46.178 1.00 12.80 638 LEU A N 1
ATOM 5243 C CA . LEU A 1 637 ? -52.984 -87.439 45.176 1.00 12.06 638 LEU A CA 1
ATOM 5244 C C . LEU A 1 637 ? -53.859 -86.248 44.820 1.00 11.86 638 LEU A C 1
ATOM 5245 O O . LEU A 1 637 ? -54.174 -86.029 43.654 1.00 11.06 638 LEU A O 1
ATOM 5250 N N . ASP A 1 638 ? -54.269 -85.474 45.812 1.00 12.43 639 ASP A N 1
ATOM 5251 C CA . ASP A 1 638 ? -55.097 -84.319 45.498 1.00 14.73 639 ASP A CA 1
ATOM 5252 C C . ASP A 1 638 ? -54.321 -83.390 44.591 1.00 14.66 639 ASP A C 1
ATOM 5253 O O . ASP A 1 638 ? -54.846 -82.887 43.598 1.00 15.67 639 ASP A O 1
ATOM 5258 N N . ILE A 1 639 ? -53.065 -83.159 44.942 1.00 14.79 640 ILE A N 1
ATOM 5259 C CA . ILE A 1 639 ? -52.238 -82.286 44.144 1.00 14.30 640 ILE A CA 1
ATOM 5260 C C . ILE A 1 639 ? -52.043 -82.845 42.745 1.00 14.99 640 ILE A C 1
ATOM 5261 O O . ILE A 1 639 ? -52.077 -82.097 41.768 1.00 15.41 640 ILE A O 1
ATOM 5266 N N . ILE A 1 640 ? -51.849 -84.152 42.633 1.00 15.17 641 ILE A N 1
ATOM 5267 C CA . ILE A 1 640 ? -51.704 -84.753 41.319 1.00 15.92 641 ILE A CA 1
ATOM 5268 C C . ILE A 1 640 ? -52.991 -84.581 40.534 1.00 16.14 641 ILE A C 1
ATOM 5269 O O . ILE A 1 640 ? -52.959 -84.232 39.357 1.00 17.47 641 ILE A O 1
ATOM 5274 N N . ASP A 1 641 ? -54.120 -84.829 41.194 1.00 17.99 642 ASP A N 1
ATOM 5275 C CA . ASP A 1 641 ? -55.437 -84.676 40.572 1.00 20.13 642 ASP A CA 1
ATOM 5276 C C . ASP A 1 641 ? -55.525 -83.285 39.963 1.00 20.38 642 ASP A C 1
ATOM 5277 O O . ASP A 1 641 ? -55.955 -83.114 38.816 1.00 21.80 642 ASP A O 1
ATOM 5282 N N . ILE A 1 642 ? -55.126 -82.284 40.740 1.00 17.60 643 ILE A N 1
ATOM 5283 C CA . ILE A 1 642 ? -55.171 -80.919 40.256 1.00 16.80 643 ILE A CA 1
ATOM 5284 C C . ILE A 1 642 ? -54.280 -80.715 39.038 1.00 18.48 643 ILE A C 1
ATOM 5285 O O . ILE A 1 642 ? -54.661 -80.040 38.083 1.00 18.78 643 ILE A O 1
ATOM 5290 N N . LEU A 1 643 ? -53.085 -81.288 39.084 1.00 18.02 644 LEU A N 1
ATOM 5291 C CA . LEU A 1 643 ? -52.145 -81.144 37.984 1.00 18.08 644 LEU A CA 1
ATOM 5292 C C . LEU A 1 643 ? -52.675 -81.722 36.687 1.00 18.94 644 LEU A C 1
ATOM 5293 O O . LEU A 1 643 ? -52.570 -81.086 35.633 1.00 18.34 644 LEU A O 1
ATOM 5298 N N . PHE A 1 644 ? -53.224 -82.933 36.758 1.00 19.00 645 PHE A N 1
ATOM 5299 C CA . PHE A 1 644 ? -53.753 -83.579 35.564 1.00 19.76 645 PHE A CA 1
ATOM 5300 C C . PHE A 1 644 ? -55.078 -82.999 35.070 1.00 19.41 645 PHE A C 1
ATOM 5301 O O . PHE A 1 644 ? -55.569 -83.382 34.013 1.00 19.60 645 PHE A O 1
ATOM 5309 N N . SER A 1 645 ? -55.642 -82.070 35.831 1.00 19.04 646 SER A N 1
ATOM 5310 C CA . SER A 1 645 ? -56.888 -81.448 35.431 1.00 20.35 646 SER A CA 1
ATOM 5311 C C . SER A 1 645 ? -56.607 -80.057 34.882 1.00 21.23 646 SER A C 1
ATOM 5312 O O . SER A 1 645 ? -57.538 -79.305 34.586 1.00 23.51 646 SER A O 1
ATOM 5315 N N . ASP A 1 646 ? -55.327 -79.712 34.752 1.00 20.25 647 ASP A N 1
ATOM 5316 C CA . ASP A 1 646 ? -54.961 -78.405 34.219 1.00 20.07 647 ASP A CA 1
ATOM 5317 C C . ASP A 1 646 ? -55.404 -78.279 32.769 1.00 21.31 647 ASP A C 1
ATOM 5318 O O . ASP A 1 646 ? -55.152 -79.160 31.943 1.00 22.05 647 ASP A O 1
ATOM 5323 N N . THR A 1 647 ? -56.064 -77.170 32.461 1.00 22.23 648 THR A N 1
ATOM 5324 C CA . THR A 1 647 ? -56.543 -76.916 31.108 1.00 23.30 648 THR A CA 1
ATOM 5325 C C . THR A 1 647 ? -56.143 -75.515 30.659 1.00 23.64 648 THR A C 1
ATOM 5326 O O . THR A 1 647 ? -56.845 -74.894 29.864 1.00 25.92 648 THR A O 1
ATOM 5330 N N . VAL A 1 648 ? -55.011 -75.024 31.154 1.00 22.72 649 VAL A N 1
ATOM 5331 C CA . VAL A 1 648 ? -54.542 -73.693 30.790 1.00 21.68 649 VAL A CA 1
ATOM 5332 C C . VAL A 1 648 ? -53.081 -73.698 30.380 1.00 20.65 649 VAL A C 1
ATOM 5333 O O . VAL A 1 648 ? -52.685 -72.989 29.460 1.00 20.92 649 VAL A O 1
ATOM 5337 N N . LYS A 1 649 ? -52.289 -74.509 31.071 1.00 19.45 650 LYS A N 1
ATOM 5338 C CA . LYS A 1 649 ? -50.860 -74.586 30.816 1.00 16.84 650 LYS A CA 1
ATOM 5339 C C . LYS A 1 649 ? -50.414 -75.983 30.393 1.00 15.66 650 LYS A C 1
ATOM 5340 O O . LYS A 1 649 ? -49.275 -76.180 29.960 1.00 17.55 650 LYS A O 1
ATOM 5346 N N . ALA A 1 650 ? -51.301 -76.958 30.526 1.00 13.43 651 ALA A N 1
ATOM 5347 C CA . ALA A 1 650 ? -50.958 -78.313 30.154 1.00 12.73 651 ALA A CA 1
ATOM 5348 C C . ALA A 1 650 ? -50.815 -78.457 28.647 1.00 13.74 651 ALA A C 1
ATOM 5349 O O . ALA A 1 650 ? -51.622 -77.959 27.873 1.00 12.53 651 ALA A O 1
ATOM 5351 N N . ARG A 1 651 ? -49.764 -79.144 28.239 1.00 13.88 652 ARG A N 1
ATOM 5352 C CA . ARG A 1 651 ? -49.523 -79.405 26.843 1.00 13.38 652 ARG A CA 1
ATOM 5353 C C . ARG A 1 651 ? -49.419 -80.911 26.664 1.00 15.56 652 ARG A C 1
ATOM 5354 O O . ARG A 1 651 ? -48.948 -81.619 27.556 1.00 16.73 652 ARG A O 1
ATOM 5362 N N . TYR A 1 652 ? -49.884 -81.401 25.521 1.00 17.47 653 TYR A N 1
ATOM 5363 C CA . TYR A 1 652 ? -49.827 -82.820 25.214 1.00 20.39 653 TYR A CA 1
ATOM 5364 C C . TYR A 1 652 ? -48.441 -83.184 24.696 1.00 21.18 653 TYR A C 1
ATOM 5365 O O . TYR A 1 652 ? -47.732 -82.351 24.133 1.00 20.25 653 TYR A O 1
ATOM 5374 N N . ILE A 1 653 ? -48.059 -84.437 24.900 1.00 23.20 654 ILE A N 1
ATOM 5375 C CA . ILE A 1 653 ? -46.792 -84.944 24.398 1.00 24.30 654 ILE A CA 1
ATOM 5376 C C . ILE A 1 653 ? -47.241 -85.872 23.279 1.00 25.95 654 ILE A C 1
ATOM 5377 O O . ILE A 1 653 ? -48.102 -86.726 23.490 1.00 26.44 654 ILE A O 1
ATOM 5382 N N . ASP A 1 654 ? -46.688 -85.675 22.090 1.00 26.77 655 ASP A N 1
ATOM 5383 C CA . ASP A 1 654 ? -47.031 -86.479 20.927 1.00 28.73 655 ASP A CA 1
ATOM 5384 C C . ASP A 1 654 ? -45.768 -86.677 20.099 1.00 30.79 655 ASP A C 1
ATOM 5385 O O . ASP A 1 654 ? -44.758 -85.996 20.323 1.00 30.57 655 ASP A O 1
ATOM 5390 N N . LYS A 1 655 ? -45.821 -87.594 19.134 1.00 32.73 656 LYS A N 1
ATOM 5391 C CA . LYS A 1 655 ? -44.654 -87.852 18.300 1.00 34.45 656 LYS A CA 1
ATOM 5392 C C . LYS A 1 655 ? -44.296 -86.677 17.394 1.00 34.77 656 LYS A C 1
ATOM 5393 O O . LYS A 1 655 ? -43.152 -86.561 16.955 1.00 35.51 656 LYS A O 1
ATOM 5399 N N . GLU A 1 656 ? -45.260 -85.801 17.123 1.00 35.38 657 GLU A N 1
ATOM 5400 C CA . GLU A 1 656 ? -44.990 -84.648 16.274 1.00 37.63 657 GLU A CA 1
ATOM 5401 C C . GLU A 1 656 ? -44.348 -83.533 17.097 1.00 36.85 657 GLU A C 1
ATOM 5402 O O . GLU A 1 656 ? -43.938 -82.515 16.540 1.00 36.52 657 GLU A O 1
ATOM 5408 N N . LEU A 1 657 ? -44.261 -83.729 18.417 1.00 35.80 658 LEU A N 1
ATOM 5409 C CA . LEU A 1 657 ? -43.678 -82.732 19.322 1.00 33.31 658 LEU A CA 1
ATOM 5410 C C . LEU A 1 657 ? -44.396 -81.393 19.121 1.00 32.84 658 LEU A C 1
ATOM 5411 O O . LEU A 1 657 ? -43.817 -80.321 19.312 1.00 32.03 658 LEU A O 1
ATOM 5416 N N . SER A 1 658 ? -45.664 -81.474 18.737 1.00 32.42 659 SER A N 1
ATOM 5417 C CA . SER A 1 658 ? -46.476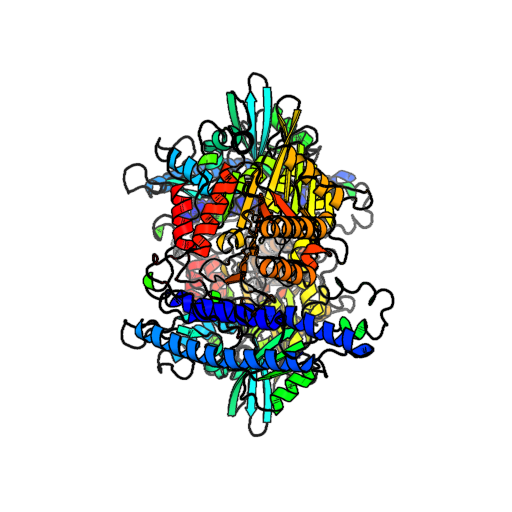 -80.297 18.456 1.00 32.19 659 SER A CA 1
ATOM 5418 C C . SER A 1 658 ? -46.681 -79.318 19.597 1.00 32.09 659 SER A C 1
ATOM 5419 O O . SER A 1 658 ? -46.936 -78.136 19.357 1.00 30.97 659 SER A O 1
ATOM 5422 N N . ASN A 1 659 ? -46.586 -79.795 20.832 1.00 31.90 660 ASN A N 1
ATOM 5423 C CA . ASN A 1 659 ? -46.796 -78.924 21.981 1.00 31.00 660 ASN A CA 1
ATOM 5424 C C . ASN A 1 659 ? -48.206 -78.335 21.954 1.00 31.65 660 ASN A C 1
ATOM 5425 O O . ASN A 1 659 ? -48.433 -77.230 22.444 1.00 31.82 660 ASN A O 1
ATOM 5430 N N . ARG A 1 660 ? -49.142 -79.070 21.356 1.00 32.43 661 ARG A N 1
ATOM 5431 C CA . ARG A 1 660 ? -50.533 -78.639 21.295 1.00 32.38 661 ARG A CA 1
ATOM 5432 C C . ARG A 1 660 ? -50.987 -78.531 22.745 1.00 30.08 661 ARG A C 1
ATOM 5433 O O . ARG A 1 660 ? -50.548 -79.313 23.580 1.00 28.73 661 ARG A O 1
ATOM 5441 N N . TYR A 1 661 ? -51.860 -77.574 23.041 1.00 29.68 662 TYR A N 1
ATOM 5442 C CA . TYR A 1 661 ? -52.376 -77.390 24.393 1.00 28.85 662 TYR A CA 1
ATOM 5443 C C . TYR A 1 661 ? -53.552 -78.333 24.646 1.00 29.52 662 TYR A C 1
ATOM 5444 O O . TYR A 1 661 ? -54.289 -78.674 23.727 1.00 29.61 662 TYR A O 1
ATOM 5453 N N . VAL A 1 662 ? -53.731 -78.753 25.894 1.00 29.81 663 VAL A N 1
ATOM 5454 C CA . VAL A 1 662 ? -54.842 -79.627 26.216 1.00 30.22 663 VAL A CA 1
ATOM 5455 C C . VAL A 1 662 ? -56.137 -78.836 26.146 1.00 32.55 663 VAL A C 1
ATOM 5456 O O . VAL A 1 662 ? -56.338 -77.882 26.895 1.00 32.43 663 VAL A O 1
ATOM 5460 N N . PRO A 1 663 ? -57.034 -79.218 25.229 1.00 35.00 664 PRO A N 1
ATOM 5461 C CA . PRO A 1 663 ? -58.315 -78.529 25.072 1.00 37.04 664 PRO A CA 1
ATOM 5462 C C . PRO A 1 663 ? -59.161 -78.773 26.300 1.00 39.74 664 PRO A C 1
ATOM 5463 O O . PRO A 1 663 ? -59.137 -79.871 26.849 1.00 40.51 664 PRO A O 1
ATOM 5467 N N . ARG A 1 664 ? -59.900 -77.770 26.751 1.00 42.78 665 ARG A N 1
ATOM 5468 C CA . ARG A 1 664 ? -60.759 -77.991 27.904 1.00 46.72 665 ARG A CA 1
ATOM 5469 C C . ARG A 1 664 ? -62.142 -78.294 27.345 1.00 49.30 665 ARG A C 1
ATOM 5470 O O . ARG A 1 664 ? -62.701 -77.493 26.593 1.00 50.18 665 ARG A O 1
ATOM 5478 N N . GLY A 1 665 ? -62.682 -79.463 27.669 1.00 51.41 666 GLY A N 1
ATOM 5479 C CA . GLY A 1 665 ? -64.000 -79.798 27.161 1.00 53.73 666 GLY A CA 1
ATOM 5480 C C . GLY A 1 665 ? -64.966 -78.851 27.832 1.00 54.79 666 GLY A C 1
ATOM 5481 O O . GLY A 1 665 ? -64.848 -77.631 27.703 1.00 53.58 666 GLY A O 1
ATOM 5482 N N . ASN A 1 666 ? -65.935 -79.406 28.543 1.00 57.06 667 ASN A N 1
ATOM 5483 C CA . ASN A 1 666 ? -66.872 -78.577 29.278 1.00 59.42 667 ASN A CA 1
ATOM 5484 C C . ASN A 1 666 ? -66.441 -78.728 30.733 1.00 59.66 667 ASN A C 1
ATOM 5485 O O . ASN A 1 666 ? -67.212 -78.512 31.671 1.00 60.50 667 ASN A O 1
ATOM 5490 N N . ARG A 1 667 ? -65.177 -79.109 30.898 1.00 59.35 668 ARG A N 1
ATOM 5491 C CA . ARG A 1 667 ? -64.586 -79.283 32.216 1.00 57.86 668 ARG A CA 1
ATOM 5492 C C . ARG A 1 667 ? -63.956 -77.975 32.669 1.00 56.20 668 ARG A C 1
ATOM 5493 O O . ARG A 1 667 ? -63.383 -77.234 31.866 1.00 55.88 668 ARG A O 1
ATOM 5501 N N . ARG A 1 668 ? -64.094 -77.705 33.964 1.00 54.58 669 ARG A N 1
ATOM 5502 C CA . ARG A 1 668 ? -63.588 -76.491 34.598 1.00 53.30 669 ARG A CA 1
ATOM 5503 C C . ARG A 1 668 ? -62.281 -75.948 34.068 1.00 49.99 669 ARG A C 1
ATOM 5504 O O . ARG A 1 668 ? -61.332 -76.697 33.841 1.00 49.36 669 ARG A O 1
ATOM 5512 N N . LYS A 1 669 ? -62.225 -74.636 33.879 1.00 46.35 670 LYS A N 1
ATOM 5513 C CA . LYS A 1 669 ? -60.982 -74.039 33.437 1.00 42.08 670 LYS A CA 1
ATOM 5514 C C . LYS A 1 669 ? -60.107 -74.168 34.682 1.00 38.43 670 LYS A C 1
ATOM 5515 O O . LYS A 1 669 ? -60.456 -73.662 35.751 1.00 37.21 670 LYS A O 1
ATOM 5521 N N . VAL A 1 670 ? -58.983 -74.864 34.555 1.00 33.41 671 VAL A N 1
ATOM 5522 C CA . VAL A 1 670 ? -58.104 -75.060 35.696 1.00 29.34 671 VAL A CA 1
ATOM 5523 C C . VAL A 1 670 ? -56.631 -74.784 35.418 1.00 26.66 671 VAL A C 1
ATOM 5524 O O . VAL A 1 670 ? -56.077 -75.235 34.418 1.00 25.28 671 VAL A O 1
ATOM 5528 N N . ARG A 1 671 ? -56.011 -74.028 36.318 1.00 24.74 672 ARG A N 1
ATOM 5529 C CA . ARG A 1 671 ? -54.593 -73.713 36.216 1.00 22.78 672 ARG A CA 1
ATOM 5530 C C . ARG A 1 671 ? -53.910 -74.291 37.443 1.00 20.92 672 ARG A C 1
ATOM 5531 O O . ARG A 1 671 ? -53.874 -73.668 38.501 1.00 19.67 672 ARG A O 1
ATOM 5539 N N . ALA A 1 672 ? -53.374 -75.492 37.280 1.00 18.97 673 ALA A N 1
ATOM 5540 C CA . ALA A 1 672 ? -52.718 -76.213 38.357 1.00 17.67 673 ALA A CA 1
ATOM 5541 C C . ALA A 1 672 ? -52.032 -75.386 39.444 1.00 16.98 673 ALA A C 1
ATOM 5542 O O . ALA A 1 672 ? -52.513 -75.306 40.570 1.00 17.90 673 ALA A O 1
ATOM 5544 N N . GLN A 1 673 ? -50.904 -74.777 39.106 1.00 17.22 674 GLN A N 1
ATOM 5545 C CA . GLN A 1 673 ? -50.140 -74.019 40.082 1.00 17.66 674 GLN A CA 1
ATOM 5546 C C . GLN A 1 673 ? -50.985 -73.050 40.889 1.00 18.78 674 GLN A C 1
ATOM 5547 O O . GLN A 1 673 ? -50.749 -72.867 42.088 1.00 19.54 674 GLN A O 1
ATOM 5553 N N . LEU A 1 674 ? -51.982 -72.430 40.266 1.00 19.56 675 LEU A N 1
ATOM 5554 C CA . LEU A 1 674 ? -52.828 -71.503 41.018 1.00 17.92 675 LEU A CA 1
ATOM 5555 C C . LEU A 1 674 ? -53.790 -72.262 41.917 1.00 17.31 675 LEU A C 1
ATOM 5556 O O . LEU A 1 674 ? -53.999 -71.890 43.075 1.00 16.37 675 LEU A O 1
ATOM 5561 N N . ALA A 1 675 ? -54.381 -73.326 41.382 1.00 14.58 676 ALA A N 1
ATOM 5562 C CA . ALA A 1 675 ? -55.305 -74.116 42.165 1.00 13.59 676 ALA A CA 1
ATOM 5563 C C . ALA A 1 675 ? -54.548 -74.786 43.301 1.00 13.97 676 ALA A C 1
ATOM 5564 O O . ALA A 1 675 ? -55.049 -74.859 44.426 1.00 14.46 676 ALA A O 1
ATOM 5566 N N . ILE A 1 676 ? -53.343 -75.271 43.018 1.00 13.73 677 ILE A N 1
ATOM 5567 C CA . ILE A 1 676 ? -52.549 -75.922 44.050 1.00 14.09 677 ILE A CA 1
ATOM 5568 C C . ILE A 1 676 ? -52.295 -74.946 45.167 1.00 14.90 677 ILE A C 1
ATOM 5569 O O . ILE A 1 676 ? -52.434 -75.270 46.343 1.00 15.80 677 ILE A O 1
ATOM 5574 N N . TYR A 1 677 ? -51.924 -73.736 44.800 1.00 16.80 678 TYR A N 1
ATOM 5575 C CA . TYR A 1 677 ? -51.678 -72.717 45.803 1.00 18.80 678 TYR A CA 1
ATOM 5576 C C . TYR A 1 677 ? -52.932 -72.530 46.654 1.00 19.36 678 TYR A C 1
ATOM 5577 O O . TYR A 1 677 ? -52.849 -72.367 47.874 1.00 19.84 678 TYR A O 1
ATOM 5586 N N . ASP A 1 678 ? -54.100 -72.548 46.019 1.00 20.55 679 ASP A N 1
ATOM 5587 C CA . ASP A 1 678 ? -55.350 -72.392 46.760 1.00 19.40 679 ASP A CA 1
ATOM 5588 C C . ASP A 1 678 ? -55.512 -73.550 47.730 1.00 18.02 679 ASP A C 1
ATOM 5589 O O . ASP A 1 678 ? -55.859 -73.341 48.891 1.00 17.13 679 ASP A O 1
ATOM 5594 N N . TYR A 1 679 ? -55.259 -74.764 47.237 1.00 17.60 680 TYR A N 1
ATOM 5595 C CA . TYR A 1 679 ? -55.376 -75.992 48.028 1.00 17.48 680 TYR A CA 1
ATOM 5596 C C . TYR A 1 679 ? -54.462 -75.974 49.249 1.00 18.09 680 TYR A C 1
ATOM 5597 O O . TYR A 1 679 ? -54.891 -76.283 50.365 1.00 17.21 680 TYR A O 1
ATOM 5606 N N . ILE A 1 680 ? -53.198 -75.620 49.035 1.00 18.26 681 ILE A N 1
ATOM 5607 C CA . ILE A 1 680 ? -52.244 -75.560 50.137 1.00 20.25 681 ILE A CA 1
ATOM 5608 C C . ILE A 1 680 ? -52.693 -74.446 51.094 1.00 21.93 681 ILE A C 1
ATOM 5609 O O . ILE A 1 680 ? -52.669 -74.617 52.312 1.00 21.61 681 ILE A O 1
ATOM 5614 N N . LYS A 1 681 ? -53.084 -73.303 50.525 1.00 23.35 682 LYS A N 1
ATOM 5615 C CA . LYS A 1 681 ? -53.571 -72.148 51.298 1.00 25.33 682 LYS A CA 1
ATOM 5616 C C . LYS A 1 681 ? -54.747 -72.647 52.132 1.00 26.02 682 LYS A C 1
ATOM 5617 O O . LYS A 1 681 ? -54.916 -72.321 53.312 1.00 24.79 682 LYS A O 1
ATOM 5623 N N . SER A 1 682 ? -55.563 -73.450 51.474 1.00 26.94 683 SER A N 1
ATOM 5624 C CA . SER A 1 682 ? -56.735 -74.030 52.081 1.00 28.74 683 SER A CA 1
ATOM 5625 C C . SER A 1 682 ? -56.371 -74.904 53.275 1.00 29.87 683 SER A C 1
ATOM 5626 O O . SER A 1 682 ? -57.129 -74.986 54.231 1.00 29.54 683 SER A O 1
ATOM 5629 N N . LEU A 1 683 ? -55.213 -75.557 53.221 1.00 31.44 684 LEU A N 1
ATOM 5630 C CA . LEU A 1 683 ? -54.774 -76.421 54.315 1.00 31.59 684 LEU A CA 1
ATOM 5631 C C . LEU A 1 683 ? -54.178 -75.637 55.474 1.00 32.97 684 LEU A C 1
ATOM 5632 O O . LEU A 1 683 ? -54.249 -76.066 56.624 1.00 33.28 684 LEU A O 1
ATOM 5637 N N . GLU A 1 684 ? -53.581 -74.492 55.176 1.00 34.52 685 GLU A N 1
ATOM 5638 C CA . GLU A 1 684 ? -52.940 -73.687 56.211 1.00 36.66 685 GLU A CA 1
ATOM 5639 C C . GLU A 1 684 ? -53.855 -72.701 56.920 1.00 39.25 685 GLU A C 1
ATOM 5640 O O . GLU A 1 684 ? -53.396 -71.684 57.429 1.00 38.12 685 GLU A O 1
ATOM 5646 N N . GLN A 1 685 ? -55.146 -72.995 56.966 1.00 43.44 686 GLN A N 1
ATOM 5647 C CA . GLN A 1 685 ? -56.069 -72.092 57.621 1.00 48.10 686 GLN A CA 1
ATOM 5648 C C . GLN A 1 685 ? -56.342 -72.528 59.046 1.00 50.96 686 GLN A C 1
ATOM 5649 O O . GLN A 1 685 ? -56.647 -73.694 59.301 1.00 50.47 686 GLN A O 1
ATOM 5655 N N . PRO A 1 686 ? -56.231 -71.584 59.998 1.00 54.22 687 PRO A N 1
ATOM 5656 C CA . PRO A 1 686 ? -56.440 -71.755 61.443 1.00 56.96 687 PRO A CA 1
ATOM 5657 C C . PRO A 1 686 ? -57.378 -72.895 61.852 1.00 59.72 687 PRO A C 1
ATOM 5658 O O . PRO A 1 686 ? -58.559 -72.894 61.498 1.00 60.69 687 PRO A O 1
ATOM 5662 N N . GLU A 1 687 ? -56.839 -73.854 62.612 1.00 62.63 688 GLU A N 1
ATOM 5663 C CA . GLU A 1 687 ? -57.588 -75.029 63.077 1.00 64.88 688 GLU A CA 1
ATOM 5664 C C . GLU A 1 687 ? -58.866 -74.667 63.845 1.00 65.81 688 GLU A C 1
ATOM 5665 O O . GLU A 1 687 ? -59.040 -73.481 64.214 1.00 65.98 688 GLU A O 1
ATOM 5672 N N . GLY B 1 1 ? 15.608 -37.904 82.850 1.00 90.09 2 GLY B N 1
ATOM 5673 C CA . GLY B 1 1 ? 14.848 -36.674 82.478 1.00 90.45 2 GLY B CA 1
ATOM 5674 C C . GLY B 1 1 ? 14.595 -35.747 83.656 1.00 90.64 2 GLY B C 1
ATOM 5675 O O . GLY B 1 1 ? 14.254 -36.201 84.748 1.00 90.57 2 GLY B O 1
ATOM 5676 N N . GLN B 1 2 ? 14.766 -34.445 83.430 1.00 90.74 3 GLN B N 1
ATOM 5677 C CA . GLN B 1 2 ? 14.557 -33.423 84.459 1.00 90.23 3 GLN B CA 1
ATOM 5678 C C . GLN B 1 2 ? 13.631 -32.328 83.912 1.00 89.16 3 GLN B C 1
ATOM 5679 O O . GLN B 1 2 ? 12.891 -31.683 84.662 1.00 89.29 3 GLN B O 1
ATOM 5685 N N . GLU B 1 3 ? 13.696 -32.129 82.596 1.00 87.19 4 GLU B N 1
ATOM 5686 C CA . GLU B 1 3 ? 12.879 -31.148 81.879 1.00 84.48 4 GLU B CA 1
ATOM 5687 C C . GLU B 1 3 ? 12.682 -31.634 80.440 1.00 81.39 4 GLU B C 1
ATOM 5688 O O . GLU B 1 3 ? 13.201 -31.032 79.496 1.00 80.75 4 GLU B O 1
ATOM 5694 N N . LYS B 1 4 ? 11.938 -32.732 80.295 1.00 77.51 5 LYS B N 1
ATOM 5695 C CA . LYS B 1 4 ? 11.656 -33.339 78.997 1.00 73.06 5 LYS B CA 1
ATOM 5696 C C . LYS B 1 4 ? 11.975 -32.437 77.811 1.00 69.31 5 LYS B C 1
ATOM 5697 O O . LYS B 1 4 ? 11.409 -31.354 77.661 1.00 68.80 5 LYS B O 1
ATOM 5703 N N . LEU B 1 5 ? 12.896 -32.895 76.975 1.00 64.49 6 LEU B N 1
ATOM 5704 C CA . LEU B 1 5 ? 13.294 -32.147 75.796 1.00 59.61 6 LEU B CA 1
ATOM 5705 C C . LEU B 1 5 ? 12.437 -32.600 74.610 1.00 56.38 6 LEU B C 1
ATOM 5706 O O . LEU B 1 5 ? 12.234 -31.850 73.659 1.00 54.96 6 LEU B O 1
ATOM 5711 N N . TYR B 1 6 ? 11.936 -33.833 74.690 1.00 52.59 7 TYR B N 1
ATOM 5712 C CA . TYR B 1 6 ? 11.095 -34.422 73.649 1.00 48.37 7 TYR B CA 1
ATOM 5713 C C . TYR B 1 6 ? 9.855 -35.034 74.286 1.00 46.43 7 TYR B C 1
ATOM 5714 O O . TYR B 1 6 ? 9.832 -35.301 75.491 1.00 47.01 7 TYR B O 1
ATOM 5723 N N . ILE B 1 7 ? 8.835 -35.275 73.467 1.00 43.37 8 ILE B N 1
ATOM 5724 C CA . ILE B 1 7 ? 7.602 -35.891 73.939 1.00 41.53 8 ILE B CA 1
ATOM 5725 C C . ILE B 1 7 ? 7.506 -37.303 73.389 1.00 40.50 8 ILE B C 1
ATOM 5726 O O . ILE B 1 7 ? 7.879 -37.560 72.250 1.00 40.67 8 ILE B O 1
ATOM 5731 N N . GLU B 1 8 ? 7.020 -38.224 74.203 1.00 40.64 9 GLU B N 1
ATOM 5732 C CA . GLU B 1 8 ? 6.881 -39.606 73.769 1.00 40.86 9 GLU B CA 1
ATOM 5733 C C . GLU B 1 8 ? 5.921 -39.614 72.595 1.00 38.91 9 GLU B C 1
ATOM 5734 O O . GLU B 1 8 ? 4.837 -39.048 72.691 1.00 39.28 9 GLU B O 1
ATOM 5740 N N . LYS B 1 9 ? 6.292 -40.267 71.501 1.00 36.21 10 LYS B N 1
ATOM 5741 C CA . LYS B 1 9 ? 5.419 -40.296 70.334 1.00 33.32 10 LYS B CA 1
ATOM 5742 C C . LYS B 1 9 ? 4.029 -40.842 70.660 1.00 31.55 10 LYS B C 1
ATOM 5743 O O . LYS B 1 9 ? 3.012 -40.301 70.211 1.00 29.38 10 LYS B O 1
ATOM 5749 N N . GLU B 1 10 ? 3.991 -41.898 71.466 1.00 30.16 11 GLU B N 1
ATOM 5750 C CA . GLU B 1 10 ? 2.730 -42.530 71.852 1.00 29.85 11 GLU B CA 1
ATOM 5751 C C . GLU B 1 10 ? 1.807 -41.558 72.576 1.00 28.72 11 GLU B C 1
ATOM 5752 O O . GLU B 1 10 ? 0.615 -41.481 72.289 1.00 28.53 11 GLU B O 1
ATOM 5758 N N . LEU B 1 11 ? 2.363 -40.813 73.518 1.00 27.77 12 LEU B N 1
ATOM 5759 C CA . LEU B 1 11 ? 1.566 -39.848 74.253 1.00 27.23 12 LEU B CA 1
ATOM 5760 C C . LEU B 1 11 ? 1.080 -38.782 73.304 1.00 25.73 12 LEU B C 1
ATOM 5761 O O . LEU B 1 11 ? -0.071 -38.364 73.361 1.00 27.62 12 LEU B O 1
ATOM 5766 N N . SER B 1 12 ? 1.956 -38.331 72.422 1.00 24.52 13 SER B N 1
ATOM 5767 C CA . SER B 1 12 ? 1.552 -37.320 71.450 1.00 23.19 13 SER B CA 1
ATOM 5768 C C . SER B 1 12 ? 0.444 -37.902 70.542 1.00 22.10 13 SER B C 1
ATOM 5769 O O . SER B 1 12 ? -0.465 -37.189 70.106 1.00 19.87 13 SER B O 1
ATOM 5772 N N . TRP B 1 13 ? 0.521 -39.203 70.269 1.00 20.92 14 TRP B N 1
ATOM 5773 C CA . TRP B 1 13 ? -0.493 -39.818 69.443 1.00 20.17 14 TRP B CA 1
ATOM 5774 C C . TRP B 1 13 ? -1.838 -39.749 70.150 1.00 21.00 14 TRP B C 1
ATOM 5775 O O . TRP B 1 13 ? -2.877 -39.544 69.513 1.00 20.27 14 TRP B O 1
ATOM 5786 N N . LEU B 1 14 ? -1.820 -39.938 71.467 1.00 21.31 15 LEU B N 1
ATOM 5787 C CA . LEU B 1 14 ? -3.046 -39.902 72.243 1.00 21.98 15 LEU B CA 1
ATOM 5788 C C . LEU B 1 14 ? -3.592 -38.482 72.249 1.00 22.41 15 LEU B C 1
ATOM 5789 O O . LEU B 1 14 ? -4.808 -38.263 72.224 1.00 23.52 15 LEU B O 1
ATOM 5794 N N . SER B 1 15 ? -2.684 -37.514 72.261 1.00 21.89 16 SER B N 1
ATOM 5795 C CA . SER B 1 15 ? -3.080 -36.113 72.246 1.00 22.10 16 SER B CA 1
ATOM 5796 C C . SER B 1 15 ? -3.821 -35.861 70.926 1.00 23.00 16 SER B C 1
ATOM 5797 O O . SER B 1 15 ? -4.788 -35.098 70.857 1.00 22.58 16 SER B O 1
ATOM 5800 N N . PHE B 1 16 ? -3.353 -36.526 69.877 1.00 22.50 17 PHE B N 1
ATOM 5801 C CA . PHE B 1 16 ? -3.966 -36.398 68.574 1.00 21.84 17 PHE B CA 1
ATOM 5802 C C . PHE B 1 16 ? -5.379 -36.968 68.504 1.00 21.39 17 PHE B C 1
ATOM 5803 O O . PHE B 1 16 ? -6.285 -36.324 67.990 1.00 19.85 17 PHE B O 1
ATOM 5811 N N . ASN B 1 17 ? -5.564 -38.190 68.981 1.00 22.08 18 ASN B N 1
ATOM 5812 C CA . ASN B 1 17 ? -6.884 -38.789 68.925 1.00 24.27 18 ASN B CA 1
ATOM 5813 C C . ASN B 1 17 ? -7.794 -37.954 69.792 1.00 25.34 18 ASN B C 1
ATOM 5814 O O . ASN B 1 17 ? -8.991 -37.867 69.566 1.00 25.60 18 ASN B O 1
ATOM 5819 N N . GLU B 1 18 ? -7.205 -37.316 70.786 1.00 27.52 19 GLU B N 1
ATOM 5820 C CA . GLU B 1 18 ? -7.962 -36.471 71.691 1.00 31.04 19 GLU B CA 1
ATOM 5821 C C . GLU B 1 18 ? -8.531 -35.317 70.866 1.00 30.72 19 GLU B C 1
ATOM 5822 O O . GLU B 1 18 ? -9.666 -34.860 71.072 1.00 31.30 19 GLU B O 1
ATOM 5828 N N . ARG B 1 19 ? -7.723 -34.854 69.921 1.00 30.61 20 ARG B N 1
ATOM 5829 C CA . ARG B 1 19 ? -8.108 -33.768 69.022 1.00 28.64 20 ARG B CA 1
ATOM 5830 C C . ARG B 1 19 ? -9.289 -34.251 68.182 1.00 27.53 20 ARG B C 1
ATOM 5831 O O . ARG B 1 19 ? -10.140 -33.462 67.761 1.00 26.56 20 ARG B O 1
ATOM 5839 N N . VAL B 1 20 ? -9.341 -35.558 67.949 1.00 26.64 21 VAL B N 1
ATOM 5840 C CA . VAL B 1 20 ? -10.421 -36.123 67.164 1.00 26.25 21 VAL B CA 1
ATOM 5841 C C . VAL B 1 20 ? -11.672 -36.057 68.013 1.00 26.06 21 VAL B C 1
ATOM 5842 O O . VAL B 1 20 ? -12.738 -35.713 67.526 1.00 26.03 21 VAL B O 1
ATOM 5846 N N . LEU B 1 21 ? -11.523 -36.361 69.299 1.00 27.32 22 LEU B N 1
ATOM 5847 C CA . LEU B 1 21 ? -12.640 -36.326 70.239 1.00 26.82 22 LEU B CA 1
ATOM 5848 C C . LEU B 1 21 ? -13.213 -34.923 70.285 1.00 26.27 22 LEU B C 1
ATOM 5849 O O . LEU B 1 21 ? -14.425 -34.737 70.380 1.00 27.10 22 LEU B O 1
ATOM 5854 N N . GLN B 1 22 ? -12.325 -33.935 70.237 1.00 24.76 23 GLN B N 1
ATOM 5855 C CA . GLN B 1 22 ? -12.749 -32.544 70.271 1.00 24.61 23 GLN B CA 1
ATOM 5856 C C . GLN B 1 22 ? -13.738 -32.268 69.146 1.00 24.13 23 GLN B C 1
ATOM 5857 O O . GLN B 1 22 ? -14.635 -31.438 69.284 1.00 23.88 23 GLN B O 1
ATOM 5863 N N . GLU B 1 23 ? -13.569 -32.952 68.023 1.00 24.82 24 GLU B N 1
ATOM 5864 C CA . GLU B 1 23 ? -14.476 -32.748 66.907 1.00 25.61 24 GLU B CA 1
ATOM 5865 C C . GLU B 1 23 ? -15.852 -33.291 67.236 1.00 25.49 24 GLU B C 1
ATOM 5866 O O . GLU B 1 23 ? -16.856 -32.759 66.773 1.00 25.64 24 GLU B O 1
ATOM 5872 N N . ALA B 1 24 ? -15.892 -34.342 68.047 1.00 25.96 25 ALA B N 1
ATOM 5873 C CA . ALA B 1 24 ? -17.151 -34.962 68.462 1.00 26.47 25 ALA B CA 1
ATOM 5874 C C . ALA B 1 24 ? -17.855 -34.065 69.468 1.00 27.12 25 ALA B C 1
ATOM 5875 O O . ALA B 1 24 ? -19.074 -34.118 69.629 1.00 28.62 25 ALA B O 1
ATOM 5877 N N . ALA B 1 25 ? -17.068 -33.235 70.136 1.00 26.31 26 ALA B N 1
ATOM 5878 C CA . ALA B 1 25 ? -17.582 -32.322 71.130 1.00 26.04 26 ALA B CA 1
ATOM 5879 C C . ALA B 1 25 ? -17.798 -30.917 70.565 1.00 26.23 26 ALA B C 1
ATOM 5880 O O . ALA B 1 25 ? -18.412 -30.065 71.207 1.00 26.46 26 ALA B O 1
ATOM 5882 N N . ASP B 1 26 ? -17.297 -30.665 69.365 1.00 27.50 27 ASP B N 1
ATOM 5883 C CA . ASP B 1 26 ? -17.443 -29.345 68.763 1.00 28.10 27 ASP B CA 1
ATOM 5884 C C . ASP B 1 26 ? -18.860 -29.113 68.244 1.00 29.13 27 ASP B C 1
ATOM 5885 O O . ASP B 1 26 ? -19.258 -29.619 67.187 1.00 27.64 27 ASP B O 1
ATOM 5890 N N . LYS B 1 27 ? -19.611 -28.324 69.002 1.00 31.00 28 LYS B N 1
ATOM 5891 C CA . LYS B 1 27 ? -20.991 -28.016 68.6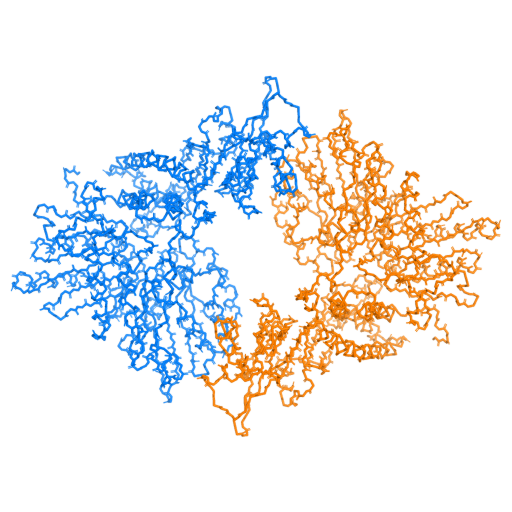64 1.00 32.76 28 LYS B CA 1
ATOM 5892 C C . LYS B 1 27 ? -21.097 -27.317 67.310 1.00 32.85 28 LYS B C 1
ATOM 5893 O O . LYS B 1 27 ? -22.188 -27.214 66.758 1.00 33.83 28 LYS B O 1
ATOM 5899 N N . SER B 1 28 ? -19.977 -26.851 66.763 1.00 32.22 29 SER B N 1
ATOM 5900 C CA . SER B 1 28 ? -20.021 -26.164 65.469 1.00 32.48 29 SER B CA 1
ATOM 5901 C C . SER B 1 28 ? -20.200 -27.183 64.346 1.00 31.81 29 SER B C 1
ATOM 5902 O O . SER B 1 28 ? -20.583 -26.831 63.226 1.00 31.24 29 SER B O 1
ATOM 5905 N N . ASN B 1 29 ? -19.925 -28.450 64.655 1.00 31.16 30 ASN B N 1
ATOM 5906 C CA . ASN B 1 29 ? -20.072 -29.530 63.679 1.00 29.80 30 ASN B CA 1
ATOM 5907 C C . ASN B 1 29 ? -21.477 -30.103 63.729 1.00 29.66 30 ASN B C 1
ATOM 5908 O O . ASN B 1 29 ? -22.127 -30.085 64.770 1.00 31.83 30 ASN B O 1
ATOM 5913 N N . PRO B 1 30 ? -21.974 -30.608 62.596 1.00 29.19 31 PRO B N 1
ATOM 5914 C CA . PRO B 1 30 ? -23.315 -31.188 62.543 1.00 28.29 31 PRO B CA 1
ATOM 5915 C C . PRO B 1 30 ? -23.438 -32.370 63.506 1.00 28.99 31 PRO B C 1
ATOM 5916 O O . PRO B 1 30 ? -22.545 -33.208 63.587 1.00 28.27 31 PRO B O 1
ATOM 5920 N N . LEU B 1 31 ? -24.554 -32.428 64.227 1.00 29.69 32 LEU B N 1
ATOM 5921 C CA . LEU B 1 31 ? -24.801 -33.475 65.216 1.00 29.56 32 LEU B CA 1
ATOM 5922 C C . LEU B 1 31 ? -24.359 -34.887 64.830 1.00 30.00 32 LEU B C 1
ATOM 5923 O O . LEU B 1 31 ? -23.587 -35.505 65.555 1.00 30.28 32 LEU B O 1
ATOM 5928 N N . ILE B 1 32 ? -24.835 -35.402 63.701 1.00 30.25 33 ILE B N 1
ATOM 5929 C CA . ILE B 1 32 ? -24.474 -36.761 63.292 1.00 30.91 33 ILE B CA 1
ATOM 5930 C C . ILE B 1 32 ? -22.996 -36.922 62.937 1.00 30.95 33 ILE B C 1
ATOM 5931 O O . ILE B 1 32 ? -22.432 -38.009 63.070 1.00 30.62 33 ILE B O 1
ATOM 5936 N N . GLU B 1 33 ? -22.367 -35.844 62.491 1.00 30.67 34 GLU B N 1
ATOM 5937 C CA . GLU B 1 33 ? -20.950 -35.903 62.160 1.00 31.04 34 GLU B CA 1
ATOM 5938 C C . GLU B 1 33 ? -20.197 -36.089 63.462 1.00 30.76 34 GLU B C 1
ATOM 5939 O O . GLU B 1 33 ? -19.225 -36.838 63.530 1.00 31.00 34 GLU B O 1
ATOM 5945 N N . ARG B 1 34 ? -20.660 -35.399 64.499 1.00 30.30 35 ARG B N 1
ATOM 5946 C CA . ARG B 1 34 ? -20.044 -35.506 65.813 1.00 30.22 35 ARG B CA 1
ATOM 5947 C C . ARG B 1 34 ? -20.173 -36.928 66.317 1.00 30.44 35 ARG B C 1
ATOM 5948 O O . ARG B 1 34 ? -19.235 -37.477 66.880 1.00 30.38 35 ARG B O 1
ATOM 5956 N N . MET B 1 35 ? -21.343 -37.524 66.115 1.00 30.95 36 MET B N 1
ATOM 5957 C CA . MET B 1 35 ? -21.566 -38.899 66.537 1.00 31.22 36 MET B CA 1
ATOM 5958 C C . MET B 1 35 ? -20.594 -39.800 65.794 1.00 30.60 36 MET B C 1
ATOM 5959 O O . MET B 1 35 ? -20.042 -40.729 66.370 1.00 30.41 36 MET B O 1
ATOM 5964 N N . ARG B 1 36 ? -20.391 -39.524 64.509 1.00 29.68 37 ARG B N 1
ATOM 5965 C CA . ARG B 1 36 ? -19.489 -40.329 63.686 1.00 28.66 37 ARG B CA 1
ATOM 5966 C C . ARG B 1 36 ? -18.029 -40.169 64.080 1.00 28.10 37 ARG B C 1
ATOM 5967 O O . ARG B 1 36 ? -17.223 -41.061 63.861 1.00 27.36 37 ARG B O 1
ATOM 5975 N N . PHE B 1 37 ? -17.696 -39.033 64.676 1.00 27.78 38 PHE B N 1
ATOM 5976 C CA . PHE B 1 37 ? -16.336 -38.788 65.130 1.00 26.61 38 PHE B CA 1
ATOM 5977 C C . PHE B 1 37 ? -16.047 -39.689 66.333 1.00 27.27 38 PHE B C 1
ATOM 5978 O O . PHE B 1 37 ? -14.895 -40.033 66.607 1.00 28.07 38 PHE B O 1
ATOM 5986 N N . LEU B 1 38 ? -17.101 -40.063 67.051 1.00 27.63 39 LEU B N 1
ATOM 5987 C CA . LEU B 1 38 ? -16.941 -40.948 68.189 1.00 28.00 39 LEU B CA 1
ATOM 5988 C C . LEU B 1 38 ? -16.480 -42.256 67.595 1.00 28.14 39 LEU B C 1
ATOM 5989 O O . LEU B 1 38 ? -15.725 -43.005 68.209 1.00 27.11 39 LEU B O 1
ATOM 5994 N N . GLY B 1 39 ? -16.936 -42.505 66.371 1.00 28.33 40 GLY B N 1
ATOM 5995 C CA . GLY B 1 39 ? -16.579 -43.724 65.676 1.00 28.05 40 GLY B CA 1
ATOM 5996 C C . GLY B 1 39 ? -15.140 -43.686 65.223 1.00 27.19 40 GLY B C 1
ATOM 5997 O O . GLY B 1 39 ? -14.402 -44.655 65.388 1.00 27.84 40 GLY B O 1
ATOM 5998 N N . ILE B 1 40 ? -14.734 -42.560 64.653 1.00 26.22 41 ILE B N 1
ATOM 5999 C CA . ILE B 1 40 ? -13.374 -42.428 64.180 1.00 25.84 41 ILE B CA 1
ATOM 6000 C C . ILE B 1 40 ? -12.445 -42.545 65.369 1.00 26.08 41 ILE B C 1
ATOM 6001 O O . ILE B 1 40 ? -11.472 -43.289 65.339 1.00 25.60 41 ILE B O 1
ATOM 6006 N N . TYR B 1 41 ? -12.767 -41.828 66.435 1.00 26.40 42 TYR B N 1
ATOM 6007 C CA . TYR B 1 41 ? -11.963 -41.870 67.652 1.00 26.34 42 TYR B CA 1
ATOM 6008 C C . TYR B 1 41 ? -11.765 -43.308 68.123 1.00 25.25 42 TYR B C 1
ATOM 6009 O O . TYR B 1 41 ? -10.653 -43.726 68.393 1.00 24.19 42 TYR B O 1
ATOM 6018 N N . SER B 1 42 ? -12.854 -44.058 68.230 1.00 25.81 43 SER B N 1
ATOM 6019 C CA . SER B 1 42 ? -12.780 -45.442 68.686 1.00 26.88 43 SER B CA 1
ATOM 6020 C C . SER B 1 42 ? -11.914 -46.273 67.776 1.00 25.51 43 SER B C 1
ATOM 6021 O O . SER B 1 42 ? -11.013 -46.971 68.215 1.00 25.28 43 SER B O 1
ATOM 6024 N N . ASN B 1 43 ? -12.214 -46.195 66.493 1.00 25.07 44 ASN B N 1
ATOM 6025 C CA . ASN B 1 43 ? -11.479 -46.939 65.513 1.00 24.45 44 ASN B CA 1
ATOM 6026 C C . ASN B 1 43 ? -9.998 -46.601 65.589 1.00 24.99 44 ASN B C 1
ATOM 6027 O O . ASN B 1 43 ? -9.140 -47.477 65.446 1.00 23.53 44 ASN B O 1
ATOM 6032 N N . ASN B 1 44 ? -9.693 -45.331 65.819 1.00 25.48 45 ASN B N 1
ATOM 6033 C CA . ASN B 1 44 ? -8.301 -44.907 65.916 1.00 27.76 45 ASN B CA 1
ATOM 6034 C C . ASN B 1 44 ? -7.633 -45.572 67.103 1.00 28.52 45 ASN B C 1
ATOM 6035 O O . ASN B 1 44 ? -6.495 -45.998 67.030 1.00 27.99 45 ASN B O 1
ATOM 6040 N N . LEU B 1 45 ? -8.358 -45.635 68.207 1.00 30.58 46 LEU B N 1
ATOM 6041 C CA . LEU B 1 45 ? -7.838 -46.236 69.411 1.00 32.02 46 LEU B CA 1
ATOM 6042 C C . LEU B 1 45 ? -7.612 -47.731 69.193 1.00 33.18 46 LEU B C 1
ATOM 6043 O O . LEU B 1 45 ? -6.596 -48.284 69.632 1.00 32.36 46 LEU B O 1
ATOM 6048 N N . ASP B 1 46 ? -8.552 -48.386 68.517 1.00 34.75 47 ASP B N 1
ATOM 6049 C CA . ASP B 1 46 ? -8.411 -49.805 68.232 1.00 37.18 47 ASP B CA 1
ATOM 6050 C C . ASP B 1 46 ? -7.108 -50.001 67.468 1.00 37.40 47 ASP B C 1
ATOM 6051 O O . ASP B 1 46 ? -6.298 -50.852 67.814 1.00 37.08 47 ASP B O 1
ATOM 6056 N N . GLU B 1 47 ? -6.913 -49.196 66.432 1.00 38.84 48 GLU B N 1
ATOM 6057 C CA . GLU B 1 47 ? -5.708 -49.273 65.622 1.00 41.04 48 GLU B CA 1
ATOM 6058 C C . GLU B 1 47 ? -4.497 -49.017 66.503 1.00 39.46 48 GLU B C 1
ATOM 6059 O O . GLU B 1 47 ? -3.462 -49.661 66.364 1.00 38.89 48 GLU B O 1
ATOM 6065 N N . PHE B 1 48 ? -4.645 -48.067 67.415 1.00 38.62 49 PHE B N 1
ATOM 6066 C CA . PHE B 1 48 ? -3.576 -47.704 68.329 1.00 38.17 49 PHE B CA 1
ATOM 6067 C C . PHE B 1 48 ? -3.054 -48.890 69.108 1.00 38.95 49 PHE B C 1
ATOM 6068 O O . PHE B 1 48 ? -1.846 -49.076 69.248 1.00 39.07 49 PHE B O 1
ATOM 6076 N N . TYR B 1 49 ? -3.967 -49.690 69.635 1.00 39.58 50 TYR B N 1
ATOM 6077 C CA . TYR B 1 49 ? -3.561 -50.844 70.408 1.00 40.18 50 TYR B CA 1
ATOM 6078 C C . TYR B 1 49 ? -2.974 -51.944 69.545 1.00 39.96 50 TYR B C 1
ATOM 6079 O O . TYR B 1 49 ? -1.881 -52.429 69.816 1.00 40.87 50 TYR B O 1
ATOM 6088 N N . LYS B 1 50 ? -3.694 -52.324 68.500 1.00 39.53 51 LYS B N 1
ATOM 6089 C CA . LYS B 1 50 ? -3.238 -53.373 67.612 1.00 41.01 51 LYS B CA 1
ATOM 6090 C C . LYS B 1 50 ? -1.841 -53.116 67.065 1.00 41.32 51 LYS B C 1
ATOM 6091 O O . LYS B 1 50 ? -1.068 -54.049 66.860 1.00 42.07 51 LYS B O 1
ATOM 6097 N N . VAL B 1 51 ? -1.503 -51.855 66.838 1.00 41.47 52 VAL B N 1
ATOM 6098 C CA . VAL B 1 51 ? -0.206 -51.555 66.262 1.00 42.10 52 VAL B CA 1
ATOM 6099 C C . VAL B 1 51 ? 0.827 -50.840 67.114 1.00 43.33 52 VAL B C 1
ATOM 6100 O O . VAL B 1 51 ? 1.809 -51.444 67.536 1.00 43.00 52 VAL B O 1
ATOM 6104 N N . ARG B 1 52 ? 0.605 -49.550 67.342 1.00 44.68 53 ARG B N 1
ATOM 6105 C CA . ARG B 1 52 ? 1.528 -48.716 68.102 1.00 46.98 53 ARG B CA 1
ATOM 6106 C C . ARG B 1 52 ? 1.822 -49.220 69.501 1.00 47.05 53 ARG B C 1
ATOM 6107 O O . ARG B 1 52 ? 2.968 -49.204 69.946 1.00 46.45 53 ARG B O 1
ATOM 6115 N N . PHE B 1 53 ? 0.783 -49.654 70.198 1.00 47.33 54 PHE B N 1
ATOM 6116 C CA . PHE B 1 53 ? 0.960 -50.166 71.540 1.00 47.22 54 PHE B CA 1
ATOM 6117 C C . PHE B 1 53 ? 1.721 -51.466 71.415 1.00 47.10 54 PHE B C 1
ATOM 6118 O O . PHE B 1 53 ? 2.726 -51.665 72.082 1.00 46.77 54 PHE B O 1
ATOM 6126 N N . ALA B 1 54 ? 1.234 -52.349 70.549 1.00 47.63 55 ALA B N 1
ATOM 6127 C CA . ALA B 1 54 ? 1.873 -53.638 70.336 1.00 49.43 55 ALA B CA 1
ATOM 6128 C C . ALA B 1 54 ? 3.345 -53.447 69.989 1.00 50.53 55 ALA B C 1
ATOM 6129 O O . ALA B 1 54 ? 4.203 -54.202 70.446 1.00 50.87 55 ALA B O 1
ATOM 6131 N N . GLU B 1 55 ? 3.628 -52.424 69.190 1.00 52.14 56 GLU B N 1
ATOM 6132 C CA . GLU B 1 55 ? 4.990 -52.111 68.768 1.00 53.61 56 GLU B CA 1
ATOM 6133 C C . GLU B 1 55 ? 5.836 -51.735 69.972 1.00 53.37 56 GLU B C 1
ATOM 6134 O O . GLU B 1 55 ? 7.016 -52.075 70.054 1.00 53.00 56 GLU B O 1
ATOM 6140 N N . LEU B 1 56 ? 5.214 -51.018 70.901 1.00 53.35 57 LEU B N 1
ATOM 6141 C CA . LEU B 1 56 ? 5.868 -50.575 72.123 1.00 54.27 57 LEU B CA 1
ATOM 6142 C C . LEU B 1 56 ? 6.102 -51.748 73.070 1.00 54.96 57 LEU B C 1
ATOM 6143 O O . LEU B 1 56 ? 7.162 -51.848 73.686 1.00 54.75 57 LEU B O 1
ATOM 6148 N N . LYS B 1 57 ? 5.113 -52.632 73.194 1.00 55.97 58 LYS B N 1
ATOM 6149 C CA . LYS B 1 57 ? 5.255 -53.792 74.073 1.00 57.02 58 LYS B CA 1
ATOM 6150 C C . LYS B 1 57 ? 6.504 -54.557 73.668 1.00 58.25 58 LYS B C 1
ATOM 6151 O O . LYS B 1 57 ? 7.197 -55.122 74.509 1.00 58.43 58 LYS B O 1
ATOM 6157 N N . ARG B 1 58 ? 6.794 -54.571 72.372 1.00 59.23 59 ARG B N 1
ATOM 6158 C CA . ARG B 1 58 ? 7.951 -55.293 71.885 1.00 59.92 59 ARG B CA 1
ATOM 6159 C C . ARG B 1 58 ? 9.246 -54.519 72.035 1.00 60.13 59 ARG B C 1
ATOM 6160 O O . ARG B 1 58 ? 10.315 -55.109 72.158 1.00 60.49 59 ARG B O 1
ATOM 6168 N N . ARG B 1 59 ? 9.159 -53.197 72.033 1.00 60.67 60 ARG B N 1
ATOM 6169 C CA . ARG B 1 59 ? 10.361 -52.391 72.184 1.00 62.02 60 ARG B CA 1
ATOM 6170 C C . ARG B 1 59 ? 10.900 -52.470 73.594 1.00 60.91 60 ARG B C 1
ATOM 6171 O O . ARG B 1 59 ? 12.105 -52.342 73.811 1.00 60.71 60 ARG B O 1
ATOM 6179 N N . ILE B 1 60 ? 10.001 -52.666 74.552 1.00 59.53 61 ILE B N 1
ATOM 6180 C CA . ILE B 1 60 ? 10.396 -52.775 75.943 1.00 58.28 61 ILE B CA 1
ATOM 6181 C C . ILE B 1 60 ? 10.870 -54.206 76.161 1.00 57.82 61 ILE B C 1
ATOM 6182 O O . ILE B 1 60 ? 11.787 -54.449 76.935 1.00 57.80 61 ILE B O 1
ATOM 6187 N N . ILE B 1 61 ? 10.251 -55.146 75.454 1.00 57.54 62 ILE B N 1
ATOM 6188 C CA . ILE B 1 61 ? 10.623 -56.551 75.547 1.00 58.16 62 ILE B CA 1
ATOM 6189 C C . ILE B 1 61 ? 12.074 -56.722 75.108 1.00 59.18 62 ILE B C 1
ATOM 6190 O O . ILE B 1 61 ? 12.878 -57.338 75.811 1.00 59.55 62 ILE B O 1
ATOM 6195 N N . ILE B 1 62 ? 12.400 -56.168 73.943 1.00 59.68 63 ILE B N 1
ATOM 6196 C CA . ILE B 1 62 ? 13.752 -56.248 73.405 1.00 60.12 63 ILE B CA 1
ATOM 6197 C C . ILE B 1 62 ? 14.704 -55.597 74.403 1.00 60.51 63 ILE B C 1
ATOM 6198 O O . ILE B 1 62 ? 15.766 -56.128 74.711 1.00 60.25 63 ILE B O 1
ATOM 6203 N N . SER B 1 63 ? 14.295 -54.449 74.920 1.00 61.18 64 SER B N 1
ATOM 6204 C CA . SER B 1 63 ? 15.102 -53.701 75.868 1.00 63.02 64 SER B CA 1
ATOM 6205 C C . SER B 1 63 ? 15.413 -54.459 77.171 1.00 65.28 64 SER B C 1
ATOM 6206 O O . SER B 1 63 ? 16.577 -54.626 77.534 1.00 64.45 64 SER B O 1
ATOM 6209 N N . GLU B 1 64 ? 14.368 -54.919 77.859 1.00 68.22 65 GLU B N 1
ATOM 6210 C CA . GLU B 1 64 ? 14.498 -55.639 79.132 1.00 70.82 65 GLU B CA 1
ATOM 6211 C C . GLU B 1 64 ? 15.295 -56.945 79.083 1.00 72.77 65 GLU B C 1
ATOM 6212 O O . GLU B 1 64 ? 15.928 -57.325 80.071 1.00 73.38 65 GLU B O 1
ATOM 6218 N N . GLU B 1 65 ? 15.260 -57.627 77.940 1.00 74.76 66 GLU B N 1
ATOM 6219 C CA . GLU B 1 65 ? 15.978 -58.889 77.758 1.00 76.83 66 GLU B CA 1
ATOM 6220 C C . GLU B 1 65 ? 17.344 -58.864 78.434 1.00 78.42 66 GLU B C 1
ATOM 6221 O O . GLU B 1 65 ? 17.632 -59.692 79.295 1.00 78.74 66 GLU B O 1
ATOM 6227 N N . GLN B 1 66 ? 18.186 -57.911 78.046 1.00 80.32 67 GLN B N 1
ATOM 6228 C CA . GLN B 1 66 ? 19.511 -57.797 78.640 1.00 82.23 67 GLN B CA 1
ATOM 6229 C C . GLN B 1 66 ? 19.482 -56.708 79.702 1.00 83.17 67 GLN B C 1
ATOM 6230 O O . GLN B 1 66 ? 20.412 -56.563 80.498 1.00 82.74 67 GLN B O 1
ATOM 6236 N N . GLY B 1 67 ? 18.390 -55.950 79.704 1.00 84.62 68 GLY B N 1
ATOM 6237 C CA . GLY B 1 67 ? 18.223 -54.879 80.665 1.00 86.34 68 GLY B CA 1
ATOM 6238 C C . GLY B 1 67 ? 18.017 -53.526 80.016 1.00 87.48 68 GLY B C 1
ATOM 6239 O O . GLY B 1 67 ? 18.814 -53.105 79.172 1.00 87.58 68 GLY B O 1
ATOM 6240 N N . SER B 1 68 ? 16.945 -52.843 80.407 1.00 88.22 69 SER B N 1
ATOM 6241 C CA . SER B 1 68 ? 16.639 -51.522 79.864 1.00 88.97 69 SER B CA 1
ATOM 6242 C C . SER B 1 68 ? 16.830 -50.422 80.916 1.00 89.24 69 SER B C 1
ATOM 6243 O O . SER B 1 68 ? 16.449 -50.583 82.079 1.00 89.32 69 SER B O 1
ATOM 6246 N N . ASN B 1 69 ? 17.428 -49.311 80.492 1.00 89.25 70 ASN B N 1
ATOM 6247 C CA . ASN B 1 69 ? 17.694 -48.172 81.365 1.00 88.77 70 ASN B CA 1
ATOM 6248 C C . ASN B 1 69 ? 16.568 -47.131 81.304 1.00 88.01 70 ASN B C 1
ATOM 6249 O O . ASN B 1 69 ? 16.510 -46.222 82.135 1.00 87.43 70 ASN B O 1
ATOM 6254 N N . SER B 1 70 ? 15.677 -47.271 80.322 1.00 87.40 71 SER B N 1
ATOM 6255 C CA . SER B 1 70 ? 14.555 -46.344 80.160 1.00 86.57 71 SER B CA 1
ATOM 6256 C C . SER B 1 70 ? 13.445 -46.674 81.155 1.00 86.01 71 SER B C 1
ATOM 6257 O O . SER B 1 70 ? 13.377 -47.785 81.687 1.00 86.44 71 SER B O 1
ATOM 6260 N N . HIS B 1 71 ? 12.580 -45.694 81.394 1.00 84.78 72 HIS B N 1
ATOM 6261 C CA . HIS B 1 71 ? 11.468 -45.830 82.324 1.00 83.12 72 HIS B CA 1
ATOM 6262 C C . HIS B 1 71 ? 10.206 -46.260 81.583 1.00 81.11 72 HIS B C 1
ATOM 6263 O O . HIS B 1 71 ? 9.224 -45.519 81.521 1.00 81.21 72 HIS B O 1
ATOM 6270 N N . SER B 1 72 ? 10.246 -47.467 81.026 1.00 78.96 73 SER B N 1
ATOM 6271 C CA . SER B 1 72 ? 9.125 -48.012 80.270 1.00 76.37 73 SER B CA 1
ATOM 6272 C C . SER B 1 72 ? 7.798 -47.835 80.997 1.00 74.12 73 SER B C 1
ATOM 6273 O O . SER B 1 72 ? 6.879 -47.203 80.475 1.00 74.87 73 SER B O 1
ATOM 6276 N N . ARG B 1 73 ? 7.704 -48.373 82.208 1.00 70.59 74 ARG B N 1
ATOM 6277 C CA . ARG B 1 73 ? 6.475 -48.286 82.984 1.00 67.03 74 ARG B CA 1
ATOM 6278 C C . ARG B 1 73 ? 5.915 -46.878 83.128 1.00 63.70 74 ARG B C 1
ATOM 6279 O O . ARG B 1 73 ? 4.708 -46.681 83.036 1.00 62.88 74 ARG B O 1
ATOM 6287 N N . HIS B 1 74 ? 6.784 -45.899 83.346 1.00 60.56 75 HIS B N 1
ATOM 6288 C CA . HIS B 1 74 ? 6.342 -44.515 83.483 1.00 57.95 75 HIS B CA 1
ATOM 6289 C C . HIS B 1 74 ? 5.596 -44.064 82.236 1.00 55.42 75 HIS B C 1
ATOM 6290 O O . HIS B 1 74 ? 4.848 -43.091 82.259 1.00 54.72 75 HIS B O 1
ATOM 6297 N N . LEU B 1 75 ? 5.801 -44.794 81.150 1.00 52.57 76 LEU B N 1
ATOM 6298 C CA . LEU B 1 75 ? 5.143 -44.495 79.896 1.00 49.77 76 LEU B CA 1
ATOM 6299 C C . LEU B 1 75 ? 3.805 -45.215 79.866 1.00 49.12 76 LEU B C 1
ATOM 6300 O O . LEU B 1 75 ? 2.761 -44.595 79.673 1.00 48.18 76 LEU B O 1
ATOM 6305 N N . LEU B 1 76 ? 3.846 -46.529 80.064 1.00 48.39 77 LEU B N 1
ATOM 6306 C CA . LEU B 1 76 ? 2.635 -47.337 80.059 1.00 48.71 77 LEU B CA 1
ATOM 6307 C C . LEU B 1 76 ? 1.615 -46.786 81.040 1.00 48.98 77 LEU B C 1
ATOM 6308 O O . LEU B 1 76 ? 0.402 -46.876 80.812 1.00 49.54 77 LEU B O 1
ATOM 6313 N N . GLY B 1 77 ? 2.118 -46.221 82.132 1.00 48.30 78 GLY B N 1
ATOM 6314 C CA . GLY B 1 77 ? 1.241 -45.662 83.138 1.00 49.39 78 GLY B CA 1
ATOM 6315 C C . GLY B 1 77 ? 0.547 -44.452 82.565 1.00 49.90 78 GLY B C 1
ATOM 6316 O O . GLY B 1 77 ? -0.675 -44.313 82.665 1.00 50.70 78 GLY B O 1
ATOM 6317 N N . LYS B 1 78 ? 1.334 -43.564 81.970 1.00 49.76 79 LYS B N 1
ATOM 6318 C CA . LYS B 1 78 ? 0.774 -42.376 81.352 1.00 49.90 79 LYS B CA 1
ATOM 6319 C C . LYS B 1 78 ? -0.236 -42.819 80.279 1.00 50.43 79 LYS B C 1
ATOM 6320 O O . LYS B 1 78 ? -1.390 -42.392 80.288 1.00 51.21 79 LYS B O 1
ATOM 6326 N N . ILE B 1 79 ? 0.196 -43.683 79.362 1.00 49.95 80 ILE B N 1
ATOM 6327 C CA . ILE B 1 79 ? -0.694 -44.173 78.309 1.00 49.74 80 ILE B CA 1
ATOM 6328 C C . ILE B 1 79 ? -1.997 -44.684 78.918 1.00 50.85 80 ILE B C 1
ATOM 6329 O O . ILE B 1 79 ? -3.071 -44.153 78.624 1.00 50.28 80 ILE B O 1
ATOM 6334 N N . GLN B 1 80 ? -1.901 -45.709 79.766 1.00 51.70 81 GLN B N 1
ATOM 6335 C CA . GLN B 1 80 ? -3.082 -46.259 80.411 1.00 51.67 81 GLN B CA 1
ATOM 6336 C C . GLN B 1 80 ? -3.822 -45.131 81.125 1.00 50.79 81 GLN B C 1
ATOM 6337 O O . GLN B 1 80 ? -5.051 -45.114 81.173 1.00 51.16 81 GLN B O 1
ATOM 6343 N N . SER B 1 81 ? -3.067 -44.190 81.679 1.00 49.00 82 SER B N 1
ATOM 6344 C CA . SER B 1 81 ? -3.658 -43.054 82.372 1.00 48.07 82 SER B CA 1
ATOM 6345 C C . SER B 1 81 ? -4.532 -42.253 81.404 1.00 48.18 82 SER B C 1
ATOM 6346 O O . SER B 1 81 ? -5.761 -42.308 81.481 1.00 48.19 82 SER B O 1
ATOM 6349 N N . ARG B 1 82 ? -3.892 -41.524 80.488 1.00 48.11 83 ARG B N 1
ATOM 6350 C CA . ARG B 1 82 ? -4.594 -40.716 79.488 1.00 46.43 83 ARG B CA 1
ATOM 6351 C C . ARG B 1 82 ? -5.737 -41.471 78.803 1.00 44.97 83 ARG B C 1
ATOM 6352 O O . ARG B 1 82 ? -6.779 -40.889 78.505 1.00 43.76 83 ARG B O 1
ATOM 6360 N N . VAL B 1 83 ? -5.540 -42.760 78.544 1.00 43.42 84 VAL B N 1
ATOM 6361 C CA . VAL B 1 83 ? -6.574 -43.556 77.895 1.00 42.91 84 VAL B CA 1
ATOM 6362 C C . VAL B 1 83 ? -7.849 -43.613 78.728 1.00 43.52 84 VAL B C 1
ATOM 6363 O O . VAL B 1 83 ? -8.946 -43.386 78.213 1.00 43.28 84 VAL B O 1
ATOM 6367 N N . LEU B 1 84 ? -7.704 -43.919 80.013 1.00 44.02 85 LEU B N 1
ATOM 6368 C CA . LEU B 1 84 ? -8.859 -44.009 80.900 1.00 43.82 85 LEU B CA 1
ATOM 6369 C C . LEU B 1 84 ? -9.532 -42.654 81.063 1.00 43.33 85 LEU B C 1
ATOM 6370 O O . LEU B 1 84 ? -10.753 -42.564 81.087 1.00 43.88 85 LEU B O 1
ATOM 6375 N N . LYS B 1 85 ? -8.738 -41.599 81.172 1.00 42.67 86 LYS B N 1
ATOM 6376 C CA . LYS B 1 85 ? -9.293 -40.264 81.325 1.00 42.98 86 LYS B CA 1
ATOM 6377 C C . LYS B 1 85 ? -10.104 -39.883 80.093 1.00 43.75 86 LYS B C 1
ATOM 6378 O O . LYS B 1 85 ? -11.168 -39.269 80.205 1.00 43.06 86 LYS B O 1
ATOM 6384 N N . ALA B 1 86 ? -9.600 -40.248 78.916 1.00 44.48 87 ALA B N 1
ATOM 6385 C CA . ALA B 1 86 ? -10.304 -39.944 77.673 1.00 45.18 87 ALA B CA 1
ATOM 6386 C C . ALA B 1 86 ? -11.551 -40.797 77.608 1.00 45.71 87 ALA B C 1
ATOM 6387 O O . ALA B 1 86 ? -12.590 -40.348 77.129 1.00 45.72 87 ALA B O 1
ATOM 6389 N N . ASP B 1 87 ? -11.447 -42.033 78.085 1.00 46.32 88 ASP B N 1
ATOM 6390 C CA . ASP B 1 87 ? -12.597 -42.917 78.074 1.00 47.92 88 ASP B CA 1
ATOM 6391 C C . ASP B 1 87 ? -13.717 -42.274 78.883 1.00 48.70 88 ASP B C 1
ATOM 6392 O O . ASP B 1 87 ? -14.884 -42.320 78.492 1.00 48.46 88 ASP B O 1
ATOM 6397 N N . GLN B 1 88 ? -13.356 -41.671 80.013 1.00 49.60 89 GLN B N 1
ATOM 6398 C CA . GLN B 1 88 ? -14.341 -41.006 80.863 1.00 50.47 89 GLN B CA 1
ATOM 6399 C C . GLN B 1 88 ? -15.051 -39.944 80.042 1.00 49.22 89 GLN B C 1
ATOM 6400 O O . GLN B 1 88 ? -16.277 -39.876 80.028 1.00 49.19 89 GLN B O 1
ATOM 6406 N N . GLU B 1 89 ? -14.272 -39.114 79.358 1.00 47.70 90 GLU B N 1
ATOM 6407 C CA . GLU B 1 89 ? -14.838 -38.054 78.532 1.00 47.02 90 GLU B CA 1
ATOM 6408 C C . GLU B 1 89 ? -15.674 -38.601 77.379 1.00 45.11 90 GLU B C 1
ATOM 6409 O O . GLU B 1 89 ? -16.669 -37.997 76.975 1.00 44.29 90 GLU B O 1
ATOM 6415 N N . PHE B 1 90 ? -15.271 -39.748 76.852 1.00 42.93 91 PHE B N 1
ATOM 6416 C CA . PHE B 1 90 ? -16.008 -40.352 75.765 1.00 41.09 91 PHE B CA 1
ATOM 6417 C C . PHE B 1 90 ? -17.449 -40.580 76.215 1.00 40.75 91 PHE B C 1
ATOM 6418 O O . PHE B 1 90 ? -18.383 -40.108 75.575 1.00 40.81 91 PHE B O 1
ATOM 6426 N N . ASP B 1 91 ? -17.626 -41.300 77.318 1.00 40.61 92 ASP B N 1
ATOM 6427 C CA . ASP B 1 91 ? -18.961 -41.568 77.839 1.00 40.29 92 ASP B CA 1
ATOM 6428 C C . ASP B 1 91 ? -19.732 -40.276 78.054 1.00 38.02 92 ASP B C 1
ATOM 6429 O O . ASP B 1 91 ? -20.930 -40.208 77.778 1.00 36.03 92 ASP B O 1
ATOM 6434 N N . GLY B 1 92 ? -19.040 -39.255 78.548 1.00 37.43 93 GLY B N 1
ATOM 6435 C CA . GLY B 1 92 ? -19.682 -37.974 78.775 1.00 36.48 93 GLY B CA 1
ATOM 6436 C C . GLY B 1 92 ? -20.233 -37.452 77.466 1.00 36.21 93 GLY B C 1
ATOM 6437 O O . GLY B 1 92 ? -21.396 -37.041 77.372 1.00 36.04 93 GLY B O 1
ATOM 6438 N N . LEU B 1 93 ? -19.395 -37.468 76.440 1.00 35.81 94 LEU B N 1
ATOM 6439 C CA . LEU B 1 93 ? -19.833 -37.010 75.133 1.00 35.44 94 LEU B CA 1
ATOM 6440 C C . LEU B 1 93 ? -20.935 -37.893 74.575 1.00 34.20 94 LEU B C 1
ATOM 6441 O O . LEU B 1 93 ? -21.919 -37.391 74.052 1.00 34.37 94 LEU B O 1
ATOM 6446 N N . TYR B 1 94 ? -20.770 -39.204 74.690 1.00 33.58 95 TYR B N 1
ATOM 6447 C CA . TYR B 1 94 ? -21.775 -40.128 74.192 1.00 35.12 95 TYR B CA 1
ATOM 6448 C C . TYR B 1 94 ? -23.146 -39.768 74.760 1.00 36.63 95 TYR B C 1
ATOM 6449 O O . TYR B 1 94 ? -24.066 -39.435 74.011 1.00 35.33 95 TYR B O 1
ATOM 6458 N N . ASN B 1 95 ? -23.278 -39.827 76.086 1.00 38.77 96 ASN B N 1
ATOM 6459 C CA . ASN B 1 95 ? -24.545 -39.516 76.763 1.00 40.12 96 ASN B CA 1
ATOM 6460 C C . ASN B 1 95 ? -25.051 -38.135 76.370 1.00 40.66 96 ASN B C 1
ATOM 6461 O O . ASN B 1 95 ? -26.248 -37.915 76.173 1.00 40.58 96 ASN B O 1
ATOM 6466 N N . GLU B 1 96 ? -24.119 -37.201 76.285 1.00 41.12 97 GLU B N 1
ATOM 6467 C CA . GLU B 1 96 ? -24.441 -35.839 75.911 1.00 43.53 97 GLU B CA 1
ATOM 6468 C C . GLU B 1 96 ? -25.045 -35.810 74.502 1.00 42.83 97 GLU B C 1
ATOM 6469 O O . GLU B 1 96 ? -26.029 -35.117 74.250 1.00 43.94 97 GLU B O 1
ATOM 6475 N N . LEU B 1 97 ? -24.460 -36.583 73.594 1.00 41.89 98 LEU B N 1
ATOM 6476 C CA . LEU B 1 97 ? -24.929 -36.652 72.215 1.00 41.28 98 LEU B CA 1
ATOM 6477 C C . LEU B 1 97 ? -26.245 -37.413 72.070 1.00 41.54 98 LEU B C 1
ATOM 6478 O O . LEU B 1 97 ? -27.009 -37.167 71.133 1.00 40.27 98 LEU B O 1
ATOM 6483 N N . LEU B 1 98 ? -26.504 -38.346 72.985 1.00 42.21 99 LEU B N 1
ATOM 6484 C CA . LEU B 1 98 ? -27.745 -39.109 72.944 1.00 41.98 99 LEU B CA 1
ATOM 6485 C C . LEU B 1 98 ? -28.865 -38.137 73.258 1.00 42.16 99 LEU B C 1
ATOM 6486 O O . LEU B 1 98 ? -29.895 -38.109 72.578 1.00 42.40 99 LEU B O 1
ATOM 6491 N N . LEU B 1 99 ? -28.644 -37.324 74.286 1.00 41.93 100 LEU B N 1
ATOM 6492 C CA . LEU B 1 99 ? -29.624 -36.339 74.698 1.00 42.06 100 LEU B CA 1
ATOM 6493 C C . LEU B 1 99 ? -29.897 -35.342 73.583 1.00 42.16 100 LEU B C 1
ATOM 6494 O O . LEU B 1 99 ? -31.052 -35.035 73.289 1.00 41.52 100 LEU B O 1
ATOM 6499 N N . GLU B 1 100 ? -28.836 -34.837 72.961 1.00 43.25 101 GLU B N 1
ATOM 6500 C CA . GLU B 1 100 ? -29.015 -33.875 71.886 1.00 45.04 101 GLU B CA 1
ATOM 6501 C C . GLU B 1 100 ? -29.767 -34.481 70.714 1.00 45.09 101 GLU B C 1
ATOM 6502 O O . GLU B 1 100 ? -30.448 -33.770 69.979 1.00 44.59 101 GLU B O 1
ATOM 6508 N N . MET B 1 101 ? -29.640 -35.787 70.525 1.00 45.95 102 MET B N 1
ATOM 6509 C CA . MET B 1 101 ? -30.367 -36.425 69.444 1.00 47.13 102 MET B CA 1
ATOM 6510 C C . MET B 1 101 ? -31.829 -36.518 69.842 1.00 47.97 102 MET B C 1
ATOM 6511 O O . MET B 1 101 ? -32.718 -36.446 68.996 1.00 48.00 102 MET B O 1
ATOM 6516 N N . ALA B 1 102 ? -32.069 -36.666 71.141 1.00 48.64 103 ALA B N 1
ATOM 6517 C CA . ALA B 1 102 ? -33.425 -36.750 71.665 1.00 49.30 103 ALA B CA 1
ATOM 6518 C C . ALA B 1 102 ? -34.140 -35.425 71.386 1.00 49.64 103 ALA B C 1
ATOM 6519 O O . ALA B 1 102 ? -35.311 -35.407 71.010 1.00 49.97 103 ALA B O 1
ATOM 6521 N N . ARG B 1 103 ? -33.423 -34.319 71.559 1.00 49.68 104 ARG B N 1
ATOM 6522 C CA . ARG B 1 103 ? -33.991 -33.001 71.310 1.00 51.00 104 ARG B CA 1
ATOM 6523 C C . ARG B 1 103 ? -34.207 -32.842 69.810 1.00 49.52 104 ARG B C 1
ATOM 6524 O O . ARG B 1 103 ? -34.940 -31.963 69.363 1.00 49.20 104 ARG B O 1
ATOM 6532 N N . ASN B 1 104 ? -33.549 -33.693 69.035 1.00 48.91 105 ASN B N 1
ATOM 6533 C CA . ASN B 1 104 ? -33.684 -33.646 67.589 1.00 48.69 105 ASN B CA 1
ATOM 6534 C C . ASN B 1 104 ? -34.644 -34.709 67.117 1.00 48.89 105 ASN B C 1
ATOM 6535 O O . ASN B 1 104 ? -34.745 -34.978 65.925 1.00 48.16 105 ASN B O 1
ATOM 6540 N N . GLN B 1 105 ? -35.344 -35.312 68.070 1.00 49.40 106 GLN B N 1
ATOM 6541 C CA . GLN B 1 105 ? -36.333 -36.343 67.779 1.00 50.47 106 GLN B CA 1
ATOM 6542 C C . GLN B 1 105 ? -35.765 -37.707 67.420 1.00 49.96 106 GLN B C 1
ATOM 6543 O O . GLN B 1 105 ? -36.468 -38.546 66.849 1.00 49.41 106 GLN B O 1
ATOM 6549 N N . ILE B 1 106 ? -34.497 -37.922 67.759 1.00 49.36 107 ILE B N 1
ATOM 6550 C CA . ILE B 1 106 ? -33.832 -39.200 67.515 1.00 48.42 107 ILE B CA 1
ATOM 6551 C C . ILE B 1 106 ? -33.583 -39.833 68.872 1.00 47.65 107 ILE B C 1
ATOM 6552 O O . ILE B 1 106 ? -32.911 -39.251 69.726 1.00 47.55 107 ILE B O 1
ATOM 6557 N N . PHE B 1 107 ? -34.132 -41.023 69.074 1.00 47.03 108 PHE B N 1
ATOM 6558 C CA . PHE B 1 107 ? -33.978 -41.690 70.352 1.00 45.55 108 PHE B CA 1
ATOM 6559 C C . PHE B 1 107 ? -33.363 -43.057 70.201 1.00 44.45 108 PHE B C 1
ATOM 6560 O O . PHE B 1 107 ? -33.927 -43.934 69.552 1.00 43.49 108 PHE B O 1
ATOM 6568 N N . LEU B 1 108 ? -32.189 -43.223 70.788 1.00 43.81 109 LEU B N 1
ATOM 6569 C CA . LEU B 1 108 ? -31.508 -44.498 70.741 1.00 43.56 109 LEU B CA 1
ATOM 6570 C C . LEU B 1 108 ? -31.823 -45.089 72.095 1.00 43.52 109 LEU B C 1
ATOM 6571 O O . LEU B 1 108 ? -31.355 -44.587 73.115 1.00 44.35 109 LEU B O 1
ATOM 6576 N N . ILE B 1 109 ? -32.633 -46.138 72.120 1.00 42.68 110 ILE B N 1
ATOM 6577 C CA . ILE B 1 109 ? -33.000 -46.742 73.387 1.00 41.48 110 ILE B CA 1
ATOM 6578 C C . ILE B 1 109 ? -32.544 -48.190 73.478 1.00 40.78 110 ILE B C 1
ATOM 6579 O O . ILE B 1 109 ? -32.086 -48.766 72.492 1.00 40.06 110 ILE B O 1
ATOM 6584 N N . ASN B 1 110 ? -32.671 -48.772 74.666 1.00 40.44 111 ASN B N 1
ATOM 6585 C CA . ASN B 1 110 ? -32.262 -50.153 74.891 1.00 40.45 111 ASN B CA 1
ATOM 6586 C C . ASN B 1 110 ? -33.457 -51.001 75.288 1.00 40.26 111 ASN B C 1
ATOM 6587 O O . ASN B 1 110 ? -34.551 -50.481 75.501 1.00 40.57 111 ASN B O 1
ATOM 6592 N N . GLU B 1 111 ? -33.229 -52.304 75.411 1.00 40.42 112 GLU B N 1
ATOM 6593 C CA . GLU B 1 111 ? -34.272 -53.251 75.773 1.00 41.84 112 GLU B CA 1
ATOM 6594 C C . GLU B 1 111 ? -35.053 -52.892 77.048 1.00 43.22 112 GLU B C 1
ATOM 6595 O O . GLU B 1 111 ? -36.174 -53.359 77.242 1.00 43.55 112 GLU B O 1
ATOM 6601 N N . ARG B 1 112 ? -34.483 -52.071 77.921 1.00 45.20 113 ARG B N 1
ATOM 6602 C CA . ARG B 1 112 ? -35.204 -51.710 79.134 1.00 47.68 113 ARG B CA 1
ATOM 6603 C C . ARG B 1 112 ? -36.043 -50.452 78.959 1.00 48.55 113 ARG B C 1
ATOM 6604 O O . ARG B 1 112 ? -36.577 -49.906 79.920 1.00 49.03 113 ARG B O 1
ATOM 6612 N N . GLN B 1 113 ? -36.175 -49.995 77.723 1.00 49.43 114 GLN B N 1
ATOM 6613 C CA . GLN B 1 113 ? -36.964 -48.798 77.473 1.00 50.58 114 GLN B CA 1
ATOM 6614 C C . GLN B 1 113 ? -37.939 -49.023 76.334 1.00 51.35 114 GLN B C 1
ATOM 6615 O O . GLN B 1 113 ? -38.246 -48.101 75.576 1.00 51.62 114 GLN B O 1
ATOM 6621 N N . LEU B 1 114 ? -38.428 -50.246 76.208 1.00 52.18 115 LEU B N 1
ATOM 6622 C CA . LEU B 1 114 ? -39.353 -50.546 75.133 1.00 53.62 115 LEU B CA 1
ATOM 6623 C C . LEU B 1 114 ? -40.800 -50.390 75.553 1.00 54.20 115 LEU B C 1
ATOM 6624 O O . LEU B 1 114 ? -41.166 -50.620 76.706 1.00 54.00 115 LEU B O 1
ATOM 6629 N N . SER B 1 115 ? -41.619 -49.976 74.599 1.00 55.08 116 SER B N 1
ATOM 6630 C CA . SER B 1 115 ? -43.034 -49.807 74.850 1.00 56.09 116 SER B CA 1
ATOM 6631 C C . SER B 1 115 ? -43.593 -51.217 74.829 1.00 56.28 116 SER B C 1
ATOM 6632 O O . SER B 1 115 ? -43.135 -52.047 74.045 1.00 57.18 116 SER B O 1
ATOM 6635 N N . VAL B 1 116 ? -44.570 -51.504 75.682 1.00 56.49 117 VAL B N 1
ATOM 6636 C CA . VAL B 1 116 ? -45.159 -52.840 75.711 1.00 56.58 117 VAL B CA 1
ATOM 6637 C C . VAL B 1 116 ? -45.846 -53.091 74.372 1.00 57.03 117 VAL B C 1
ATOM 6638 O O . VAL B 1 116 ? -46.761 -53.905 74.256 1.00 57.40 117 VAL B O 1
ATOM 6642 N N . ASN B 1 117 ? -45.376 -52.371 73.361 1.00 57.24 118 ASN B N 1
ATOM 6643 C CA . ASN B 1 117 ? -45.888 -52.471 72.011 1.00 57.12 118 ASN B CA 1
ATOM 6644 C C . ASN B 1 117 ? -44.718 -52.746 71.075 1.00 56.37 118 ASN B C 1
ATOM 6645 O O . ASN B 1 117 ? -44.785 -53.624 70.215 1.00 56.15 118 ASN B O 1
ATOM 6650 N N . GLN B 1 118 ? -43.649 -51.974 71.247 1.00 55.25 119 GLN B N 1
ATOM 6651 C CA . GLN B 1 118 ? -42.448 -52.118 70.433 1.00 53.96 119 GLN B CA 1
ATOM 6652 C C . GLN B 1 118 ? -41.755 -53.434 70.748 1.00 53.25 119 GLN B C 1
ATOM 6653 O O . GLN B 1 118 ? -41.010 -53.969 69.924 1.00 53.59 119 GLN B O 1
ATOM 6659 N N . GLN B 1 119 ? -41.989 -53.948 71.950 1.00 51.55 120 GLN B N 1
ATOM 6660 C CA . GLN B 1 119 ? -41.389 -55.212 72.338 1.00 50.43 120 GLN B CA 1
ATOM 6661 C C . GLN B 1 119 ? -41.963 -56.263 71.405 1.00 49.53 120 GLN B C 1
ATOM 6662 O O . GLN B 1 119 ? -41.231 -57.043 70.795 1.00 49.54 120 GLN B O 1
ATOM 6668 N N . ASN B 1 120 ? -43.286 -56.268 71.300 1.00 47.59 121 ASN B N 1
ATOM 6669 C CA . ASN B 1 120 ? -43.975 -57.211 70.436 1.00 46.70 121 ASN B CA 1
ATOM 6670 C C . ASN B 1 120 ? -43.418 -57.079 69.036 1.00 45.33 121 ASN B C 1
ATOM 6671 O O . ASN B 1 120 ? -43.157 -58.073 68.354 1.00 45.86 121 ASN B O 1
ATOM 6676 N N . TRP B 1 121 ? -43.227 -55.842 68.605 1.00 42.84 122 TRP B N 1
ATOM 6677 C CA . TRP B 1 121 ? -42.698 -55.612 67.278 1.00 41.28 122 TRP B CA 1
ATOM 6678 C C . TRP B 1 121 ? -41.310 -56.220 67.127 1.00 40.50 122 TRP B C 1
ATOM 6679 O O . TRP B 1 121 ? -40.991 -56.802 66.093 1.00 39.49 122 TRP B O 1
ATOM 6690 N N . LEU B 1 122 ? -40.482 -56.067 68.157 1.00 39.75 123 LEU B N 1
ATOM 6691 C CA . LEU B 1 122 ? -39.128 -56.610 68.127 1.00 38.11 123 LEU B CA 1
ATOM 6692 C C . LEU B 1 122 ? -39.103 -58.124 68.115 1.00 37.93 123 LEU B C 1
ATOM 6693 O O . LEU B 1 122 ? -38.340 -58.728 67.368 1.00 36.10 123 LEU B O 1
ATOM 6698 N N . ARG B 1 123 ? -39.920 -58.740 68.959 1.00 39.22 124 ARG B N 1
ATOM 6699 C CA . ARG B 1 123 ? -39.972 -60.190 69.011 1.00 41.49 124 ARG B CA 1
ATOM 6700 C C . ARG B 1 123 ? -40.283 -60.691 67.613 1.00 42.63 124 ARG B C 1
ATOM 6701 O O . ARG B 1 123 ? -39.629 -61.609 67.116 1.00 43.64 124 ARG B O 1
ATOM 6709 N N . HIS B 1 124 ? -41.276 -60.077 66.974 1.00 43.36 125 HIS B N 1
ATOM 6710 C CA . HIS B 1 124 ? -41.652 -60.468 65.622 1.00 44.13 125 HIS B CA 1
ATOM 6711 C C . HIS B 1 124 ? -40.536 -60.138 64.639 1.00 43.19 125 HIS B C 1
ATOM 6712 O O . HIS B 1 124 ? -40.160 -60.968 63.815 1.00 43.20 125 HIS B O 1
ATOM 6719 N N . TYR B 1 125 ? -40.004 -58.925 64.727 1.00 42.67 126 TYR B N 1
ATOM 6720 C CA . TYR B 1 125 ? -38.934 -58.523 63.826 1.00 41.35 126 TYR B CA 1
ATOM 6721 C C . TYR B 1 125 ? -37.716 -59.430 63.991 1.00 41.63 126 TYR B C 1
ATOM 6722 O O . TYR B 1 125 ? -36.934 -59.624 63.061 1.00 42.33 126 TYR B O 1
ATOM 6731 N N . PHE B 1 126 ? -37.574 -60.006 65.174 1.00 41.43 127 PHE B N 1
ATOM 6732 C CA . PHE B 1 126 ? -36.451 -60.879 65.454 1.00 42.04 127 PHE B CA 1
ATOM 6733 C C . PHE B 1 126 ? -36.532 -62.248 64.780 1.00 43.00 127 PHE B C 1
ATOM 6734 O O . PHE B 1 126 ? -35.534 -62.740 64.248 1.00 42.57 127 PHE B O 1
ATOM 6742 N N . LYS B 1 127 ? -37.710 -62.866 64.820 1.00 44.31 128 LYS B N 1
ATOM 6743 C CA . LYS B 1 127 ? -37.919 -64.169 64.197 1.00 47.00 128 LYS B CA 1
ATOM 6744 C C . LYS B 1 127 ? -37.783 -64.010 62.689 1.00 48.61 128 LYS B C 1
ATOM 6745 O O . LYS B 1 127 ? -37.009 -64.717 62.033 1.00 49.20 128 LYS B O 1
ATOM 6751 N N . GLN B 1 128 ? -38.527 -63.055 62.147 1.00 49.19 129 GLN B N 1
ATOM 6752 C CA . GLN B 1 128 ? -38.509 -62.806 60.715 1.00 50.42 129 GLN B CA 1
ATOM 6753 C C . GLN B 1 128 ? -37.169 -62.377 60.129 1.00 49.66 129 GLN B C 1
ATOM 6754 O O . GLN B 1 128 ? -36.880 -62.695 58.978 1.00 49.89 129 GLN B O 1
ATOM 6760 N N . TYR B 1 129 ? -36.337 -61.677 60.893 1.00 49.35 130 TYR B N 1
ATOM 6761 C CA . TYR B 1 129 ? -35.083 -61.224 60.306 1.00 49.16 130 TYR B CA 1
ATOM 6762 C C . TYR B 1 129 ? -33.772 -61.530 61.004 1.00 47.46 130 TYR B C 1
ATOM 6763 O O . TYR B 1 129 ? -32.746 -61.588 60.342 1.00 48.02 130 TYR B O 1
ATOM 6772 N N . LEU B 1 130 ? -33.770 -61.725 62.317 1.00 45.80 131 LEU B N 1
ATOM 6773 C CA . LEU B 1 130 ? -32.497 -61.967 62.997 1.00 44.89 131 LEU B CA 1
ATOM 6774 C C . LEU B 1 130 ? -32.178 -63.394 63.426 1.00 43.41 131 LEU B C 1
ATOM 6775 O O . LEU B 1 130 ? -31.056 -63.861 63.239 1.00 43.52 131 LEU B O 1
ATOM 6780 N N . ARG B 1 131 ? -33.157 -64.079 64.003 1.00 42.20 132 ARG B N 1
ATOM 6781 C CA . ARG B 1 131 ? -32.963 -65.445 64.464 1.00 41.55 132 ARG B CA 1
ATOM 6782 C C . ARG B 1 131 ? -32.055 -66.220 63.514 1.00 40.21 132 ARG B C 1
ATOM 6783 O O . ARG B 1 131 ? -31.087 -66.847 63.934 1.00 39.74 132 ARG B O 1
ATOM 6791 N N . GLN B 1 132 ? -32.357 -66.144 62.223 1.00 40.13 133 GLN B N 1
ATOM 6792 C CA . GLN B 1 132 ? -31.580 -66.858 61.218 1.00 39.35 133 GLN B CA 1
ATOM 6793 C C . GLN B 1 132 ? -30.062 -66.608 61.277 1.00 38.38 133 GLN B C 1
ATOM 6794 O O . GLN B 1 132 ? -29.276 -67.467 60.868 1.00 38.22 133 GLN B O 1
ATOM 6800 N N . HIS B 1 133 ? -29.644 -65.455 61.795 1.00 35.66 134 HIS B N 1
ATOM 6801 C CA . HIS B 1 133 ? -28.220 -65.138 61.884 1.00 33.94 134 HIS B CA 1
ATOM 6802 C C . HIS B 1 133 ? -27.635 -65.401 63.274 1.00 32.17 134 HIS B C 1
ATOM 6803 O O . HIS B 1 133 ? -26.421 -65.443 63.450 1.00 31.20 134 HIS B O 1
ATOM 6810 N N . ILE B 1 134 ? -28.509 -65.590 64.254 1.00 30.72 135 ILE B N 1
ATOM 6811 C CA . ILE B 1 134 ? -28.115 -65.815 65.641 1.00 29.06 135 ILE B CA 1
ATOM 6812 C C . ILE B 1 134 ? -28.197 -67.276 66.075 1.00 28.98 135 ILE B C 1
ATOM 6813 O O . ILE B 1 134 ? -29.280 -67.791 66.318 1.00 30.60 135 ILE B O 1
ATOM 6818 N N . THR B 1 135 ? -27.059 -67.951 66.172 1.00 28.23 136 THR B N 1
ATOM 6819 C CA . THR B 1 135 ? -27.061 -69.348 66.594 1.00 27.17 136 THR B CA 1
ATOM 6820 C C . THR B 1 135 ? -26.212 -69.534 67.848 1.00 26.75 136 THR B C 1
ATOM 6821 O O . THR B 1 135 ? -24.993 -69.399 67.811 1.00 27.20 136 THR B O 1
ATOM 6825 N N . PRO B 1 136 ? -26.849 -69.856 68.979 1.00 26.23 137 PRO B N 1
ATOM 6826 C CA . PRO B 1 136 ? -26.148 -70.059 70.251 1.00 25.85 137 PRO B CA 1
ATOM 6827 C C . PRO B 1 136 ? -24.963 -71.022 70.173 1.00 26.81 137 PRO B C 1
ATOM 6828 O O . PRO B 1 136 ? -25.075 -72.139 69.672 1.00 28.07 137 PRO B O 1
ATOM 6832 N N . ILE B 1 137 ? -23.824 -70.576 70.677 1.00 26.60 138 ILE B N 1
ATOM 6833 C CA . ILE B 1 137 ? -22.612 -71.390 70.703 1.00 27.55 138 ILE B CA 1
ATOM 6834 C C . ILE B 1 137 ? -22.405 -71.847 72.145 1.00 28.21 138 ILE B C 1
ATOM 6835 O O . ILE B 1 137 ? -21.859 -71.112 72.962 1.00 28.39 138 ILE B O 1
ATOM 6840 N N . LEU B 1 138 ? -22.857 -73.055 72.457 1.00 28.83 139 LEU B N 1
ATOM 6841 C CA . LEU B 1 138 ? -22.747 -73.605 73.805 1.00 29.21 139 LEU B CA 1
ATOM 6842 C C . LEU B 1 138 ? -21.318 -73.849 74.252 1.00 30.47 139 LEU B C 1
ATOM 6843 O O . LEU B 1 138 ? -20.560 -74.555 73.591 1.00 30.51 139 LEU B O 1
ATOM 6848 N N . ILE B 1 139 ? -20.964 -73.267 75.392 1.00 31.82 140 ILE B N 1
ATOM 6849 C CA . ILE B 1 139 ? -19.625 -73.397 75.947 1.00 33.45 140 ILE B CA 1
ATOM 6850 C C . ILE B 1 139 ? -19.560 -74.603 76.882 1.00 35.59 140 ILE B C 1
ATOM 6851 O O . ILE B 1 139 ? -20.036 -74.561 78.018 1.00 35.62 140 ILE B O 1
ATOM 6856 N N . ASN B 1 140 ? -18.982 -75.685 76.380 1.00 38.03 141 ASN B N 1
ATOM 6857 C CA . ASN B 1 140 ? -18.836 -76.906 77.151 1.00 40.47 141 ASN B CA 1
ATOM 6858 C C . ASN B 1 140 ? -17.354 -77.113 77.391 1.00 43.21 141 ASN B C 1
ATOM 6859 O O . ASN B 1 140 ? -16.524 -76.422 76.805 1.00 42.46 141 ASN B O 1
ATOM 6864 N N . PRO B 1 141 ? -16.999 -78.076 78.253 1.00 46.27 142 PRO B N 1
ATOM 6865 C CA . PRO B 1 141 ? -15.606 -78.388 78.591 1.00 48.26 142 PRO B CA 1
ATOM 6866 C C . PRO B 1 141 ? -14.668 -78.659 77.418 1.00 49.85 142 PRO B C 1
ATOM 6867 O O . PRO B 1 141 ? -13.494 -78.292 77.453 1.00 49.96 142 PRO B O 1
ATOM 6871 N N . ASP B 1 142 ? -15.178 -79.301 76.378 1.00 52.19 143 ASP B N 1
ATOM 6872 C CA . ASP B 1 142 ? -14.349 -79.611 75.225 1.00 54.39 143 ASP B CA 1
ATOM 6873 C C . ASP B 1 142 ? -14.517 -78.625 74.084 1.00 54.95 143 ASP B C 1
ATOM 6874 O O . ASP B 1 142 ? -13.917 -78.782 73.021 1.00 54.73 143 ASP B O 1
ATOM 6879 N N . THR B 1 143 ? -15.339 -77.609 74.302 1.00 55.54 144 THR B N 1
ATOM 6880 C CA . THR B 1 143 ? -15.537 -76.583 73.295 1.00 56.22 144 THR B CA 1
ATOM 6881 C C . THR B 1 143 ? -14.303 -75.703 73.396 1.00 57.57 144 THR B C 1
ATOM 6882 O O . THR B 1 143 ? -13.774 -75.504 74.488 1.00 57.91 144 THR B O 1
ATOM 6886 N N . ASP B 1 144 ? -13.818 -75.193 72.275 1.00 58.50 145 ASP B N 1
ATOM 6887 C CA . ASP B 1 144 ? -12.657 -74.321 72.342 1.00 60.37 145 ASP B CA 1
ATOM 6888 C C . ASP B 1 144 ? -12.891 -73.075 71.513 1.00 60.20 145 ASP B C 1
ATOM 6889 O O . ASP B 1 144 ? -12.590 -73.023 70.321 1.00 60.10 145 ASP B O 1
ATOM 6894 N N . LEU B 1 145 ? -13.448 -72.065 72.163 1.00 60.66 146 LEU B N 1
ATOM 6895 C CA . LEU B 1 145 ? -13.734 -70.802 71.506 1.00 60.70 146 LEU B CA 1
ATOM 6896 C C . LEU B 1 145 ? -12.485 -70.346 70.774 1.00 60.71 146 LEU B C 1
ATOM 6897 O O . LEU B 1 145 ? -12.555 -69.849 69.653 1.00 60.23 146 LEU B O 1
ATOM 6902 N N . VAL B 1 146 ? -11.347 -70.533 71.439 1.00 61.26 147 VAL B N 1
ATOM 6903 C CA . VAL B 1 146 ? -10.031 -70.166 70.928 1.00 61.38 147 VAL B CA 1
ATOM 6904 C C . VAL B 1 146 ? -9.989 -70.096 69.414 1.00 61.39 147 VAL B C 1
ATOM 6905 O O . VAL B 1 146 ? -9.814 -69.023 68.835 1.00 61.64 147 VAL B O 1
ATOM 6909 N N . GLN B 1 147 ? -10.158 -71.247 68.774 1.00 61.11 148 GLN B N 1
ATOM 6910 C CA . GLN B 1 147 ? -10.133 -71.311 67.323 1.00 61.58 148 GLN B CA 1
ATOM 6911 C C . GLN B 1 147 ? -11.209 -70.493 66.615 1.00 61.06 148 GLN B C 1
ATOM 6912 O O . GLN B 1 147 ? -10.997 -69.328 66.285 1.00 61.81 148 GLN B O 1
ATOM 6918 N N . PHE B 1 148 ? -12.370 -71.098 66.400 1.00 59.51 149 PHE B N 1
ATOM 6919 C CA . PHE B 1 148 ? -13.462 -70.441 65.687 1.00 58.18 149 PHE B CA 1
ATOM 6920 C C . PHE B 1 148 ? -14.063 -69.157 66.225 1.00 57.33 149 PHE B C 1
ATOM 6921 O O . PHE B 1 148 ? -15.096 -68.717 65.721 1.00 57.84 149 PHE B O 1
ATOM 6929 N N . LEU B 1 149 ? -13.473 -68.555 67.245 1.00 56.29 150 LEU B N 1
ATOM 6930 C CA . LEU B 1 149 ? -14.048 -67.316 67.750 1.00 55.57 150 LEU B CA 1
ATOM 6931 C C . LEU B 1 149 ? -13.519 -66.131 66.951 1.00 54.76 150 LEU B C 1
ATOM 6932 O O . LEU B 1 149 ? -12.325 -65.841 66.972 1.00 55.08 150 LEU B O 1
ATOM 6937 N N . LYS B 1 150 ? -14.412 -65.447 66.247 1.00 54.04 151 LYS B N 1
ATOM 6938 C CA . LYS B 1 150 ? -14.016 -64.314 65.420 1.00 53.24 151 LYS B CA 1
ATOM 6939 C C . LYS B 1 150 ? -13.321 -63.174 66.169 1.00 53.39 151 LYS B C 1
ATOM 6940 O O . LYS B 1 150 ? -13.696 -62.799 67.281 1.00 53.26 151 LYS B O 1
ATOM 6946 N N . ASP B 1 151 ? -12.309 -62.623 65.511 1.00 53.30 152 ASP B N 1
ATOM 6947 C CA . ASP B 1 151 ? -11.504 -61.524 66.024 1.00 53.35 152 ASP B CA 1
ATOM 6948 C C . ASP B 1 151 ? -12.271 -60.209 65.874 1.00 52.44 152 ASP B C 1
ATOM 6949 O O . ASP B 1 151 ? -12.951 -59.988 64.877 1.00 52.04 152 ASP B O 1
ATOM 6954 N N . ASP B 1 152 ? -12.161 -59.341 66.870 1.00 51.62 153 ASP B N 1
ATOM 6955 C CA . ASP B 1 152 ? -12.841 -58.053 66.850 1.00 50.73 153 ASP B CA 1
ATOM 6956 C C . ASP B 1 152 ? -14.352 -58.085 66.719 1.00 48.31 153 ASP B C 1
ATOM 6957 O O . ASP B 1 152 ? -14.974 -57.050 66.496 1.00 47.95 153 ASP B O 1
ATOM 6962 N N . TYR B 1 153 ? -14.943 -59.266 66.830 1.00 46.06 154 TYR B N 1
ATOM 6963 C CA . TYR B 1 153 ? -16.392 -59.363 66.770 1.00 44.47 154 TYR B CA 1
ATOM 6964 C C . TYR B 1 153 ? -16.884 -59.236 68.199 1.00 42.58 154 TYR B C 1
ATOM 6965 O O . TYR B 1 153 ? -16.169 -59.590 69.135 1.00 42.25 154 TYR B O 1
ATOM 6974 N N . THR B 1 154 ? -18.086 -58.706 68.380 1.00 40.50 155 THR B N 1
ATOM 6975 C CA . THR B 1 154 ? -18.631 -58.577 69.721 1.00 37.55 155 THR B CA 1
ATOM 6976 C C . THR B 1 154 ? -19.492 -59.803 69.985 1.00 34.73 155 THR B C 1
ATOM 6977 O O . THR B 1 154 ? -20.318 -60.185 69.157 1.00 34.18 155 THR B O 1
ATOM 6981 N N . TYR B 1 155 ? -19.281 -60.436 71.128 1.00 31.42 156 TYR B N 1
ATOM 6982 C CA . TYR B 1 155 ? -20.064 -61.601 71.487 1.00 28.82 156 TYR B CA 1
ATOM 6983 C C . TYR B 1 155 ? -20.846 -61.331 72.749 1.00 28.03 156 TYR B C 1
ATOM 6984 O O . TYR B 1 155 ? -20.359 -60.679 73.661 1.00 28.33 156 TYR B O 1
ATOM 6993 N N . LEU B 1 156 ? -22.074 -61.822 72.786 1.00 26.69 157 LEU B N 1
ATOM 6994 C CA . LEU B 1 156 ? -22.921 -61.665 73.952 1.00 24.32 157 LEU B CA 1
ATOM 6995 C C . LEU B 1 156 ? -22.738 -62.988 74.677 1.00 23.51 157 LEU B C 1
ATOM 6996 O O . LEU B 1 156 ? -23.193 -64.028 74.206 1.00 23.61 157 LEU B O 1
ATOM 7001 N N . ALA B 1 157 ? -22.030 -62.965 75.797 1.00 22.36 158 ALA B N 1
ATOM 7002 C CA . ALA B 1 157 ? -21.837 -64.180 76.566 1.00 19.71 158 ALA B CA 1
ATOM 7003 C C . ALA B 1 157 ? -23.069 -64.275 77.440 1.00 19.26 158 ALA B C 1
ATOM 7004 O O . ALA B 1 157 ? -23.327 -63.391 78.258 1.00 18.75 158 ALA B O 1
ATOM 7006 N N . VAL B 1 158 ? -23.837 -65.344 77.266 1.00 19.17 159 VAL B N 1
ATOM 7007 C CA . VAL B 1 158 ? -25.055 -65.514 78.044 1.00 19.56 159 VAL B CA 1
ATOM 7008 C C . VAL B 1 158 ? -24.911 -66.485 79.204 1.00 20.72 159 VAL B C 1
ATOM 7009 O O . VAL B 1 158 ? -24.203 -67.486 79.120 1.00 21.38 159 VAL B O 1
ATOM 7013 N N . GLU B 1 159 ? -25.590 -66.173 80.296 1.00 21.55 160 GLU B N 1
ATOM 7014 C CA . GLU B 1 159 ? -25.546 -66.995 81.495 1.00 23.55 160 GLU B CA 1
ATOM 7015 C C . GLU B 1 159 ? -26.911 -67.670 81.671 1.00 22.55 160 GLU B C 1
ATOM 7016 O O . GLU B 1 159 ? -27.884 -67.014 82.022 1.00 22.98 160 GLU B O 1
ATOM 7022 N N . ILE B 1 160 ? -26.976 -68.971 81.394 1.00 22.20 161 ILE B N 1
ATOM 7023 C CA . ILE B 1 160 ? -28.216 -69.752 81.508 1.00 23.58 161 ILE B CA 1
ATOM 7024 C C . ILE B 1 160 ? -28.335 -70.270 82.940 1.00 23.90 161 ILE B C 1
ATOM 7025 O O . ILE B 1 160 ? -27.617 -71.191 83.332 1.00 22.93 161 ILE B O 1
ATOM 7030 N N . ILE B 1 161 ? -29.250 -69.698 83.715 1.00 24.31 162 ILE B N 1
ATOM 7031 C CA . ILE B 1 161 ? -29.394 -70.096 85.109 1.00 24.95 162 ILE B CA 1
ATOM 7032 C C . ILE B 1 161 ? -30.621 -70.935 85.400 1.00 25.24 162 ILE B C 1
ATOM 7033 O O . ILE B 1 161 ? -31.743 -70.551 85.086 1.00 23.96 162 ILE B O 1
ATOM 7038 N N . ARG B 1 162 ? -30.378 -72.086 86.016 1.00 26.17 163 ARG B N 1
ATOM 7039 C CA . ARG B 1 162 ? -31.425 -73.036 86.374 1.00 27.85 163 ARG B CA 1
ATOM 7040 C C . ARG B 1 162 ? -31.115 -73.484 87.799 1.00 27.12 163 ARG B C 1
ATOM 7041 O O . ARG B 1 162 ? -30.219 -74.299 88.025 1.00 27.07 163 ARG B O 1
ATOM 7049 N N . GLY B 1 163 ? -31.852 -72.945 88.762 1.00 25.68 164 GLY B N 1
ATOM 7050 C CA . GLY B 1 163 ? -31.585 -73.280 90.143 1.00 25.65 164 GLY B CA 1
ATOM 7051 C C . GLY B 1 163 ? -30.184 -72.783 90.454 1.00 26.75 164 GLY B C 1
ATOM 7052 O O . GLY B 1 163 ? -29.844 -71.640 90.132 1.00 26.95 164 GLY B O 1
ATOM 7053 N N . ASP B 1 164 ? -29.362 -73.626 91.069 1.00 27.15 165 ASP B N 1
ATOM 7054 C CA . ASP B 1 164 ? -27.998 -73.233 91.387 1.00 28.92 165 ASP B CA 1
ATOM 7055 C C . ASP B 1 164 ? -27.118 -73.658 90.225 1.00 29.84 165 ASP B C 1
ATOM 7056 O O . ASP B 1 164 ? -25.888 -73.647 90.322 1.00 30.94 165 ASP B O 1
ATOM 7061 N N . THR B 1 165 ? -27.759 -74.044 89.129 1.00 29.74 166 THR B N 1
ATOM 7062 C CA . THR B 1 165 ? -27.049 -74.481 87.939 1.00 30.22 166 THR B CA 1
ATOM 7063 C C . THR B 1 165 ? -26.780 -73.333 86.973 1.00 29.41 166 THR B C 1
ATOM 7064 O O . THR B 1 165 ? -27.635 -72.464 86.783 1.00 28.77 166 THR B O 1
ATOM 7068 N N . ILE B 1 166 ? -25.595 -73.331 86.362 1.00 28.19 167 ILE B N 1
ATOM 7069 C CA . ILE B 1 166 ? -25.239 -72.281 85.407 1.00 27.70 167 ILE B CA 1
ATOM 7070 C C . ILE B 1 166 ? -24.515 -72.783 84.163 1.00 28.39 167 ILE B C 1
ATOM 7071 O O . ILE B 1 166 ? -23.426 -73.342 84.256 1.00 28.14 167 ILE B O 1
ATOM 7076 N N . ARG B 1 167 ? -25.130 -72.568 83.002 1.00 29.03 168 ARG B N 1
ATOM 7077 C CA . ARG B 1 167 ? -24.547 -72.951 81.719 1.00 28.38 168 ARG B CA 1
ATOM 7078 C C . ARG B 1 167 ? -24.143 -71.657 81.020 1.00 27.33 168 ARG B C 1
ATOM 7079 O O . ARG B 1 167 ? -24.562 -70.569 81.417 1.00 27.94 168 ARG B O 1
ATOM 7087 N N . TYR B 1 168 ? -23.343 -71.773 79.970 1.00 26.14 169 TYR B N 1
ATOM 7088 C CA . TYR B 1 168 ? -22.896 -70.595 79.243 1.00 25.31 169 TYR B CA 1
ATOM 7089 C C . TYR B 1 168 ? -22.953 -70.788 77.740 1.00 24.97 169 TYR B C 1
ATOM 7090 O O . TYR B 1 168 ? -22.597 -71.843 77.221 1.00 24.22 169 TYR B O 1
ATOM 7099 N N . ALA B 1 169 ? -23.406 -69.753 77.046 1.00 25.45 170 ALA B N 1
ATOM 7100 C CA . ALA B 1 169 ? -23.480 -69.765 75.594 1.00 25.89 170 ALA B CA 1
ATOM 7101 C C . ALA B 1 169 ? -23.012 -68.409 75.078 1.00 26.61 170 ALA B C 1
ATOM 7102 O O . ALA B 1 169 ? -23.059 -67.407 75.797 1.00 26.63 170 ALA B O 1
ATOM 7104 N N . LEU B 1 170 ? -22.549 -68.382 73.834 1.00 27.47 171 LEU B N 1
ATOM 7105 C CA . LEU B 1 170 ? -22.107 -67.138 73.223 1.00 27.40 171 LEU B CA 1
ATOM 7106 C C . LEU B 1 170 ? -22.998 -66.794 72.047 1.00 27.08 171 LEU B C 1
ATOM 7107 O O . LEU B 1 170 ? -23.404 -67.678 71.296 1.00 26.58 171 LEU B O 1
ATOM 7112 N N . LEU B 1 171 ? -23.303 -65.510 71.903 1.00 27.39 172 LEU B N 1
ATOM 7113 C CA . LEU B 1 171 ? -24.107 -65.029 70.788 1.00 28.22 172 LEU B CA 1
ATOM 7114 C C . LEU B 1 171 ? -23.241 -64.043 70.025 1.00 29.64 172 LEU B C 1
ATOM 7115 O O . LEU B 1 171 ? -22.753 -63.054 70.584 1.00 30.40 172 LEU B O 1
ATOM 7120 N N . GLU B 1 172 ? -23.035 -64.324 68.749 1.00 30.82 173 GLU B N 1
ATOM 7121 C CA . GLU B 1 172 ? -22.226 -63.462 67.906 1.00 33.29 173 GLU B CA 1
ATOM 7122 C C . GLU B 1 172 ? -23.119 -62.353 67.389 1.00 33.98 173 GLU B C 1
ATOM 7123 O O . GLU B 1 172 ? -24.168 -62.630 66.828 1.00 34.16 173 GLU B O 1
ATOM 7129 N N . ILE B 1 173 ? -22.733 -61.104 67.594 1.00 35.22 174 ILE B N 1
ATOM 7130 C CA . ILE B 1 173 ? -23.544 -60.021 67.081 1.00 38.09 174 ILE B CA 1
ATOM 7131 C C . ILE B 1 173 ? -23.213 -60.022 65.593 1.00 40.37 174 ILE B C 1
ATOM 7132 O O . ILE B 1 173 ? -22.089 -59.728 65.208 1.00 41.50 174 ILE B O 1
ATOM 7137 N N . PRO B 1 174 ? -24.185 -60.368 64.735 1.00 41.94 175 PRO B N 1
ATOM 7138 C CA . PRO B 1 174 ? -23.939 -60.402 63.291 1.00 43.51 175 PRO B CA 1
ATOM 7139 C C . PRO B 1 174 ? -23.947 -59.027 62.625 1.00 45.89 175 PRO B C 1
ATOM 7140 O O . PRO B 1 174 ? -24.729 -58.784 61.711 1.00 46.37 175 PRO B O 1
ATOM 7144 N N . SER B 1 175 ? -23.069 -58.138 63.075 1.00 48.39 176 SER B N 1
ATOM 7145 C CA . SER B 1 175 ? -22.993 -56.793 62.518 1.00 51.96 176 SER B CA 1
ATOM 7146 C C . SER B 1 175 ? -22.627 -56.776 61.040 1.00 53.11 176 SER B C 1
ATOM 7147 O O . SER B 1 175 ? -22.706 -55.737 60.385 1.00 53.49 176 SER B O 1
ATOM 7150 N N . ASP B 1 176 ? -22.220 -57.927 60.524 1.00 54.89 177 ASP B N 1
ATOM 7151 C CA . ASP B 1 176 ? -21.829 -58.039 59.131 1.00 56.99 177 ASP B CA 1
ATOM 7152 C C . ASP B 1 176 ? -23.017 -58.275 58.212 1.00 57.34 177 ASP B C 1
ATOM 7153 O O . ASP B 1 176 ? -23.037 -57.805 57.073 1.00 57.91 177 ASP B O 1
ATOM 7158 N N . LYS B 1 177 ? -24.018 -58.987 58.715 1.00 57.54 178 LYS B N 1
ATOM 7159 C CA . LYS B 1 177 ? -25.186 -59.322 57.911 1.00 57.88 178 LYS B CA 1
ATOM 7160 C C . LYS B 1 177 ? -26.455 -58.544 58.240 1.00 57.34 178 LYS B C 1
ATOM 7161 O O . LYS B 1 177 ? -27.495 -58.758 57.621 1.00 57.17 178 LYS B O 1
ATOM 7167 N N . VAL B 1 178 ? -26.370 -57.629 59.195 1.00 56.66 179 VAL B N 1
ATOM 7168 C CA . VAL B 1 178 ? -27.541 -56.869 59.585 1.00 56.11 179 VAL B CA 1
ATOM 7169 C C . VAL B 1 178 ? -27.155 -55.480 60.041 1.00 55.94 179 VAL B C 1
ATOM 7170 O O . VAL B 1 178 ? -26.061 -55.273 60.562 1.00 55.25 179 VAL B O 1
ATOM 7174 N N . PRO B 1 179 ? -28.046 -54.498 59.829 1.00 56.43 180 PRO B N 1
ATOM 7175 C CA . PRO B 1 179 ? -27.768 -53.119 60.243 1.00 56.64 180 PRO B CA 1
ATOM 7176 C C . PRO B 1 179 ? -27.562 -53.115 61.746 1.00 56.58 180 PRO B C 1
ATOM 7177 O O . PRO B 1 179 ? -28.319 -53.769 62.466 1.00 56.56 180 PRO B O 1
ATOM 7181 N N . ARG B 1 180 ? -26.548 -52.401 62.228 1.00 56.36 181 ARG B N 1
ATOM 7182 C CA . ARG B 1 180 ? -26.325 -52.394 63.657 1.00 56.20 181 ARG B CA 1
ATOM 7183 C C . ARG B 1 180 ? -27.340 -51.499 64.366 1.00 55.36 181 ARG B C 1
ATOM 7184 O O . ARG B 1 180 ? -27.391 -51.449 65.599 1.00 54.57 181 ARG B O 1
ATOM 7192 N N . PHE B 1 181 ? -28.160 -50.806 63.583 1.00 54.42 182 PHE B N 1
ATOM 7193 C CA . PHE B 1 181 ? -29.190 -49.946 64.149 1.00 54.11 182 PHE B CA 1
ATOM 7194 C C . PHE B 1 181 ? -30.522 -50.210 63.480 1.00 53.55 182 PHE B C 1
ATOM 7195 O O . PHE B 1 181 ? -30.693 -49.937 62.297 1.00 53.52 182 PHE B O 1
ATOM 7203 N N . VAL B 1 182 ? -31.468 -50.747 64.237 1.00 53.39 183 VAL B N 1
ATOM 7204 C CA . VAL B 1 182 ? -32.791 -51.020 63.703 1.00 53.99 183 VAL B CA 1
ATOM 7205 C C . VAL B 1 182 ? -33.728 -49.911 64.147 1.00 54.68 183 VAL B C 1
ATOM 7206 O O . VAL B 1 182 ? -33.637 -49.421 65.271 1.00 54.22 183 VAL B O 1
ATOM 7210 N N . ASN B 1 183 ? -34.617 -49.507 63.249 1.00 56.02 184 ASN B N 1
ATOM 7211 C CA . ASN B 1 183 ? -35.586 -48.470 63.553 1.00 56.62 184 ASN B CA 1
ATOM 7212 C C . ASN B 1 183 ? -36.822 -49.130 64.143 1.00 57.54 184 ASN B C 1
ATOM 7213 O O . ASN B 1 183 ? -37.326 -50.117 63.611 1.00 57.77 184 ASN B O 1
ATOM 7218 N N . LEU B 1 184 ? -37.287 -48.595 65.262 1.00 58.98 185 LEU B N 1
ATOM 7219 C CA . LEU B 1 184 ? -38.463 -49.128 65.924 1.00 61.08 185 LEU B CA 1
ATOM 7220 C C . LEU B 1 184 ? -39.684 -48.356 65.486 1.00 63.94 185 LEU B C 1
ATOM 7221 O O . LEU B 1 184 ? -39.579 -47.276 64.905 1.00 64.50 185 LEU B O 1
ATOM 7226 N N . PRO B 1 185 ? -40.869 -48.913 65.745 1.00 66.75 186 PRO B N 1
ATOM 7227 C CA . PRO B 1 185 ? -42.110 -48.238 65.372 1.00 69.06 186 PRO B CA 1
ATOM 7228 C C . PRO B 1 185 ? -42.488 -47.218 66.457 1.00 71.24 186 PRO B C 1
ATOM 7229 O O . PRO B 1 185 ? -42.630 -47.574 67.627 1.00 70.93 186 PRO B O 1
ATOM 7233 N N . PRO B 1 186 ? -42.639 -45.936 66.076 1.00 73.65 187 PRO B N 1
ATOM 7234 C CA . PRO B 1 186 ? -42.998 -44.823 66.968 1.00 75.67 187 PRO B CA 1
ATOM 7235 C C . PRO B 1 186 ? -44.200 -45.150 67.847 1.00 77.70 187 PRO B C 1
ATOM 7236 O O . PRO B 1 186 ? -45.326 -45.216 67.359 1.00 77.68 187 PRO B O 1
ATOM 7240 N N . GLU B 1 187 ? -43.957 -45.325 69.142 1.00 80.66 188 GLU B N 1
ATOM 7241 C CA . GLU B 1 187 ? -45.012 -45.673 70.095 1.00 83.70 188 GLU B CA 1
ATOM 7242 C C . GLU B 1 187 ? -46.321 -44.885 69.971 1.00 85.14 188 GLU B C 1
ATOM 7243 O O . GLU B 1 187 ? -47.359 -45.461 69.631 1.00 85.80 188 GLU B O 1
ATOM 7249 N N . ALA B 1 188 ? -46.287 -43.582 70.249 1.00 86.00 189 ALA B N 1
ATOM 7250 C CA . ALA B 1 188 ? -47.504 -42.778 70.151 1.00 86.45 189 ALA B CA 1
ATOM 7251 C C . ALA B 1 188 ? -47.416 -41.644 69.120 1.00 87.13 189 ALA B C 1
ATOM 7252 O O . ALA B 1 188 ? -47.923 -41.782 68.004 1.00 86.92 189 ALA B O 1
ATOM 7254 N N . PRO B 1 189 ? -46.770 -40.512 69.468 1.00 87.87 190 PRO B N 1
ATOM 7255 C CA . PRO B 1 189 ? -46.692 -39.433 68.476 1.00 88.08 190 PRO B CA 1
ATOM 7256 C C . PRO B 1 189 ? -45.862 -39.819 67.255 1.00 88.03 190 PRO B C 1
ATOM 7257 O O . PRO B 1 189 ? -45.046 -40.737 67.307 1.00 87.71 190 PRO B O 1
ATOM 7261 N N . ARG B 1 190 ? -46.084 -39.116 66.153 1.00 88.44 191 ARG B N 1
ATOM 7262 C CA . ARG B 1 190 ? -45.345 -39.381 64.926 1.00 88.64 191 ARG B CA 1
ATOM 7263 C C . ARG B 1 190 ? -44.088 -38.526 64.902 1.00 87.79 191 ARG B C 1
ATOM 7264 O O . ARG B 1 190 ? -43.395 -38.447 63.884 1.00 87.77 191 ARG B O 1
ATOM 7272 N N . ARG B 1 191 ? -43.815 -37.879 66.033 1.00 86.73 192 ARG B N 1
ATOM 7273 C CA . ARG B 1 191 ? -42.638 -37.025 66.192 1.00 85.42 192 ARG B CA 1
ATOM 7274 C C . ARG B 1 191 ? -41.392 -37.895 66.322 1.00 83.55 192 ARG B C 1
ATOM 7275 O O . ARG B 1 191 ? -40.296 -37.508 65.905 1.00 83.32 192 ARG B O 1
ATOM 7283 N N . ARG B 1 192 ? -41.588 -39.078 66.899 1.00 80.77 193 ARG B N 1
ATOM 7284 C CA . ARG B 1 192 ? -40.517 -40.038 67.137 1.00 77.70 193 ARG B CA 1
ATOM 7285 C C . ARG B 1 192 ? -39.705 -40.562 65.957 1.00 74.75 193 ARG B C 1
ATOM 7286 O O . ARG B 1 192 ? -40.146 -40.583 64.804 1.00 74.25 193 ARG B O 1
ATOM 7294 N N . LYS B 1 193 ? -38.502 -41.003 66.311 1.00 70.97 194 LYS B N 1
ATOM 7295 C CA . LYS B 1 193 ? -37.514 -41.593 65.420 1.00 66.63 194 LYS B CA 1
ATOM 7296 C C . LYS B 1 193 ? -36.719 -42.512 66.338 1.00 62.84 194 LYS B C 1
ATOM 7297 O O . LYS B 1 193 ? -35.498 -42.400 66.438 1.00 62.49 194 LYS B O 1
ATOM 7303 N N . PRO B 1 194 ? -37.408 -43.429 67.037 1.00 59.01 195 PRO B N 1
ATOM 7304 C CA . PRO B 1 194 ? -36.723 -44.346 67.946 1.00 55.57 195 PRO B CA 1
ATOM 7305 C C . PRO B 1 194 ? -35.957 -45.479 67.262 1.00 52.30 195 PRO B C 1
ATOM 7306 O O . PRO B 1 194 ? -36.481 -46.160 66.376 1.00 51.29 195 PRO B O 1
ATOM 7310 N N . MET B 1 195 ? -34.700 -45.651 67.663 1.00 48.87 196 MET B N 1
ATOM 7311 C CA . MET B 1 195 ? -33.873 -46.723 67.134 1.00 44.85 196 MET B CA 1
ATOM 7312 C C . MET B 1 195 ? -33.293 -47.503 68.305 1.00 42.57 196 MET B C 1
ATOM 7313 O O . MET B 1 195 ? -33.315 -47.041 69.448 1.00 41.46 196 MET B O 1
ATOM 7318 N N . ILE B 1 196 ? -32.784 -48.693 68.009 1.00 40.67 197 ILE B N 1
ATOM 7319 C CA . ILE B 1 196 ? -32.200 -49.553 69.021 1.00 38.49 197 ILE B CA 1
ATOM 7320 C C . ILE B 1 196 ? -30.969 -50.262 68.467 1.00 38.21 197 ILE B C 1
ATOM 7321 O O . ILE B 1 196 ? -30.892 -50.556 67.273 1.00 37.71 197 ILE B O 1
ATOM 7326 N N . LEU B 1 197 ? -29.996 -50.517 69.333 1.00 37.92 198 LEU B N 1
ATOM 7327 C CA . LEU B 1 197 ? -28.774 -51.202 68.922 1.00 38.86 198 LEU B CA 1
ATOM 7328 C C . LEU B 1 197 ? -29.054 -52.695 68.768 1.00 38.45 198 LEU B C 1
ATOM 7329 O O . LEU B 1 197 ? -29.789 -53.284 69.569 1.00 38.63 198 LEU B O 1
ATOM 7334 N N . LEU B 1 198 ? -28.470 -53.297 67.738 1.00 36.85 199 LEU B N 1
ATOM 7335 C CA . LEU B 1 198 ? -28.668 -54.706 67.481 1.00 34.82 199 LEU B CA 1
ATOM 7336 C C . LEU B 1 198 ? -28.342 -55.535 68.695 1.00 34.38 199 LEU B C 1
ATOM 7337 O O . LEU B 1 198 ? -29.026 -56.513 68.984 1.00 35.59 199 LEU B O 1
ATOM 7342 N N . ASP B 1 199 ? -27.300 -55.151 69.417 1.00 33.72 200 ASP B N 1
ATOM 7343 C CA . ASP B 1 199 ? -26.927 -55.910 70.602 1.00 32.72 200 ASP B CA 1
ATOM 7344 C C . ASP B 1 199 ? -28.092 -55.963 71.558 1.00 31.64 200 ASP B C 1
ATOM 7345 O O . ASP B 1 199 ? -28.406 -57.016 72.104 1.00 33.16 200 ASP B O 1
ATOM 7350 N N . ASN B 1 200 ? -28.737 -54.825 71.761 1.00 29.60 201 ASN B N 1
ATOM 7351 C CA . ASN B 1 200 ? -29.840 -54.781 72.699 1.00 29.61 201 ASN B CA 1
ATOM 7352 C C . ASN B 1 200 ? -31.081 -55.515 72.231 1.00 29.11 201 ASN B C 1
ATOM 7353 O O . ASN B 1 200 ? -31.969 -55.791 73.030 1.00 29.38 201 ASN B O 1
ATOM 7358 N N . ILE B 1 201 ? -31.161 -55.820 70.941 1.00 27.71 202 ILE B N 1
ATOM 7359 C CA . ILE B 1 201 ? -32.312 -56.558 70.459 1.00 25.74 202 ILE B CA 1
ATOM 7360 C C . ILE B 1 201 ? -32.132 -57.970 70.990 1.00 25.66 202 ILE B C 1
ATOM 7361 O O . ILE B 1 201 ? -33.078 -58.601 71.456 1.00 25.16 202 ILE B O 1
ATOM 7366 N N . LEU B 1 202 ? -30.897 -58.453 70.934 1.00 25.81 203 LEU B N 1
ATOM 7367 C CA . LEU B 1 202 ? -30.603 -59.788 71.414 1.00 26.71 203 LEU B CA 1
ATOM 7368 C C . LEU B 1 202 ? -30.812 -59.879 72.915 1.00 27.12 203 LEU B C 1
ATOM 7369 O O . LEU B 1 202 ? -31.265 -60.908 73.416 1.00 27.51 203 LEU B O 1
ATOM 7374 N N . ARG B 1 203 ? -30.482 -58.811 73.637 1.00 26.31 204 ARG B N 1
ATOM 7375 C CA . ARG B 1 203 ? -30.669 -58.819 75.079 1.00 25.92 204 ARG B CA 1
ATOM 7376 C C . ARG B 1 203 ? -32.149 -58.966 75.407 1.00 27.06 204 ARG B C 1
ATOM 7377 O O . ARG B 1 203 ? -32.519 -59.689 76.338 1.00 27.17 204 ARG B O 1
ATOM 7385 N N . TYR B 1 204 ? -32.999 -58.291 74.640 1.00 27.38 205 TYR B N 1
ATOM 7386 C CA . TYR B 1 204 ? -34.423 -58.379 74.890 1.00 28.75 205 TYR B CA 1
ATOM 7387 C C . TYR B 1 204 ? -34.974 -59.732 74.475 1.00 28.40 205 TYR B C 1
ATOM 7388 O O . TYR B 1 204 ? -35.862 -60.275 75.121 1.00 29.11 205 TYR B O 1
ATOM 7397 N N . CYS B 1 205 ? -34.428 -60.287 73.403 1.00 28.52 206 CYS B N 1
ATOM 7398 C CA . CYS B 1 205 ? -34.919 -61.556 72.902 1.00 27.95 206 CYS B CA 1
ATOM 7399 C C . CYS B 1 205 ? -34.208 -62.791 73.409 1.00 26.69 206 CYS B C 1
ATOM 7400 O O . CYS B 1 205 ? -34.449 -63.884 72.900 1.00 26.30 206 CYS B O 1
ATOM 7403 N N . LEU B 1 206 ? -33.342 -62.647 74.405 1.00 25.12 207 LEU B N 1
ATOM 7404 C CA . LEU B 1 206 ? -32.643 -63.829 74.908 1.00 24.23 207 LEU B CA 1
ATOM 7405 C C . LEU B 1 206 ? -33.580 -65.007 75.137 1.00 23.63 207 LEU B C 1
ATOM 7406 O O . LEU B 1 206 ? -33.287 -66.121 74.709 1.00 23.24 207 LEU B O 1
ATOM 7411 N N . ASP B 1 207 ? -34.705 -64.754 75.799 1.00 23.28 208 ASP B N 1
ATOM 7412 C CA . ASP B 1 207 ? -35.681 -65.802 76.084 1.00 24.17 208 ASP B CA 1
ATOM 7413 C C . ASP B 1 207 ? -36.119 -66.541 74.816 1.00 23.62 208 ASP B C 1
ATOM 7414 O O . ASP B 1 207 ? -36.078 -67.770 74.759 1.00 22.66 208 ASP B O 1
ATOM 7419 N N . ASP B 1 208 ? -36.531 -65.784 73.803 1.00 23.95 209 ASP B N 1
ATOM 7420 C CA . ASP B 1 208 ? -36.962 -66.360 72.530 1.00 24.15 209 ASP B CA 1
ATOM 7421 C C . ASP B 1 208 ? -35.861 -67.213 71.910 1.00 23.42 209 ASP B C 1
ATOM 7422 O O . ASP B 1 208 ? -36.128 -68.100 71.099 1.00 24.37 209 ASP B O 1
ATOM 7427 N N . ILE B 1 209 ? -34.619 -66.937 72.284 1.00 21.51 210 ILE B N 1
ATOM 7428 C CA . ILE B 1 209 ? -33.502 -67.672 71.724 1.00 18.64 210 ILE B CA 1
ATOM 7429 C C . ILE B 1 209 ? -33.278 -69.011 72.406 1.00 19.77 210 ILE B C 1
ATOM 7430 O O . ILE B 1 209 ? -32.973 -70.001 71.752 1.00 20.03 210 ILE B O 1
ATOM 7435 N N . PHE B 1 210 ? -33.469 -69.061 73.715 1.00 19.33 211 PHE B N 1
ATOM 7436 C CA . PHE B 1 210 ? -33.222 -70.297 74.424 1.00 19.88 211 PHE B CA 1
ATOM 7437 C C . PHE B 1 210 ? -34.414 -71.108 74.887 1.00 21.35 211 PHE B C 1
ATOM 7438 O O . PHE B 1 210 ? -34.289 -72.324 75.060 1.00 21.52 211 PHE B O 1
ATOM 7446 N N . LYS B 1 211 ? -35.563 -70.470 75.093 1.00 22.67 212 LYS B N 1
ATOM 7447 C CA . LYS B 1 211 ? -36.711 -71.211 75.602 1.00 23.17 212 LYS B CA 1
ATOM 7448 C C . LYS B 1 211 ? -36.963 -72.487 74.817 1.00 23.24 212 LYS B C 1
ATOM 7449 O O . LYS B 1 211 ? -37.430 -73.484 75.367 1.00 24.09 212 LYS B O 1
ATOM 7455 N N . GLY B 1 212 ? -36.607 -72.475 73.539 1.00 23.84 213 GLY B N 1
ATOM 7456 C CA . GLY B 1 212 ? -36.823 -73.647 72.715 1.00 21.52 213 GLY B CA 1
ATOM 7457 C C . GLY B 1 212 ? -36.160 -74.929 73.179 1.00 21.43 213 GLY B C 1
ATOM 7458 O O . GLY B 1 212 ? -36.762 -75.994 73.081 1.00 21.20 213 GLY B O 1
ATOM 7459 N N . PHE B 1 213 ? -34.935 -74.849 73.688 1.00 20.73 214 PHE B N 1
ATOM 7460 C CA . PHE B 1 213 ? -34.233 -76.056 74.101 1.00 21.99 214 PHE B CA 1
ATOM 7461 C C . PHE B 1 213 ? -33.612 -76.007 75.484 1.00 22.14 214 PHE B C 1
ATOM 7462 O O . PHE B 1 213 ? -32.822 -76.878 75.833 1.00 23.39 214 PHE B O 1
ATOM 7470 N N . PHE B 1 214 ? -33.948 -75.000 76.277 1.00 21.89 215 PHE B N 1
ATOM 7471 C CA . PHE B 1 214 ? -33.369 -74.909 77.607 1.00 20.91 215 PHE B CA 1
ATOM 7472 C C . PHE B 1 214 ? -34.360 -74.578 78.700 1.00 21.66 215 PHE B C 1
ATOM 7473 O O . PHE B 1 214 ? -35.309 -73.826 78.492 1.00 22.39 215 PHE B O 1
ATOM 7481 N N . ASP B 1 215 ? -34.127 -75.156 79.869 1.00 22.14 216 ASP B N 1
ATOM 7482 C CA . ASP B 1 215 ? -34.955 -74.883 81.020 1.00 24.06 216 ASP B CA 1
ATOM 7483 C C . ASP B 1 215 ? -34.105 -73.960 81.876 1.00 24.40 216 ASP B C 1
ATOM 7484 O O . ASP B 1 215 ? -32.918 -74.228 82.092 1.00 24.69 216 ASP B O 1
ATOM 7489 N N . TYR B 1 216 ? -34.696 -72.866 82.346 1.00 23.62 217 TYR B N 1
ATOM 7490 C CA . TYR B 1 216 ? -33.952 -71.919 83.166 1.00 23.59 217 TYR B CA 1
ATOM 7491 C C . TYR B 1 216 ? -34.828 -70.928 83.937 1.00 24.44 217 TYR B C 1
ATOM 7492 O O . TYR B 1 216 ? -35.974 -70.674 83.557 1.00 22.75 217 TYR B O 1
ATOM 7501 N N . ASP B 1 217 ? -34.276 -70.377 85.021 1.00 26.15 218 ASP B N 1
ATOM 7502 C CA . ASP B 1 217 ? -34.984 -69.404 85.861 1.00 27.07 218 ASP B CA 1
ATOM 7503 C C . ASP B 1 217 ? -34.682 -67.992 85.387 1.00 25.49 218 ASP B C 1
ATOM 7504 O O . ASP B 1 217 ? -35.534 -67.109 85.440 1.00 24.72 218 ASP B O 1
ATOM 7509 N N . ALA B 1 218 ? -33.454 -67.787 84.929 1.00 24.61 219 ALA B N 1
ATOM 7510 C CA . ALA B 1 218 ? -33.046 -66.479 84.460 1.00 24.34 219 ALA B CA 1
ATOM 7511 C C . ALA B 1 218 ? -31.973 -66.575 83.388 1.00 23.72 219 ALA B C 1
ATOM 7512 O O . ALA B 1 218 ? -31.221 -67.548 83.336 1.00 24.19 219 ALA B O 1
ATOM 7514 N N . LEU B 1 219 ? -31.911 -65.553 82.536 1.00 22.88 220 LEU B N 1
ATOM 7515 C CA . LEU B 1 219 ? -30.929 -65.468 81.456 1.00 20.62 220 LEU B CA 1
ATOM 7516 C C . LEU B 1 219 ? -30.229 -64.116 81.548 1.00 21.37 220 LEU B C 1
ATOM 7517 O O . LEU B 1 219 ? -30.882 -63.070 81.499 1.00 21.40 220 LEU B O 1
ATOM 7522 N N . ASN B 1 220 ? -28.906 -64.126 81.674 1.00 21.90 221 ASN B N 1
ATOM 7523 C CA . ASN B 1 220 ? -28.155 -62.877 81.745 1.00 23.62 221 ASN B CA 1
ATOM 7524 C C . ASN B 1 220 ? -27.109 -62.795 80.640 1.00 24.19 221 ASN B C 1
ATOM 7525 O O . ASN B 1 220 ? -26.384 -63.749 80.379 1.00 25.11 221 ASN B O 1
ATOM 7530 N N . ALA B 1 221 ? -27.029 -61.641 79.995 1.00 24.91 222 ALA B N 1
ATOM 7531 C CA . ALA B 1 221 ? -26.068 -61.462 78.928 1.00 24.92 222 ALA B CA 1
ATOM 7532 C C . ALA B 1 221 ? -25.018 -60.420 79.273 1.00 25.18 222 ALA B C 1
ATOM 7533 O O . ALA B 1 221 ? -25.298 -59.424 79.937 1.00 25.33 222 ALA B O 1
ATOM 7535 N N . TYR B 1 222 ? -23.798 -60.663 78.817 1.00 25.97 223 TYR B N 1
ATOM 7536 C CA . TYR B 1 222 ? -22.698 -59.738 79.050 1.00 26.82 223 TYR B CA 1
ATOM 7537 C C . TYR B 1 222 ? -21.894 -59.668 77.760 1.00 26.46 223 TYR B C 1
ATOM 7538 O O . TYR B 1 222 ? -21.486 -60.687 77.228 1.00 25.60 223 TYR B O 1
ATOM 7547 N N . SER B 1 223 ? -21.688 -58.464 77.248 1.00 26.18 224 SER B N 1
ATOM 7548 C CA . SER B 1 223 ? -20.961 -58.295 76.002 1.00 26.46 224 SER B CA 1
ATOM 7549 C C . SER B 1 223 ? -19.464 -58.501 76.169 1.00 27.99 224 SER B C 1
ATOM 7550 O O . SER B 1 223 ? -18.910 -58.246 77.235 1.00 29.43 224 SER B O 1
ATOM 7553 N N . MET B 1 224 ? -18.813 -58.967 75.107 1.00 30.07 225 MET B N 1
ATOM 7554 C CA . MET B 1 224 ? -17.367 -59.189 75.107 1.00 32.34 225 MET B CA 1
ATOM 7555 C C . MET B 1 224 ? -16.808 -59.033 73.690 1.00 34.87 225 MET B C 1
ATOM 7556 O O . MET B 1 224 ? -17.529 -59.157 72.697 1.00 34.59 225 MET B O 1
ATOM 7561 N N . LYS B 1 225 ? -15.510 -58.779 73.605 1.00 36.80 226 LYS B N 1
ATOM 7562 C CA . LYS B 1 225 ? -14.856 -58.591 72.324 1.00 39.93 226 LYS B CA 1
ATOM 7563 C C . LYS B 1 225 ? -13.440 -59.102 72.464 1.00 42.41 226 LYS B C 1
ATOM 7564 O O . LYS B 1 225 ? -12.804 -58.888 73.486 1.00 42.42 226 LYS B O 1
ATOM 7570 N N . MET B 1 226 ? -12.950 -59.801 71.450 1.00 46.68 227 MET B N 1
ATOM 7571 C CA . MET B 1 226 ? -11.587 -60.303 71.497 1.00 50.39 227 MET B CA 1
ATOM 7572 C C . MET B 1 226 ? -10.762 -59.626 70.420 1.00 52.90 227 MET B C 1
ATOM 7573 O O . MET B 1 226 ? -11.255 -59.358 69.327 1.00 53.75 227 MET B O 1
ATOM 7578 N N . THR B 1 227 ? -9.506 -59.336 70.732 1.00 55.84 228 THR B N 1
ATOM 7579 C CA . THR B 1 227 ? -8.627 -58.684 69.772 1.00 59.46 228 THR B CA 1
ATOM 7580 C C . THR B 1 227 ? -7.260 -59.340 69.801 1.00 62.13 228 THR B C 1
ATOM 7581 O O . THR B 1 227 ? -6.904 -59.999 70.772 1.00 62.38 228 THR B O 1
ATOM 7585 N N . ARG B 1 228 ? -6.494 -59.172 68.731 1.00 65.68 229 ARG B N 1
ATOM 7586 C CA . ARG B 1 228 ? -5.171 -59.766 68.674 1.00 69.41 229 ARG B CA 1
ATOM 7587 C C . ARG B 1 228 ? -4.126 -58.758 68.217 1.00 71.13 229 ARG B C 1
ATOM 7588 O O . ARG B 1 228 ? -4.345 -58.016 67.264 1.00 71.14 229 ARG B O 1
ATOM 7596 N N . ASP B 1 229 ? -2.994 -58.721 68.914 1.00 73.78 230 ASP B N 1
ATOM 7597 C CA . ASP B 1 229 ? -1.911 -57.801 68.569 1.00 76.14 230 ASP B CA 1
ATOM 7598 C C . ASP B 1 229 ? -1.479 -58.034 67.129 1.00 78.03 230 ASP B C 1
ATOM 7599 O O . ASP B 1 229 ? -1.487 -59.164 66.639 1.00 78.06 230 ASP B O 1
ATOM 7604 N N . ALA B 1 230 ? -1.110 -56.954 66.454 1.00 80.56 231 ALA B N 1
ATOM 7605 C CA . ALA B 1 230 ? -0.678 -57.024 65.068 1.00 83.64 231 ALA B CA 1
ATOM 7606 C C . ALA B 1 230 ? 0.606 -57.822 64.911 1.00 86.10 231 ALA B C 1
ATOM 7607 O O . ALA B 1 230 ? 1.513 -57.729 65.733 1.00 86.20 231 ALA B O 1
ATOM 7609 N N . GLU B 1 231 ? 0.667 -58.607 63.842 1.00 89.21 232 GLU B N 1
ATOM 7610 C CA . GLU B 1 231 ? 1.820 -59.445 63.543 1.00 92.38 232 GLU B CA 1
ATOM 7611 C C . GLU B 1 231 ? 3.133 -58.675 63.596 1.00 94.48 232 GLU B C 1
ATOM 7612 O O . GLU B 1 231 ? 3.336 -57.712 62.861 1.00 94.95 232 GLU B O 1
ATOM 7618 N N . TYR B 1 232 ? 4.023 -59.108 64.479 1.00 97.08 233 TYR B N 1
ATOM 7619 C CA . TYR B 1 232 ? 5.323 -58.472 64.648 1.00 99.88 233 TYR B CA 1
ATOM 7620 C C . TYR B 1 232 ? 6.077 -58.297 63.333 1.00 101.92 233 TYR B C 1
ATOM 7621 O O . TYR B 1 232 ? 6.710 -59.227 62.838 1.00 102.05 233 TYR B O 1
ATOM 7630 N N . ASP B 1 233 ? 6.009 -57.094 62.775 1.00 104.60 234 ASP B N 1
ATOM 7631 C CA . ASP B 1 233 ? 6.689 -56.793 61.521 1.00 107.59 234 ASP B CA 1
ATOM 7632 C C . ASP B 1 233 ? 7.375 -55.435 61.593 1.00 109.35 234 ASP B C 1
ATOM 7633 O O . ASP B 1 233 ? 8.542 -55.294 61.225 1.00 109.45 234 ASP B O 1
ATOM 7638 N N . LEU B 1 234 ? 6.636 -54.445 62.082 1.00 111.65 235 LEU B N 1
ATOM 7639 C CA . LEU B 1 234 ? 7.126 -53.076 62.217 1.00 113.98 235 LEU B CA 1
ATOM 7640 C C . LEU B 1 234 ? 8.287 -52.927 63.207 1.00 115.94 235 LEU B C 1
ATOM 7641 O O . LEU B 1 234 ? 9.018 -51.931 63.167 1.00 116.24 235 LEU B O 1
ATOM 7646 N N . VAL B 1 235 ? 8.455 -53.908 64.092 1.00 118.03 236 VAL B N 1
ATOM 7647 C CA . VAL B 1 235 ? 9.524 -53.863 65.092 1.00 119.79 236 VAL B CA 1
ATOM 7648 C C . VAL B 1 235 ? 10.864 -54.420 64.590 1.00 121.25 236 VAL B C 1
ATOM 7649 O O . VAL B 1 235 ? 11.921 -54.047 65.103 1.00 121.18 236 VAL B O 1
ATOM 7653 N N . HIS B 1 236 ? 10.826 -55.302 63.591 1.00 123.03 237 HIS B N 1
ATOM 7654 C CA . HIS B 1 236 ? 12.061 -55.878 63.054 1.00 124.61 237 HIS B CA 1
ATOM 7655 C C . HIS B 1 236 ? 12.631 -55.006 61.938 1.00 125.72 237 HIS B C 1
ATOM 7656 O O . HIS B 1 236 ? 13.614 -55.365 61.289 1.00 125.66 237 HIS B O 1
ATOM 7663 N N . GLU B 1 237 ? 12.002 -53.857 61.723 1.00 127.27 238 GLU B N 1
ATOM 7664 C CA . GLU B 1 237 ? 12.445 -52.919 60.705 1.00 129.04 238 GLU B CA 1
ATOM 7665 C C . GLU B 1 237 ? 13.397 -51.939 61.368 1.00 130.04 238 GLU B C 1
ATOM 7666 O O . GLU B 1 237 ? 13.728 -50.901 60.798 1.00 130.34 238 GLU B O 1
ATOM 7672 N N . MET B 1 238 ? 13.832 -52.272 62.580 1.00 131.02 239 MET B N 1
ATOM 7673 C CA . MET B 1 238 ? 14.732 -51.398 63.318 1.00 131.87 239 MET B CA 1
ATOM 7674 C C . MET B 1 238 ? 15.884 -52.140 63.992 1.00 132.39 239 MET B C 1
ATOM 7675 O O . MET B 1 238 ? 16.886 -51.527 64.367 1.00 132.54 239 MET B O 1
ATOM 7680 N N . GLU B 1 239 ? 15.744 -53.455 64.138 1.00 132.89 240 GLU B N 1
ATOM 7681 C CA . GLU B 1 239 ? 16.782 -54.268 64.767 1.00 133.31 240 GLU B CA 1
ATOM 7682 C C . GLU B 1 239 ? 17.996 -54.415 63.852 1.00 133.06 240 GLU B C 1
ATOM 7683 O O . GLU B 1 239 ? 18.012 -55.278 62.972 1.00 133.28 240 GLU B O 1
ATOM 7689 N N . ALA B 1 240 ? 19.006 -53.573 64.066 1.00 132.39 241 ALA B N 1
ATOM 7690 C CA . ALA B 1 240 ? 20.234 -53.602 63.269 1.00 131.46 241 ALA B CA 1
ATOM 7691 C C . ALA B 1 240 ? 21.340 -54.330 64.032 1.00 130.54 241 ALA B C 1
ATOM 7692 O O . ALA B 1 240 ? 21.651 -55.485 63.737 1.00 130.33 241 ALA B O 1
ATOM 7694 N N . SER B 1 241 ? 21.926 -53.649 65.014 1.00 129.48 242 SER B N 1
ATOM 7695 C CA . SER B 1 241 ? 22.990 -54.225 65.832 1.00 128.15 242 SER B CA 1
ATOM 7696 C C . SER B 1 241 ? 22.377 -55.164 66.862 1.00 127.32 242 SER B C 1
ATOM 7697 O O . SER B 1 241 ? 23.069 -55.974 67.481 1.00 127.10 242 SER B O 1
ATOM 7700 N N . LEU B 1 242 ? 21.066 -55.040 67.035 1.00 126.33 243 LEU B N 1
ATOM 7701 C CA . LEU B 1 242 ? 20.327 -55.864 67.979 1.00 125.28 243 LEU B CA 1
ATOM 7702 C C . LEU B 1 242 ? 19.983 -57.226 67.398 1.00 124.07 243 LEU B C 1
ATOM 7703 O O . LEU B 1 242 ? 20.221 -58.253 68.034 1.00 124.30 243 LEU B O 1
ATOM 7708 N N . MET B 1 243 ? 19.429 -57.245 66.189 1.00 122.27 244 MET B N 1
ATOM 7709 C CA . MET B 1 243 ? 19.056 -58.517 65.588 1.00 120.14 244 MET B CA 1
ATOM 7710 C C . MET B 1 243 ? 20.161 -59.193 64.795 1.00 118.17 244 MET B C 1
ATOM 7711 O O . MET B 1 243 ? 19.913 -60.204 64.142 1.00 118.08 244 MET B O 1
ATOM 7716 N N . GLU B 1 244 ? 21.372 -58.644 64.820 1.00 115.71 245 GLU B N 1
ATOM 7717 C CA . GLU B 1 244 ? 22.459 -59.304 64.107 1.00 113.37 245 GLU B CA 1
ATOM 7718 C C . GLU B 1 244 ? 23.149 -60.190 65.138 1.00 111.88 245 GLU B C 1
ATOM 7719 O O . GLU B 1 244 ? 24.002 -61.009 64.805 1.00 112.17 245 GLU B O 1
ATOM 7725 N N . LEU B 1 245 ? 22.753 -60.014 66.397 1.00 109.78 246 LEU B N 1
ATOM 7726 C CA . LEU B 1 245 ? 23.296 -60.775 67.520 1.00 107.50 246 LEU B CA 1
ATOM 7727 C C . LEU B 1 245 ? 22.158 -61.148 68.457 1.00 106.00 246 LEU B C 1
ATOM 7728 O O . LEU B 1 245 ? 22.391 -61.565 69.590 1.00 105.78 246 LEU B O 1
ATOM 7733 N N . MET B 1 246 ? 20.928 -60.980 67.980 1.00 104.31 247 MET B N 1
ATOM 7734 C CA . MET B 1 246 ? 19.736 -61.274 68.772 1.00 102.55 247 MET B CA 1
ATOM 7735 C C . MET B 1 246 ? 19.662 -62.719 69.249 1.00 101.74 247 MET B C 1
ATOM 7736 O O . MET B 1 246 ? 20.099 -63.641 68.562 1.00 101.60 247 MET B O 1
ATOM 7741 N N . SER B 1 247 ? 19.100 -62.900 70.440 1.00 100.74 248 SER B N 1
ATOM 7742 C CA . SER B 1 247 ? 18.941 -64.217 71.044 1.00 99.75 248 SER B CA 1
ATOM 7743 C C . SER B 1 247 ? 17.666 -64.892 70.553 1.00 99.29 248 SER B C 1
ATOM 7744 O O . SER B 1 247 ? 16.744 -64.232 70.074 1.00 99.11 248 SER B O 1
ATOM 7747 N N . SER B 1 248 ? 17.618 -66.213 70.688 1.00 98.94 249 SER B N 1
ATOM 7748 C CA . SER B 1 248 ? 16.472 -66.999 70.245 1.00 98.92 249 SER B CA 1
ATOM 7749 C C . SER B 1 248 ? 15.350 -67.086 71.277 1.00 98.78 249 SER B C 1
ATOM 7750 O O . SER B 1 248 ? 14.342 -67.755 71.053 1.00 98.78 249 SER B O 1
ATOM 7753 N N . SER B 1 249 ? 15.537 -66.409 72.405 1.00 98.64 250 SER B N 1
ATOM 7754 C CA . SER B 1 249 ? 14.548 -66.374 73.480 1.00 98.16 250 SER B CA 1
ATOM 7755 C C . SER B 1 249 ? 13.915 -64.992 73.427 1.00 97.75 250 SER B C 1
ATOM 7756 O O . SER B 1 249 ? 13.050 -64.646 74.233 1.00 97.58 250 SER B O 1
ATOM 7759 N N . LEU B 1 250 ? 14.379 -64.207 72.460 1.00 97.63 251 LEU B N 1
ATOM 7760 C CA . LEU B 1 250 ? 13.902 -62.851 72.236 1.00 97.40 251 LEU B CA 1
ATOM 7761 C C . LEU B 1 250 ? 13.156 -62.861 70.903 1.00 97.56 251 LEU B C 1
ATOM 7762 O O . LEU B 1 250 ? 12.477 -61.902 70.551 1.00 97.77 251 LEU B O 1
ATOM 7767 N N . LYS B 1 251 ? 13.296 -63.958 70.165 1.00 97.68 252 LYS B N 1
ATOM 7768 C CA . LYS B 1 251 ? 12.627 -64.110 68.878 1.00 97.80 252 LYS B CA 1
ATOM 7769 C C . LYS B 1 251 ? 11.272 -64.768 69.110 1.00 97.83 252 LYS B C 1
ATOM 7770 O O . LYS B 1 251 ? 10.308 -64.499 68.394 1.00 97.96 252 LYS B O 1
ATOM 7776 N N . GLN B 1 252 ? 11.212 -65.640 70.112 1.00 97.71 253 GLN B N 1
ATOM 7777 C CA . GLN B 1 252 ? 9.976 -66.339 70.449 1.00 97.45 253 GLN B CA 1
ATOM 7778 C C . GLN B 1 252 ? 9.208 -65.475 71.446 1.00 97.09 253 GLN B C 1
ATOM 7779 O O . GLN B 1 252 ? 8.018 -65.683 71.687 1.00 97.26 253 GLN B O 1
ATOM 7785 N N . ARG B 1 253 ? 9.907 -64.487 72.000 1.00 96.19 254 ARG B N 1
ATOM 7786 C CA . ARG B 1 253 ? 9.347 -63.567 72.982 1.00 94.99 254 ARG B CA 1
ATOM 7787 C C . ARG B 1 253 ? 8.937 -62.247 72.327 1.00 93.96 254 ARG B C 1
ATOM 7788 O O . ARG B 1 253 ? 8.267 -61.420 72.946 1.00 94.18 254 ARG B O 1
ATOM 7796 N N . LEU B 1 254 ? 9.347 -62.054 71.076 1.00 92.64 255 LEU B N 1
ATOM 7797 C CA . LEU B 1 254 ? 9.023 -60.839 70.328 1.00 91.41 255 LEU B CA 1
ATOM 7798 C C . LEU B 1 254 ? 7.945 -61.087 69.291 1.00 90.99 255 LEU B C 1
ATOM 7799 O O . LEU B 1 254 ? 7.171 -60.189 68.968 1.00 90.78 255 LEU B O 1
ATOM 7804 N N . THR B 1 255 ? 7.912 -62.309 68.765 1.00 90.66 256 THR B N 1
ATOM 7805 C CA . THR B 1 255 ? 6.949 -62.698 67.737 1.00 89.96 256 THR B CA 1
ATOM 7806 C C . THR B 1 255 ? 5.635 -63.214 68.335 1.00 88.75 256 THR B C 1
ATOM 7807 O O . THR B 1 255 ? 4.611 -63.251 67.653 1.00 88.81 256 THR B O 1
ATOM 7811 N N . ALA B 1 256 ? 5.663 -63.611 69.605 1.00 87.17 257 ALA B N 1
ATOM 7812 C CA . ALA B 1 256 ? 4.459 -64.106 70.265 1.00 85.34 257 ALA B CA 1
ATOM 7813 C C . ALA B 1 256 ? 3.453 -62.973 70.395 1.00 83.83 257 ALA B C 1
ATOM 7814 O O . ALA B 1 256 ? 3.553 -62.151 71.304 1.00 84.24 257 ALA B O 1
ATOM 7816 N N . GLU B 1 257 ? 2.489 -62.924 69.481 1.00 81.69 258 GLU B N 1
ATOM 7817 C CA . GLU B 1 257 ? 1.466 -61.884 69.517 1.00 79.17 258 GLU B CA 1
ATOM 7818 C C . GLU B 1 257 ? 0.355 -62.253 70.493 1.00 76.26 258 GLU B C 1
ATOM 7819 O O . GLU B 1 257 ? -0.393 -63.208 70.279 1.00 75.60 258 GLU B O 1
ATOM 7825 N N . PRO B 1 258 ? 0.247 -61.489 71.589 1.00 73.89 259 PRO B N 1
ATOM 7826 C CA . PRO B 1 258 ? -0.745 -61.680 72.646 1.00 71.95 259 PRO B CA 1
ATOM 7827 C C . PRO B 1 258 ? -2.182 -61.466 72.203 1.00 69.64 259 PRO B C 1
ATOM 7828 O O . PRO B 1 258 ? -2.447 -61.059 71.076 1.00 69.92 259 PRO B O 1
ATOM 7832 N N . VAL B 1 259 ? -3.109 -61.762 73.101 1.00 66.51 260 VAL B N 1
ATOM 7833 C CA . VAL B 1 259 ? -4.524 -61.612 72.813 1.00 63.45 260 VAL B CA 1
ATOM 7834 C C . VAL B 1 259 ? -5.186 -60.732 73.860 1.00 61.80 260 VAL B C 1
ATOM 7835 O O . VAL B 1 259 ? -4.943 -60.898 75.050 1.00 62.36 260 VAL B O 1
ATOM 7839 N N . ARG B 1 260 ? -6.005 -59.785 73.412 1.00 59.61 261 ARG B N 1
ATOM 7840 C CA . ARG B 1 260 ? -6.730 -58.897 74.317 1.00 56.30 261 ARG B CA 1
ATOM 7841 C C . ARG B 1 260 ? -8.180 -59.339 74.386 1.00 53.38 261 ARG B C 1
ATOM 7842 O O . ARG B 1 260 ? -8.686 -59.982 73.471 1.00 53.06 261 ARG B O 1
ATOM 7850 N N . PHE B 1 261 ? -8.855 -58.978 75.465 1.00 50.25 262 PHE B N 1
ATOM 7851 C CA . PHE B 1 261 ? -10.229 -59.391 75.634 1.00 47.00 262 PHE B CA 1
ATOM 7852 C C . PHE B 1 261 ? -10.963 -58.486 76.609 1.00 44.36 262 PHE B C 1
ATOM 7853 O O . PHE B 1 261 ? -10.683 -58.472 77.804 1.00 43.48 262 PHE B O 1
ATOM 7861 N N . VAL B 1 262 ? -11.883 -57.700 76.068 1.00 41.60 263 VAL B N 1
ATOM 7862 C CA . VAL B 1 262 ? -12.671 -56.776 76.857 1.00 39.92 263 VAL B CA 1
ATOM 7863 C C . VAL B 1 262 ? -14.030 -57.398 77.105 1.00 38.59 263 VAL B C 1
ATOM 7864 O O . VAL B 1 262 ? -14.593 -58.043 76.223 1.00 38.70 263 VAL B O 1
ATOM 7868 N N . TYR B 1 263 ? -14.556 -57.210 78.306 1.00 36.34 264 TYR B N 1
ATOM 7869 C CA . TYR B 1 263 ? -15.858 -57.759 78.642 1.00 35.06 264 TYR B CA 1
ATOM 7870 C C . TYR B 1 263 ? -16.651 -56.763 79.469 1.00 34.98 264 TYR B C 1
ATOM 7871 O O . TYR B 1 263 ? -16.079 -55.908 80.139 1.00 35.67 264 TYR B O 1
ATOM 7880 N N . GLN B 1 264 ? -17.972 -56.875 79.410 1.00 35.34 265 GLN B N 1
ATOM 7881 C CA . GLN B 1 264 ? -18.863 -56.003 80.169 1.00 35.50 265 GLN B CA 1
ATOM 7882 C C . GLN B 1 264 ? -18.516 -56.151 81.665 1.00 34.99 265 GLN B C 1
ATOM 7883 O O . GLN B 1 264 ? -18.330 -57.261 82.153 1.00 32.20 265 GLN B O 1
ATOM 7889 N N . ARG B 1 265 ? -18.416 -55.025 82.369 1.00 35.34 266 ARG B N 1
ATOM 7890 C CA . ARG B 1 265 ? -18.075 -54.973 83.797 1.00 36.36 266 ARG B CA 1
ATOM 7891 C C . ARG B 1 265 ? -18.781 -55.962 84.736 1.00 36.39 266 ARG B C 1
ATOM 7892 O O . ARG B 1 265 ? -18.123 -56.588 85.567 1.00 35.51 266 ARG B O 1
ATOM 7900 N N . ASP B 1 266 ? -20.107 -56.081 84.630 1.00 36.01 267 ASP B N 1
ATOM 7901 C CA . ASP B 1 266 ? -20.872 -56.986 85.493 1.00 36.09 267 ASP B CA 1
ATOM 7902 C C . ASP B 1 266 ? -20.622 -58.472 85.255 1.00 35.06 267 ASP B C 1
ATOM 7903 O O . ASP B 1 266 ? -21.036 -59.307 86.061 1.00 36.19 267 ASP B O 1
ATOM 7908 N N . MET B 1 267 ? -19.964 -58.819 84.157 1.00 32.60 268 MET B N 1
ATOM 7909 C CA . MET B 1 267 ? -19.729 -60.227 83.895 1.00 29.50 268 MET B CA 1
ATOM 7910 C C . MET B 1 267 ? -19.345 -60.925 85.184 1.00 29.30 268 MET B C 1
ATOM 7911 O O . MET B 1 267 ? -18.314 -60.623 85.788 1.00 28.23 268 MET B O 1
ATOM 7916 N N . PRO B 1 268 ? -20.198 -61.847 85.645 1.00 29.78 269 PRO B N 1
ATOM 7917 C CA . PRO B 1 268 ? -19.901 -62.575 86.879 1.00 29.67 269 PRO B CA 1
ATOM 7918 C C . PRO B 1 268 ? -18.510 -63.194 86.782 1.00 29.82 269 PRO B C 1
ATOM 7919 O O . PRO B 1 268 ? -18.112 -63.662 85.719 1.00 30.71 269 PRO B O 1
ATOM 7923 N N . ASN B 1 269 ? -17.766 -63.184 87.883 1.00 30.00 270 ASN B N 1
ATOM 7924 C CA . ASN B 1 269 ? -16.414 -63.720 87.876 1.00 30.31 270 ASN B CA 1
ATOM 7925 C C . ASN B 1 269 ? -16.296 -65.132 87.320 1.00 30.76 270 ASN B C 1
ATOM 7926 O O . ASN B 1 269 ? -15.367 -65.428 86.579 1.00 31.03 270 ASN B O 1
ATOM 7931 N N . ALA B 1 270 ? -17.225 -66.009 87.677 1.00 31.22 271 ALA B N 1
ATOM 7932 C CA . ALA B 1 270 ? -17.169 -67.382 87.186 1.00 31.13 271 ALA B CA 1
ATOM 7933 C C . ALA B 1 270 ? -17.018 -67.401 85.668 1.00 31.78 271 ALA B C 1
ATOM 7934 O O . ALA B 1 270 ? -16.131 -68.074 85.120 1.00 31.50 271 ALA B O 1
ATOM 7936 N N . LEU B 1 271 ? -17.876 -66.641 84.993 1.00 30.90 272 LEU B N 1
ATOM 7937 C CA . LEU B 1 271 ? -17.861 -66.572 83.540 1.00 30.81 272 LEU B CA 1
ATOM 7938 C C . LEU B 1 271 ? -16.534 -66.042 83.041 1.00 31.35 272 LEU B C 1
ATOM 7939 O O . LEU B 1 271 ? -15.914 -66.635 82.166 1.00 31.62 272 LEU B O 1
ATOM 7944 N N . VAL B 1 272 ? -16.102 -64.918 83.597 1.00 31.30 273 VAL B N 1
ATOM 7945 C CA . VAL B 1 272 ? -14.836 -64.324 83.192 1.00 31.35 273 VAL B CA 1
ATOM 7946 C C . VAL B 1 272 ? -13.725 -65.371 83.235 1.00 31.41 273 VAL B C 1
ATOM 7947 O O . VAL B 1 272 ? -12.852 -65.404 82.370 1.00 30.60 273 VAL B O 1
ATOM 7951 N N . GLU B 1 273 ? -13.771 -66.231 84.242 1.00 32.40 274 GLU B N 1
ATOM 7952 C CA . GLU B 1 273 ? -12.775 -67.278 84.404 1.00 34.47 274 GLU B CA 1
ATOM 7953 C C . GLU B 1 273 ? -12.943 -68.354 83.348 1.00 34.28 274 GLU B C 1
ATOM 7954 O O . GLU B 1 273 ? -11.965 -68.909 82.858 1.00 34.59 274 GLU B O 1
ATOM 7960 N N . VAL B 1 274 ? -14.190 -68.648 83.005 1.00 34.00 275 VAL B N 1
ATOM 7961 C CA . VAL B 1 274 ? -14.478 -69.648 81.991 1.00 34.48 275 VAL B CA 1
ATOM 7962 C C . VAL B 1 274 ? -13.848 -69.214 80.679 1.00 35.60 275 VAL B C 1
ATOM 7963 O O . VAL B 1 274 ? -13.133 -69.982 80.036 1.00 34.92 275 VAL B O 1
ATOM 7967 N N . LEU B 1 275 ? -14.134 -67.972 80.293 1.00 36.84 276 LEU B N 1
ATOM 7968 C CA . LEU B 1 275 ? -13.626 -67.385 79.061 1.00 38.66 276 LEU B CA 1
ATOM 7969 C C . LEU B 1 275 ? -12.107 -67.340 79.045 1.00 41.00 276 LEU B C 1
ATOM 7970 O O . LEU B 1 275 ? -11.488 -67.580 78.011 1.00 41.00 276 LEU B O 1
ATOM 7975 N N . ARG B 1 276 ? -11.517 -67.022 80.192 1.00 44.50 277 ARG B N 1
ATOM 7976 C CA . ARG B 1 276 ? -10.068 -66.967 80.327 1.00 48.38 277 ARG B CA 1
ATOM 7977 C C . ARG B 1 276 ? -9.439 -68.293 79.921 1.00 49.82 277 ARG B C 1
ATOM 7978 O O . ARG B 1 276 ? -8.584 -68.342 79.033 1.00 50.28 277 ARG B O 1
ATOM 7986 N N . GLU B 1 277 ? -9.854 -69.362 80.600 1.00 50.85 278 GLU B N 1
ATOM 7987 C CA . GLU B 1 277 ? -9.345 -70.701 80.327 1.00 52.24 278 GLU B CA 1
ATOM 7988 C C . GLU B 1 277 ? -9.567 -71.112 78.880 1.00 52.31 278 GLU B C 1
ATOM 7989 O O . GLU B 1 277 ? -8.735 -71.789 78.281 1.00 52.58 278 GLU B O 1
ATOM 7995 N N . LYS B 1 278 ? -10.697 -70.711 78.322 1.00 52.20 279 LYS B N 1
ATOM 7996 C CA . LYS B 1 278 ? -10.998 -71.053 76.949 1.00 52.72 279 LYS B CA 1
ATOM 7997 C C . LYS B 1 278 ? -10.107 -70.314 75.968 1.00 53.56 279 LYS B C 1
ATOM 7998 O O . LYS B 1 278 ? -9.776 -70.844 74.911 1.00 53.78 279 LYS B O 1
ATOM 8004 N N . LEU B 1 279 ? -9.705 -69.098 76.316 1.00 54.46 280 LEU B N 1
ATOM 8005 C CA . LEU B 1 279 ? -8.871 -68.307 75.419 1.00 55.81 280 LEU B CA 1
ATOM 8006 C C . LEU B 1 279 ? -7.382 -68.305 75.760 1.00 57.73 280 LEU B C 1
ATOM 8007 O O . LEU B 1 279 ? -6.621 -67.487 75.238 1.00 58.53 280 LEU B O 1
ATOM 8012 N N . THR B 1 280 ? -6.967 -69.228 76.621 1.00 59.48 281 THR B N 1
ATOM 8013 C CA . THR B 1 280 ? -5.567 -69.334 77.022 1.00 61.27 281 THR B CA 1
ATOM 8014 C C . THR B 1 280 ? -4.965 -67.961 77.298 1.00 62.47 281 THR B C 1
ATOM 8015 O O . THR B 1 280 ? -3.988 -67.561 76.661 1.00 62.44 281 THR B O 1
ATOM 8019 N N . ILE B 1 281 ? -5.558 -67.245 78.247 1.00 63.73 282 ILE B N 1
ATOM 8020 C CA . ILE B 1 281 ? -5.092 -65.919 78.612 1.00 65.97 282 ILE B CA 1
ATOM 8021 C C . ILE B 1 281 ? -3.874 -66.019 79.526 1.00 67.83 282 ILE B C 1
ATOM 8022 O O . ILE B 1 281 ? -3.995 -66.045 80.752 1.00 68.59 282 ILE B O 1
ATOM 8027 N N . SER B 1 282 ? -2.699 -66.078 78.905 1.00 69.52 283 SER B N 1
ATOM 8028 C CA . SER B 1 282 ? -1.433 -66.190 79.614 1.00 70.56 283 SER B CA 1
ATOM 8029 C C . SER B 1 282 ? -1.071 -64.938 80.404 1.00 71.62 283 SER B C 1
ATOM 8030 O O . SER B 1 282 ? -1.934 -64.144 80.777 1.00 71.83 283 SER B O 1
ATOM 8033 N N . ARG B 1 283 ? 0.224 -64.781 80.651 1.00 72.58 284 ARG B N 1
ATOM 8034 C CA . ARG B 1 283 ? 0.755 -63.649 81.397 1.00 72.87 284 ARG B CA 1
ATOM 8035 C C . ARG B 1 283 ? 0.796 -62.363 80.576 1.00 72.66 284 ARG B C 1
ATOM 8036 O O . ARG B 1 283 ? 0.486 -61.287 81.084 1.00 71.94 284 ARG B O 1
ATOM 8044 N N . TYR B 1 284 ? 1.183 -62.478 79.309 1.00 73.08 285 TYR B N 1
ATOM 8045 C CA . TYR B 1 284 ? 1.282 -61.309 78.443 1.00 73.54 285 TYR B CA 1
ATOM 8046 C C . TYR B 1 284 ? 0.007 -61.011 77.654 1.00 71.97 285 TYR B C 1
ATOM 8047 O O . TYR B 1 284 ? 0.024 -60.233 76.706 1.00 72.03 285 TYR B O 1
ATOM 8056 N N . ASP B 1 285 ? -1.094 -61.641 78.050 1.00 70.22 286 ASP B N 1
ATOM 8057 C CA . ASP B 1 285 ? -2.393 -61.414 77.424 1.00 67.92 286 ASP B CA 1
ATOM 8058 C C . ASP B 1 285 ? -3.109 -60.485 78.401 1.00 66.71 286 ASP B C 1
ATOM 8059 O O . ASP B 1 285 ? -2.755 -60.442 79.578 1.00 66.61 286 ASP B O 1
ATOM 8064 N N . SER B 1 286 ? -4.105 -59.738 77.943 1.00 65.60 287 SER B N 1
ATOM 8065 C CA . SER B 1 286 ? -4.784 -58.814 78.846 1.00 64.94 287 SER B CA 1
ATOM 8066 C C . SER B 1 286 ? -6.302 -58.950 78.898 1.00 63.48 287 SER B C 1
ATOM 8067 O O . SER B 1 286 ? -6.962 -59.113 77.874 1.00 64.17 287 SER B O 1
ATOM 8070 N N . ILE B 1 287 ? -6.841 -58.878 80.111 1.00 60.61 288 ILE B N 1
ATOM 8071 C CA . ILE B 1 287 ? -8.274 -58.969 80.341 1.00 57.24 288 ILE B CA 1
ATOM 8072 C C . ILE B 1 287 ? -8.692 -57.610 80.852 1.00 55.66 288 ILE B C 1
ATOM 8073 O O . ILE B 1 287 ? -8.160 -57.129 81.849 1.00 56.16 288 ILE B O 1
ATOM 8078 N N . VAL B 1 288 ? -9.645 -56.988 80.178 1.00 53.43 289 VAL B N 1
ATOM 8079 C CA . VAL B 1 288 ? -10.078 -55.671 80.589 1.00 51.04 289 VAL B CA 1
ATOM 8080 C C . VAL B 1 288 ? -11.585 -55.494 80.594 1.00 49.80 289 VAL B C 1
ATOM 8081 O O . VAL B 1 288 ? -12.261 -55.788 79.613 1.00 50.45 289 VAL B O 1
ATOM 8085 N N . PRO B 1 289 ? -12.136 -55.023 81.720 1.00 48.33 290 PRO B N 1
ATOM 8086 C CA . PRO B 1 289 ? -13.577 -54.796 81.852 1.00 47.08 290 PRO B CA 1
ATOM 8087 C C . PRO B 1 289 ? -13.868 -53.424 81.274 1.00 46.48 290 PRO B C 1
ATOM 8088 O O . PRO B 1 289 ? -13.199 -52.454 81.631 1.00 46.01 290 PRO B O 1
ATOM 8092 N N . GLY B 1 290 ? -14.849 -53.326 80.385 1.00 46.02 291 GLY B N 1
ATOM 8093 C CA . GLY B 1 290 ? -15.104 -52.024 79.806 1.00 46.84 291 GLY B CA 1
ATOM 8094 C C . GLY B 1 290 ? -16.427 -51.660 79.158 1.00 46.51 291 GLY B C 1
ATOM 8095 O O . GLY B 1 290 ? -16.472 -51.338 77.969 1.00 47.67 291 GLY B O 1
ATOM 8096 N N . GLY B 1 291 ? -17.508 -51.707 79.918 1.00 45.23 292 GLY B N 1
ATOM 8097 C CA . GLY B 1 291 ? -18.771 -51.296 79.351 1.00 44.28 292 GLY B CA 1
ATOM 8098 C C . GLY B 1 291 ? -19.606 -52.269 78.557 1.00 44.09 292 GLY B C 1
ATOM 8099 O O . GLY B 1 291 ? -19.162 -53.307 78.081 1.00 43.21 292 GLY B O 1
ATOM 8100 N N . ARG B 1 292 ? -20.853 -51.859 78.405 1.00 44.22 293 ARG B N 1
ATOM 8101 C CA . ARG B 1 292 ? -21.890 -52.600 77.719 1.00 43.71 293 ARG B CA 1
ATOM 8102 C C . ARG B 1 292 ? -21.699 -52.768 76.212 1.00 44.28 293 ARG B C 1
ATOM 8103 O O . ARG B 1 292 ? -21.977 -53.838 75.664 1.00 43.52 293 ARG B O 1
ATOM 8111 N N . TYR B 1 293 ? -21.229 -51.718 75.543 1.00 45.31 294 TYR B N 1
ATOM 8112 C CA . TYR B 1 293 ? -21.042 -51.780 74.102 1.00 46.04 294 TYR B CA 1
ATOM 8113 C C . TYR B 1 293 ? -19.597 -51.657 73.658 1.00 46.64 294 TYR B C 1
ATOM 8114 O O . TYR B 1 293 ? -18.836 -50.838 74.169 1.00 46.42 294 TYR B O 1
ATOM 8123 N N . HIS B 1 294 ? -19.240 -52.473 72.677 1.00 47.33 295 HIS B N 1
ATOM 8124 C CA . HIS B 1 294 ? -17.898 -52.480 72.125 1.00 47.10 295 HIS B CA 1
ATOM 8125 C C . HIS B 1 294 ? -18.034 -52.203 70.636 1.00 47.08 295 HIS B C 1
ATOM 8126 O O . HIS B 1 294 ? -19.139 -52.222 70.089 1.00 47.83 295 HIS B O 1
ATOM 8133 N N . ASN B 1 295 ? -16.916 -51.947 69.977 1.00 46.37 296 ASN B N 1
ATOM 8134 C CA . ASN B 1 295 ? -16.947 -51.644 68.557 1.00 45.68 296 ASN B CA 1
ATOM 8135 C C . ASN B 1 295 ? -17.731 -50.367 68.308 1.00 44.40 296 ASN B C 1
ATOM 8136 O O . ASN B 1 295 ? -18.645 -50.336 67.494 1.00 44.00 296 ASN B O 1
ATOM 8141 N N . PHE B 1 296 ? -17.375 -49.308 69.023 1.00 44.43 297 PHE B N 1
ATOM 8142 C CA . PHE B 1 296 ? -18.037 -48.026 68.835 1.00 44.46 297 PHE B CA 1
ATOM 8143 C C . PHE B 1 296 ? -17.672 -47.478 67.469 1.00 45.02 297 PHE B C 1
ATOM 8144 O O . PHE B 1 296 ? -18.216 -46.468 67.029 1.00 45.04 297 PHE B O 1
ATOM 8152 N N . LYS B 1 297 ? -16.743 -48.152 66.804 1.00 46.01 298 LYS B N 1
ATOM 8153 C CA . LYS B 1 297 ? -16.302 -47.743 65.480 1.00 46.92 298 LYS B CA 1
ATOM 8154 C C . LYS B 1 297 ? -17.377 -47.973 64.426 1.00 47.27 298 LYS B C 1
ATOM 8155 O O . LYS B 1 297 ? -17.190 -47.655 63.256 1.00 46.86 298 LYS B O 1
ATOM 8161 N N . ASP B 1 298 ? -18.503 -48.538 64.839 1.00 48.24 299 ASP B N 1
ATOM 8162 C CA . ASP B 1 298 ? -19.593 -48.752 63.903 1.00 49.19 299 ASP B CA 1
ATOM 8163 C C . ASP B 1 298 ? -20.330 -47.433 63.745 1.00 48.41 299 ASP B C 1
ATOM 8164 O O . ASP B 1 298 ? -21.074 -47.235 62.791 1.00 48.31 299 ASP B O 1
ATOM 8169 N N . PHE B 1 299 ? -20.109 -46.531 64.694 1.00 47.15 300 PHE B N 1
ATOM 8170 C CA . PHE B 1 299 ? -20.763 -45.237 64.664 1.00 47.05 300 PHE B CA 1
ATOM 8171 C C . PHE B 1 299 ? -20.243 -44.410 63.513 1.00 45.95 300 PHE B C 1
ATOM 8172 O O . PHE B 1 299 ? -20.825 -43.385 63.171 1.00 46.20 300 PHE B O 1
ATOM 8180 N N . ILE B 1 300 ? -19.141 -44.858 62.921 1.00 44.63 301 ILE B N 1
ATOM 8181 C CA . ILE B 1 300 ? -18.562 -44.174 61.773 1.00 44.18 301 ILE B CA 1
ATOM 8182 C C . ILE B 1 300 ? -19.613 -44.173 60.678 1.00 44.58 301 ILE B C 1
ATOM 8183 O O . ILE B 1 300 ? -19.626 -43.304 59.816 1.00 44.99 301 ILE B O 1
ATOM 8188 N N . ASN B 1 301 ? -20.495 -45.164 60.731 1.00 44.55 302 ASN B N 1
ATOM 8189 C CA . ASN B 1 301 ? -21.559 -45.299 59.756 1.00 44.47 302 ASN B CA 1
ATOM 8190 C C . ASN B 1 301 ? -22.924 -45.102 60.391 1.00 45.05 302 ASN B C 1
ATOM 8191 O O . ASN B 1 301 ? -23.905 -45.713 59.963 1.00 45.75 302 ASN B O 1
ATOM 8196 N N . PHE B 1 302 ? -22.986 -44.258 61.417 1.00 45.69 303 PHE B N 1
ATOM 8197 C CA . PHE B 1 302 ? -24.250 -43.983 62.080 1.00 45.68 303 PHE B CA 1
ATOM 8198 C C . PHE B 1 302 ? -25.169 -43.324 61.051 1.00 45.98 303 PHE B C 1
ATOM 8199 O O . PHE B 1 302 ? -24.804 -42.334 60.420 1.00 44.67 303 PHE B O 1
ATOM 8207 N N . PRO B 1 303 ? -26.379 -43.872 60.870 1.00 47.24 304 PRO B N 1
ATOM 8208 C CA . PRO B 1 303 ? -27.344 -43.340 59.908 1.00 48.06 304 PRO B CA 1
ATOM 8209 C C . PRO B 1 303 ? -27.859 -41.952 60.266 1.00 49.41 304 PRO B C 1
ATOM 8210 O O . PRO B 1 303 ? -27.980 -41.613 61.443 1.00 49.18 304 PRO B O 1
ATOM 8214 N N . ASN B 1 304 ? -28.150 -41.145 59.250 1.00 50.52 305 ASN B N 1
ATOM 8215 C CA . ASN B 1 304 ? -28.686 -39.811 59.489 1.00 51.36 305 ASN B CA 1
ATOM 8216 C C . ASN B 1 304 ? -30.206 -39.867 59.364 1.00 52.58 305 ASN B C 1
ATOM 8217 O O . ASN B 1 304 ? -30.764 -39.707 58.275 1.00 52.70 305 ASN B O 1
ATOM 8222 N N . VAL B 1 305 ? -30.864 -40.100 60.495 1.00 53.89 306 VAL B N 1
ATOM 8223 C CA . VAL B 1 305 ? -32.321 -40.194 60.561 1.00 55.19 306 VAL B CA 1
ATOM 8224 C C . VAL B 1 305 ? -33.035 -38.865 60.325 1.00 55.46 306 VAL B C 1
ATOM 8225 O O . VAL B 1 305 ? -34.035 -38.813 59.604 1.00 55.29 306 VAL B O 1
ATOM 8229 N N . GLY B 1 306 ? -32.520 -37.800 60.931 1.00 56.09 307 GLY B N 1
ATOM 8230 C CA . GLY B 1 306 ? -33.142 -36.495 60.792 1.00 57.10 307 GLY B CA 1
ATOM 8231 C C . GLY B 1 306 ? -32.935 -35.778 59.472 1.00 57.40 307 GLY B C 1
ATOM 8232 O O . GLY B 1 306 ? -32.821 -36.404 58.413 1.00 56.79 307 GLY B O 1
ATOM 8233 N N . LYS B 1 307 ? -32.891 -34.450 59.549 1.00 57.80 308 LYS B N 1
ATOM 8234 C CA . LYS B 1 307 ? -32.716 -33.602 58.376 1.00 58.36 308 LYS B CA 1
ATOM 8235 C C . LYS B 1 307 ? -31.251 -33.393 58.004 1.00 57.75 308 LYS B C 1
ATOM 8236 O O . LYS B 1 307 ? -30.351 -33.702 58.785 1.00 57.40 308 LYS B O 1
ATOM 8242 N N . ALA B 1 308 ? -31.026 -32.861 56.805 1.00 57.12 309 ALA B N 1
ATOM 8243 C CA . ALA B 1 308 ? -29.677 -32.600 56.305 1.00 56.48 309 ALA B CA 1
ATOM 8244 C C . ALA B 1 308 ? -28.830 -31.750 57.251 1.00 56.00 309 ALA B C 1
ATOM 8245 O O . ALA B 1 308 ? -27.605 -31.727 57.131 1.00 55.07 309 ALA B O 1
ATOM 8247 N N . ASN B 1 309 ? -29.474 -31.054 58.186 1.00 56.02 310 ASN B N 1
ATOM 8248 C CA . ASN B 1 309 ? -28.758 -30.207 59.149 1.00 56.39 310 ASN B CA 1
ATOM 8249 C C . ASN B 1 309 ? -27.765 -31.013 59.986 1.00 55.40 310 ASN B C 1
ATOM 8250 O O . ASN B 1 309 ? -26.693 -30.527 60.350 1.00 55.81 310 ASN B O 1
ATOM 8255 N N . LEU B 1 310 ? -28.146 -32.247 60.290 1.00 53.28 311 LEU B N 1
ATOM 8256 C CA . LEU B 1 310 ? -27.348 -33.135 61.121 1.00 51.19 311 LEU B CA 1
ATOM 8257 C C . LEU B 1 310 ? -26.069 -33.656 60.470 1.00 49.75 311 LEU B C 1
ATOM 8258 O O . LEU B 1 310 ? -25.250 -34.296 61.124 1.00 49.09 311 LEU B O 1
ATOM 8263 N N . VAL B 1 311 ? -25.886 -33.356 59.190 1.00 49.33 312 VAL B N 1
ATOM 8264 C CA . VAL B 1 311 ? -24.703 -33.798 58.460 1.00 48.71 312 VAL B CA 1
ATOM 8265 C C . VAL B 1 311 ? -24.079 -32.673 57.644 1.00 48.74 312 VAL B C 1
ATOM 8266 O O . VAL B 1 311 ? -24.784 -31.781 57.173 1.00 49.01 312 VAL B O 1
ATOM 8270 N N . ASN B 1 312 ? -22.757 -32.726 57.486 1.00 48.87 313 ASN B N 1
ATOM 8271 C CA . ASN B 1 312 ? -22.019 -31.725 56.713 1.00 48.72 313 ASN B CA 1
ATOM 8272 C C . ASN B 1 312 ? -22.552 -31.672 55.299 1.00 49.06 313 ASN B C 1
ATOM 8273 O O . ASN B 1 312 ? -23.029 -32.676 54.768 1.00 48.51 313 ASN B O 1
ATOM 8278 N N . LYS B 1 313 ? -22.472 -30.493 54.695 1.00 49.48 314 LYS B N 1
ATOM 8279 C CA . LYS B 1 313 ? -22.912 -30.317 53.322 1.00 49.75 314 LYS B CA 1
ATOM 8280 C C . LYS B 1 313 ? -21.702 -30.725 52.489 1.00 49.03 314 LYS B C 1
ATOM 8281 O O . LYS B 1 313 ? -20.592 -30.245 52.719 1.00 49.45 314 LYS B O 1
ATOM 8287 N N . PRO B 1 314 ? -21.900 -31.629 51.516 1.00 48.08 315 PRO B N 1
ATOM 8288 C CA . PRO B 1 314 ? -20.824 -32.118 50.643 1.00 46.80 315 PRO B CA 1
ATOM 8289 C C . PRO B 1 314 ? -20.025 -31.035 49.936 1.00 45.42 315 PRO B C 1
ATOM 8290 O O . PRO B 1 314 ? -20.563 -29.993 49.545 1.00 45.79 315 PRO B O 1
ATOM 8294 N N . LEU B 1 315 ? -18.728 -31.290 49.804 1.00 42.76 316 LEU B N 1
ATOM 8295 C CA . LEU B 1 315 ? -17.823 -30.385 49.122 1.00 40.49 316 LEU B CA 1
ATOM 8296 C C . LEU B 1 315 ? -17.401 -31.177 47.895 1.00 38.61 316 LEU B C 1
ATOM 8297 O O . LEU B 1 315 ? -16.379 -31.871 47.903 1.00 38.49 316 LEU B O 1
ATOM 8302 N N . PRO B 1 316 ? -18.218 -31.103 46.830 1.00 36.80 317 PRO B N 1
ATOM 8303 C CA . PRO B 1 316 ? -18.036 -31.774 45.543 1.00 34.78 317 PRO B CA 1
ATOM 8304 C C . PRO B 1 316 ? -16.610 -31.663 45.038 1.00 33.04 317 PRO B C 1
ATOM 8305 O O . PRO B 1 316 ? -16.088 -30.560 44.840 1.00 32.58 317 PRO B O 1
ATOM 8309 N N . ARG B 1 317 ? -15.988 -32.822 44.849 1.00 30.34 318 ARG B N 1
ATOM 8310 C CA . ARG B 1 317 ? -14.625 -32.909 44.353 1.00 27.83 318 ARG B CA 1
ATOM 8311 C C . ARG B 1 317 ? -14.584 -32.246 42.973 1.00 25.37 318 ARG B C 1
ATOM 8312 O O . ARG B 1 317 ? -15.301 -32.643 42.062 1.00 23.41 318 ARG B O 1
ATOM 8320 N N . LEU B 1 318 ? -13.742 -31.236 42.825 1.00 22.96 319 LEU B N 1
ATOM 8321 C CA . LEU B 1 318 ? -13.642 -30.505 41.571 1.00 21.06 319 LEU B CA 1
ATOM 8322 C C . LEU B 1 318 ? -12.774 -31.159 40.511 1.00 20.12 319 LEU B C 1
ATOM 8323 O O . LEU B 1 318 ? -11.857 -31.910 40.825 1.00 19.62 319 LEU B O 1
ATOM 8328 N N . ARG B 1 319 ? -13.070 -30.856 39.252 1.00 21.03 320 ARG B N 1
ATOM 8329 C CA . ARG B 1 319 ? -12.285 -31.361 38.131 1.00 21.60 320 ARG B CA 1
ATOM 8330 C C . ARG B 1 319 ? -11.207 -30.319 37.894 1.00 21.36 320 ARG B C 1
ATOM 8331 O O . ARG B 1 319 ? -11.447 -29.130 38.069 1.00 21.63 320 ARG B O 1
ATOM 8339 N N . HIS B 1 320 ? -10.019 -30.743 37.500 1.00 22.02 321 HIS B N 1
ATOM 8340 C CA . HIS B 1 320 ? -9.009 -29.753 37.218 1.00 22.07 321 HIS B CA 1
ATOM 8341 C C . HIS B 1 320 ? -9.290 -29.339 35.771 1.00 23.52 321 HIS B C 1
ATOM 8342 O O . HIS B 1 320 ? -8.828 -29.977 34.820 1.00 22.52 321 HIS B O 1
ATOM 8349 N N . ILE B 1 321 ? -10.081 -28.280 35.625 1.00 24.70 322 ILE B N 1
ATOM 8350 C CA . ILE B 1 321 ? -10.480 -27.764 34.321 1.00 25.05 322 ILE B CA 1
ATOM 8351 C C . ILE B 1 321 ? -9.390 -27.804 33.261 1.00 23.20 322 ILE B C 1
ATOM 8352 O O . ILE B 1 321 ? -9.686 -28.000 32.090 1.00 22.19 322 ILE B O 1
ATOM 8357 N N . TRP B 1 322 ? -8.139 -27.631 33.663 1.00 22.36 323 TRP B N 1
ATOM 8358 C CA . TRP B 1 322 ? -7.054 -27.670 32.697 1.00 22.18 323 TRP B CA 1
ATOM 8359 C C . TRP B 1 322 ? -7.119 -28.930 31.811 1.00 22.49 323 TRP B C 1
ATOM 8360 O O . TRP B 1 322 ? -6.927 -28.858 30.597 1.00 23.06 323 TRP B O 1
ATOM 8371 N N . PHE B 1 323 ? -7.409 -30.078 32.415 1.00 22.01 324 PHE B N 1
ATOM 8372 C CA . PHE B 1 323 ? -7.498 -31.330 31.668 1.00 22.15 324 PHE B CA 1
ATOM 8373 C C . PHE B 1 323 ? -8.612 -31.344 30.628 1.00 23.65 324 PHE B C 1
ATOM 8374 O O . PHE B 1 323 ? -8.558 -32.121 29.680 1.00 24.84 324 PHE B O 1
ATOM 8382 N N . ASP B 1 324 ? -9.633 -30.513 30.806 1.00 25.33 325 ASP B N 1
ATOM 8383 C CA . ASP B 1 324 ? -10.745 -30.502 29.864 1.00 26.79 325 ASP B CA 1
ATOM 8384 C C . ASP B 1 324 ? -10.711 -29.442 28.769 1.00 28.47 325 ASP B C 1
ATOM 8385 O O . ASP B 1 324 ? -11.683 -29.279 28.034 1.00 30.54 325 ASP B O 1
ATOM 8390 N N . LYS B 1 325 ? -9.601 -28.725 28.653 1.00 29.00 326 LYS B N 1
ATOM 8391 C CA . LYS B 1 325 ? -9.473 -27.713 27.618 1.00 29.16 326 LYS B CA 1
ATOM 8392 C C . LYS B 1 325 ? -9.539 -28.394 26.253 1.00 29.64 326 LYS B C 1
ATOM 8393 O O . LYS B 1 325 ? -8.896 -29.421 26.017 1.00 29.37 326 LYS B O 1
ATOM 8399 N N . ALA B 1 326 ? -10.325 -27.814 25.355 1.00 29.86 327 ALA B N 1
ATOM 8400 C CA . ALA B 1 326 ? -10.476 -28.345 24.012 1.00 30.29 327 ALA B CA 1
ATOM 8401 C C . ALA B 1 326 ? -9.133 -28.462 23.305 1.00 30.47 327 ALA B C 1
ATOM 8402 O O . ALA B 1 326 ? -8.936 -29.370 22.497 1.00 29.97 327 ALA B O 1
ATOM 8404 N N . GLN B 1 327 ? -8.207 -27.550 23.595 1.00 30.63 328 GLN B N 1
ATOM 8405 C CA . GLN B 1 327 ? -6.904 -27.616 22.949 1.00 31.35 328 GLN B CA 1
ATOM 8406 C C . GLN B 1 327 ? -6.171 -28.951 23.181 1.00 30.74 328 GLN B C 1
ATOM 8407 O O . GLN B 1 327 ? -5.415 -29.403 22.316 1.00 31.74 328 GLN B O 1
ATOM 8413 N N . PHE B 1 328 ? -6.404 -29.594 24.327 1.00 28.36 329 PHE B N 1
ATOM 8414 C CA . PHE B 1 328 ? -5.756 -30.882 24.632 1.00 25.76 329 PHE B CA 1
ATOM 8415 C C . PHE B 1 328 ? -6.579 -32.076 24.149 1.00 25.44 329 PHE B C 1
ATOM 8416 O O . PHE B 1 328 ? -7.788 -32.157 24.377 1.00 26.74 329 PHE B O 1
ATOM 8424 N N . ARG B 1 329 ? -5.913 -33.018 23.501 1.00 24.42 330 ARG B N 1
ATOM 8425 C CA . ARG B 1 329 ? -6.586 -34.191 22.984 1.00 23.50 330 ARG B CA 1
ATOM 8426 C C . ARG B 1 329 ? -6.585 -35.372 23.962 1.00 23.03 330 ARG B C 1
ATOM 8427 O O . ARG B 1 329 ? -7.222 -36.400 23.712 1.00 22.58 330 ARG B O 1
ATOM 8435 N N . ASN B 1 330 ? -5.867 -35.229 25.070 1.00 22.36 331 ASN B N 1
ATOM 8436 C CA . ASN B 1 330 ? -5.802 -36.276 26.087 1.00 21.43 331 ASN B CA 1
ATOM 8437 C C . ASN B 1 330 ? -4.925 -35.814 27.250 1.00 21.76 331 ASN B C 1
ATOM 8438 O O . ASN B 1 330 ? -4.290 -34.757 27.172 1.00 24.74 331 ASN B O 1
ATOM 8443 N N . GLY B 1 331 ? -4.890 -36.603 28.324 1.00 21.55 332 GLY B N 1
ATOM 8444 C CA . GLY B 1 331 ? -4.108 -36.248 29.505 1.00 19.92 332 GLY B CA 1
ATOM 8445 C C . GLY B 1 331 ? -2.700 -35.768 29.231 1.00 18.28 332 GLY B C 1
ATOM 8446 O O . GLY B 1 331 ? -2.270 -34.726 29.727 1.00 17.37 332 GLY B O 1
ATOM 8447 N N . PHE B 1 332 ? -1.993 -36.538 28.418 1.00 18.48 333 PHE B N 1
ATOM 8448 C CA . PHE B 1 332 ? -0.624 -36.226 28.066 1.00 19.17 333 PHE B CA 1
ATOM 8449 C C . PHE B 1 332 ? -0.422 -34.825 27.511 1.00 20.04 333 PHE B C 1
ATOM 8450 O O . PHE B 1 332 ? 0.477 -34.119 27.966 1.00 21.65 333 PHE B O 1
ATOM 8458 N N . ASP B 1 333 ? -1.251 -34.401 26.558 1.00 19.57 334 ASP B N 1
ATOM 8459 C CA . ASP B 1 333 ? -1.090 -33.070 25.985 1.00 20.28 334 ASP B CA 1
ATOM 8460 C C . ASP B 1 333 ? -1.173 -32.006 27.070 1.00 20.79 334 ASP B C 1
ATOM 8461 O O . ASP B 1 333 ? -0.449 -31.012 27.037 1.00 19.57 334 ASP B O 1
ATOM 8466 N N . ALA B 1 334 ? -2.061 -32.223 28.034 1.00 22.34 335 ALA B N 1
ATOM 8467 C CA . ALA B 1 334 ? -2.250 -31.283 29.137 1.00 21.53 335 ALA B CA 1
ATOM 8468 C C . ALA B 1 334 ? -1.017 -31.215 30.013 1.00 21.05 335 ALA B C 1
ATOM 8469 O O . ALA B 1 334 ? -0.558 -30.134 30.380 1.00 21.90 335 ALA B O 1
ATOM 8471 N N . ILE B 1 335 ? -0.482 -32.383 30.343 1.00 21.53 336 ILE B N 1
ATOM 8472 C CA . ILE B 1 335 ? 0.693 -32.458 31.197 1.00 22.70 336 ILE B CA 1
ATOM 8473 C C . ILE B 1 335 ? 1.978 -31.993 30.522 1.00 23.08 336 ILE B C 1
ATOM 8474 O O . ILE B 1 335 ? 2.857 -31.459 31.177 1.00 24.09 336 ILE B O 1
ATOM 8479 N N . ARG B 1 336 ? 2.094 -32.196 29.217 1.00 24.12 337 ARG B N 1
ATOM 8480 C CA . ARG B 1 336 ? 3.294 -31.768 28.507 1.00 26.30 337 ARG B CA 1
ATOM 8481 C C . ARG B 1 336 ? 3.353 -30.249 28.388 1.00 27.06 337 ARG B C 1
ATOM 8482 O O . ARG B 1 336 ? 4.429 -29.668 28.290 1.00 26.75 337 ARG B O 1
ATOM 8490 N N . GLU B 1 337 ? 2.186 -29.617 28.389 1.00 28.70 338 GLU B N 1
ATOM 8491 C CA . GLU B 1 337 ? 2.078 -28.167 28.269 1.00 31.57 338 GLU B CA 1
ATOM 8492 C C . GLU B 1 337 ? 2.506 -27.476 29.557 1.00 31.98 338 GLU B C 1
ATOM 8493 O O . GLU B 1 337 ? 3.246 -26.489 29.530 1.00 32.81 338 GLU B O 1
ATOM 8499 N N . ARG B 1 338 ? 2.020 -27.998 30.682 1.00 30.68 339 ARG B N 1
ATOM 8500 C CA . ARG B 1 338 ? 2.339 -27.463 32.002 1.00 28.20 339 ARG B CA 1
ATOM 8501 C C . ARG B 1 338 ? 2.266 -28.570 33.043 1.00 25.14 339 ARG B C 1
ATOM 8502 O O . ARG B 1 338 ? 1.468 -29.490 32.920 1.00 24.53 339 ARG B O 1
ATOM 8510 N N . ASP B 1 339 ? 3.100 -28.471 34.070 1.00 23.60 340 ASP B N 1
ATOM 8511 C CA . ASP B 1 339 ? 3.077 -29.432 35.160 1.00 20.96 340 ASP B CA 1
ATOM 8512 C C . ASP B 1 339 ? 1.723 -29.269 35.821 1.00 20.01 340 ASP B C 1
ATOM 8513 O O . ASP B 1 339 ? 1.167 -28.168 35.853 1.00 19.36 340 ASP B O 1
ATOM 8518 N N . VAL B 1 340 ? 1.184 -30.355 36.352 1.00 19.01 341 VAL B N 1
ATOM 8519 C CA . VAL B 1 340 ? -0.118 -30.283 36.991 1.00 17.14 341 VAL B CA 1
ATOM 8520 C C . VAL B 1 340 ? -0.066 -30.695 38.452 1.00 16.64 341 VAL B C 1
ATOM 8521 O O . VAL B 1 340 ? 0.541 -31.709 38.815 1.00 17.58 341 VAL B O 1
ATOM 8525 N N . LEU B 1 341 ? -0.722 -29.902 39.285 1.00 14.95 342 LEU B N 1
ATOM 8526 C CA . LEU B 1 341 ? -0.778 -30.177 40.705 1.00 14.35 342 LEU B CA 1
ATOM 8527 C C . LEU B 1 341 ? -2.232 -30.286 41.135 1.00 13.95 342 LEU B C 1
ATOM 8528 O O . LEU B 1 341 ? -3.029 -29.385 40.904 1.00 14.22 342 LEU B O 1
ATOM 8533 N N . LEU B 1 342 ? -2.577 -31.418 41.734 1.00 14.37 343 LEU B N 1
ATOM 8534 C CA . LEU B 1 342 ? -3.926 -31.656 42.218 1.00 12.87 343 LEU B CA 1
ATOM 8535 C C . LEU B 1 342 ? -3.808 -31.781 43.730 1.00 12.61 343 LEU B C 1
ATOM 8536 O O . LEU B 1 342 ? -2.829 -32.324 44.241 1.00 11.94 343 LEU B O 1
ATOM 8541 N N . TYR B 1 343 ? -4.798 -31.258 44.445 1.00 12.42 344 TYR B N 1
ATOM 8542 C CA . TYR B 1 343 ? -4.820 -31.325 45.901 1.00 12.43 344 TYR B CA 1
ATOM 8543 C C . TYR B 1 343 ? -6.133 -31.997 46.253 1.00 12.74 344 TYR B C 1
ATOM 8544 O O . TYR B 1 343 ? -7.192 -31.400 46.076 1.00 12.84 344 TYR B O 1
ATOM 8553 N N . TYR B 1 344 ? -6.070 -33.236 46.729 1.00 13.57 345 TYR B N 1
ATOM 8554 C CA . TYR B 1 344 ? -7.284 -33.948 47.113 1.00 14.22 345 TYR B CA 1
ATOM 8555 C C . TYR B 1 344 ? -7.613 -33.601 48.560 1.00 14.14 345 TYR B C 1
ATOM 8556 O O . TYR B 1 344 ? -6.746 -33.147 49.305 1.00 14.73 345 TYR B O 1
ATOM 8565 N N . PRO B 1 345 ? -8.874 -33.781 48.965 1.00 13.82 346 PRO B N 1
ATOM 8566 C CA . PRO B 1 345 ? -9.954 -34.295 48.124 1.00 13.14 346 PRO B CA 1
ATOM 8567 C C . PRO B 1 345 ? -10.658 -33.151 47.429 1.00 12.63 346 PRO B C 1
ATOM 8568 O O . PRO B 1 345 ? -11.691 -33.344 46.804 1.00 13.23 346 PRO B O 1
ATOM 8572 N N . TYR B 1 346 ? -10.093 -31.954 47.548 1.00 12.66 347 TYR B N 1
ATOM 8573 C CA . TYR B 1 346 ? -10.674 -30.778 46.925 1.00 12.60 347 TYR B CA 1
ATOM 8574 C C . TYR B 1 346 ? -10.853 -31.077 45.434 1.00 12.27 347 TYR B C 1
ATOM 8575 O O . TYR B 1 346 ? -11.857 -30.687 44.821 1.00 11.72 347 TYR B O 1
ATOM 8584 N N . HIS B 1 347 ? -9.878 -31.794 44.871 1.00 11.94 348 HIS B N 1
ATOM 8585 C CA . HIS B 1 347 ? -9.889 -32.222 43.464 1.00 12.49 348 HIS B CA 1
ATOM 8586 C C . HIS B 1 347 ? -10.340 -33.699 43.409 1.00 12.75 348 HIS B C 1
ATOM 8587 O O . HIS B 1 347 ? -10.404 -34.365 44.445 1.00 12.87 348 HIS B O 1
ATOM 8594 N N . THR B 1 348 ? -10.653 -34.201 42.215 1.00 12.49 349 THR B N 1
ATOM 8595 C CA . THR B 1 348 ? -11.041 -35.607 42.060 1.00 14.70 349 THR B CA 1
ATOM 8596 C C . THR B 1 348 ? -9.779 -36.436 41.837 1.00 14.67 349 THR B C 1
ATOM 8597 O O . THR B 1 348 ? -8.792 -35.954 41.281 1.00 12.49 349 THR B O 1
ATOM 8601 N N . PHE B 1 349 ? -9.825 -37.690 42.261 1.00 16.28 350 PHE B N 1
ATOM 8602 C CA . PHE B 1 349 ? -8.703 -38.602 42.069 1.00 17.81 350 PHE B CA 1
ATOM 8603 C C . PHE B 1 349 ? -8.945 -39.172 40.683 1.00 17.55 350 PHE B C 1
ATOM 8604 O O . PHE B 1 349 ? -8.122 -39.888 40.114 1.00 18.30 350 PHE B O 1
ATOM 8612 N N . GLU B 1 350 ? -10.107 -38.814 40.159 1.00 18.10 351 GLU B N 1
ATOM 8613 C CA . GLU B 1 350 ? -10.581 -39.245 38.860 1.00 18.17 351 GLU B CA 1
ATOM 8614 C C . GLU B 1 350 ? -9.588 -38.968 37.747 1.00 17.59 351 GLU B C 1
ATOM 8615 O O . GLU B 1 350 ? -9.443 -39.763 36.822 1.00 17.32 351 GLU B O 1
ATOM 8621 N N . HIS B 1 351 ? -8.909 -37.832 37.829 1.00 16.75 352 HIS B N 1
ATOM 8622 C CA . HIS B 1 351 ? -7.944 -37.482 36.801 1.00 15.56 352 HIS B CA 1
ATOM 8623 C C . HIS B 1 351 ? -6.800 -38.491 36.701 1.00 15.66 352 HIS B C 1
ATOM 8624 O O . HIS B 1 351 ? -6.365 -38.858 35.598 1.00 16.93 352 HIS B O 1
ATOM 8631 N N . VAL B 1 352 ? -6.301 -38.942 37.844 1.00 14.72 353 VAL B N 1
ATOM 8632 C CA . VAL B 1 352 ? -5.216 -39.909 37.835 1.00 14.10 353 VAL B CA 1
ATOM 8633 C C . VAL B 1 352 ? -5.696 -41.264 37.306 1.00 13.65 353 VAL B C 1
ATOM 8634 O O . VAL B 1 352 ? -4.985 -41.952 36.571 1.00 10.02 353 VAL B O 1
ATOM 8638 N N . LEU B 1 353 ? -6.904 -41.658 37.691 1.00 14.04 354 LEU B N 1
ATOM 8639 C CA . LEU B 1 353 ? -7.446 -42.921 37.221 1.00 14.41 354 LEU B CA 1
ATOM 8640 C C . LEU B 1 353 ? -7.643 -42.859 35.708 1.00 15.91 354 LEU B C 1
ATOM 8641 O O . LEU B 1 353 ? -7.358 -43.821 34.997 1.00 16.43 354 LEU B O 1
ATOM 8646 N N . GLU B 1 354 ? -8.122 -41.720 35.215 1.00 16.42 355 GLU B N 1
ATOM 8647 C CA . GLU B 1 354 ? -8.341 -41.529 33.784 1.00 17.53 355 GLU B CA 1
ATOM 8648 C C . GLU B 1 354 ? -7.035 -41.704 33.002 1.00 17.85 355 GLU B C 1
ATOM 8649 O O . GLU B 1 354 ? -6.973 -42.448 32.016 1.00 19.45 355 GLU B O 1
ATOM 8655 N N . LEU B 1 355 ? -5.994 -41.015 33.455 1.00 16.81 356 LEU B N 1
ATOM 8656 C CA . LEU B 1 355 ? -4.685 -41.057 32.818 1.00 16.01 356 LEU B CA 1
ATOM 8657 C C . LEU B 1 355 ? -4.158 -42.480 32.777 1.00 16.11 356 LEU B C 1
ATOM 8658 O O . LEU B 1 355 ? -3.735 -42.968 31.729 1.00 16.96 356 LEU B O 1
ATOM 8663 N N . LEU B 1 356 ? -4.178 -43.159 33.916 1.00 16.08 357 LEU B N 1
ATOM 8664 C CA . LEU B 1 356 ? -3.714 -44.542 33.945 1.00 15.94 357 LEU B CA 1
ATOM 8665 C C . LEU B 1 356 ? -4.526 -45.400 32.960 1.00 16.24 357 LEU B C 1
ATOM 8666 O O . LEU B 1 356 ? -3.964 -46.242 32.260 1.00 15.76 357 LEU B O 1
ATOM 8671 N N . ARG B 1 357 ? -5.839 -45.175 32.885 1.00 17.16 358 ARG B N 1
ATOM 8672 C CA . ARG B 1 357 ? -6.669 -45.935 31.948 1.00 18.00 358 ARG B CA 1
ATOM 8673 C C . ARG B 1 357 ? -6.255 -45.603 30.507 1.00 18.19 358 ARG B C 1
ATOM 8674 O O . ARG B 1 357 ? -6.056 -46.493 29.683 1.00 16.97 358 ARG B O 1
ATOM 8682 N N . GLN B 1 358 ? -6.138 -44.315 30.212 1.00 17.91 359 GLN B N 1
ATOM 8683 C CA . GLN B 1 358 ? -5.715 -43.890 28.892 1.00 19.24 359 GLN B CA 1
ATOM 8684 C C . GLN B 1 358 ? -4.380 -44.564 28.596 1.00 20.14 359 GLN B C 1
ATOM 8685 O O . GLN B 1 358 ? -4.175 -45.119 27.518 1.00 21.97 359 GLN B O 1
ATOM 8691 N N . ALA B 1 359 ? -3.478 -44.518 29.571 1.00 18.86 360 ALA B N 1
ATOM 8692 C CA . ALA B 1 359 ? -2.154 -45.094 29.407 1.00 18.22 360 ALA B CA 1
ATOM 8693 C C . ALA B 1 359 ? -2.219 -46.564 29.066 1.00 18.35 360 ALA B C 1
ATOM 8694 O O . ALA B 1 359 ? -1.398 -47.058 28.304 1.00 18.87 360 ALA B O 1
ATOM 8696 N N . SER B 1 360 ? -3.195 -47.266 29.628 1.00 19.00 361 SER B N 1
ATOM 8697 C CA . SER B 1 360 ? -3.323 -48.701 29.372 1.00 19.18 361 SER B CA 1
ATOM 8698 C C . SER B 1 360 ? -3.679 -49.084 27.933 1.00 20.37 361 SER B C 1
ATOM 8699 O O . SER B 1 360 ? -3.514 -50.241 27.554 1.00 19.79 361 SER B O 1
ATOM 8702 N N . PHE B 1 361 ? -4.167 -48.133 27.133 1.00 20.93 362 PHE B N 1
ATOM 8703 C CA . PHE B 1 361 ? -4.510 -48.459 25.751 1.00 21.46 362 PHE B CA 1
ATOM 8704 C C . PHE B 1 361 ? -3.978 -47.526 24.653 1.00 20.95 362 PHE B C 1
ATOM 8705 O O . PHE B 1 361 ? -4.111 -47.826 23.473 1.00 20.17 362 PHE B O 1
ATOM 8713 N N . ASP B 1 362 ? -3.382 -46.404 25.039 1.00 20.80 363 ASP B N 1
ATOM 8714 C CA . ASP B 1 362 ? -2.797 -45.474 24.077 1.00 20.98 363 ASP B CA 1
ATOM 8715 C C . ASP B 1 362 ? -1.754 -46.289 23.327 1.00 20.92 363 ASP B C 1
ATOM 8716 O O . ASP B 1 362 ? -0.767 -46.724 23.908 1.00 22.60 363 ASP B O 1
ATOM 8721 N N . PRO B 1 363 ? -1.941 -46.485 22.022 1.00 20.48 364 PRO B N 1
ATOM 8722 C CA . PRO B 1 363 ? -0.954 -47.280 21.283 1.00 20.75 364 PRO B CA 1
ATOM 8723 C C . PRO B 1 363 ? 0.474 -46.765 21.376 1.00 20.07 364 PRO B C 1
ATOM 8724 O O . PRO B 1 363 ? 1.424 -47.531 21.219 1.00 19.59 364 PRO B O 1
ATOM 8728 N N . SER B 1 364 ? 0.630 -45.472 21.634 1.00 19.33 365 SER B N 1
ATOM 8729 C CA . SER B 1 364 ? 1.963 -44.900 21.725 1.00 18.60 365 SER B CA 1
ATOM 8730 C C . SER B 1 364 ? 2.644 -45.090 23.082 1.00 17.61 365 SER B C 1
ATOM 8731 O O . SER B 1 364 ? 3.805 -44.720 23.244 1.00 19.00 365 SER B O 1
ATOM 8734 N N . VAL B 1 365 ? 1.926 -45.652 24.054 1.00 15.36 366 VAL B N 1
ATOM 8735 C CA . VAL B 1 365 ? 2.498 -45.885 25.373 1.00 13.92 366 VAL B CA 1
ATOM 8736 C C . VAL B 1 365 ? 3.237 -47.206 25.378 1.00 15.11 366 VAL B C 1
ATOM 8737 O O . VAL B 1 365 ? 2.648 -48.245 25.083 1.00 14.38 366 VAL B O 1
ATOM 8741 N N . LEU B 1 366 ? 4.517 -47.162 25.743 1.00 14.98 367 LEU B N 1
ATOM 8742 C CA . LEU B 1 366 ? 5.360 -48.353 25.752 1.00 15.72 367 LEU B CA 1
ATOM 8743 C C . LEU B 1 366 ? 5.435 -49.068 27.079 1.00 15.59 367 LEU B C 1
ATOM 8744 O O . LEU B 1 366 ? 5.443 -50.290 27.132 1.00 17.04 367 LEU B O 1
ATOM 8749 N N . ALA B 1 367 ? 5.510 -48.312 28.161 1.00 16.58 368 ALA B N 1
ATOM 8750 C CA . ALA B 1 367 ? 5.629 -48.927 29.473 1.00 16.38 368 ALA B CA 1
ATOM 8751 C C . ALA B 1 367 ? 4.955 -48.115 30.545 1.00 15.24 368 ALA B C 1
ATOM 8752 O O . ALA B 1 367 ? 4.732 -46.918 30.386 1.00 14.73 368 ALA B O 1
ATOM 8754 N N . ILE B 1 368 ? 4.654 -48.788 31.647 1.00 15.86 369 ILE B N 1
ATOM 8755 C CA . ILE B 1 368 ? 4.017 -48.181 32.809 1.00 16.73 369 ILE B CA 1
ATOM 8756 C C . ILE B 1 368 ? 4.612 -48.862 34.041 1.00 17.91 369 ILE B C 1
ATOM 8757 O O . ILE B 1 368 ? 4.636 -50.093 34.128 1.00 18.56 369 ILE B O 1
ATOM 8762 N N . LYS B 1 369 ? 5.121 -48.065 34.970 1.00 19.55 370 LYS B N 1
ATOM 8763 C CA . LYS B 1 369 ? 5.665 -48.584 36.223 1.00 20.30 370 LYS B CA 1
ATOM 8764 C C . LYS B 1 369 ? 4.844 -47.868 37.293 1.00 20.82 370 LYS B C 1
ATOM 8765 O O . LYS B 1 369 ? 4.492 -46.703 37.114 1.00 21.35 370 LYS B O 1
ATOM 8771 N N . ILE B 1 370 ? 4.518 -48.543 38.388 1.00 21.46 371 ILE B N 1
ATOM 8772 C CA . ILE B 1 370 ? 3.716 -47.894 39.416 1.00 23.82 371 ILE B CA 1
ATOM 8773 C C . ILE B 1 370 ? 3.879 -48.540 40.787 1.00 26.94 371 ILE B C 1
ATOM 8774 O O . ILE B 1 370 ? 4.148 -49.739 40.896 1.00 26.13 371 ILE B O 1
ATOM 8779 N N . ASN B 1 371 ? 3.722 -47.719 41.822 1.00 31.36 372 ASN B N 1
ATOM 8780 C CA . ASN B 1 371 ? 3.827 -48.146 43.213 1.00 35.46 372 ASN B CA 1
ATOM 8781 C C . ASN B 1 371 ? 2.470 -48.398 43.803 1.00 37.68 372 ASN B C 1
ATOM 8782 O O . ASN B 1 371 ? 1.574 -47.560 43.689 1.00 38.26 372 ASN B O 1
ATOM 8787 N N . ILE B 1 372 ? 2.330 -49.532 44.468 1.00 40.98 373 ILE B N 1
ATOM 8788 C CA . ILE B 1 372 ? 1.081 -49.867 45.128 1.00 45.75 373 ILE B CA 1
ATOM 8789 C C . ILE B 1 372 ? 1.392 -50.158 46.592 1.00 49.86 373 ILE B C 1
ATOM 8790 O O . ILE B 1 372 ? 2.063 -51.142 46.908 1.00 50.03 373 ILE B O 1
ATOM 8795 N N . TYR B 1 373 ? 0.928 -49.294 47.485 1.00 55.52 374 TYR B N 1
ATOM 8796 C CA . TYR B 1 373 ? 1.173 -49.487 48.912 1.00 60.79 374 TYR B CA 1
ATOM 8797 C C . TYR B 1 373 ? -0.128 -50.048 49.465 1.00 62.77 374 TYR B C 1
ATOM 8798 O O . TYR B 1 373 ? -0.210 -51.220 49.819 1.00 62.87 374 TYR B O 1
ATOM 8807 N N . ARG B 1 374 ? -1.149 -49.204 49.513 1.00 65.76 375 ARG B N 1
ATOM 8808 C CA . ARG B 1 374 ? -2.465 -49.616 49.974 1.00 68.69 375 ARG B CA 1
ATOM 8809 C C . ARG B 1 374 ? -3.477 -49.088 48.965 1.00 70.09 375 ARG B C 1
ATOM 8810 O O . ARG B 1 374 ? -3.746 -47.883 48.912 1.00 70.96 375 ARG B O 1
ATOM 8818 N N . VAL B 1 375 ? -4.018 -49.983 48.145 1.00 71.17 376 VAL B N 1
ATOM 8819 C CA . VAL B 1 375 ? -4.997 -49.584 47.138 1.00 72.14 376 VAL B CA 1
ATOM 8820 C C . VAL B 1 375 ? -6.411 -49.940 47.588 1.00 72.89 376 VAL B C 1
ATOM 8821 O O . VAL B 1 375 ? -6.596 -50.735 48.522 1.00 73.14 376 VAL B O 1
ATOM 8825 N N . ALA B 1 376 ? -7.408 -49.353 46.924 1.00 73.05 377 ALA B N 1
ATOM 8826 C CA . ALA B 1 376 ? -8.803 -49.621 47.268 1.00 72.96 377 ALA B CA 1
ATOM 8827 C C . ALA B 1 376 ? -9.145 -51.092 46.967 1.00 72.53 377 ALA B C 1
ATOM 8828 O O . ALA B 1 376 ? -8.320 -51.828 46.400 1.00 72.15 377 ALA B O 1
ATOM 8830 N N . LYS B 1 377 ? -10.342 -51.527 47.367 1.00 71.68 378 LYS B N 1
ATOM 8831 C CA . LYS B 1 377 ? -10.767 -52.906 47.107 1.00 70.08 378 LYS B CA 1
ATOM 8832 C C . LYS B 1 377 ? -11.035 -53.044 45.601 1.00 67.72 378 LYS B C 1
ATOM 8833 O O . LYS B 1 377 ? -11.833 -52.285 45.043 1.00 68.07 378 LYS B O 1
ATOM 8839 N N . ASP B 1 378 ? -10.373 -54.003 44.951 1.00 64.09 379 ASP B N 1
ATOM 8840 C CA . ASP B 1 378 ? -10.539 -54.209 43.508 1.00 60.05 379 ASP B CA 1
ATOM 8841 C C . ASP B 1 378 ? -10.165 -52.932 42.764 1.00 55.71 379 ASP B C 1
ATOM 8842 O O . ASP B 1 378 ? -10.952 -52.429 41.956 1.00 55.05 379 ASP B O 1
ATOM 8847 N N . SER B 1 379 ? -8.968 -52.418 43.033 1.00 50.26 380 SER B N 1
ATOM 8848 C CA . SER B 1 379 ? -8.520 -51.177 42.422 1.00 44.38 380 SER B CA 1
ATOM 8849 C C . SER B 1 379 ? -8.769 -51.113 40.927 1.00 39.37 380 SER B C 1
ATOM 8850 O O . SER B 1 379 ? -8.576 -52.082 40.203 1.00 38.12 380 SER B O 1
ATOM 8853 N N . ARG B 1 380 ? -9.231 -49.959 40.476 1.00 34.14 381 ARG B N 1
ATOM 8854 C CA . ARG B 1 380 ? -9.438 -49.761 39.064 1.00 30.18 381 ARG B CA 1
ATOM 8855 C C . ARG B 1 380 ? -8.024 -49.694 38.523 1.00 27.98 381 ARG B C 1
ATOM 8856 O O . ARG B 1 380 ? -7.770 -49.963 37.349 1.00 28.18 381 ARG B O 1
ATOM 8864 N N . ILE B 1 381 ? -7.095 -49.321 39.394 1.00 24.71 382 ILE B N 1
ATOM 8865 C CA . ILE B 1 381 ? -5.704 -49.223 38.989 1.00 22.36 382 ILE B CA 1
ATOM 8866 C C . ILE B 1 381 ? -5.143 -50.594 38.645 1.00 22.93 382 ILE B C 1
ATOM 8867 O O . ILE B 1 381 ? -4.526 -50.773 37.594 1.00 20.92 382 ILE B O 1
ATOM 8872 N N . ILE B 1 382 ? -5.339 -51.554 39.542 1.00 23.46 383 ILE B N 1
ATOM 8873 C CA . ILE B 1 382 ? -4.865 -52.910 39.290 1.00 25.23 383 ILE B CA 1
ATOM 8874 C C . ILE B 1 382 ? -5.452 -53.324 37.953 1.00 26.18 383 ILE B C 1
ATOM 8875 O O . ILE B 1 382 ? -4.784 -53.921 37.112 1.00 26.05 383 ILE B O 1
ATOM 8880 N N . ASP B 1 383 ? -6.719 -52.996 37.757 1.00 27.08 384 ASP B N 1
ATOM 8881 C CA . ASP B 1 383 ? -7.400 -53.341 36.517 1.00 28.16 384 ASP B CA 1
ATOM 8882 C C . ASP B 1 383 ? -6.686 -52.790 35.290 1.00 25.97 384 ASP B C 1
ATOM 8883 O O . ASP B 1 383 ? -6.338 -53.534 34.379 1.00 26.32 384 ASP B O 1
ATOM 8888 N N . SER B 1 384 ? -6.489 -51.479 35.263 1.00 23.27 385 SER B N 1
ATOM 8889 C CA . SER B 1 384 ? -5.827 -50.848 34.143 1.00 21.67 385 SER B CA 1
ATOM 8890 C C . SER B 1 384 ? -4.453 -51.432 33.909 1.00 20.69 385 SER B C 1
ATOM 8891 O O . SER B 1 384 ? -4.043 -51.640 32.775 1.00 20.17 385 SER B O 1
ATOM 8894 N N . MET B 1 385 ? -3.722 -51.677 34.983 1.00 20.13 386 MET B N 1
ATOM 8895 C CA . MET B 1 385 ? -2.395 -52.219 34.828 1.00 18.09 386 MET B CA 1
ATOM 8896 C C . MET B 1 385 ? -2.456 -53.578 34.141 1.00 19.48 386 MET B C 1
ATOM 8897 O O . MET B 1 385 ? -1.559 -53.928 33.374 1.00 18.59 386 MET B O 1
ATOM 8902 N N . ILE B 1 386 ? -3.525 -54.337 34.383 1.00 20.57 387 ILE B N 1
ATOM 8903 C CA . ILE B 1 386 ? -3.666 -55.654 33.757 1.00 21.74 387 ILE B CA 1
ATOM 8904 C C . ILE B 1 386 ? -4.057 -55.492 32.296 1.00 23.76 387 ILE B C 1
ATOM 8905 O O . ILE B 1 386 ? -3.571 -56.217 31.422 1.00 24.30 387 ILE B O 1
ATOM 8910 N N . HIS B 1 387 ? -4.943 -54.536 32.039 1.00 25.13 388 HIS B N 1
ATOM 8911 C CA . HIS B 1 387 ? -5.356 -54.235 30.685 1.00 26.80 388 HIS B CA 1
ATOM 8912 C C . HIS B 1 387 ? -4.131 -53.804 29.898 1.00 26.65 388 HIS B C 1
ATOM 8913 O O . HIS B 1 387 ? -3.944 -54.218 28.755 1.00 27.65 388 HIS B O 1
ATOM 8920 N N . ALA B 1 388 ? -3.313 -52.950 30.511 1.00 24.90 389 ALA B N 1
ATOM 8921 C CA . ALA B 1 388 ? -2.103 -52.454 29.862 1.00 24.53 389 ALA B CA 1
ATOM 8922 C C . ALA B 1 388 ? -1.260 -53.653 29.434 1.00 25.03 389 ALA B C 1
ATOM 8923 O O . ALA B 1 388 ? -0.787 -53.722 28.302 1.00 24.63 389 ALA B O 1
ATOM 8925 N N . ALA B 1 389 ? -1.078 -54.595 30.352 1.00 25.12 390 ALA B N 1
ATOM 8926 C CA . ALA B 1 389 ? -0.308 -55.796 30.065 1.00 25.48 390 ALA B CA 1
ATOM 8927 C C . ALA B 1 389 ? -0.900 -56.504 28.849 1.00 26.21 390 ALA B C 1
ATOM 8928 O O . ALA B 1 389 ? -0.174 -56.868 27.922 1.00 27.86 390 ALA B O 1
ATOM 8930 N N . HIS B 1 390 ? -2.217 -56.708 28.858 1.00 25.59 391 HIS B N 1
ATOM 8931 C CA . HIS B 1 390 ? -2.877 -57.366 27.739 1.00 24.74 391 HIS B CA 1
ATOM 8932 C C . HIS B 1 390 ? -2.576 -56.612 26.451 1.00 24.74 391 HIS B C 1
ATOM 8933 O O . HIS B 1 390 ? -2.346 -57.219 25.417 1.00 26.93 391 HIS B O 1
ATOM 8940 N N . ASN B 1 391 ? -2.562 -55.287 26.510 1.00 23.35 392 ASN B N 1
ATOM 8941 C CA . ASN B 1 391 ? -2.288 -54.513 25.311 1.00 23.58 392 ASN B CA 1
ATOM 8942 C C . ASN B 1 391 ? -0.817 -54.495 24.921 1.00 24.77 392 ASN B C 1
ATOM 8943 O O . ASN B 1 391 ? -0.416 -53.775 23.998 1.00 25.06 392 ASN B O 1
ATOM 8948 N N . GLY B 1 392 ? -0.013 -55.282 25.630 1.00 25.15 393 GLY B N 1
ATOM 8949 C CA . GLY B 1 392 ? 1.402 -55.374 25.313 1.00 25.99 393 GLY B CA 1
ATOM 8950 C C . GLY B 1 392 ? 2.354 -54.331 25.868 1.00 27.15 393 GLY B C 1
ATOM 8951 O O . GLY B 1 392 ? 3.542 -54.374 25.556 1.00 27.74 393 GLY B O 1
ATOM 8952 N N . LYS B 1 393 ? 1.868 -53.384 26.665 1.00 27.12 394 LYS B N 1
ATOM 8953 C CA . LYS B 1 393 ? 2.770 -52.386 27.235 1.00 25.97 394 LYS B CA 1
ATOM 8954 C C . LYS B 1 393 ? 3.599 -53.171 28.237 1.00 25.81 394 LYS B C 1
ATOM 8955 O O . LYS B 1 393 ? 3.141 -54.200 28.729 1.00 26.06 394 LYS B O 1
ATOM 8961 N N . LYS B 1 394 ? 4.814 -52.721 28.533 1.00 26.05 395 LYS B N 1
ATOM 8962 C CA . LYS B 1 394 ? 5.590 -53.418 29.547 1.00 26.53 395 LYS B CA 1
ATOM 8963 C C . LYS B 1 394 ? 5.169 -52.781 30.852 1.00 25.39 395 LYS B C 1
ATOM 8964 O O . LYS B 1 394 ? 5.427 -51.594 31.099 1.00 24.64 395 LYS B O 1
ATOM 8970 N N . VAL B 1 395 ? 4.510 -53.572 31.684 1.00 23.69 396 VAL B N 1
ATOM 8971 C CA . VAL B 1 395 ? 4.012 -53.078 32.951 1.00 22.91 396 VAL B CA 1
ATOM 8972 C C . VAL B 1 395 ? 4.747 -53.643 34.153 1.00 22.33 396 VAL B C 1
ATOM 8973 O O . VAL B 1 395 ? 4.794 -54.854 34.361 1.00 21.80 396 VAL B O 1
ATOM 8977 N N . THR B 1 396 ? 5.317 -52.756 34.951 1.00 21.65 397 THR B N 1
ATOM 8978 C CA . THR B 1 396 ? 6.018 -53.173 36.150 1.00 21.58 397 THR B CA 1
ATOM 8979 C C . THR B 1 396 ? 5.216 -52.634 37.323 1.00 20.35 397 THR B C 1
ATOM 8980 O O . THR B 1 396 ? 4.841 -51.465 37.333 1.00 20.60 397 THR B O 1
ATOM 8984 N N . VAL B 1 397 ? 4.941 -53.477 38.304 1.00 19.32 398 VAL B N 1
ATOM 8985 C CA . VAL B 1 397 ? 4.184 -53.023 39.445 1.00 19.86 398 VAL B CA 1
ATOM 8986 C C . VAL B 1 397 ? 4.879 -53.342 40.746 1.00 23.18 398 VAL B C 1
ATOM 8987 O O . VAL B 1 397 ? 4.951 -54.503 41.141 1.00 21.82 398 VAL B O 1
ATOM 8991 N N . VAL B 1 398 ? 5.411 -52.314 41.401 1.00 27.12 399 VAL B N 1
ATOM 8992 C CA . VAL B 1 398 ? 6.072 -52.509 42.679 1.00 31.85 399 VAL B CA 1
ATOM 8993 C C . VAL B 1 398 ? 4.942 -52.560 43.699 1.00 35.56 399 VAL B C 1
ATOM 8994 O O . VAL B 1 398 ? 4.139 -51.634 43.807 1.00 35.96 399 VAL B O 1
ATOM 8998 N N . VAL B 1 399 ? 4.870 -53.656 44.438 1.00 41.37 400 VAL B N 1
ATOM 8999 C CA . VAL B 1 399 ? 3.817 -53.822 45.425 1.00 48.52 400 VAL B CA 1
ATOM 9000 C C . VAL B 1 399 ? 4.393 -54.003 46.829 1.00 53.56 400 VAL B C 1
ATOM 9001 O O . VAL B 1 399 ? 5.238 -54.878 47.062 1.00 54.34 400 VAL B O 1
ATOM 9005 N N . GLU B 1 400 ? 3.948 -53.156 47.754 1.00 59.80 401 GLU B N 1
ATOM 9006 C CA . GLU B 1 400 ? 4.397 -53.218 49.139 1.00 66.61 401 GLU B CA 1
ATOM 9007 C C . GLU B 1 400 ? 3.445 -54.143 49.876 1.00 70.77 401 GLU B C 1
ATOM 9008 O O . GLU B 1 400 ? 2.526 -53.688 50.566 1.00 70.54 401 GLU B O 1
ATOM 9014 N N . LEU B 1 401 ? 3.656 -55.444 49.709 1.00 76.62 402 LEU B N 1
ATOM 9015 C CA . LEU B 1 401 ? 2.813 -56.440 50.356 1.00 82.80 402 LEU B CA 1
ATOM 9016 C C . LEU B 1 401 ? 3.094 -56.422 51.850 1.00 86.67 402 LEU B C 1
ATOM 9017 O O . LEU B 1 401 ? 2.535 -57.214 52.611 1.00 87.53 402 LEU B O 1
ATOM 9022 N N . GLN B 1 402 ? 3.976 -55.519 52.263 1.00 91.20 403 GLN B N 1
ATOM 9023 C CA . GLN B 1 402 ? 4.329 -55.398 53.669 1.00 95.26 403 GLN B CA 1
ATOM 9024 C C . GLN B 1 402 ? 3.864 -54.033 54.191 1.00 97.46 403 GLN B C 1
ATOM 9025 O O . GLN B 1 402 ? 4.618 -53.312 54.847 1.00 97.54 403 GLN B O 1
ATOM 9031 N N . ALA B 1 403 ? 2.614 -53.686 53.883 1.00 100.24 404 ALA B N 1
ATOM 9032 C CA . ALA B 1 403 ? 2.035 -52.421 54.330 1.00 103.41 404 ALA B CA 1
ATOM 9033 C C . ALA B 1 403 ? 1.683 -52.554 55.818 1.00 105.73 404 ALA B C 1
ATOM 9034 O O . ALA B 1 403 ? 2.351 -53.294 56.546 1.00 106.49 404 ALA B O 1
ATOM 9036 N N . ARG B 1 404 ? 0.650 -51.846 56.277 1.00 108.01 405 ARG B N 1
ATOM 9037 C CA . ARG B 1 404 ? 0.248 -51.932 57.687 1.00 110.00 405 ARG B CA 1
ATOM 9038 C C . ARG B 1 404 ? -1.014 -52.769 57.894 1.00 111.15 405 ARG B C 1
ATOM 9039 O O . ARG B 1 404 ? -1.026 -53.688 58.712 1.00 111.48 405 ARG B O 1
ATOM 9047 N N . PHE B 1 405 ? -2.076 -52.451 57.162 1.00 112.58 406 PHE B N 1
ATOM 9048 C CA . PHE B 1 405 ? -3.313 -53.211 57.276 1.00 114.00 406 PHE B CA 1
ATOM 9049 C C . PHE B 1 405 ? -3.706 -53.765 55.907 1.00 114.77 406 PHE B C 1
ATOM 9050 O O . PHE B 1 405 ? -3.975 -54.961 55.771 1.00 114.58 406 PHE B O 1
ATOM 9058 N N . ASP B 1 406 ? -3.733 -52.896 54.898 1.00 115.69 407 ASP B N 1
ATOM 9059 C CA . ASP B 1 406 ? -4.050 -53.318 53.537 1.00 116.44 407 ASP B CA 1
ATOM 9060 C C . ASP B 1 406 ? -2.776 -53.986 53.012 1.00 116.80 407 ASP B C 1
ATOM 9061 O O . ASP B 1 406 ? -2.119 -53.475 52.103 1.00 116.81 407 ASP B O 1
ATOM 9066 N N . GLU B 1 407 ? -2.434 -55.128 53.611 1.00 117.11 408 GLU B N 1
ATOM 9067 C CA . GLU B 1 407 ? -1.233 -55.889 53.258 1.00 117.17 408 GLU B CA 1
ATOM 9068 C C . GLU B 1 407 ? -1.524 -57.261 52.640 1.00 117.44 408 GLU B C 1
ATOM 9069 O O . GLU B 1 407 ? -0.989 -57.596 51.579 1.00 117.73 408 GLU B O 1
ATOM 9075 N N . GLU B 1 408 ? -2.350 -58.059 53.318 1.00 117.37 409 GLU B N 1
ATOM 9076 C CA . GLU B 1 408 ? -2.713 -59.389 52.831 1.00 117.01 409 GLU B CA 1
ATOM 9077 C C . GLU B 1 408 ? -3.456 -59.277 51.507 1.00 116.80 409 GLU B C 1
ATOM 9078 O O . GLU B 1 408 ? -3.562 -60.248 50.754 1.00 116.71 409 GLU B O 1
ATOM 9084 N N . ALA B 1 409 ? -3.979 -58.082 51.244 1.00 116.49 410 ALA B N 1
ATOM 9085 C CA . ALA B 1 409 ? -4.719 -57.798 50.021 1.00 115.99 410 ALA B CA 1
ATOM 9086 C C . ALA B 1 409 ? -3.769 -57.527 48.854 1.00 115.65 410 ALA B C 1
ATOM 9087 O O . ALA B 1 409 ? -4.094 -57.820 47.702 1.00 115.56 410 ALA B O 1
ATOM 9089 N N . ASN B 1 410 ? -2.602 -56.957 49.151 1.00 115.14 411 ASN B N 1
ATOM 9090 C CA . ASN B 1 410 ? -1.614 -56.672 48.114 1.00 114.29 411 ASN B CA 1
ATOM 9091 C C . ASN B 1 410 ? -0.835 -57.942 47.749 1.00 113.36 411 ASN B C 1
ATOM 9092 O O . ASN B 1 410 ? 0.115 -57.889 46.963 1.00 113.97 411 ASN B O 1
ATOM 9097 N N . ILE B 1 411 ? -1.234 -59.080 48.322 1.00 111.75 412 ILE B N 1
ATOM 9098 C CA . ILE B 1 411 ? -0.577 -60.357 48.027 1.00 110.01 412 ILE B CA 1
ATOM 9099 C C . ILE B 1 411 ? -1.340 -61.088 46.919 1.00 109.22 412 ILE B C 1
ATOM 9100 O O . ILE B 1 411 ? -0.752 -61.829 46.126 1.00 108.82 412 ILE B O 1
ATOM 9105 N N . HIS B 1 412 ? -2.657 -60.889 46.897 1.00 108.15 413 HIS B N 1
ATOM 9106 C CA . HIS B 1 412 ? -3.531 -61.478 45.882 1.00 106.47 413 HIS B CA 1
ATOM 9107 C C . HIS B 1 412 ? -3.494 -60.523 44.698 1.00 104.70 413 HIS B C 1
ATOM 9108 O O . HIS B 1 412 ? -3.734 -60.914 43.548 1.00 104.24 413 HIS B O 1
ATOM 9115 N N . TRP B 1 413 ? -3.199 -59.260 45.007 1.00 102.43 414 TRP B N 1
ATOM 9116 C CA . TRP B 1 413 ? -3.068 -58.210 44.006 1.00 99.71 414 TRP B CA 1
ATOM 9117 C C . TRP B 1 413 ? -1.817 -58.589 43.217 1.00 97.50 414 TRP B C 1
ATOM 9118 O O . TRP B 1 413 ? -1.136 -57.723 42.672 1.00 97.32 414 TRP B O 1
ATOM 9129 N N . ALA B 1 414 ? -1.512 -59.887 43.181 1.00 94.50 415 ALA B N 1
ATOM 9130 C CA . ALA B 1 414 ? -0.332 -60.386 42.485 1.00 90.62 415 ALA B CA 1
ATOM 9131 C C . ALA B 1 414 ? -0.591 -61.559 41.545 1.00 87.78 415 ALA B C 1
ATOM 9132 O O . ALA B 1 414 ? -0.121 -61.547 40.410 1.00 86.94 415 ALA B O 1
ATOM 9134 N N . LYS B 1 415 ? -1.326 -62.569 42.005 1.00 84.77 416 LYS B N 1
ATOM 9135 C CA . LYS B 1 415 ? -1.595 -63.729 41.157 1.00 82.21 416 LYS B CA 1
ATOM 9136 C C . LYS B 1 415 ? -2.170 -63.361 39.789 1.00 79.98 416 LYS B C 1
ATOM 9137 O O . LYS B 1 415 ? -1.836 -63.982 38.779 1.00 79.58 416 LYS B O 1
ATOM 9143 N N . ARG B 1 416 ? -3.028 -62.348 39.754 1.00 77.21 417 ARG B N 1
ATOM 9144 C CA . ARG B 1 416 ? -3.606 -61.915 38.493 1.00 73.61 417 ARG B CA 1
ATOM 9145 C C . ARG B 1 416 ? -2.615 -61.015 37.750 1.00 70.44 417 ARG B C 1
ATOM 9146 O O . ARG B 1 416 ? -2.425 -61.168 36.550 1.00 69.63 417 ARG B O 1
ATOM 9154 N N . LEU B 1 417 ? -1.974 -60.089 38.460 1.00 66.84 418 LEU B N 1
ATOM 9155 C CA . LEU B 1 417 ? -1.006 -59.202 37.823 1.00 63.14 418 LEU B CA 1
ATOM 9156 C C . LEU B 1 417 ? -0.004 -60.022 37.009 1.00 60.96 418 LEU B C 1
ATOM 9157 O O . LEU B 1 417 ? 0.064 -59.895 35.787 1.00 59.41 418 LEU B O 1
ATOM 9162 N N . THR B 1 418 ? 0.772 -60.863 37.692 1.00 59.29 419 THR B N 1
ATOM 9163 C CA . THR B 1 418 ? 1.779 -61.695 37.035 1.00 56.51 419 THR B CA 1
ATOM 9164 C C . THR B 1 418 ? 1.206 -62.598 35.967 1.00 54.94 419 THR B C 1
ATOM 9165 O O . THR B 1 418 ? 1.842 -62.852 34.951 1.00 54.03 419 THR B O 1
ATOM 9169 N N . GLU B 1 419 ? 0.004 -63.098 36.210 1.00 53.82 420 GLU B N 1
ATOM 9170 C CA . GLU B 1 419 ? -0.645 -63.991 35.265 1.00 52.19 420 GLU B CA 1
ATOM 9171 C C . GLU B 1 419 ? -0.961 -63.260 33.963 1.00 49.26 420 GLU B C 1
ATOM 9172 O O . GLU B 1 419 ? -0.939 -63.850 32.887 1.00 47.78 420 GLU B O 1
ATOM 9178 N N . ALA B 1 420 ? -1.241 -61.965 34.068 1.00 46.20 421 ALA B N 1
ATOM 9179 C CA . ALA B 1 420 ? -1.560 -61.146 32.902 1.00 42.53 421 ALA B CA 1
ATOM 9180 C C . ALA B 1 420 ? -0.309 -60.735 32.138 1.00 40.75 421 ALA B C 1
ATOM 9181 O O . ALA B 1 420 ? -0.393 -60.269 31.003 1.00 38.74 421 ALA B O 1
ATOM 9183 N N . GLY B 1 421 ? 0.854 -60.904 32.763 1.00 39.18 422 GLY B N 1
ATOM 9184 C CA . GLY B 1 421 ? 2.104 -60.540 32.109 1.00 37.60 422 GLY B CA 1
ATOM 9185 C C . GLY B 1 421 ? 2.799 -59.333 32.726 1.00 36.32 422 GLY B C 1
ATOM 9186 O O . GLY B 1 421 ? 3.755 -58.804 32.160 1.00 35.52 422 GLY B O 1
ATOM 9187 N N . VAL B 1 422 ? 2.308 -58.904 33.887 1.00 35.39 423 VAL B N 1
ATOM 9188 C CA . VAL B 1 422 ? 2.868 -57.775 34.605 1.00 35.31 423 VAL B CA 1
ATOM 9189 C C . VAL B 1 422 ? 4.088 -58.236 35.382 1.00 36.50 423 VAL B C 1
ATOM 9190 O O . VAL B 1 422 ? 4.043 -59.228 36.105 1.00 35.55 423 VAL B O 1
ATOM 9194 N N . HIS B 1 423 ? 5.188 -57.520 35.211 1.00 38.50 424 HIS B N 1
ATOM 9195 C CA . HIS B 1 423 ? 6.397 -57.844 35.931 1.00 39.21 424 HIS B CA 1
ATOM 9196 C C . HIS B 1 423 ? 6.197 -57.231 37.310 1.00 39.97 424 HIS B C 1
ATOM 9197 O O . HIS B 1 423 ? 6.084 -56.016 37.448 1.00 40.39 424 HIS B O 1
ATOM 9204 N N . VAL B 1 424 ? 6.093 -58.078 38.324 1.00 41.95 425 VAL B N 1
ATOM 9205 C CA . VAL B 1 424 ? 5.910 -57.598 39.686 1.00 42.98 425 VAL B CA 1
ATOM 9206 C C . VAL B 1 424 ? 7.231 -57.596 40.446 1.00 45.48 425 VAL B C 1
ATOM 9207 O O . VAL B 1 424 ? 8.147 -58.374 40.160 1.00 46.39 425 VAL B O 1
ATOM 9211 N N . ILE B 1 425 ? 7.319 -56.702 41.416 1.00 47.59 426 ILE B N 1
ATOM 9212 C CA . ILE B 1 425 ? 8.494 -56.587 42.247 1.00 49.65 426 ILE B CA 1
ATOM 9213 C C . ILE B 1 425 ? 7.903 -56.426 43.628 1.00 51.65 426 ILE B C 1
ATOM 9214 O O . ILE B 1 425 ? 6.900 -55.727 43.801 1.00 50.71 426 ILE B O 1
ATOM 9219 N N . PHE B 1 426 ? 8.508 -57.075 44.612 1.00 54.75 427 PHE B N 1
ATOM 9220 C CA . PHE B 1 426 ? 8.003 -56.969 45.968 1.00 57.75 427 PHE B CA 1
ATOM 9221 C C . PHE B 1 426 ? 8.924 -56.236 46.923 1.00 59.63 427 PHE B C 1
ATOM 9222 O O . PHE B 1 426 ? 10.123 -56.068 46.658 1.00 60.08 427 PHE B O 1
ATOM 9230 N N . SER B 1 427 ? 8.354 -55.793 48.036 1.00 61.41 428 SER B N 1
ATOM 9231 C CA . SER B 1 427 ? 9.120 -55.083 49.046 1.00 63.76 428 SER B CA 1
ATOM 9232 C C . SER B 1 427 ? 10.051 -56.010 49.814 1.00 64.68 428 SER B C 1
ATOM 9233 O O . SER B 1 427 ? 9.608 -57.004 50.394 1.00 64.48 428 SER B O 1
ATOM 9236 N N . ALA B 1 428 ? 11.338 -55.677 49.830 1.00 66.19 429 ALA B N 1
ATOM 9237 C CA . ALA B 1 428 ? 12.306 -56.489 50.563 1.00 67.21 429 ALA B CA 1
ATOM 9238 C C . ALA B 1 428 ? 11.838 -56.610 52.027 1.00 67.42 429 ALA B C 1
ATOM 9239 O O . ALA B 1 428 ? 11.424 -55.614 52.643 1.00 68.08 429 ALA B O 1
ATOM 9241 N N . PRO B 1 429 ? 11.907 -57.833 52.596 1.00 66.89 430 PRO B N 1
ATOM 9242 C CA . PRO B 1 429 ? 11.518 -58.200 53.966 1.00 65.54 430 PRO B CA 1
ATOM 9243 C C . PRO B 1 429 ? 11.200 -57.079 54.973 1.00 64.22 430 PRO B C 1
ATOM 9244 O O . PRO B 1 429 ? 10.058 -56.959 55.418 1.00 63.76 430 PRO B O 1
ATOM 9248 N N . GLY B 1 430 ? 12.184 -56.261 55.340 1.00 62.63 431 GLY B N 1
ATOM 9249 C CA . GLY B 1 430 ? 11.913 -55.201 56.303 1.00 60.71 431 GLY B CA 1
ATOM 9250 C C . GLY B 1 430 ? 12.191 -53.806 55.777 1.00 59.37 431 GLY B C 1
ATOM 9251 O O . GLY B 1 430 ? 12.749 -52.965 56.488 1.00 60.15 431 GLY B O 1
ATOM 9252 N N . LEU B 1 431 ? 11.797 -53.555 54.532 1.00 57.10 432 LEU B N 1
ATOM 9253 C CA . LEU B 1 431 ? 12.020 -52.258 53.906 1.00 54.28 432 LEU B CA 1
ATOM 9254 C C . LEU B 1 431 ? 10.818 -51.951 53.026 1.00 51.00 432 LEU B C 1
ATOM 9255 O O . LEU B 1 431 ? 10.682 -52.510 51.940 1.00 50.31 432 LEU B O 1
ATOM 9260 N N . LYS B 1 432 ? 9.955 -51.063 53.508 1.00 47.30 433 LYS B N 1
ATOM 9261 C CA . LYS B 1 432 ? 8.754 -50.676 52.782 1.00 44.06 433 LYS B CA 1
ATOM 9262 C C . LYS B 1 432 ? 8.989 -49.612 51.725 1.00 40.46 433 LYS B C 1
ATOM 9263 O O . LYS B 1 432 ? 9.795 -48.697 51.902 1.00 40.54 433 LYS B O 1
ATOM 9269 N N . ILE B 1 433 ? 8.240 -49.732 50.636 1.00 36.08 434 ILE B N 1
ATOM 9270 C CA . ILE B 1 433 ? 8.296 -48.793 49.532 1.00 31.58 434 ILE B CA 1
ATOM 9271 C C . ILE B 1 433 ? 7.026 -47.952 49.709 1.00 29.87 434 ILE B C 1
ATOM 9272 O O . ILE B 1 433 ? 5.927 -48.358 49.335 1.00 29.26 434 ILE B O 1
ATOM 9277 N N . HIS B 1 434 ? 7.192 -46.786 50.321 1.00 27.82 435 HIS B N 1
ATOM 9278 C CA . HIS B 1 434 ? 6.078 -45.904 50.606 1.00 26.89 435 HIS B CA 1
ATOM 9279 C C . HIS B 1 434 ? 5.886 -44.807 49.562 1.00 26.16 435 HIS B C 1
ATOM 9280 O O . HIS B 1 434 ? 4.872 -44.116 49.567 1.00 25.17 435 HIS B O 1
ATOM 9287 N N . ALA B 1 435 ? 6.849 -44.656 48.659 1.00 26.57 436 ALA B N 1
ATOM 9288 C CA . ALA B 1 435 ? 6.748 -43.635 47.618 1.00 26.19 436 ALA B CA 1
ATOM 9289 C C . ALA B 1 435 ? 5.499 -43.828 46.784 1.00 25.69 436 ALA B C 1
ATOM 9290 O O . ALA B 1 435 ? 5.135 -44.942 46.435 1.00 27.29 436 ALA B O 1
ATOM 9292 N N . LYS B 1 436 ? 4.854 -42.722 46.459 1.00 26.31 437 LYS B N 1
ATOM 9293 C CA . LYS B 1 436 ? 3.640 -42.737 45.653 1.00 24.46 437 LYS B CA 1
ATOM 9294 C C . LYS B 1 436 ? 4.025 -42.365 44.231 1.00 22.75 437 LYS B C 1
ATOM 9295 O O . LYS B 1 436 ? 3.893 -41.210 43.825 1.00 22.71 437 LYS B O 1
ATOM 9301 N N . LEU B 1 437 ? 4.497 -43.336 43.461 1.00 19.47 438 LEU B N 1
ATOM 9302 C CA . LEU B 1 437 ? 4.911 -43.014 42.117 1.00 16.32 438 LEU B CA 1
ATOM 9303 C C . LEU B 1 437 ? 4.357 -43.885 41.020 1.00 16.11 438 LEU B C 1
ATOM 9304 O O . LEU B 1 437 ? 3.824 -44.977 41.252 1.00 16.61 438 LEU B O 1
ATOM 9309 N N . PHE B 1 438 ? 4.481 -43.365 39.806 1.00 13.45 439 PHE B N 1
ATOM 9310 C CA . PHE B 1 438 ? 4.133 -44.106 38.620 1.00 11.48 439 PHE B CA 1
ATOM 9311 C C . PHE B 1 438 ? 4.794 -43.388 37.456 1.00 11.51 439 PHE B C 1
ATOM 9312 O O . PHE B 1 438 ? 4.966 -42.168 37.460 1.00 12.04 439 PHE B O 1
ATOM 9320 N N . LEU B 1 439 ? 5.267 -44.171 36.506 1.00 10.38 440 LEU B N 1
ATOM 9321 C CA . LEU B 1 439 ? 5.972 -43.627 35.372 1.00 11.02 440 LEU B CA 1
ATOM 9322 C C . LEU B 1 439 ? 5.442 -44.194 34.077 1.00 12.33 440 LEU B C 1
ATOM 9323 O O . LEU B 1 439 ? 5.365 -45.417 33.898 1.00 10.53 440 LEU B O 1
ATOM 9328 N N . ILE B 1 440 ? 5.085 -43.290 33.173 1.00 12.95 441 ILE B N 1
ATOM 9329 C CA . ILE B 1 440 ? 4.562 -43.680 31.879 1.00 14.42 441 ILE B CA 1
ATOM 9330 C C . ILE B 1 440 ? 5.543 -43.225 30.817 1.00 15.12 441 ILE B C 1
ATOM 9331 O O . ILE B 1 440 ? 5.974 -42.074 30.813 1.00 15.28 441 ILE B O 1
ATOM 9336 N N . SER B 1 441 ? 5.907 -44.130 29.923 1.00 17.03 442 SER B N 1
ATOM 9337 C CA . SER B 1 441 ? 6.839 -43.786 28.858 1.00 20.07 442 SER B CA 1
ATOM 9338 C C . SER B 1 441 ? 6.106 -43.980 27.557 1.00 19.94 442 SER B C 1
ATOM 9339 O O . SER B 1 441 ? 5.629 -45.078 27.273 1.00 18.76 442 SER B O 1
ATOM 9342 N N . ARG B 1 442 ? 5.985 -42.915 26.777 1.00 21.81 443 ARG B N 1
ATOM 9343 C CA . ARG B 1 442 ? 5.306 -43.055 25.510 1.00 23.88 443 ARG B CA 1
ATOM 9344 C C . ARG B 1 442 ? 6.011 -42.320 24.390 1.00 24.47 443 ARG B C 1
ATOM 9345 O O . ARG B 1 442 ? 6.685 -41.320 24.604 1.00 24.80 443 ARG B O 1
ATOM 9353 N N . LYS B 1 443 ? 5.861 -42.860 23.191 1.00 26.11 444 LYS B N 1
ATOM 9354 C CA . LYS B 1 443 ? 6.486 -42.309 22.004 1.00 28.17 444 LYS B CA 1
ATOM 9355 C C . LYS B 1 443 ? 5.749 -41.098 21.481 1.00 28.50 444 LYS B C 1
ATOM 9356 O O . LYS B 1 443 ? 4.536 -41.131 21.281 1.00 29.06 444 LYS B O 1
ATOM 9362 N N . GLU B 1 444 ? 6.484 -40.024 21.260 1.00 29.58 445 GLU B N 1
ATOM 9363 C CA . GLU B 1 444 ? 5.881 -38.820 20.734 1.00 31.65 445 GLU B CA 1
ATOM 9364 C C . GLU B 1 444 ? 6.762 -38.448 19.558 1.00 34.94 445 GLU B C 1
ATOM 9365 O O . GLU B 1 444 ? 7.828 -37.849 19.715 1.00 35.80 445 GLU B O 1
ATOM 9371 N N . ASN B 1 445 ? 6.294 -38.844 18.378 1.00 37.49 446 ASN B N 1
ATOM 9372 C CA . ASN B 1 445 ? 7.003 -38.656 17.127 1.00 38.92 446 ASN B CA 1
ATOM 9373 C C . ASN B 1 445 ? 8.503 -38.919 17.268 1.00 37.87 446 ASN B C 1
ATOM 9374 O O . ASN B 1 445 ? 9.320 -38.000 17.327 1.00 36.20 446 ASN B O 1
ATOM 9379 N N . GLY B 1 446 ? 8.846 -40.202 17.341 1.00 37.65 447 GLY B N 1
ATOM 9380 C CA . GLY B 1 446 ? 10.238 -40.601 17.441 1.00 38.36 447 GLY B CA 1
ATOM 9381 C C . GLY B 1 446 ? 10.854 -40.708 18.823 1.00 39.24 447 GLY B C 1
ATOM 9382 O O . GLY B 1 446 ? 11.419 -41.742 19.178 1.00 39.03 447 GLY B O 1
ATOM 9383 N N . GLU B 1 447 ? 10.759 -39.641 19.607 1.00 39.54 448 GLU B N 1
ATOM 9384 C CA . GLU B 1 447 ? 11.336 -39.629 20.946 1.00 38.86 448 GLU B CA 1
ATOM 9385 C C . GLU B 1 447 ? 10.473 -40.341 21.977 1.00 36.80 448 GLU B C 1
ATOM 9386 O O . GLU B 1 447 ? 9.264 -40.528 21.791 1.00 36.70 448 GLU B O 1
ATOM 9392 N N . VAL B 1 448 ? 11.118 -40.743 23.066 1.00 33.89 449 VAL B N 1
ATOM 9393 C CA . VAL B 1 448 ? 10.427 -41.378 24.177 1.00 32.22 449 VAL B CA 1
ATOM 9394 C C . VAL B 1 448 ? 10.254 -40.303 25.241 1.00 30.79 449 VAL B C 1
ATOM 9395 O O . VAL B 1 448 ? 11.236 -39.821 25.805 1.00 31.10 449 VAL B O 1
ATOM 9399 N N . VAL B 1 449 ? 9.009 -39.911 25.490 1.00 28.54 450 VAL B N 1
ATOM 9400 C CA . VAL B 1 449 ? 8.725 -38.899 26.491 1.00 25.87 450 VAL B CA 1
ATOM 9401 C C . VAL B 1 449 ? 8.129 -39.576 27.713 1.00 24.72 450 VAL B C 1
ATOM 9402 O O . VAL B 1 449 ? 7.260 -40.442 27.594 1.00 24.40 450 VAL B O 1
ATOM 9406 N N . ARG B 1 450 ? 8.591 -39.171 28.886 1.00 23.13 451 ARG B N 1
ATOM 9407 C CA . ARG B 1 450 ? 8.114 -39.756 30.127 1.00 22.49 451 ARG B CA 1
ATOM 9408 C C . ARG B 1 450 ? 7.214 -38.834 30.920 1.00 19.66 451 ARG B C 1
ATOM 9409 O O . ARG B 1 450 ? 7.435 -37.627 30.980 1.00 19.93 451 ARG B O 1
ATOM 9417 N N . TYR B 1 451 ? 6.179 -39.420 31.504 1.00 17.44 452 TYR B N 1
ATOM 9418 C CA . TYR B 1 451 ? 5.250 -38.683 32.342 1.00 15.88 452 TYR B CA 1
ATOM 9419 C C . TYR B 1 451 ? 5.321 -39.365 33.692 1.00 14.44 452 TYR B C 1
ATOM 9420 O O . TYR B 1 451 ? 5.303 -40.597 33.785 1.00 14.67 452 TYR B O 1
ATOM 9429 N N . ALA B 1 452 ? 5.420 -38.569 34.742 1.00 12.10 453 ALA B N 1
ATOM 9430 C CA . ALA B 1 452 ? 5.495 -39.139 36.069 1.00 11.74 453 ALA B CA 1
ATOM 9431 C C . ALA B 1 452 ? 4.552 -38.512 37.061 1.00 10.61 453 ALA B C 1
ATOM 9432 O O . ALA B 1 452 ? 4.177 -37.346 36.953 1.00 9.31 453 ALA B O 1
ATOM 9434 N N . HIS B 1 453 ? 4.179 -39.314 38.044 1.00 11.87 454 HIS B N 1
ATOM 9435 C CA . HIS B 1 453 ? 3.309 -38.857 39.102 1.00 11.50 454 HIS B CA 1
ATOM 9436 C C . HIS B 1 453 ? 4.021 -39.100 40.397 1.00 11.42 454 HIS B C 1
ATOM 9437 O O . HIS B 1 453 ? 4.467 -40.219 40.661 1.00 11.77 454 HIS B O 1
ATOM 9444 N N . ILE B 1 454 ? 4.135 -38.054 41.205 1.00 10.40 455 ILE B N 1
ATOM 9445 C CA . ILE B 1 454 ? 4.752 -38.196 42.511 1.00 9.29 455 ILE B CA 1
ATOM 9446 C C . ILE B 1 454 ? 3.721 -37.664 43.458 1.00 9.80 455 ILE B C 1
ATOM 9447 O O . ILE B 1 454 ? 3.306 -36.521 43.342 1.00 8.62 455 ILE B O 1
ATOM 9452 N N . GLY B 1 455 ? 3.302 -38.488 44.400 1.00 10.93 456 GLY B N 1
ATOM 9453 C CA . GLY B 1 455 ? 2.289 -38.029 45.320 1.00 13.54 456 GLY B CA 1
ATOM 9454 C C . GLY B 1 455 ? 2.673 -38.098 46.773 1.00 15.13 456 GLY B C 1
ATOM 9455 O O . GLY B 1 455 ? 3.725 -38.619 47.144 1.00 16.71 456 GLY B O 1
ATOM 9456 N N . THR B 1 456 ? 1.801 -37.554 47.608 1.00 16.04 457 THR B N 1
ATOM 9457 C CA . THR B 1 456 ? 2.032 -37.572 49.032 1.00 15.76 457 THR B CA 1
ATOM 9458 C C . THR B 1 456 ? 1.147 -38.636 49.623 1.00 17.61 457 THR B C 1
ATOM 9459 O O . THR B 1 456 ? 1.391 -39.088 50.733 1.00 20.03 457 THR B O 1
ATOM 9463 N N . GLY B 1 457 ? 0.102 -39.023 48.903 1.00 19.05 458 GLY B N 1
ATOM 9464 C CA . GLY B 1 457 ? -0.799 -40.021 49.448 1.00 22.03 458 GLY B CA 1
ATOM 9465 C C . GLY B 1 457 ? -0.894 -41.177 48.501 1.00 24.66 458 GLY B C 1
ATOM 9466 O O . GLY B 1 457 ? -0.559 -41.027 47.334 1.00 27.91 458 GLY B O 1
ATOM 9467 N N . ASN B 1 458 ? -1.363 -42.327 48.946 1.00 26.76 459 ASN B N 1
ATOM 9468 C CA . ASN B 1 458 ? -1.405 -43.427 48.008 1.00 29.42 459 ASN B CA 1
ATOM 9469 C C . ASN B 1 458 ? -2.571 -43.461 47.046 1.00 30.17 459 ASN B C 1
ATOM 9470 O O . ASN B 1 458 ? -3.562 -42.734 47.184 1.00 31.14 459 ASN B O 1
ATOM 9475 N N . PHE B 1 459 ? -2.400 -44.316 46.047 1.00 31.43 460 PHE B N 1
ATOM 9476 C CA . PHE B 1 459 ? -3.367 -44.511 44.983 1.00 32.78 460 PHE B CA 1
ATOM 9477 C C . PHE B 1 459 ? -4.635 -45.200 45.493 1.00 34.27 460 PHE B C 1
ATOM 9478 O O . PHE B 1 459 ? -5.034 -46.246 44.968 1.00 35.56 460 PHE B O 1
ATOM 9486 N N . ASN B 1 460 ? -5.276 -44.609 46.502 1.00 34.65 461 ASN B N 1
ATOM 9487 C CA . ASN B 1 460 ? -6.487 -45.201 47.059 1.00 35.50 461 ASN B CA 1
ATOM 9488 C C . ASN B 1 460 ? -7.733 -44.353 46.815 1.00 36.45 461 ASN B C 1
ATOM 9489 O O . ASN B 1 460 ? -7.873 -43.248 47.343 1.00 35.70 461 ASN B O 1
ATOM 9494 N N . GLU B 1 461 ? -8.644 -44.914 46.028 1.00 38.15 462 GLU B N 1
ATOM 9495 C CA . GLU B 1 461 ? -9.894 -44.271 45.642 1.00 41.21 462 GLU B CA 1
ATOM 9496 C C . GLU B 1 461 ? -10.792 -43.689 46.746 1.00 41.08 462 GLU B C 1
ATOM 9497 O O . GLU B 1 461 ? -11.343 -42.597 46.583 1.00 40.83 462 GLU B O 1
ATOM 9503 N N . LYS B 1 462 ? -10.971 -44.416 47.847 1.00 40.54 463 LYS B N 1
ATOM 9504 C CA . LYS B 1 462 ? -11.807 -43.917 48.949 1.00 40.54 463 LYS B CA 1
ATOM 9505 C C . LYS B 1 462 ? -11.038 -42.836 49.683 1.00 39.30 463 LYS B C 1
ATOM 9506 O O . LYS B 1 462 ? -11.542 -41.737 49.946 1.00 38.75 463 LYS B O 1
ATOM 9512 N N . THR B 1 463 ? -9.816 -43.207 50.047 1.00 38.21 464 THR B N 1
ATOM 9513 C CA . THR B 1 463 ? -8.883 -42.352 50.753 1.00 36.53 464 THR B CA 1
ATOM 9514 C C . THR B 1 463 ? -8.801 -40.989 50.083 1.00 35.29 464 THR B C 1
ATOM 9515 O O . THR B 1 463 ? -8.873 -39.956 50.745 1.00 34.87 464 THR B O 1
ATOM 9519 N N . ALA B 1 464 ? -8.663 -41.005 48.762 1.00 34.65 465 ALA B N 1
ATOM 9520 C CA . ALA B 1 464 ? -8.567 -39.782 47.972 1.00 33.92 465 ALA B CA 1
ATOM 9521 C C . ALA B 1 464 ? -9.730 -38.829 48.250 1.00 33.03 465 ALA B C 1
ATOM 9522 O O . ALA B 1 464 ? -9.706 -37.686 47.805 1.00 33.32 465 ALA B O 1
ATOM 9524 N N . ARG B 1 465 ? -10.729 -39.293 49.003 1.00 33.19 466 ARG B N 1
ATOM 9525 C CA . ARG B 1 465 ? -11.908 -38.485 49.321 1.00 32.78 466 ARG B CA 1
ATOM 9526 C C . ARG B 1 465 ? -12.025 -38.072 50.787 1.00 29.53 466 ARG B C 1
ATOM 9527 O O . ARG B 1 465 ? -12.943 -37.337 51.165 1.00 28.40 466 ARG B O 1
ATOM 9535 N N . LEU B 1 466 ? -11.097 -38.546 51.608 1.00 26.01 467 LEU B N 1
ATOM 9536 C CA . LEU B 1 466 ? -11.111 -38.237 53.026 1.00 21.40 467 LEU B CA 1
ATOM 9537 C C . LEU B 1 466 ? -9.788 -37.635 53.441 1.00 18.60 467 LEU B C 1
ATOM 9538 O O . LEU B 1 466 ? -9.696 -36.964 54.457 1.00 15.99 467 LEU B O 1
ATOM 9543 N N . TYR B 1 467 ? -8.763 -37.890 52.641 1.00 17.04 468 TYR B N 1
ATOM 9544 C CA . TYR B 1 467 ? -7.422 -37.414 52.937 1.00 16.19 468 TYR B CA 1
ATOM 9545 C C . TYR B 1 467 ? -7.008 -36.321 52.001 1.00 16.05 468 TYR B C 1
ATOM 9546 O O . TYR B 1 467 ? -7.340 -36.360 50.819 1.00 17.75 468 TYR B O 1
ATOM 9555 N N . THR B 1 468 ? -6.269 -35.358 52.531 1.00 14.20 469 THR B N 1
ATOM 9556 C CA . THR B 1 468 ? -5.751 -34.287 51.713 1.00 14.50 469 THR B CA 1
ATOM 9557 C C . THR B 1 468 ? -4.393 -34.811 51.229 1.00 14.05 469 THR B C 1
ATOM 9558 O O . THR B 1 468 ? -3.595 -35.294 52.022 1.00 11.93 469 THR B O 1
ATOM 9562 N N . ASP B 1 469 ? -4.140 -34.721 49.930 1.00 14.20 470 ASP B N 1
ATOM 9563 C CA . ASP B 1 469 ? -2.881 -35.179 49.360 1.00 14.65 470 ASP B CA 1
ATOM 9564 C C . ASP B 1 469 ? -2.644 -34.431 48.050 1.00 14.80 470 ASP B C 1
ATOM 9565 O O . ASP B 1 469 ? -3.595 -33.996 47.392 1.00 15.20 470 ASP B O 1
ATOM 9570 N N . TYR B 1 470 ? -1.377 -34.237 47.696 1.00 13.28 471 TYR B N 1
ATOM 9571 C CA . TYR B 1 470 ? -1.067 -33.592 46.437 1.00 11.99 471 TYR B CA 1
ATOM 9572 C C . TYR B 1 470 ? -0.658 -34.681 45.475 1.00 12.39 471 TYR B C 1
ATOM 9573 O O . TYR B 1 470 ? -0.196 -35.754 45.883 1.00 11.03 471 TYR B O 1
ATOM 9582 N N . SER B 1 471 ? -0.836 -34.384 44.194 1.00 13.68 472 SER B N 1
ATOM 9583 C CA . SER B 1 471 ? -0.465 -35.279 43.111 1.00 12.98 472 SER B CA 1
ATOM 9584 C C . SER B 1 471 ? 0.229 -34.391 42.101 1.00 11.95 472 SER B C 1
ATOM 9585 O O . SER B 1 471 ? -0.341 -33.392 41.653 1.00 11.69 472 SER B O 1
ATOM 9588 N N . LEU B 1 472 ? 1.478 -34.714 41.785 1.00 10.61 473 LEU B N 1
ATOM 9589 C CA . LEU B 1 472 ? 2.210 -33.946 40.784 1.00 9.62 473 LEU B CA 1
ATOM 9590 C C . LEU B 1 472 ? 2.245 -34.777 39.520 1.00 8.99 473 LEU B C 1
ATOM 9591 O O . LEU B 1 472 ? 2.660 -35.937 39.554 1.00 10.17 473 LEU B O 1
ATOM 9596 N N . LEU B 1 473 ? 1.774 -34.198 38.422 1.00 9.27 474 LEU B N 1
ATOM 9597 C CA . LEU B 1 473 ? 1.793 -34.879 37.139 1.00 10.33 474 LEU B CA 1
ATOM 9598 C C . LEU B 1 473 ? 2.726 -34.027 36.296 1.00 11.03 474 LEU B C 1
ATOM 9599 O O . LEU B 1 473 ? 2.422 -32.865 36.012 1.00 10.33 474 LEU B O 1
ATOM 9604 N N . THR B 1 474 ? 3.866 -34.589 35.903 1.00 11.91 475 THR B N 1
ATOM 9605 C CA . THR B 1 474 ? 4.824 -33.821 35.127 1.00 12.86 475 THR B CA 1
ATOM 9606 C C . THR B 1 474 ? 5.471 -34.575 33.978 1.00 13.24 475 THR B C 1
ATOM 9607 O O . THR B 1 474 ? 5.491 -35.806 33.942 1.00 12.77 475 THR B O 1
ATOM 9611 N N . ALA B 1 475 ? 6.014 -33.814 33.037 1.00 13.76 476 ALA B N 1
ATOM 9612 C CA . ALA B 1 475 ? 6.716 -34.388 31.901 1.00 14.25 476 ALA B CA 1
ATOM 9613 C C . ALA B 1 475 ? 8.085 -33.743 31.895 1.00 14.43 476 ALA B C 1
ATOM 9614 O O . ALA B 1 475 ? 8.881 -33.974 30.992 1.00 15.98 476 ALA B O 1
ATOM 9616 N N . ASP B 1 476 ? 8.341 -32.918 32.909 1.00 14.66 477 ASP B N 1
ATOM 9617 C CA . ASP B 1 476 ? 9.635 -32.251 33.037 1.00 15.33 477 ASP B CA 1
ATOM 9618 C C . ASP B 1 476 ? 10.683 -33.334 33.218 1.00 14.47 477 ASP B C 1
ATOM 9619 O O . ASP B 1 476 ? 10.664 -34.078 34.195 1.00 13.95 477 ASP B O 1
ATOM 9624 N N . ALA B 1 477 ? 11.600 -33.417 32.264 1.00 15.54 478 ALA B N 1
ATOM 9625 C CA . ALA B 1 477 ? 12.659 -34.425 32.296 1.00 16.74 478 ALA B CA 1
ATOM 9626 C C . ALA B 1 477 ? 13.591 -34.369 33.509 1.00 16.22 478 ALA B C 1
ATOM 9627 O O . ALA B 1 477 ? 14.094 -35.402 33.952 1.00 14.38 478 ALA B O 1
ATOM 9629 N N . ARG B 1 478 ? 13.847 -33.177 34.038 1.00 17.31 479 ARG B N 1
ATOM 9630 C CA . ARG B 1 478 ? 14.708 -33.107 35.199 1.00 18.13 479 ARG B CA 1
ATOM 9631 C C . ARG B 1 478 ? 14.114 -34.040 36.247 1.00 18.57 479 ARG B C 1
ATOM 9632 O O . ARG B 1 478 ? 14.833 -34.793 36.892 1.00 18.57 479 ARG B O 1
ATOM 9640 N N . ILE B 1 479 ? 12.792 -34.020 36.379 1.00 18.07 480 ILE B N 1
ATOM 9641 C CA . ILE B 1 479 ? 12.117 -34.854 37.368 1.00 19.40 480 ILE B CA 1
ATOM 9642 C C . ILE B 1 479 ? 11.767 -36.251 36.854 1.00 18.78 480 ILE B C 1
ATOM 9643 O O . ILE B 1 479 ? 11.902 -37.266 37.552 1.00 18.28 480 ILE B O 1
ATOM 9648 N N . THR B 1 480 ? 11.333 -36.300 35.613 1.00 18.85 481 THR B N 1
ATOM 9649 C CA . THR B 1 480 ? 10.978 -37.549 34.985 1.00 18.52 481 THR B CA 1
ATOM 9650 C C . THR B 1 480 ? 12.155 -38.544 34.957 1.00 18.22 481 THR B C 1
ATOM 9651 O O . THR B 1 480 ? 11.978 -39.741 35.190 1.00 16.48 481 THR B O 1
ATOM 9655 N N . ASN B 1 481 ? 13.359 -38.061 34.679 1.00 17.90 482 ASN B N 1
ATOM 9656 C CA . ASN B 1 481 ? 14.491 -38.966 34.649 1.00 19.08 482 ASN B CA 1
ATOM 9657 C C . ASN B 1 481 ? 14.771 -39.541 36.021 1.00 18.57 482 ASN B C 1
ATOM 9658 O O . ASN B 1 481 ? 14.995 -40.745 36.145 1.00 19.54 482 ASN B O 1
ATOM 9663 N N . GLU B 1 482 ? 14.751 -38.688 37.046 1.00 17.38 483 GLU B N 1
ATOM 9664 C CA . GLU B 1 482 ? 15.025 -39.141 38.400 1.00 16.31 483 GLU B CA 1
ATOM 9665 C C . GLU B 1 482 ? 13.997 -40.146 38.908 1.00 16.26 483 GLU B C 1
ATOM 9666 O O . GLU B 1 482 ? 14.328 -41.055 39.673 1.00 15.97 483 GLU B O 1
ATOM 9672 N N . VAL B 1 483 ? 12.748 -39.995 38.486 1.00 17.20 484 VAL B N 1
ATOM 9673 C CA . VAL B 1 483 ? 11.712 -40.933 38.911 1.00 15.64 484 VAL B CA 1
ATOM 9674 C C . VAL B 1 483 ? 11.964 -42.265 38.216 1.00 16.89 484 VAL B C 1
ATOM 9675 O O . VAL B 1 483 ? 11.521 -43.319 38.666 1.00 19.65 484 VAL B O 1
ATOM 9679 N N . ARG B 1 484 ? 12.689 -42.218 37.111 1.00 17.90 485 ARG B N 1
ATOM 9680 C CA . ARG B 1 484 ? 13.016 -43.435 36.381 1.00 17.48 485 ARG B CA 1
ATOM 9681 C C . ARG B 1 484 ? 14.071 -44.158 37.203 1.00 15.88 485 ARG B C 1
ATOM 9682 O O . ARG B 1 484 ? 14.040 -45.390 37.345 1.00 14.15 485 ARG B O 1
ATOM 9690 N N . ARG B 1 485 ? 15.012 -43.389 37.748 1.00 14.90 486 ARG B N 1
ATOM 9691 C CA . ARG B 1 485 ? 16.064 -43.978 38.572 1.00 14.88 486 ARG B CA 1
ATOM 9692 C C . ARG B 1 485 ? 15.483 -44.582 39.844 1.00 12.83 486 ARG B C 1
ATOM 9693 O O . ARG B 1 485 ? 15.966 -45.596 40.330 1.00 11.38 486 ARG B O 1
ATOM 9701 N N . VAL B 1 486 ? 14.449 -43.963 40.398 1.00 11.53 487 VAL B N 1
ATOM 9702 C CA . VAL B 1 486 ? 13.900 -44.530 41.607 1.00 11.21 487 VAL B CA 1
ATOM 9703 C C . VAL B 1 486 ? 13.421 -45.935 41.320 1.00 11.57 487 VAL B C 1
ATOM 9704 O O . VAL B 1 486 ? 13.736 -46.854 42.057 1.00 12.90 487 VAL B O 1
ATOM 9708 N N . PHE B 1 487 ? 12.679 -46.124 40.241 1.00 12.27 488 PHE B N 1
ATOM 9709 C CA . PHE B 1 487 ? 12.221 -47.472 39.930 1.00 12.48 488 PHE B CA 1
ATOM 9710 C C . PHE B 1 487 ? 13.403 -48.413 39.663 1.00 13.77 488 PHE B C 1
ATOM 9711 O O . PHE B 1 487 ? 13.418 -49.540 40.167 1.00 13.97 488 PHE B O 1
ATOM 9719 N N . ASN B 1 488 ? 14.404 -47.968 38.902 1.00 14.78 489 ASN B N 1
ATOM 9720 C CA . ASN B 1 488 ? 15.551 -48.846 38.654 1.00 16.18 489 ASN B CA 1
ATOM 9721 C C . ASN B 1 488 ? 16.252 -49.110 39.979 1.00 16.60 489 ASN B C 1
ATOM 9722 O O . ASN B 1 488 ? 16.777 -50.209 40.223 1.00 14.35 489 ASN B O 1
ATOM 9727 N N . PHE B 1 489 ? 16.253 -48.098 40.839 1.00 16.85 490 PHE B N 1
ATOM 9728 C CA . PHE B 1 489 ? 16.862 -48.246 42.145 1.00 17.62 490 PHE B CA 1
ATOM 9729 C C . PHE B 1 489 ? 16.145 -49.371 42.886 1.00 19.52 490 PHE B C 1
ATOM 9730 O O . PHE B 1 489 ? 16.785 -50.261 43.454 1.00 20.37 490 PHE B O 1
ATOM 9738 N N . ILE B 1 490 ? 14.813 -49.335 42.870 1.00 20.96 491 ILE B N 1
ATOM 9739 C CA . ILE B 1 490 ? 14.009 -50.362 43.542 1.00 22.80 491 ILE B CA 1
ATOM 9740 C C . ILE B 1 490 ? 14.263 -51.782 43.028 1.00 24.02 491 ILE B C 1
ATOM 9741 O O . ILE B 1 490 ? 14.275 -52.739 43.805 1.00 25.27 491 ILE B O 1
ATOM 9746 N N . GLU B 1 491 ? 14.451 -51.919 41.719 1.00 25.07 492 GLU B N 1
ATOM 9747 C CA . GLU B 1 491 ? 14.713 -53.221 41.110 1.00 26.20 492 GLU B CA 1
ATOM 9748 C C . GLU B 1 491 ? 16.131 -53.684 41.364 1.00 25.87 492 GLU B C 1
ATOM 9749 O O . GLU B 1 491 ? 16.368 -54.870 41.539 1.00 26.59 492 GLU B O 1
ATOM 9755 N N . ASN B 1 492 ? 17.079 -52.755 41.339 1.00 25.71 493 ASN B N 1
ATOM 9756 C CA . ASN B 1 492 ? 18.460 -53.111 41.601 1.00 24.96 493 ASN B CA 1
ATOM 9757 C C . ASN B 1 492 ? 19.149 -52.062 42.451 1.00 22.82 493 ASN B C 1
ATOM 9758 O O . ASN B 1 492 ? 19.823 -51.160 41.949 1.00 22.15 493 ASN B O 1
ATOM 9763 N N . PRO B 1 493 ? 18.968 -52.172 43.768 1.00 20.91 494 PRO B N 1
ATOM 9764 C CA . PRO B 1 493 ? 19.532 -51.289 44.793 1.00 20.95 494 PRO B CA 1
ATOM 9765 C C . PRO B 1 493 ? 21.017 -51.546 45.088 1.00 21.06 494 PRO B C 1
ATOM 9766 O O . PRO B 1 493 ? 21.602 -50.920 45.988 1.00 20.91 494 PRO B O 1
ATOM 9770 N N . TYR B 1 494 ? 21.613 -52.467 44.333 1.00 21.53 495 TYR B N 1
ATOM 9771 C CA . TYR B 1 494 ? 23.015 -52.810 44.502 1.00 22.57 495 TYR B CA 1
ATOM 9772 C C . TYR B 1 494 ? 23.878 -51.850 43.739 1.00 23.50 495 TYR B C 1
ATOM 9773 O O . TYR B 1 494 ? 24.968 -51.490 44.193 1.00 25.91 495 TYR B O 1
ATOM 9782 N N . ARG B 1 495 ? 23.386 -51.431 42.579 1.00 23.59 496 ARG B N 1
ATOM 9783 C CA . ARG B 1 495 ? 24.110 -50.468 41.767 1.00 24.48 496 ARG B CA 1
ATOM 9784 C C . ARG B 1 495 ? 24.022 -49.124 42.469 1.00 22.62 496 ARG B C 1
ATOM 9785 O O . ARG B 1 495 ? 22.938 -48.704 42.868 1.00 21.59 496 ARG B O 1
ATOM 9793 N N . PRO B 1 496 ? 25.162 -48.443 42.648 1.00 20.94 497 PRO B N 1
ATOM 9794 C CA . PRO B 1 496 ? 25.128 -47.138 43.306 1.00 19.90 497 PRO B CA 1
ATOM 9795 C C . PRO B 1 496 ? 24.274 -46.182 42.480 1.00 19.37 497 PRO B C 1
ATOM 9796 O O . PRO B 1 496 ? 24.113 -46.378 41.265 1.00 18.93 497 PRO B O 1
ATOM 9800 N N . VAL B 1 497 ? 23.717 -45.164 43.139 1.00 18.86 498 VAL B N 1
ATOM 9801 C CA . VAL B 1 497 ? 22.871 -44.178 42.467 1.00 18.41 498 VAL B CA 1
ATOM 9802 C C . VAL B 1 497 ? 22.915 -42.821 43.172 1.00 17.44 498 VAL B C 1
ATOM 9803 O O . VAL B 1 497 ? 23.239 -42.753 44.357 1.00 18.96 498 VAL B O 1
ATOM 9807 N N . THR B 1 498 ? 22.598 -41.751 42.444 1.00 16.07 499 THR B N 1
ATOM 9808 C CA . THR B 1 498 ? 22.560 -40.406 43.013 1.00 15.82 499 THR B CA 1
ATOM 9809 C C . THR B 1 498 ? 21.379 -39.613 42.464 1.00 15.40 499 THR B C 1
ATOM 9810 O O . THR B 1 498 ? 20.968 -39.780 41.306 1.00 14.64 499 THR B O 1
ATOM 9814 N N . PHE B 1 499 ? 20.830 -38.742 43.299 1.00 15.94 500 PHE B N 1
ATOM 9815 C CA . PHE B 1 499 ? 19.716 -37.932 42.872 1.00 15.12 500 PHE B CA 1
ATOM 9816 C C . PHE B 1 499 ? 20.031 -36.460 43.050 1.00 15.90 500 PHE B C 1
ATOM 9817 O O . PHE B 1 499 ? 20.494 -36.036 44.109 1.00 16.48 500 PHE B O 1
ATOM 9825 N N . ASP B 1 500 ? 19.780 -35.686 41.999 1.00 17.92 501 ASP B N 1
ATOM 9826 C CA . ASP B 1 500 ? 20.038 -34.256 42.041 1.00 19.82 501 ASP B CA 1
ATOM 9827 C C . ASP B 1 500 ? 18.822 -33.385 42.301 1.00 19.66 501 ASP B C 1
ATOM 9828 O O . ASP B 1 500 ? 18.978 -32.208 42.606 1.00 21.96 501 ASP B O 1
ATOM 9833 N N . TYR B 1 501 ? 17.617 -33.932 42.159 1.00 18.13 502 TYR B N 1
ATOM 9834 C CA . TYR B 1 501 ? 16.418 -33.135 42.395 1.00 16.46 502 TYR B CA 1
ATOM 9835 C C . TYR B 1 501 ? 15.586 -33.743 43.508 1.00 15.76 502 TYR B C 1
ATOM 9836 O O . TYR B 1 501 ? 15.289 -33.091 44.508 1.00 16.85 502 TYR B O 1
ATOM 9845 N N . LEU B 1 502 ? 15.243 -35.012 43.318 1.00 15.09 503 LEU B N 1
ATOM 9846 C CA . LEU B 1 502 ? 14.442 -35.796 44.246 1.00 12.98 503 LEU B CA 1
ATOM 9847 C C . LEU B 1 502 ? 15.124 -36.134 45.568 1.00 14.77 503 LEU B C 1
ATOM 9848 O O . LEU B 1 502 ? 16.348 -36.298 45.610 1.00 14.35 503 LEU B O 1
ATOM 9853 N N . MET B 1 503 ? 14.328 -36.206 46.644 1.00 15.08 504 MET B N 1
ATOM 9854 C CA . MET B 1 503 ? 14.822 -36.612 47.959 1.00 11.72 504 MET B CA 1
ATOM 9855 C C . MET B 1 503 ? 14.347 -38.055 47.938 1.00 12.29 504 MET B C 1
ATOM 9856 O O . MET B 1 503 ? 13.167 -38.321 47.676 1.00 10.12 504 MET B O 1
ATOM 9861 N N . VAL B 1 504 ? 15.261 -38.988 48.190 1.00 13.99 505 VAL B N 1
ATOM 9862 C CA . VAL B 1 504 ? 14.935 -40.409 48.150 1.00 12.69 505 VAL B CA 1
ATOM 9863 C C . VAL B 1 504 ? 15.441 -41.152 49.358 1.00 13.69 505 VAL B C 1
ATOM 9864 O O . VAL B 1 504 ? 16.647 -41.253 49.560 1.00 14.03 505 VAL B O 1
ATOM 9868 N N . SER B 1 505 ? 14.527 -41.672 50.165 1.00 14.53 506 SER B N 1
ATOM 9869 C CA . SER B 1 505 ? 14.930 -42.442 51.328 1.00 14.22 506 SER B CA 1
ATOM 9870 C C . SER B 1 505 ? 15.156 -43.868 50.843 1.00 15.19 506 SER B C 1
ATOM 9871 O O . SER B 1 505 ? 14.435 -44.364 49.971 1.00 14.86 506 SER B O 1
ATOM 9874 N N . PRO B 1 506 ? 16.154 -44.560 51.414 1.00 17.50 507 PRO B N 1
ATOM 9875 C CA . PRO B 1 506 ? 17.027 -44.018 52.467 1.00 19.37 507 PRO B CA 1
ATOM 9876 C C . PRO B 1 506 ? 18.394 -43.746 51.880 1.00 21.69 507 PRO B C 1
ATOM 9877 O O . PRO B 1 506 ? 19.411 -44.119 52.460 1.00 22.83 507 PRO B O 1
ATOM 9881 N N . GLN B 1 507 ? 18.404 -43.073 50.737 1.00 23.54 508 GLN B N 1
ATOM 9882 C CA . GLN B 1 507 ? 19.638 -42.770 50.032 1.00 25.12 508 GLN B CA 1
ATOM 9883 C C . GLN B 1 507 ? 20.055 -41.301 50.192 1.00 26.06 508 GLN B C 1
ATOM 9884 O O . GLN B 1 507 ? 21.200 -40.992 50.513 1.00 26.53 508 GLN B O 1
ATOM 9890 N N . ASN B 1 508 ? 19.088 -40.411 49.995 1.00 27.49 509 ASN B N 1
ATOM 9891 C CA . ASN B 1 508 ? 19.261 -38.954 50.019 1.00 26.62 509 ASN B CA 1
ATOM 9892 C C . ASN B 1 508 ? 18.902 -38.246 51.318 1.00 25.08 509 ASN B C 1
ATOM 9893 O O . ASN B 1 508 ? 19.661 -37.454 51.858 1.00 25.30 509 ASN B O 1
ATOM 9898 N N . SER B 1 509 ? 17.675 -38.511 51.741 1.00 23.99 510 SER B N 1
ATOM 9899 C CA . SER B 1 509 ? 17.017 -37.957 52.909 1.00 21.35 510 SER B CA 1
ATOM 9900 C C . SER B 1 509 ? 17.724 -37.140 53.971 1.00 20.59 510 SER B C 1
ATOM 9901 O O . SER B 1 509 ? 17.735 -35.910 53.916 1.00 19.97 510 SER B O 1
ATOM 9904 N N . ARG B 1 510 ? 18.274 -37.822 54.967 1.00 19.15 511 ARG B N 1
ATOM 9905 C CA . ARG B 1 510 ? 18.916 -37.132 56.066 1.00 18.52 511 ARG B CA 1
ATOM 9906 C C . ARG B 1 510 ? 19.926 -36.118 55.575 1.00 18.37 511 ARG B C 1
ATOM 9907 O O . ARG B 1 510 ? 19.833 -34.947 55.916 1.00 18.78 511 ARG B O 1
ATOM 9915 N N . ARG B 1 511 ? 20.872 -36.551 54.756 1.00 18.61 512 ARG B N 1
ATOM 9916 C CA . ARG B 1 511 ? 21.881 -35.628 54.264 1.00 20.62 512 ARG B CA 1
ATOM 9917 C C . ARG B 1 511 ? 21.264 -34.411 53.597 1.00 20.73 512 ARG B C 1
ATOM 9918 O O . ARG B 1 511 ? 21.696 -33.276 53.817 1.00 19.33 512 ARG B O 1
ATOM 9926 N N . LEU B 1 512 ? 20.257 -34.663 52.770 1.00 21.26 513 LEU B N 1
ATOM 9927 C CA . LEU B 1 512 ? 19.575 -33.596 52.050 1.00 21.45 513 LEU B CA 1
ATOM 9928 C C . LEU B 1 512 ? 18.795 -32.651 52.960 1.00 20.74 513 LEU B C 1
ATOM 9929 O O . LEU B 1 512 ? 18.777 -31.441 52.730 1.00 20.05 513 LEU B O 1
ATOM 9934 N N . LEU B 1 513 ? 18.152 -33.191 53.991 1.00 19.62 514 LEU B N 1
ATOM 9935 C CA . LEU B 1 513 ? 17.398 -32.346 54.913 1.00 19.54 514 LEU B CA 1
ATOM 9936 C C . LEU B 1 513 ? 18.354 -31.587 55.823 1.00 20.25 514 LEU B C 1
ATOM 9937 O O . LEU B 1 513 ? 18.240 -30.368 55.981 1.00 20.14 514 LEU B O 1
ATOM 9942 N N . TYR B 1 514 ? 19.299 -32.296 56.430 1.00 20.43 515 TYR B N 1
ATOM 9943 C CA . TYR B 1 514 ? 20.256 -31.611 57.292 1.00 20.81 515 TYR B CA 1
ATOM 9944 C C . TYR B 1 514 ? 20.853 -30.478 56.478 1.00 20.53 515 TYR B C 1
ATOM 9945 O O . TYR B 1 514 ? 20.949 -29.344 56.935 1.00 20.71 515 TYR B O 1
ATOM 9954 N N . GLU B 1 515 ? 21.231 -30.787 55.251 1.00 20.48 516 GLU B N 1
ATOM 9955 C CA . GLU B 1 515 ? 21.801 -29.774 54.397 1.00 21.08 516 GLU B CA 1
ATOM 9956 C C . GLU B 1 515 ? 20.896 -28.558 54.295 1.00 22.24 516 GLU B C 1
ATOM 9957 O O . GLU B 1 515 ? 21.367 -27.423 54.364 1.00 22.23 516 GLU B O 1
ATOM 9963 N N . MET B 1 516 ? 19.594 -28.766 54.139 1.00 22.64 517 MET B N 1
ATOM 9964 C CA . MET B 1 516 ? 18.726 -27.609 54.005 1.00 22.47 517 MET B CA 1
ATOM 9965 C C . MET B 1 516 ? 18.475 -26.849 55.284 1.00 23.38 517 MET B C 1
ATOM 9966 O O . MET B 1 516 ? 18.374 -25.618 55.254 1.00 24.14 517 MET B O 1
ATOM 9971 N N . VAL B 1 517 ? 18.395 -27.554 56.406 1.00 23.70 518 VAL B N 1
ATOM 9972 C CA . VAL B 1 517 ? 18.201 -26.881 57.682 1.00 24.69 518 VAL B CA 1
ATOM 9973 C C . VAL B 1 517 ? 19.472 -26.069 57.940 1.00 26.35 518 VAL B C 1
ATOM 9974 O O . VAL B 1 517 ? 19.422 -24.872 58.260 1.00 24.66 518 VAL B O 1
ATOM 9978 N N . ASP B 1 518 ? 20.614 -26.729 57.773 1.00 28.08 519 ASP B N 1
ATOM 9979 C CA . ASP B 1 518 ? 21.892 -26.077 58.019 1.00 29.87 519 ASP B CA 1
ATOM 9980 C C . ASP B 1 518 ? 22.056 -24.825 57.157 1.00 30.55 519 ASP B C 1
ATOM 9981 O O . ASP B 1 518 ? 22.687 -23.849 57.577 1.00 29.97 519 ASP B O 1
ATOM 9986 N N . ARG B 1 519 ? 21.489 -24.835 55.956 1.00 31.14 520 ARG B N 1
ATOM 9987 C CA . ARG B 1 519 ? 21.608 -23.665 55.093 1.00 31.01 520 ARG B CA 1
ATOM 9988 C C . ARG B 1 519 ? 20.808 -22.491 55.652 1.00 30.66 520 ARG B C 1
ATOM 9989 O O . ARG B 1 519 ? 21.227 -21.339 55.556 1.00 30.78 520 ARG B O 1
ATOM 9997 N N . GLU B 1 520 ? 19.649 -22.780 56.235 1.00 29.28 521 GLU B N 1
ATOM 9998 C CA . GLU B 1 520 ? 18.841 -21.716 56.807 1.00 26.60 521 GLU B CA 1
ATOM 9999 C C . GLU B 1 520 ? 19.584 -21.208 58.031 1.00 26.37 521 GLU B C 1
ATOM 10000 O O . GLU B 1 520 ? 19.612 -20.008 58.312 1.00 24.67 521 GLU B O 1
ATOM 10006 N N . ILE B 1 521 ? 20.192 -22.139 58.753 1.00 27.13 522 ILE B N 1
ATOM 10007 C CA . ILE B 1 521 ? 20.943 -21.788 59.941 1.00 27.78 522 ILE B CA 1
ATOM 10008 C C . ILE B 1 521 ? 22.034 -20.805 59.562 1.00 28.05 522 ILE B C 1
ATOM 10009 O O . ILE B 1 521 ? 22.189 -19.772 60.191 1.00 28.35 522 ILE B O 1
ATOM 10014 N N . ALA B 1 522 ? 22.783 -21.123 58.519 1.00 28.71 523 ALA B N 1
ATOM 10015 C CA . ALA B 1 522 ? 23.854 -20.247 58.086 1.00 29.51 523 ALA B CA 1
ATOM 10016 C C . ALA B 1 522 ? 23.300 -18.870 57.749 1.00 30.85 523 ALA B C 1
ATOM 10017 O O . ALA B 1 522 ? 23.778 -17.862 58.258 1.00 32.73 523 ALA B O 1
ATOM 10019 N N . ASN B 1 523 ? 22.282 -18.821 56.901 1.00 31.37 524 ASN B N 1
ATOM 10020 C CA . ASN B 1 523 ? 21.702 -17.539 56.511 1.00 32.08 524 ASN B CA 1
ATOM 10021 C C . ASN B 1 523 ? 21.279 -16.654 57.671 1.00 32.23 524 ASN B C 1
ATOM 10022 O O . ASN B 1 523 ? 21.559 -15.452 57.675 1.00 32.58 524 ASN B O 1
ATOM 10027 N N . ALA B 1 524 ? 20.587 -17.232 58.646 1.00 30.94 525 ALA B N 1
ATOM 10028 C CA . ALA B 1 524 ? 20.130 -16.462 59.791 1.00 30.40 525 ALA B CA 1
ATOM 10029 C C . ALA B 1 524 ? 21.316 -15.812 60.484 1.00 31.11 525 ALA B C 1
ATOM 10030 O O . ALA B 1 524 ? 21.337 -14.601 60.685 1.00 29.44 525 ALA B O 1
ATOM 10032 N N . GLN B 1 525 ? 22.301 -16.635 60.837 1.00 33.12 526 GLN B N 1
ATOM 10033 C CA . GLN B 1 525 ? 23.499 -16.176 61.528 1.00 35.44 526 GLN B CA 1
ATOM 10034 C C . GLN B 1 525 ? 24.225 -15.090 60.743 1.00 36.01 526 GLN B C 1
ATOM 10035 O O . GLN B 1 525 ? 25.113 -14.418 61.264 1.00 37.40 526 GLN B O 1
ATOM 10041 N N . GLN B 1 526 ? 23.838 -14.913 59.488 1.00 36.18 527 GLN B N 1
ATOM 10042 C CA . GLN B 1 526 ? 24.459 -13.899 58.651 1.00 37.79 527 GLN B CA 1
ATOM 10043 C C . GLN B 1 526 ? 23.441 -12.796 58.387 1.00 38.86 527 GLN B C 1
ATOM 10044 O O . GLN B 1 526 ? 23.584 -12.003 57.461 1.00 37.48 527 GLN B O 1
ATOM 10050 N N . GLY B 1 527 ? 22.407 -12.756 59.222 1.00 40.43 528 GLY B N 1
ATOM 10051 C CA . GLY B 1 527 ? 21.371 -11.750 59.081 1.00 41.34 528 GLY B CA 1
ATOM 10052 C C . GLY B 1 527 ? 20.528 -11.862 57.822 1.00 42.20 528 GLY B C 1
ATOM 10053 O O . GLY B 1 527 ? 19.798 -10.931 57.484 1.00 43.39 528 GLY B O 1
ATOM 10054 N N . LEU B 1 528 ? 20.614 -12.984 57.116 1.00 42.04 529 LEU B N 1
ATOM 10055 C CA . LEU B 1 528 ? 19.818 -13.149 55.901 1.00 40.48 529 LEU B CA 1
ATOM 10056 C C . LEU B 1 528 ? 18.465 -13.745 56.242 1.00 38.94 529 LEU B C 1
ATOM 10057 O O . LEU B 1 528 ? 18.355 -14.558 57.161 1.00 40.73 529 LEU B O 1
ATOM 10062 N N . PRO B 1 529 ? 17.414 -13.354 55.508 1.00 37.20 530 PRO B N 1
ATOM 10063 C CA . PRO B 1 529 ? 16.087 -13.904 55.797 1.00 36.13 530 PRO B CA 1
ATOM 10064 C C . PRO B 1 529 ? 16.138 -15.431 55.696 1.00 34.59 530 PRO B C 1
ATOM 10065 O O . PRO B 1 529 ? 16.833 -15.991 54.844 1.00 34.54 530 PRO B O 1
ATOM 10069 N N . SER B 1 530 ? 15.420 -16.105 56.584 1.00 32.45 531 SER B N 1
ATOM 10070 C CA . SER B 1 530 ? 15.410 -17.555 56.583 1.00 29.68 531 SER B CA 1
ATOM 10071 C C . SER B 1 530 ? 14.072 -18.094 57.040 1.00 28.20 531 SER B C 1
ATOM 10072 O O . SER B 1 530 ? 13.172 -17.346 57.411 1.00 28.38 531 SER B O 1
ATOM 10075 N N . GLY B 1 531 ? 13.947 -19.410 57.002 1.00 27.09 532 GLY B N 1
ATOM 10076 C CA . GLY B 1 531 ? 12.715 -20.021 57.434 1.00 24.57 532 GLY B CA 1
ATOM 10077 C C . GLY B 1 531 ? 12.533 -21.454 56.990 1.00 23.35 532 GLY B C 1
ATOM 10078 O O . GLY B 1 531 ? 12.949 -21.851 55.893 1.00 23.75 532 GLY B O 1
ATOM 10079 N N . ILE B 1 532 ? 11.917 -22.229 57.874 1.00 20.14 533 ILE B N 1
ATOM 10080 C CA . ILE B 1 532 ? 11.613 -23.613 57.612 1.00 16.99 533 ILE B CA 1
ATOM 10081 C C . ILE B 1 532 ? 10.157 -23.796 57.966 1.00 16.53 533 ILE B C 1
ATOM 10082 O O . ILE B 1 532 ? 9.756 -23.569 59.108 1.00 17.94 533 ILE B O 1
ATOM 10087 N N . THR B 1 533 ? 9.358 -24.166 56.979 1.00 15.26 534 THR B N 1
ATOM 10088 C CA . THR B 1 533 ? 7.943 -24.422 57.196 1.00 15.22 534 THR B CA 1
ATOM 10089 C C . THR B 1 533 ? 7.667 -25.873 56.775 1.00 15.24 534 THR B C 1
ATOM 10090 O O . THR B 1 533 ? 7.948 -26.262 55.634 1.00 16.07 534 THR B O 1
ATOM 10094 N N . LEU B 1 534 ? 7.135 -26.671 57.698 1.00 13.83 535 LEU B N 1
ATOM 10095 C CA . LEU B 1 534 ? 6.822 -28.075 57.429 1.00 12.90 535 LEU B CA 1
ATOM 10096 C C . LEU B 1 534 ? 5.384 -28.444 57.701 1.00 12.84 535 LEU B C 1
ATOM 10097 O O . LEU B 1 534 ? 4.786 -28.014 58.690 1.00 12.95 535 LEU B O 1
ATOM 10102 N N . LYS B 1 535 ? 4.847 -29.258 56.801 1.00 13.68 536 LYS B N 1
ATOM 10103 C CA . LYS B 1 535 ? 3.490 -29.783 56.893 1.00 12.81 536 LYS B CA 1
ATOM 10104 C C . LYS B 1 535 ? 3.731 -31.291 56.836 1.00 12.78 536 LYS B C 1
ATOM 10105 O O . LYS B 1 535 ? 4.039 -31.841 55.778 1.00 12.35 536 LYS B O 1
ATOM 10111 N N . LEU B 1 536 ? 3.627 -31.941 57.990 1.00 13.36 537 LEU B N 1
ATOM 10112 C CA . LEU B 1 536 ? 3.837 -33.385 58.109 1.00 14.36 537 LEU B CA 1
ATOM 10113 C C . LEU B 1 536 ? 2.737 -34.034 58.920 1.00 15.08 537 LEU B C 1
ATOM 10114 O O . LEU B 1 536 ? 1.954 -33.346 59.571 1.00 16.48 537 LEU B O 1
ATOM 10119 N N . ASN B 1 537 ? 2.700 -35.362 58.914 1.00 15.52 538 ASN B N 1
ATOM 10120 C CA . ASN B 1 537 ? 1.710 -36.069 59.705 1.00 16.15 538 ASN B CA 1
ATOM 10121 C C . ASN B 1 537 ? 2.342 -36.457 61.026 1.00 17.23 538 ASN B C 1
ATOM 10122 O O . ASN B 1 537 ? 1.641 -36.632 62.024 1.00 19.11 538 ASN B O 1
ATOM 10127 N N . ASN B 1 538 ? 3.666 -36.591 61.039 1.00 16.66 539 ASN B N 1
ATOM 10128 C CA . ASN B 1 538 ? 4.365 -36.929 62.265 1.00 17.20 539 ASN B CA 1
ATOM 10129 C C . ASN B 1 538 ? 5.769 -36.366 62.218 1.00 18.39 539 ASN B C 1
ATOM 10130 O O . ASN B 1 538 ? 6.408 -36.350 61.166 1.00 18.45 539 ASN B O 1
ATOM 10135 N N . LEU B 1 539 ? 6.237 -35.894 63.369 1.00 19.29 540 LEU B N 1
ATOM 10136 C CA . LEU B 1 539 ? 7.578 -35.336 63.519 1.00 19.34 540 LEU B CA 1
ATOM 10137 C C . LEU B 1 539 ? 8.130 -35.997 64.776 1.00 19.77 540 LEU B C 1
ATOM 10138 O O . LEU B 1 539 ? 7.764 -35.614 65.890 1.00 21.08 540 LEU B O 1
ATOM 10143 N N . VAL B 1 540 ? 8.995 -36.991 64.602 1.00 20.19 541 VAL B N 1
ATOM 10144 C CA . VAL B 1 540 ? 9.537 -37.722 65.745 1.00 20.75 541 VAL B CA 1
ATOM 10145 C C . VAL B 1 540 ? 11.041 -38.004 65.697 1.00 21.87 541 VAL B C 1
ATOM 10146 O O . VAL B 1 540 ? 11.671 -38.236 66.729 1.00 23.54 541 VAL B O 1
ATOM 10150 N N . ASP B 1 541 ? 11.621 -37.979 64.508 1.00 22.40 542 ASP B N 1
ATOM 10151 C CA . ASP B 1 541 ? 13.043 -38.264 64.365 1.00 23.01 542 ASP B CA 1
ATOM 10152 C C . ASP B 1 541 ? 13.942 -37.389 65.239 1.00 23.94 542 ASP B C 1
ATOM 10153 O O . ASP B 1 541 ? 13.886 -36.158 65.199 1.00 24.41 542 ASP B O 1
ATOM 10158 N N . LYS B 1 542 ? 14.781 -38.040 66.030 1.00 24.54 543 LYS B N 1
ATOM 10159 C CA . LYS B 1 542 ? 15.698 -37.351 66.938 1.00 24.70 543 LYS B CA 1
ATOM 10160 C C . LYS B 1 542 ? 16.583 -36.326 66.218 1.00 24.36 543 LYS B C 1
ATOM 10161 O O . LYS B 1 542 ? 16.533 -35.122 66.499 1.00 23.22 543 LYS B O 1
ATOM 10167 N N . GLY B 1 543 ? 17.400 -36.817 65.294 1.00 23.10 544 GLY B N 1
ATOM 10168 C CA . GLY B 1 543 ? 18.294 -35.945 64.562 1.00 21.81 544 GLY B CA 1
ATOM 10169 C C . GLY B 1 543 ? 17.644 -34.752 63.895 1.00 21.58 544 GLY B C 1
ATOM 10170 O O . GLY B 1 543 ? 18.268 -33.704 63.784 1.00 22.37 544 GLY B O 1
ATOM 10171 N N . LEU B 1 544 ? 16.405 -34.896 63.438 1.00 21.05 545 LEU B N 1
ATOM 10172 C CA . LEU B 1 544 ? 15.727 -33.786 62.775 1.00 20.63 545 LEU B CA 1
ATOM 10173 C C . LEU B 1 544 ? 15.113 -32.802 63.767 1.00 20.97 545 LEU B C 1
ATOM 10174 O O . LEU B 1 544 ? 15.080 -31.589 63.522 1.00 20.15 545 LEU B O 1
ATOM 10179 N N . VAL B 1 545 ? 14.616 -33.307 64.889 1.00 20.62 546 VAL B N 1
ATOM 10180 C CA . VAL B 1 545 ? 14.048 -32.410 65.871 1.00 20.18 546 VAL B CA 1
ATOM 10181 C C . VAL B 1 545 ? 15.212 -31.587 66.388 1.00 20.87 546 VAL B C 1
ATOM 10182 O O . VAL B 1 545 ? 15.135 -30.359 66.462 1.00 20.79 546 VAL B O 1
ATOM 10186 N N . ASP B 1 546 ? 16.304 -32.262 66.728 1.00 21.61 547 ASP B N 1
ATOM 10187 C CA . ASP B 1 546 ? 17.469 -31.556 67.228 1.00 23.14 547 ASP B CA 1
ATOM 10188 C C . ASP B 1 546 ? 17.908 -30.526 66.213 1.00 23.87 547 ASP B C 1
ATOM 10189 O O . ASP B 1 546 ? 18.344 -29.438 66.577 1.00 25.09 547 ASP B O 1
ATOM 10194 N N . ARG B 1 547 ? 17.789 -30.857 64.933 1.00 23.57 548 ARG B N 1
ATOM 10195 C CA . ARG B 1 547 ? 18.182 -29.915 63.895 1.00 22.56 548 ARG B CA 1
ATOM 10196 C C . ARG B 1 547 ? 17.268 -28.692 63.896 1.00 22.70 548 ARG B C 1
ATOM 10197 O O . ARG B 1 547 ? 17.728 -27.560 63.747 1.00 22.33 548 ARG B O 1
ATOM 10205 N N . LEU B 1 548 ? 15.968 -28.919 64.052 1.00 21.32 549 LEU B N 1
ATOM 10206 C CA . LEU B 1 548 ? 15.027 -27.810 64.068 1.00 20.50 549 LEU B CA 1
ATOM 10207 C C . LEU B 1 548 ? 15.307 -26.937 65.300 1.00 20.44 549 LEU B C 1
ATOM 10208 O O . LEU B 1 548 ? 15.269 -25.701 65.219 1.00 19.30 549 LEU B O 1
ATOM 10213 N N . TYR B 1 549 ? 15.594 -27.586 66.429 1.00 18.53 550 TYR B N 1
ATOM 10214 C CA . TYR B 1 549 ? 15.924 -26.888 67.669 1.00 19.63 550 TYR B CA 1
ATOM 10215 C C . TYR B 1 549 ? 17.113 -25.987 67.350 1.00 20.30 550 TYR B C 1
ATOM 10216 O O . TYR B 1 549 ? 17.125 -24.798 67.660 1.00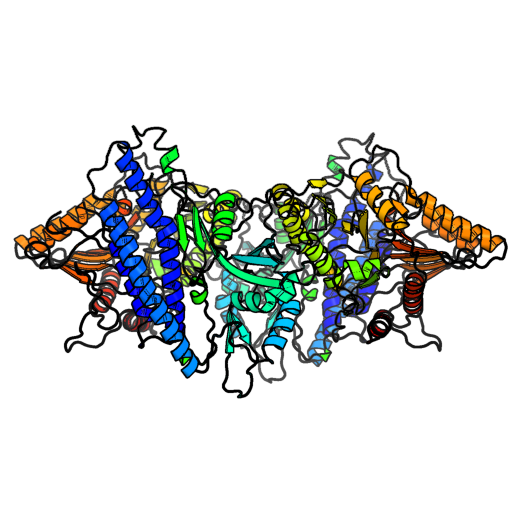 20.55 550 TYR B O 1
ATOM 10225 N N . ALA B 1 550 ? 18.119 -26.577 66.717 1.00 21.92 551 ALA B N 1
ATOM 10226 C CA . ALA B 1 550 ? 19.316 -25.846 66.351 1.00 21.72 551 ALA B CA 1
ATOM 10227 C C . ALA B 1 550 ? 18.946 -24.645 65.481 1.00 23.11 551 ALA B C 1
ATOM 10228 O O . ALA B 1 550 ? 19.528 -23.567 65.620 1.00 23.41 551 ALA B O 1
ATOM 10230 N N . ALA B 1 551 ? 17.983 -24.821 64.582 1.00 24.02 552 ALA B N 1
ATOM 10231 C CA . ALA B 1 551 ? 17.571 -23.727 63.712 1.00 26.15 552 ALA B CA 1
ATOM 10232 C C . ALA B 1 551 ? 16.913 -22.589 64.492 1.00 28.47 552 ALA B C 1
ATOM 10233 O O . ALA B 1 551 ? 17.240 -21.417 64.285 1.00 29.11 552 ALA B O 1
ATOM 10235 N N . SER B 1 552 ? 15.972 -22.928 65.370 1.00 30.83 553 SER B N 1
ATOM 10236 C CA . SER B 1 552 ? 15.297 -21.913 66.172 1.00 31.40 553 SER B CA 1
ATOM 10237 C C . SER B 1 552 ? 16.375 -21.173 66.925 1.00 31.59 553 SER B C 1
ATOM 10238 O O . SER B 1 552 ? 16.566 -19.977 66.741 1.00 29.20 553 SER B O 1
ATOM 10241 N N . SER B 1 553 ? 17.088 -21.909 67.768 1.00 33.00 554 SER B N 1
ATOM 10242 C CA . SER B 1 553 ? 18.154 -21.332 68.565 1.00 34.29 554 SER B CA 1
ATOM 10243 C C . SER B 1 553 ? 19.105 -20.497 67.706 1.00 34.23 554 SER B C 1
ATOM 10244 O O . SER B 1 553 ? 19.795 -19.616 68.212 1.00 35.19 554 SER B O 1
ATOM 10247 N N . SER B 1 554 ? 19.139 -20.754 66.405 1.00 33.05 555 SER B N 1
ATOM 10248 C CA . SER B 1 554 ? 20.025 -19.986 65.545 1.00 31.11 555 SER B CA 1
ATOM 10249 C C . SER B 1 554 ? 19.351 -18.780 64.925 1.00 30.22 555 SER B C 1
ATOM 10250 O O . SER B 1 554 ? 19.966 -18.045 64.163 1.00 29.28 555 SER B O 1
ATOM 10253 N N . GLY B 1 555 ? 18.086 -18.569 65.270 1.00 31.30 556 GLY B N 1
ATOM 10254 C CA . GLY B 1 555 ? 17.343 -17.436 64.731 1.00 29.35 556 GLY B CA 1
ATOM 10255 C C . GLY B 1 555 ? 16.482 -17.754 63.511 1.00 29.02 556 GLY B C 1
ATOM 10256 O O . GLY B 1 555 ? 16.021 -16.851 62.802 1.00 27.77 556 GLY B O 1
ATOM 10257 N N . VAL B 1 556 ? 16.241 -19.035 63.260 1.00 27.37 557 VAL B N 1
ATOM 10258 C CA . VAL B 1 556 ? 15.445 -19.420 62.108 1.00 25.18 557 VAL B CA 1
ATOM 10259 C C . VAL B 1 556 ? 13.967 -19.587 62.449 1.00 24.06 557 VAL B C 1
ATOM 10260 O O . VAL B 1 556 ? 13.616 -20.250 63.416 1.00 25.82 557 VAL B O 1
ATOM 10264 N N . PRO B 1 557 ? 13.081 -18.977 61.658 1.00 22.81 558 PRO B N 1
ATOM 10265 C CA . PRO B 1 557 ? 11.640 -19.091 61.906 1.00 22.22 558 PRO B CA 1
ATOM 10266 C C . PRO B 1 557 ? 11.160 -20.485 61.470 1.00 22.37 558 PRO B C 1
ATOM 10267 O O . PRO B 1 557 ? 11.226 -20.812 60.277 1.00 21.47 558 PRO B O 1
ATOM 10271 N N . VAL B 1 558 ? 10.704 -21.304 62.424 1.00 21.70 559 VAL B N 1
ATOM 10272 C CA . VAL B 1 558 ? 10.221 -22.649 62.110 1.00 21.97 559 VAL B CA 1
ATOM 10273 C C . VAL B 1 558 ? 8.724 -22.738 62.356 1.00 23.43 559 VAL B C 1
ATOM 10274 O O . VAL B 1 558 ? 8.257 -22.521 63.473 1.00 23.58 559 VAL B O 1
ATOM 10278 N N . ASN B 1 559 ? 7.976 -23.041 61.299 1.00 24.23 560 ASN B N 1
ATOM 10279 C CA . ASN B 1 559 ? 6.527 -23.174 61.389 1.00 24.02 560 ASN B CA 1
ATOM 10280 C C . ASN B 1 559 ? 6.145 -24.604 61.072 1.00 22.48 560 ASN B C 1
ATOM 10281 O O . ASN B 1 559 ? 6.430 -25.100 59.986 1.00 22.95 560 ASN B O 1
ATOM 10286 N N . LEU B 1 560 ? 5.476 -25.255 62.013 1.00 20.42 561 LEU B N 1
ATOM 10287 C CA . LEU B 1 560 ? 5.106 -26.640 61.828 1.00 18.39 561 LEU B CA 1
ATOM 10288 C C . LEU B 1 560 ? 3.619 -26.931 61.864 1.00 18.20 561 LEU B C 1
ATOM 10289 O O . LEU B 1 560 ? 2.910 -26.500 62.775 1.00 18.03 561 LEU B O 1
ATOM 10294 N N . LEU B 1 561 ? 3.145 -27.657 60.859 1.00 16.70 562 LEU B N 1
ATOM 10295 C CA . LEU B 1 561 ? 1.757 -28.072 60.846 1.00 15.37 562 LEU B CA 1
ATOM 10296 C C . LEU B 1 561 ? 1.794 -29.589 60.873 1.00 15.07 562 LEU B C 1
ATOM 10297 O O . LEU B 1 561 ? 1.853 -30.243 59.830 1.00 16.04 562 LEU B O 1
ATOM 10302 N N . VAL B 1 562 ? 1.810 -30.146 62.081 1.00 15.59 563 VAL B N 1
ATOM 10303 C CA . VAL B 1 562 ? 1.849 -31.599 62.265 1.00 15.48 563 VAL B CA 1
ATOM 10304 C C . VAL B 1 562 ? 0.496 -32.086 62.757 1.00 15.72 563 VAL B C 1
ATOM 10305 O O . VAL B 1 562 ? 0.021 -31.647 63.796 1.00 16.75 563 VAL B O 1
ATOM 10309 N N . ARG B 1 563 ? -0.130 -33.008 62.043 1.00 16.31 564 ARG B N 1
ATOM 10310 C CA . ARG B 1 563 ? -1.440 -33.422 62.502 1.00 17.96 564 ARG B CA 1
ATOM 10311 C C . ARG B 1 563 ? -1.416 -34.564 63.480 1.00 17.16 564 ARG B C 1
ATOM 10312 O O . ARG B 1 563 ? -2.294 -34.648 64.318 1.00 18.78 564 ARG B O 1
ATOM 10320 N N . GLY B 1 564 ? -0.419 -35.433 63.379 1.00 16.87 565 GLY B N 1
ATOM 10321 C CA . GLY B 1 564 ? -0.352 -36.573 64.272 1.00 17.92 565 GLY B CA 1
ATOM 10322 C C . GLY B 1 564 ? 0.616 -36.403 65.427 1.00 17.53 565 GLY B C 1
ATOM 10323 O O . GLY B 1 564 ? 0.506 -35.450 66.190 1.00 17.89 565 GLY B O 1
ATOM 10324 N N . MET B 1 565 ? 1.550 -37.344 65.557 1.00 17.68 566 MET B N 1
ATOM 10325 C CA . MET B 1 565 ? 2.565 -37.335 66.615 1.00 17.27 566 MET B CA 1
ATOM 10326 C C . MET B 1 565 ? 3.666 -36.310 66.353 1.00 19.10 566 MET B C 1
ATOM 10327 O O . MET B 1 565 ? 4.256 -36.283 65.271 1.00 20.31 566 MET B O 1
ATOM 10332 N N . CYS B 1 566 ? 3.950 -35.490 67.363 1.00 20.20 567 CYS B N 1
ATOM 10333 C CA . CYS B 1 566 ? 5.010 -34.480 67.302 1.00 20.35 567 CYS B CA 1
ATOM 10334 C C . CYS B 1 566 ? 5.799 -34.535 68.605 1.00 21.91 567 CYS B C 1
ATOM 10335 O O . CYS B 1 566 ? 5.297 -34.138 69.653 1.00 21.62 567 CYS B O 1
ATOM 10338 N N . SER B 1 567 ? 7.032 -35.025 68.551 1.00 23.10 568 SER B N 1
ATOM 10339 C CA . SER B 1 567 ? 7.826 -35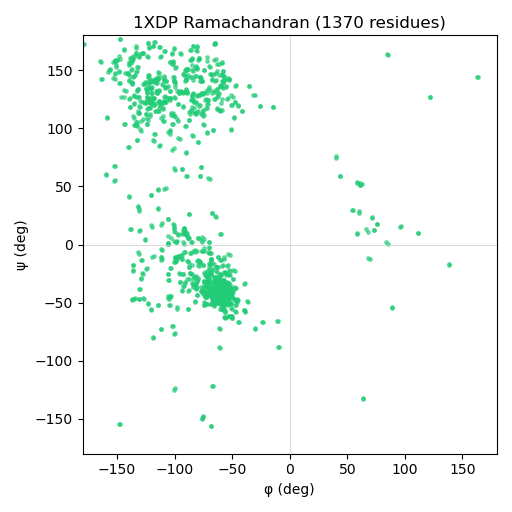.104 69.768 1.00 24.66 568 SER B CA 1
ATOM 10340 C C . SER B 1 567 ? 8.536 -33.800 70.054 1.00 23.08 568 SER B C 1
ATOM 10341 O O . SER B 1 567 ? 8.976 -33.556 71.170 1.00 23.08 568 SER B O 1
ATOM 10344 N N . LEU B 1 568 ? 8.648 -32.958 69.039 1.00 23.07 569 LEU B N 1
ATOM 10345 C CA . LEU B 1 568 ? 9.299 -31.674 69.204 1.00 23.01 569 LEU B CA 1
ATOM 10346 C C . LEU B 1 568 ? 8.458 -30.791 70.126 1.00 25.20 569 LEU B C 1
ATOM 10347 O O . LEU B 1 568 ? 7.247 -30.663 69.939 1.00 24.16 569 LEU B O 1
ATOM 10352 N N . ILE B 1 569 ? 9.102 -30.199 71.130 1.00 27.67 570 ILE B N 1
ATOM 10353 C CA . ILE B 1 569 ? 8.412 -29.321 72.077 1.00 29.57 570 ILE B CA 1
ATOM 10354 C C . ILE B 1 569 ? 8.698 -27.874 71.723 1.00 30.91 570 ILE B C 1
ATOM 10355 O O . ILE B 1 569 ? 9.816 -27.398 71.867 1.00 30.93 570 ILE B O 1
ATOM 10360 N N . PRO B 1 570 ? 7.680 -27.153 71.248 1.00 32.87 571 PRO B N 1
ATOM 10361 C CA . PRO B 1 570 ? 7.839 -25.753 70.870 1.00 34.46 571 PRO B CA 1
ATOM 10362 C C . PRO B 1 570 ? 7.802 -24.783 72.044 1.00 37.82 571 PRO B C 1
ATOM 10363 O O . PRO B 1 570 ? 7.166 -25.041 73.071 1.00 38.48 571 PRO B O 1
ATOM 10367 N N . ASN B 1 571 ? 8.492 -23.662 71.868 1.00 41.22 572 ASN B N 1
ATOM 10368 C CA . ASN B 1 571 ? 8.550 -22.597 72.857 1.00 44.77 572 ASN B CA 1
ATOM 10369 C C . ASN B 1 571 ? 9.346 -22.859 74.116 1.00 46.01 572 ASN B C 1
ATOM 10370 O O . ASN B 1 571 ? 9.091 -22.232 75.141 1.00 45.92 572 ASN B O 1
ATOM 10375 N N . LEU B 1 572 ? 10.289 -23.789 74.067 1.00 48.50 573 LEU B N 1
ATOM 10376 C CA . LEU B 1 572 ? 11.105 -24.045 75.244 1.00 51.11 573 LEU B CA 1
ATOM 10377 C C . LEU B 1 572 ? 12.120 -22.903 75.278 1.00 52.72 573 LEU B C 1
ATOM 10378 O O . LEU B 1 572 ? 12.886 -22.725 74.331 1.00 52.72 573 LEU B O 1
ATOM 10383 N N . GLU B 1 573 ? 12.110 -22.117 76.352 1.00 54.71 574 GLU B N 1
ATOM 10384 C CA . GLU B 1 573 ? 13.039 -20.995 76.474 1.00 56.33 574 GLU B CA 1
ATOM 10385 C C . GLU B 1 573 ? 14.472 -21.399 76.144 1.00 55.59 574 GLU B C 1
ATOM 10386 O O . GLU B 1 573 ? 15.031 -22.317 76.757 1.00 55.33 574 GLU B O 1
ATOM 10392 N N . GLY B 1 574 ? 15.049 -20.707 75.163 1.00 54.34 575 GLY B N 1
ATOM 10393 C CA . GLY B 1 574 ? 16.419 -20.963 74.743 1.00 52.95 575 GLY B CA 1
ATOM 10394 C C . GLY B 1 574 ? 16.645 -22.235 73.947 1.00 52.19 575 GLY B C 1
ATOM 10395 O O . GLY B 1 574 ? 17.787 -22.664 73.749 1.00 52.30 575 GLY B O 1
ATOM 10396 N N . ILE B 1 575 ? 15.561 -22.846 73.486 1.00 50.62 576 ILE B N 1
ATOM 10397 C CA . ILE B 1 575 ? 15.665 -24.074 72.725 1.00 47.87 576 ILE B CA 1
ATOM 10398 C C . ILE B 1 575 ? 14.768 -24.036 71.500 1.00 46.90 576 ILE B C 1
ATOM 10399 O O . ILE B 1 575 ? 15.203 -24.373 70.404 1.00 47.48 576 ILE B O 1
ATOM 10404 N N . SER B 1 576 ? 13.521 -23.615 71.680 1.00 44.89 577 SER B N 1
ATOM 10405 C CA . SER B 1 576 ? 12.591 -23.545 70.554 1.00 42.54 577 SER B CA 1
ATOM 10406 C C . SER B 1 576 ? 11.720 -22.290 70.586 1.00 41.73 577 SER B C 1
ATOM 10407 O O . SER B 1 576 ? 10.522 -22.341 70.288 1.00 41.74 577 SER B O 1
ATOM 10410 N N . ASP B 1 577 ? 12.337 -21.163 70.927 1.00 40.90 578 ASP B N 1
ATOM 10411 C CA . ASP B 1 577 ? 11.636 -19.887 71.028 1.00 40.08 578 ASP B CA 1
ATOM 10412 C C . ASP B 1 577 ? 11.038 -19.437 69.709 1.00 38.82 578 ASP B C 1
ATOM 10413 O O . ASP B 1 577 ? 10.016 -18.750 69.683 1.00 38.92 578 ASP B O 1
ATOM 10418 N N . ASN B 1 578 ? 11.678 -19.823 68.614 1.00 36.76 579 ASN B N 1
ATOM 10419 C CA . ASN B 1 578 ? 11.212 -19.429 67.290 1.00 35.09 579 ASN B CA 1
ATOM 10420 C C . ASN B 1 578 ? 10.431 -20.480 66.533 1.00 33.61 579 ASN B C 1
ATOM 10421 O O . ASN B 1 578 ? 10.270 -20.383 65.319 1.00 33.45 579 ASN B O 1
ATOM 10426 N N . ILE B 1 579 ? 9.952 -21.487 67.237 1.00 32.35 580 ILE B N 1
ATOM 10427 C CA . ILE B 1 579 ? 9.214 -22.534 66.580 1.00 31.04 580 ILE B CA 1
ATOM 10428 C C . ILE B 1 579 ? 7.759 -22.423 66.962 1.00 30.61 580 ILE B C 1
ATOM 10429 O O . ILE B 1 579 ? 7.410 -22.449 68.136 1.00 31.11 580 ILE B O 1
ATOM 10434 N N . ARG B 1 580 ? 6.908 -22.287 65.958 1.00 30.61 581 ARG B N 1
ATOM 10435 C CA . ARG B 1 580 ? 5.476 -22.209 66.190 1.00 29.65 581 ARG B CA 1
ATOM 10436 C C . ARG B 1 580 ? 4.863 -23.520 65.658 1.00 28.21 581 ARG B C 1
ATOM 10437 O O . ARG B 1 580 ? 4.950 -23.814 64.467 1.00 27.75 581 ARG B O 1
ATOM 10445 N N . ALA B 1 581 ? 4.255 -24.304 66.545 1.00 26.98 582 ALA B N 1
ATOM 10446 C CA . ALA B 1 581 ? 3.666 -25.575 66.151 1.00 25.86 582 ALA B CA 1
ATOM 10447 C C . ALA B 1 581 ? 2.161 -25.674 66.360 1.00 24.63 582 ALA B C 1
ATOM 10448 O O . ALA B 1 581 ? 1.653 -25.452 67.455 1.00 23.13 582 ALA B O 1
ATOM 10450 N N . ILE B 1 582 ? 1.459 -26.026 65.288 1.00 23.92 583 ILE B N 1
ATOM 10451 C CA . ILE B 1 582 ? 0.014 -26.180 65.327 1.00 22.44 583 ILE B CA 1
ATOM 10452 C C . ILE B 1 582 ? -0.363 -27.485 64.629 1.00 22.02 583 ILE B C 1
ATOM 10453 O O . ILE B 1 582 ? 0.442 -28.073 63.906 1.00 21.14 583 ILE B O 1
ATOM 10458 N N . SER B 1 583 ? -1.597 -27.924 64.853 1.00 21.10 584 SER B N 1
ATOM 10459 C CA . SER B 1 583 ? -2.120 -29.139 64.255 1.00 18.02 584 SER B CA 1
ATOM 10460 C C . SER B 1 583 ? -3.553 -28.846 63.854 1.00 17.48 584 SER B C 1
ATOM 10461 O O . SER B 1 583 ? -4.263 -28.147 64.565 1.00 18.36 584 SER B O 1
ATOM 10464 N N . ILE B 1 584 ? -3.978 -29.368 62.711 1.00 17.69 585 ILE B N 1
ATOM 10465 C CA . ILE B 1 584 ? -5.349 -29.164 62.266 1.00 16.03 585 ILE B CA 1
ATOM 10466 C C . ILE B 1 584 ? -6.089 -30.475 62.059 1.00 15.97 585 ILE B C 1
ATOM 10467 O O . ILE B 1 584 ? -5.697 -31.308 61.257 1.00 18.71 585 ILE B O 1
ATOM 10472 N N . VAL B 1 585 ? -7.151 -30.661 62.820 1.00 15.96 586 VAL B N 1
ATOM 10473 C CA . VAL B 1 585 ? -7.970 -31.847 62.699 1.00 16.17 586 VAL B CA 1
ATOM 10474 C C . VAL B 1 585 ? -9.349 -31.320 62.352 1.00 18.33 586 VAL B C 1
ATOM 10475 O O . VAL B 1 585 ? -9.919 -30.512 63.089 1.00 19.23 586 VAL B O 1
ATOM 10479 N N . ASP B 1 586 ? -9.873 -31.765 61.216 1.00 19.98 587 ASP B N 1
ATOM 10480 C CA . ASP B 1 586 ? -11.159 -31.300 60.735 1.00 21.56 587 ASP B CA 1
ATOM 10481 C C . ASP B 1 586 ? -11.846 -32.438 59.990 1.00 22.76 587 ASP B C 1
ATOM 10482 O O . ASP B 1 586 ? -11.567 -33.607 60.216 1.00 24.29 587 ASP B O 1
ATOM 10487 N N . ARG B 1 587 ? -12.727 -32.067 59.078 1.00 23.55 588 ARG B N 1
ATOM 10488 C CA . ARG B 1 587 ? -13.508 -32.988 58.269 1.00 23.86 588 ARG B CA 1
ATOM 10489 C C . ARG B 1 587 ? -12.647 -33.871 57.381 1.00 23.57 588 ARG B C 1
ATOM 10490 O O . ARG B 1 587 ? -12.912 -35.060 57.219 1.00 23.77 588 ARG B O 1
ATOM 10498 N N . TYR B 1 588 ? -11.620 -33.280 56.791 1.00 22.44 589 TYR B N 1
ATOM 10499 C CA . TYR B 1 588 ? -10.717 -34.035 55.940 1.00 21.76 589 TYR B CA 1
ATOM 10500 C C . TYR B 1 588 ? -9.492 -34.352 56.770 1.00 20.43 589 TYR B C 1
ATOM 10501 O O . TYR B 1 588 ? -8.989 -33.500 57.483 1.00 20.42 589 TYR B O 1
ATOM 10510 N N . LEU B 1 589 ? -9.022 -35.585 56.692 1.00 19.53 590 LEU B N 1
ATOM 10511 C CA . LEU B 1 589 ? -7.837 -35.990 57.426 1.00 18.67 590 LEU B CA 1
ATOM 10512 C C . LEU B 1 589 ? -6.629 -35.372 56.708 1.00 18.03 590 LEU B C 1
ATOM 10513 O O . LEU B 1 589 ? -6.313 -35.767 55.582 1.00 17.93 590 LEU B O 1
ATOM 10518 N N . GLU B 1 590 ? -5.965 -34.405 57.337 1.00 17.12 591 GLU B N 1
ATOM 10519 C CA . GLU B 1 590 ? -4.797 -33.762 56.723 1.00 17.23 591 GLU B CA 1
ATOM 10520 C C . GLU B 1 590 ? -3.725 -34.812 56.503 1.00 16.92 591 GLU B C 1
ATOM 10521 O O . GLU B 1 590 ? -3.187 -35.349 57.461 1.00 16.93 591 GLU B O 1
ATOM 10527 N N . HIS B 1 591 ? -3.371 -35.082 55.259 1.00 15.64 592 HIS B N 1
ATOM 10528 C CA . HIS B 1 591 ? -2.409 -36.131 55.031 1.00 14.67 592 HIS B CA 1
ATOM 10529 C C . HIS B 1 591 ? -1.197 -35.779 54.143 1.00 15.34 592 HIS B C 1
ATOM 10530 O O . HIS B 1 591 ? -0.232 -36.509 54.141 1.00 13.07 592 HIS B O 1
ATOM 10537 N N . ASP B 1 592 ? -1.290 -34.647 53.449 1.00 16.52 593 ASP B N 1
ATOM 10538 C CA . ASP B 1 592 ? -0.257 -34.234 52.573 1.00 18.74 593 ASP B CA 1
ATOM 10539 C C . ASP B 1 592 ? 0.971 -33.769 53.359 1.00 19.45 593 ASP B C 1
ATOM 10540 O O . ASP B 1 592 ? 0.885 -33.406 54.552 1.00 19.17 593 ASP B O 1
ATOM 10545 N N . ARG B 1 593 ? 2.108 -33.738 52.656 1.00 20.51 594 ARG B N 1
ATOM 10546 C CA . ARG B 1 593 ? 3.362 -33.368 53.249 1.00 20.78 594 ARG B CA 1
ATOM 10547 C C . ARG B 1 593 ? 4.164 -32.407 52.456 1.00 19.57 594 ARG B C 1
ATOM 10548 O O . ARG B 1 593 ? 4.482 -32.665 51.312 1.00 18.70 594 ARG B O 1
ATOM 10556 N N . VAL B 1 594 ? 4.577 -31.308 53.086 1.00 19.34 595 VAL B N 1
ATOM 10557 C CA . VAL B 1 594 ? 5.377 -30.320 52.363 1.00 17.16 595 VAL B CA 1
ATOM 10558 C C . VAL B 1 594 ? 6.536 -29.744 53.169 1.00 16.27 595 VAL B C 1
ATOM 10559 O O . VAL B 1 594 ? 6.472 -29.607 54.403 1.00 15.90 595 VAL B O 1
ATOM 10563 N N . TYR B 1 595 ? 7.642 -29.457 52.476 1.00 15.62 596 TYR B N 1
ATOM 10564 C CA . TYR B 1 595 ? 8.803 -28.870 53.145 1.00 14.34 596 TYR B CA 1
ATOM 10565 C C . TYR B 1 595 ? 9.109 -27.588 52.405 1.00 13.17 596 TYR B C 1
ATOM 10566 O O . TYR B 1 595 ? 9.348 -27.610 51.193 1.00 10.52 596 TYR B O 1
ATOM 10575 N N . ILE B 1 596 ? 9.148 -26.491 53.152 1.00 13.39 597 ILE B N 1
ATOM 10576 C CA . ILE B 1 596 ? 9.463 -25.197 52.572 1.00 14.03 597 ILE B CA 1
ATOM 10577 C C . ILE B 1 596 ? 10.676 -24.570 53.243 1.00 13.95 597 ILE B C 1
ATOM 10578 O O . ILE B 1 596 ? 10.735 -24.450 54.468 1.00 15.29 597 ILE B O 1
ATOM 10583 N N . PHE B 1 597 ? 11.661 -24.199 52.438 1.00 14.30 598 PHE B N 1
ATOM 10584 C CA . PHE B 1 597 ? 12.868 -23.582 52.978 1.00 15.53 598 PHE B CA 1
ATOM 10585 C C . PHE B 1 597 ? 13.020 -22.213 52.347 1.00 15.82 598 PHE B C 1
ATOM 10586 O O . PHE B 1 597 ? 13.066 -22.090 51.127 1.00 13.19 598 PHE B O 1
ATOM 10594 N N . GLU B 1 598 ? 13.095 -21.181 53.180 1.00 18.22 599 GLU B N 1
ATOM 10595 C CA . GLU B 1 598 ? 13.224 -19.828 52.668 1.00 20.60 599 GLU B CA 1
ATOM 10596 C C . GLU B 1 598 ? 14.291 -19.758 51.592 1.00 20.47 599 GLU B C 1
ATOM 10597 O O . GLU B 1 598 ? 14.059 -19.271 50.491 1.00 20.49 599 GLU B O 1
ATOM 10603 N N . ASN B 1 599 ? 15.466 -20.259 51.933 1.00 21.46 600 ASN B N 1
ATOM 10604 C CA . ASN B 1 599 ? 16.595 -20.289 51.025 1.00 22.74 600 ASN B CA 1
ATOM 10605 C C . ASN B 1 599 ? 17.054 -18.916 50.562 1.00 25.12 600 ASN B C 1
ATOM 10606 O O . ASN B 1 599 ? 17.207 -18.655 49.367 1.00 24.53 600 ASN B O 1
ATOM 10611 N N . GLY B 1 600 ? 17.280 -18.035 51.527 1.00 27.86 601 GLY B N 1
ATOM 10612 C CA . GLY B 1 600 ? 17.738 -16.697 51.213 1.00 29.49 601 GLY B CA 1
ATOM 10613 C C . GLY B 1 600 ? 16.724 -15.832 50.502 1.00 30.93 601 GLY B C 1
ATOM 10614 O O . GLY B 1 600 ? 16.920 -14.624 50.378 1.00 32.24 601 GLY B O 1
ATOM 10615 N N . GLY B 1 601 ? 15.642 -16.440 50.031 1.00 32.63 602 GLY B N 1
ATOM 10616 C CA . GLY B 1 601 ? 14.622 -15.673 49.341 1.00 33.06 602 GLY B CA 1
ATOM 10617 C C . GLY B 1 601 ? 14.081 -16.381 48.112 1.00 33.61 602 GLY B C 1
ATOM 10618 O O . GLY B 1 601 ? 13.015 -16.037 47.604 1.00 33.86 602 GLY B O 1
ATOM 10619 N N . ASP B 1 602 ? 14.821 -17.372 47.624 1.00 33.76 603 ASP B N 1
ATOM 10620 C CA . ASP B 1 602 ? 14.402 -18.157 46.462 1.00 33.40 603 ASP B CA 1
ATOM 10621 C C . ASP B 1 602 ? 13.805 -19.483 46.968 1.00 31.74 603 ASP B C 1
ATOM 10622 O O . ASP B 1 602 ? 14.347 -20.564 46.712 1.00 31.00 603 ASP B O 1
ATOM 10627 N N . LYS B 1 603 ? 12.694 -19.367 47.692 1.00 29.04 604 LYS B N 1
ATOM 10628 C CA . LYS B 1 603 ? 11.974 -20.490 48.291 1.00 27.56 604 LYS B CA 1
ATOM 10629 C C . LYS B 1 603 ? 12.019 -21.856 47.595 1.00 26.51 604 LYS B C 1
ATOM 10630 O O . LYS B 1 603 ? 11.746 -21.974 46.395 1.00 24.52 604 LYS B O 1
ATOM 10636 N N . LYS B 1 604 ? 12.371 -22.884 48.370 1.00 25.41 605 LYS B N 1
ATOM 10637 C CA . LYS B 1 604 ? 12.413 -24.258 47.878 1.00 24.49 605 LYS B CA 1
ATOM 10638 C C . LYS B 1 604 ? 11.166 -24.935 48.466 1.00 21.81 605 LYS B C 1
ATOM 10639 O O . LYS B 1 604 ? 10.940 -24.900 49.684 1.00 20.00 605 LYS B O 1
ATOM 10645 N N . VAL B 1 605 ? 10.353 -25.534 47.601 1.00 20.34 606 VAL B N 1
ATOM 10646 C CA . VAL B 1 605 ? 9.140 -26.227 48.039 1.00 16.55 606 VAL B CA 1
ATOM 10647 C C . VAL B 1 605 ? 9.163 -27.691 47.601 1.00 14.82 606 VAL B C 1
ATOM 10648 O O . VAL B 1 605 ? 9.321 -27.995 46.419 1.00 13.37 606 VAL B O 1
ATOM 10652 N N . TYR B 1 606 ? 9.007 -28.590 48.566 1.00 14.10 607 TYR B N 1
ATOM 10653 C CA . TYR B 1 606 ? 8.986 -30.027 48.305 1.00 12.46 607 TYR B CA 1
ATOM 10654 C C . TYR B 1 606 ? 7.672 -30.640 48.775 1.00 12.50 607 TYR B C 1
ATOM 10655 O O . TYR B 1 606 ? 7.154 -30.285 49.836 1.00 12.06 607 TYR B O 1
ATOM 10664 N N . LEU B 1 607 ? 7.143 -31.569 47.989 1.00 12.68 608 LEU B N 1
ATOM 10665 C CA . LEU B 1 607 ? 5.943 -32.298 48.374 1.00 10.77 608 LEU B CA 1
ATOM 10666 C C . LEU B 1 607 ? 6.540 -33.672 48.672 1.00 10.74 608 LEU B C 1
ATOM 10667 O O . LEU B 1 607 ? 7.377 -34.159 47.912 1.00 10.80 608 LEU B O 1
ATOM 10672 N N . SER B 1 608 ? 6.151 -34.295 49.772 1.00 10.02 609 SER B N 1
ATOM 10673 C CA . SER B 1 608 ? 6.746 -35.574 50.107 1.00 10.00 609 SER B CA 1
ATOM 10674 C C . SER B 1 608 ? 5.811 -36.659 50.602 1.00 9.99 609 SER B C 1
ATOM 10675 O O . SER B 1 608 ? 4.721 -36.400 51.093 1.00 8.99 609 SER B O 1
ATOM 10678 N N . SER B 1 609 ? 6.280 -37.893 50.462 1.00 10.72 610 SER B N 1
ATOM 10679 C CA . SER B 1 609 ? 5.548 -39.066 50.900 1.00 9.94 610 SER B CA 1
ATOM 10680 C C . SER B 1 609 ? 6.109 -39.477 52.246 1.00 9.89 610 SER B C 1
ATOM 10681 O O . SER B 1 609 ? 5.700 -40.485 52.809 1.00 11.45 610 SER B O 1
ATOM 10684 N N . ALA B 1 610 ? 7.059 -38.718 52.766 1.00 9.38 611 ALA B N 1
ATOM 10685 C CA . ALA B 1 610 ? 7.677 -39.092 54.024 1.00 11.29 611 ALA B CA 1
ATOM 10686 C C . ALA B 1 610 ? 7.456 -38.143 55.183 1.00 13.21 611 ALA B C 1
ATOM 10687 O O . ALA B 1 610 ? 7.606 -36.928 55.036 1.00 13.19 611 ALA B O 1
ATOM 10689 N N . ASP B 1 611 ? 7.084 -38.700 56.334 1.00 13.96 612 ASP B N 1
ATOM 10690 C CA . ASP B 1 611 ? 6.912 -37.890 57.532 1.00 14.77 612 ASP B CA 1
ATOM 10691 C C . ASP B 1 611 ? 8.317 -37.800 58.088 1.00 17.03 612 ASP B C 1
ATOM 10692 O O . ASP B 1 611 ? 9.209 -38.498 57.611 1.00 18.35 612 ASP B O 1
ATOM 10697 N N . TRP B 1 612 ? 8.529 -36.957 59.090 1.00 18.97 613 TRP B N 1
ATOM 10698 C CA . TRP B 1 612 ? 9.858 -36.866 59.688 1.00 18.52 613 TRP B CA 1
ATOM 10699 C C . TRP B 1 612 ? 10.054 -37.842 60.846 1.00 18.96 613 TRP B C 1
ATOM 10700 O O . TRP B 1 612 ? 10.312 -37.442 61.980 1.00 19.39 613 TRP B O 1
ATOM 10711 N N . MET B 1 613 ? 9.900 -39.128 60.535 1.00 20.04 614 MET B N 1
ATOM 10712 C CA . MET B 1 613 ? 10.094 -40.208 61.491 1.00 19.90 614 MET B CA 1
ATOM 10713 C C . MET B 1 613 ? 11.297 -40.962 60.988 1.00 20.48 614 MET B C 1
ATOM 10714 O O . MET B 1 613 ? 11.542 -41.049 59.788 1.00 21.26 614 MET B O 1
ATOM 10719 N N . THR B 1 614 ? 12.059 -41.515 61.912 1.00 23.27 615 THR B N 1
ATOM 10720 C CA . THR B 1 614 ? 13.249 -42.259 61.556 1.00 23.12 615 THR B CA 1
ATOM 10721 C C . THR B 1 614 ? 12.964 -43.283 60.474 1.00 23.54 615 THR B C 1
ATOM 10722 O O . THR B 1 614 ? 13.717 -43.375 59.511 1.00 24.69 615 THR B O 1
ATOM 10726 N N . ARG B 1 615 ? 11.881 -44.046 60.615 1.00 23.31 616 ARG B N 1
ATOM 10727 C CA . ARG B 1 615 ? 11.565 -45.068 59.619 1.00 23.16 616 ARG B CA 1
ATOM 10728 C C . ARG B 1 615 ? 11.426 -44.521 58.207 1.00 22.20 616 ARG B C 1
ATOM 10729 O O . ARG B 1 615 ? 11.740 -45.210 57.238 1.00 22.43 616 ARG B O 1
ATOM 10737 N N . ASN B 1 616 ? 10.975 -43.274 58.099 1.00 21.04 617 ASN B N 1
ATOM 10738 C CA . ASN B 1 616 ? 10.771 -42.625 56.806 1.00 19.37 617 ASN B CA 1
ATOM 10739 C C . ASN B 1 616 ? 12.048 -42.080 56.204 1.00 18.87 617 ASN B C 1
ATOM 10740 O O . ASN B 1 616 ? 12.087 -41.750 55.025 1.00 19.12 617 ASN B O 1
ATOM 10745 N N . ILE B 1 617 ? 13.094 -41.981 57.009 1.00 18.34 618 ILE B N 1
ATOM 10746 C CA . ILE B 1 617 ? 14.353 -41.475 56.502 1.00 20.24 618 ILE B CA 1
ATOM 10747 C C . ILE B 1 617 ? 15.384 -42.560 56.247 1.00 21.50 618 ILE B C 1
ATOM 10748 O O . ILE B 1 617 ? 16.046 -42.554 55.211 1.00 21.19 618 ILE B O 1
ATOM 10753 N N . ASP B 1 618 ? 15.523 -43.497 57.177 1.00 23.04 619 ASP B N 1
ATOM 10754 C CA . ASP B 1 618 ? 16.526 -44.529 56.984 1.00 25.09 619 ASP B CA 1
ATOM 10755 C C . ASP B 1 618 ? 16.068 -45.950 56.726 1.00 26.80 619 ASP B C 1
ATOM 10756 O O . ASP B 1 618 ? 16.883 -46.774 56.330 1.00 28.36 619 ASP B O 1
ATOM 10761 N N . TYR B 1 619 ? 14.794 -46.255 56.934 1.00 28.54 620 TYR B N 1
ATOM 10762 C CA . TYR B 1 619 ? 14.338 -47.625 56.727 1.00 31.90 620 TYR B CA 1
ATOM 10763 C C . TYR B 1 619 ? 13.248 -47.824 55.693 1.00 32.10 620 TYR B C 1
ATOM 10764 O O . TYR B 1 619 ? 12.597 -48.869 55.686 1.00 35.62 620 TYR B O 1
ATOM 10773 N N . ARG B 1 620 ? 13.019 -46.848 54.832 1.00 29.70 621 ARG B N 1
ATOM 10774 C CA . ARG B 1 620 ? 11.971 -47.002 53.837 1.00 27.93 621 ARG B CA 1
ATOM 10775 C C . ARG B 1 620 ? 12.288 -46.245 52.580 1.00 25.18 621 ARG B C 1
ATOM 10776 O O . ARG B 1 620 ? 13.088 -45.318 52.595 1.00 26.25 621 ARG B O 1
ATOM 10784 N N . ILE B 1 621 ? 11.663 -46.641 51.484 1.00 22.86 622 ILE B N 1
ATOM 10785 C CA . ILE B 1 621 ? 11.866 -45.917 50.246 1.00 21.83 622 ILE B CA 1
ATOM 10786 C C . ILE B 1 621 ? 10.741 -44.893 50.211 1.00 21.80 622 ILE B C 1
ATOM 10787 O O . ILE B 1 621 ? 9.548 -45.242 50.227 1.00 22.58 622 ILE B O 1
ATOM 10792 N N . GLU B 1 622 ? 11.132 -43.624 50.213 1.00 20.04 623 GLU B N 1
ATOM 10793 C CA . GLU B 1 622 ? 10.184 -42.527 50.191 1.00 19.37 623 GLU B CA 1
ATOM 10794 C C . GLU B 1 622 ? 10.679 -41.542 49.160 1.00 17.86 623 GLU B C 1
ATOM 10795 O O . GLU B 1 622 ? 11.860 -41.561 48.774 1.00 17.16 623 GLU B O 1
ATOM 10801 N N . VAL B 1 623 ? 9.788 -40.664 48.727 1.00 14.20 624 VAL B N 1
ATOM 10802 C CA . VAL B 1 623 ? 10.176 -39.692 47.740 1.00 12.32 624 VAL B CA 1
ATOM 10803 C C . VAL B 1 623 ? 9.548 -38.331 47.945 1.00 12.70 624 VAL B C 1
ATOM 10804 O O . VAL B 1 623 ? 8.350 -38.212 48.186 1.00 14.18 624 VAL B O 1
ATOM 10808 N N . ALA B 1 624 ? 10.384 -37.304 47.871 1.00 13.72 625 ALA B N 1
ATOM 10809 C CA . ALA B 1 624 ? 9.932 -35.918 47.979 1.00 15.45 625 ALA B CA 1
ATOM 10810 C C . ALA B 1 624 ? 10.398 -35.248 46.686 1.00 15.98 625 ALA B C 1
ATOM 10811 O O . ALA B 1 624 ? 11.506 -35.524 46.216 1.00 15.38 625 ALA B O 1
ATOM 10813 N N . THR B 1 625 ? 9.566 -34.387 46.109 1.00 16.18 626 THR B N 1
ATOM 10814 C CA . THR B 1 625 ? 9.941 -33.715 44.875 1.00 17.66 626 THR B CA 1
ATOM 10815 C C . THR B 1 625 ? 9.942 -32.229 45.055 1.00 17.82 626 THR B C 1
ATOM 10816 O O . THR B 1 625 ? 9.084 -31.674 45.738 1.00 19.50 626 THR B O 1
ATOM 10820 N N . PRO B 1 626 ? 10.906 -31.549 44.446 1.00 17.13 627 PRO B N 1
ATOM 10821 C CA . PRO B 1 626 ? 10.838 -30.098 44.623 1.00 15.47 627 PRO B CA 1
ATOM 10822 C C . PRO B 1 626 ? 9.789 -29.685 43.592 1.00 14.63 627 PRO B C 1
ATOM 10823 O O . PRO B 1 626 ? 9.364 -30.513 42.779 1.00 14.68 627 PRO B O 1
ATOM 10827 N N . LEU B 1 627 ? 9.363 -28.429 43.627 1.00 15.10 628 LEU B N 1
ATOM 10828 C CA . LEU B 1 627 ? 8.405 -27.920 42.652 1.00 15.99 628 LEU B CA 1
ATOM 10829 C C . LEU B 1 627 ? 9.205 -26.929 41.817 1.00 17.20 628 LEU B C 1
ATOM 10830 O O . LEU B 1 627 ? 9.584 -25.864 42.288 1.00 16.57 628 LEU B O 1
ATOM 10835 N N . LEU B 1 628 ? 9.479 -27.304 40.576 1.00 18.83 629 LEU B N 1
ATOM 10836 C CA . LEU B 1 628 ? 10.264 -26.459 39.696 1.00 19.91 629 LEU B CA 1
ATOM 10837 C C . LEU B 1 628 ? 9.469 -25.359 38.991 1.00 20.25 629 LEU B C 1
ATOM 10838 O O . LEU B 1 628 ? 10.024 -24.307 38.634 1.00 19.16 629 LEU B O 1
ATOM 10843 N N . ASP B 1 629 ? 8.184 -25.605 38.769 1.00 19.73 630 ASP B N 1
ATOM 10844 C CA . ASP B 1 629 ? 7.346 -24.602 38.133 1.00 20.02 630 ASP B CA 1
ATOM 10845 C C . ASP B 1 629 ? 6.923 -23.621 39.228 1.00 19.63 630 ASP B C 1
ATOM 10846 O O . ASP B 1 629 ? 6.188 -23.978 40.148 1.00 19.57 630 ASP B O 1
ATOM 10851 N N . PRO B 1 630 ? 7.391 -22.370 39.139 1.00 19.07 631 PRO B N 1
ATOM 10852 C CA . PRO B 1 630 ? 7.060 -21.346 40.128 1.00 19.21 631 PRO B CA 1
ATOM 10853 C C . PRO B 1 630 ? 5.558 -21.147 40.321 1.00 19.20 631 PRO B C 1
ATOM 10854 O O . PRO B 1 630 ? 5.122 -20.678 41.369 1.00 19.01 631 PRO B O 1
ATOM 10858 N N . ARG B 1 631 ? 4.765 -21.492 39.317 1.00 17.92 632 ARG B N 1
ATOM 10859 C CA . ARG B 1 631 ? 3.327 -21.333 39.445 1.00 19.36 632 ARG B CA 1
ATOM 10860 C C . ARG B 1 631 ? 2.748 -22.322 40.444 1.00 20.23 632 ARG B C 1
ATOM 10861 O O . ARG B 1 631 ? 1.825 -21.980 41.192 1.00 21.07 632 ARG B O 1
ATOM 10869 N N . LEU B 1 632 ? 3.269 -23.549 40.457 1.00 19.69 633 LEU B N 1
ATOM 10870 C CA . LEU B 1 632 ? 2.759 -24.557 41.379 1.00 18.21 633 LEU B CA 1
ATOM 10871 C C . LEU B 1 632 ? 3.304 -24.276 42.759 1.00 18.71 633 LEU B C 1
ATOM 10872 O O . LEU B 1 632 ? 2.595 -24.390 43.752 1.00 18.44 633 LEU B O 1
ATOM 10877 N N . LYS B 1 633 ? 4.568 -23.887 42.809 1.00 19.61 634 LYS B N 1
ATOM 10878 C CA . LYS B 1 633 ? 5.205 -23.554 44.069 1.00 19.66 634 LYS B CA 1
ATOM 10879 C C . LYS B 1 633 ? 4.320 -22.522 44.783 1.00 18.40 634 LYS B C 1
ATOM 10880 O O . LYS B 1 633 ? 3.963 -22.693 45.954 1.00 16.79 634 LYS B O 1
ATOM 10886 N N . GLN B 1 634 ? 3.942 -21.470 44.055 1.00 17.26 635 GLN B N 1
ATOM 10887 C CA . GLN B 1 634 ? 3.108 -20.414 44.617 1.00 17.01 635 GLN B CA 1
ATOM 10888 C C . GLN B 1 634 ? 1.769 -20.964 45.071 1.00 16.35 635 GLN B C 1
ATOM 10889 O O . GLN B 1 634 ? 1.246 -20.582 46.113 1.00 15.98 635 GLN B O 1
ATOM 10895 N N . ARG B 1 635 ? 1.217 -21.874 44.285 1.00 16.55 636 ARG B N 1
ATOM 10896 C CA . ARG B 1 635 ? -0.060 -22.462 44.629 1.00 16.06 636 ARG B CA 1
ATOM 10897 C C . ARG B 1 635 ? 0.023 -23.146 45.988 1.00 15.88 636 ARG B C 1
ATOM 10898 O O . ARG B 1 635 ? -0.866 -22.977 46.828 1.00 15.43 636 ARG B O 1
ATOM 10906 N N . VAL B 1 636 ? 1.098 -23.898 46.212 1.00 15.36 637 VAL B N 1
ATOM 10907 C CA . VAL B 1 636 ? 1.263 -24.595 47.479 1.00 16.09 637 VAL B CA 1
ATOM 10908 C C . VAL B 1 636 ? 1.398 -23.575 48.610 1.00 15.94 637 VAL B C 1
ATOM 10909 O O . VAL B 1 636 ? 0.747 -23.690 49.645 1.00 17.46 637 VAL B O 1
ATOM 10913 N N . LEU B 1 637 ? 2.217 -22.557 48.389 1.00 15.55 638 LEU B N 1
ATOM 10914 C CA . LEU B 1 637 ? 2.418 -21.521 49.385 1.00 15.64 638 LEU B CA 1
ATOM 10915 C C . LEU B 1 637 ? 1.107 -20.867 49.756 1.00 16.03 638 LEU B C 1
ATOM 10916 O O . LEU B 1 637 ? 0.861 -20.584 50.926 1.00 17.21 638 LEU B O 1
ATOM 10921 N N . ASP B 1 638 ? 0.261 -20.600 48.769 1.00 16.66 639 ASP B N 1
ATOM 10922 C CA . ASP B 1 638 ? -1.029 -19.991 49.089 1.00 17.07 639 ASP B CA 1
ATOM 10923 C C . ASP B 1 638 ? -1.801 -20.924 49.998 1.00 17.08 639 ASP B C 1
ATOM 10924 O O . ASP B 1 638 ? -2.391 -20.487 50.997 1.00 18.91 639 ASP B O 1
ATOM 10929 N N . ILE B 1 639 ? -1.798 -22.208 49.652 1.00 15.11 640 ILE B N 1
ATOM 10930 C CA . ILE B 1 639 ? -2.514 -23.172 50.455 1.00 14.55 640 ILE B CA 1
ATOM 10931 C C . ILE B 1 639 ? -1.926 -23.245 51.854 1.00 13.93 640 ILE B C 1
ATOM 10932 O O . ILE B 1 639 ? -2.668 -23.310 52.834 1.00 14.73 640 ILE B O 1
ATOM 10937 N N . ILE B 1 640 ? -0.603 -23.200 51.961 1.00 12.45 641 ILE B N 1
ATOM 10938 C CA . ILE B 1 640 ? 0.034 -23.248 53.263 1.00 12.29 641 ILE B CA 1
ATOM 10939 C C . ILE B 1 640 ? -0.352 -22.022 54.065 1.00 14.61 641 ILE B C 1
ATOM 10940 O O . ILE B 1 640 ? -0.657 -22.120 55.255 1.00 14.63 641 ILE B O 1
ATOM 10945 N N . ASP B 1 641 ? -0.335 -20.870 53.397 1.00 17.40 642 ASP B N 1
ATOM 10946 C CA . ASP B 1 641 ? -0.710 -19.604 54.010 1.00 20.05 642 ASP B CA 1
ATOM 10947 C C . ASP B 1 641 ? -2.082 -19.757 54.632 1.00 18.49 642 ASP B C 1
ATOM 10948 O O . ASP B 1 641 ? -2.306 -19.362 55.769 1.00 18.23 642 ASP B O 1
ATOM 10953 N N . ILE B 1 642 ? -3.003 -20.327 53.869 1.00 17.79 643 ILE B N 1
ATOM 10954 C CA . ILE B 1 642 ? -4.355 -20.530 54.364 1.00 16.79 643 ILE B CA 1
ATOM 10955 C C . ILE B 1 642 ? -4.367 -21.439 55.572 1.00 18.04 643 ILE B C 1
ATOM 10956 O O . ILE B 1 642 ? -5.058 -21.170 56.542 1.00 20.27 643 ILE B O 1
ATOM 10961 N N . LEU B 1 643 ? -3.607 -22.520 55.512 1.00 16.70 644 LEU B N 1
ATOM 10962 C CA . LEU B 1 643 ? -3.575 -23.447 56.620 1.00 17.39 644 LEU B CA 1
ATOM 10963 C C . LEU B 1 643 ? -3.108 -22.822 57.915 1.00 18.68 644 LEU B C 1
ATOM 10964 O O . LEU B 1 643 ? -3.716 -23.034 58.966 1.00 19.57 644 LEU B O 1
ATOM 10969 N N . PHE B 1 644 ? -2.014 -22.072 57.844 1.00 21.07 645 PHE B N 1
ATOM 10970 C CA . PHE B 1 644 ? -1.462 -21.440 59.032 1.00 22.16 645 PHE B CA 1
ATOM 10971 C C . PHE B 1 644 ? -2.258 -20.235 59.518 1.00 22.43 645 PHE B C 1
ATOM 10972 O O . PHE B 1 644 ? -1.945 -19.650 60.551 1.00 22.74 645 PHE B O 1
ATOM 10980 N N . SER B 1 645 ? -3.295 -19.870 58.783 1.00 22.45 646 SER B N 1
ATOM 10981 C CA . SER B 1 645 ? -4.109 -18.746 59.193 1.00 24.07 646 SER B CA 1
ATOM 10982 C C . SER B 1 645 ? -5.417 -19.270 59.746 1.00 25.11 646 SER B C 1
ATOM 10983 O O . SER B 1 645 ? -6.330 -18.501 60.034 1.00 26.55 646 SER B O 1
ATOM 10986 N N . ASP B 1 646 ? -5.517 -20.587 59.890 1.00 25.69 647 ASP B N 1
ATOM 10987 C CA . ASP B 1 646 ? -6.747 -21.177 60.418 1.00 25.92 647 ASP B CA 1
ATOM 10988 C C . ASP B 1 646 ? -6.944 -20.748 61.867 1.00 25.95 647 ASP B C 1
ATOM 10989 O O . ASP B 1 646 ? -6.024 -20.816 62.679 1.00 24.74 647 ASP B O 1
ATOM 10994 N N . THR B 1 647 ? -8.151 -20.296 62.184 1.00 27.11 648 THR B N 1
ATOM 10995 C CA . THR B 1 647 ? -8.475 -19.872 63.541 1.00 26.83 648 THR B CA 1
ATOM 10996 C C . THR B 1 647 ? -9.772 -20.521 64.010 1.00 25.86 648 THR B C 1
ATOM 10997 O O . THR B 1 647 ? -10.483 -19.966 64.833 1.00 27.03 648 THR B O 1
ATOM 11001 N N . VAL B 1 648 ? -10.068 -21.707 63.498 1.00 26.29 649 VAL B N 1
ATOM 11002 C CA . VAL B 1 648 ? -11.287 -22.407 63.879 1.00 25.26 649 VAL B CA 1
ATOM 11003 C C . VAL B 1 648 ? -11.005 -23.843 64.283 1.00 25.29 649 VAL B C 1
ATOM 11004 O O . VAL B 1 648 ? -11.619 -24.360 65.218 1.00 26.34 649 VAL B O 1
ATOM 11008 N N . LYS B 1 649 ? -10.083 -24.484 63.569 1.00 24.12 650 LYS B N 1
ATOM 11009 C CA . LYS B 1 649 ? -9.740 -25.878 63.829 1.00 24.16 650 LYS B CA 1
ATOM 11010 C C . LYS B 1 649 ? -8.291 -26.067 64.237 1.00 23.79 650 LYS B C 1
ATOM 11011 O O . LYS B 1 649 ? -7.884 -27.157 64.655 1.00 25.24 650 LYS B O 1
ATOM 11017 N N . ALA B 1 650 ? -7.505 -25.009 64.113 1.00 22.25 651 ALA B N 1
ATOM 11018 C CA . ALA B 1 650 ? -6.103 -25.097 64.470 1.00 21.92 651 ALA B CA 1
ATOM 11019 C C . ALA B 1 650 ? -5.900 -25.201 65.972 1.00 22.44 651 ALA B C 1
ATOM 11020 O O . ALA B 1 650 ? -6.495 -24.471 66.754 1.00 22.10 651 ALA B O 1
ATOM 11022 N N . ARG B 1 651 ? -5.053 -26.129 66.370 1.00 24.21 652 ARG B N 1
ATOM 11023 C CA . ARG B 1 651 ? -4.748 -26.322 67.769 1.00 26.03 652 ARG B CA 1
ATOM 11024 C C . ARG B 1 651 ? -3.244 -26.170 67.957 1.00 28.43 652 ARG B C 1
ATOM 11025 O O . ARG B 1 651 ? -2.457 -26.518 67.075 1.00 29.41 652 ARG B O 1
ATOM 11033 N N . TYR B 1 652 ? -2.847 -25.630 69.099 1.00 29.91 653 TYR B N 1
ATOM 11034 C CA . TYR B 1 652 ? -1.436 -25.439 69.390 1.00 30.76 653 TYR B CA 1
ATOM 11035 C C . TYR B 1 652 ? -0.814 -26.727 69.916 1.00 31.59 653 TYR B C 1
ATOM 11036 O O . TYR B 1 652 ? -1.492 -27.560 70.522 1.00 33.38 653 TYR B O 1
ATOM 11045 N N . ILE B 1 653 ? 0.481 -26.885 69.689 1.00 31.95 654 ILE B N 1
ATOM 11046 C CA . ILE B 1 653 ? 1.203 -28.037 70.189 1.00 32.40 654 ILE B CA 1
ATOM 11047 C C . ILE B 1 653 ? 2.038 -27.425 71.298 1.00 33.17 654 ILE B C 1
ATOM 11048 O O . ILE B 1 653 ? 2.723 -26.427 71.072 1.00 33.13 654 ILE B O 1
ATOM 11053 N N . ASP B 1 654 ? 1.958 -28.003 72.493 1.00 33.85 655 ASP B N 1
ATOM 11054 C CA . ASP B 1 654 ? 2.699 -27.513 73.648 1.00 34.31 655 ASP B CA 1
ATOM 11055 C C . ASP B 1 654 ? 3.119 -28.715 74.471 1.00 34.93 655 ASP B C 1
ATOM 11056 O O . ASP B 1 654 ? 2.627 -29.826 74.243 1.00 34.50 655 ASP B O 1
ATOM 11061 N N . LYS B 1 655 ? 4.013 -28.500 75.435 1.00 35.87 656 LYS B N 1
ATOM 11062 C CA . LYS B 1 655 ? 4.477 -29.607 76.270 1.00 37.44 656 LYS B CA 1
ATOM 11063 C C . LYS B 1 655 ? 3.406 -30.174 77.189 1.00 37.13 656 LYS B C 1
ATOM 11064 O O . LYS B 1 655 ? 3.523 -31.310 77.644 1.00 36.94 656 LYS B O 1
ATOM 11070 N N . GLU B 1 656 ? 2.365 -29.392 77.457 1.00 37.20 657 GLU B N 1
ATOM 11071 C CA . GLU B 1 656 ? 1.288 -29.857 78.319 1.00 38.16 657 GLU B CA 1
ATOM 11072 C C . GLU B 1 656 ? 0.291 -30.678 77.499 1.00 36.94 657 GLU B C 1
ATOM 11073 O O . GLU B 1 656 ? -0.643 -31.250 78.061 1.00 38.26 657 GLU B O 1
ATOM 11079 N N . LEU B 1 657 ? 0.489 -30.728 76.179 1.00 34.69 658 LEU B N 1
ATOM 11080 C CA . LEU B 1 657 ? -0.393 -31.473 75.278 1.00 33.02 658 LEU B CA 1
ATOM 11081 C C . LEU B 1 657 ? -1.835 -31.006 75.487 1.00 33.21 658 LEU B C 1
ATOM 11082 O O . LEU B 1 657 ? -2.795 -31.758 75.285 1.00 33.02 658 LEU B O 1
ATOM 11087 N N . SER B 1 658 ? -1.975 -29.747 75.878 1.00 32.73 659 SER B N 1
ATOM 11088 C CA . SER B 1 658 ? -3.272 -29.160 76.170 1.00 33.09 659 SER B CA 1
ATOM 11089 C C . SER B 1 658 ? -4.287 -29.137 75.028 1.00 34.16 659 SER B C 1
ATOM 11090 O O . SER B 1 658 ? -5.500 -29.100 75.272 1.00 34.39 659 SER B O 1
ATOM 11093 N N . ASN B 1 659 ? -3.807 -29.151 73.789 1.00 35.08 660 ASN B N 1
ATOM 11094 C CA . ASN B 1 659 ? -4.706 -29.092 72.637 1.00 34.55 660 ASN B CA 1
ATOM 11095 C C . ASN B 1 659 ? -5.525 -27.801 72.666 1.00 35.34 660 ASN B C 1
ATOM 11096 O O . ASN B 1 659 ? -6.652 -27.758 72.165 1.00 34.09 660 ASN B O 1
ATOM 11101 N N . ARG B 1 660 ? -4.968 -26.761 73.284 1.00 36.91 661 ARG B N 1
ATOM 11102 C CA . ARG B 1 660 ? -5.638 -25.464 73.334 1.00 39.15 661 ARG B CA 1
ATOM 11103 C C . ARG B 1 660 ? -5.845 -25.044 71.881 1.00 38.97 661 ARG B C 1
ATOM 11104 O O . ARG B 1 660 ? -5.013 -25.356 71.024 1.00 39.20 661 ARG B O 1
ATOM 11112 N N . TYR B 1 661 ? -6.940 -24.344 71.600 1.00 38.29 662 TYR B N 1
ATOM 11113 C CA . TYR B 1 661 ? -7.220 -23.879 70.245 1.00 37.07 662 TYR B CA 1
ATOM 11114 C C . TYR B 1 661 ? -6.505 -22.559 69.988 1.00 37.46 662 TYR B C 1
ATOM 11115 O O . TYR B 1 661 ? -6.288 -21.769 70.907 1.00 38.22 662 TYR B O 1
ATOM 11124 N N . VAL B 1 662 ? -6.142 -22.309 68.739 1.00 38.35 663 VAL B N 1
ATOM 11125 C CA . VAL B 1 662 ? -5.478 -21.058 68.417 1.00 38.96 663 VAL B CA 1
ATOM 11126 C C . VAL B 1 662 ? -6.480 -19.919 68.485 1.00 40.43 663 VAL B C 1
ATOM 11127 O O . VAL B 1 662 ? -7.447 -19.875 67.728 1.00 39.22 663 VAL B O 1
ATOM 11131 N N . PRO B 1 663 ? -6.258 -18.976 69.399 1.00 42.77 664 PRO B N 1
ATOM 11132 C CA . PRO B 1 663 ? -7.158 -17.836 69.554 1.00 44.52 664 PRO B CA 1
ATOM 11133 C C . PRO B 1 663 ? -7.066 -16.964 68.322 1.00 46.17 664 PRO B C 1
ATOM 11134 O O . PRO B 1 663 ? -5.987 -16.807 67.755 1.00 46.17 664 PRO B O 1
ATOM 11138 N N . ARG B 1 664 ? -8.185 -16.410 67.884 1.00 49.01 665 ARG B N 1
ATOM 11139 C CA . ARG B 1 664 ? -8.130 -15.531 66.728 1.00 52.91 665 ARG B CA 1
ATOM 11140 C C . ARG B 1 664 ? -8.077 -14.117 67.284 1.00 55.02 665 ARG B C 1
ATOM 11141 O O . ARG B 1 664 ? -8.963 -13.708 68.035 1.00 56.20 665 ARG B O 1
ATOM 11149 N N . GLY B 1 665 ? -7.022 -13.381 66.955 1.00 56.84 666 GLY B N 1
ATOM 11150 C CA . GLY B 1 665 ? -6.924 -12.019 67.449 1.00 59.07 666 GLY B CA 1
ATOM 11151 C C . GLY B 1 665 ? -8.031 -11.235 66.782 1.00 60.75 666 GLY B C 1
ATOM 11152 O O . GLY B 1 665 ? -9.214 -11.560 66.923 1.00 60.57 666 GLY B O 1
ATOM 11153 N N . ASN B 1 666 ? -7.659 -10.186 66.063 1.00 62.30 667 ASN B N 1
ATOM 11154 C CA . ASN B 1 666 ? -8.648 -9.410 65.336 1.00 64.44 667 ASN B CA 1
ATOM 11155 C C . ASN B 1 666 ? -8.437 -9.805 63.884 1.00 64.73 667 ASN B C 1
ATOM 11156 O O . ASN B 1 666 ? -8.796 -9.085 62.953 1.00 65.16 667 ASN B O 1
ATOM 11161 N N . ARG B 1 667 ? -7.838 -10.981 63.715 1.00 64.25 668 ARG B N 1
ATOM 11162 C CA . ARG B 1 667 ? -7.575 -11.535 62.398 1.00 63.25 668 ARG B CA 1
ATOM 11163 C C . ARG B 1 667 ? -8.753 -12.386 61.955 1.00 61.42 668 ARG B C 1
ATOM 11164 O O . ARG B 1 667 ? -9.377 -13.082 62.762 1.00 61.53 668 ARG B O 1
ATOM 11172 N N . ARG B 1 668 ? -9.054 -12.301 60.663 1.00 59.48 669 ARG B N 1
ATOM 11173 C CA . ARG B 1 668 ? -10.164 -13.021 60.040 1.00 57.01 669 ARG B CA 1
ATOM 11174 C C . ARG B 1 668 ? -10.461 -14.406 60.576 1.00 53.19 669 ARG B C 1
ATOM 11175 O O . ARG B 1 668 ? -9.552 -15.204 60.803 1.00 52.77 669 ARG B O 1
ATOM 11183 N N . LYS B 1 669 ? -11.740 -14.696 60.774 1.00 48.49 670 LYS B N 1
ATOM 11184 C CA . LYS B 1 669 ? -12.101 -16.023 61.222 1.00 43.36 670 LYS B CA 1
ATOM 11185 C C . LYS B 1 669 ? -11.831 -16.852 59.968 1.00 39.90 670 LYS B C 1
ATOM 11186 O O . LYS B 1 669 ? -12.392 -16.582 58.901 1.00 38.76 670 LYS B O 1
ATOM 11192 N N . VAL B 1 670 ? -10.948 -17.839 60.085 1.00 35.31 671 VAL B N 1
ATOM 11193 C CA . VAL B 1 670 ? -10.598 -18.675 58.941 1.00 30.56 671 VAL B CA 1
ATOM 11194 C C . VAL B 1 670 ? -10.596 -20.175 59.225 1.00 28.74 671 VAL B C 1
ATOM 11195 O O . VAL B 1 670 ? -10.026 -20.637 60.214 1.00 27.82 671 VAL B O 1
ATOM 11199 N N . ARG B 1 671 ? -11.250 -20.923 58.341 1.00 26.31 672 ARG B N 1
ATOM 11200 C CA . ARG B 1 671 ? -11.309 -22.370 58.451 1.00 24.62 672 ARG B CA 1
ATOM 11201 C C . ARG B 1 671 ? -10.624 -22.943 57.216 1.00 24.38 672 ARG B C 1
ATOM 11202 O O . ARG B 1 671 ? -11.243 -23.097 56.167 1.00 24.13 672 ARG B O 1
ATOM 11210 N N . ALA B 1 672 ? -9.347 -23.261 57.363 1.00 22.45 673 ALA B N 1
ATOM 11211 C CA . ALA B 1 672 ? -8.531 -23.772 56.277 1.00 22.15 673 ALA B CA 1
ATOM 11212 C C . ALA B 1 672 ? -9.221 -24.594 55.197 1.00 21.71 673 ALA B C 1
ATOM 11213 O O . ALA B 1 672 ? -9.382 -24.140 54.062 1.00 21.04 673 ALA B O 1
ATOM 11215 N N . GLN B 1 673 ? -9.619 -25.810 55.548 1.00 21.56 674 GLN B N 1
ATOM 11216 C CA . GLN B 1 673 ? -10.238 -26.703 54.584 1.00 20.65 674 GLN B CA 1
ATOM 11217 C C . GLN B 1 673 ? -11.348 -26.039 53.789 1.00 21.48 674 GLN B C 1
ATOM 11218 O O . GLN B 1 673 ? -11.485 -26.291 52.593 1.00 23.28 674 GLN B O 1
ATOM 11224 N N . LEU B 1 674 ? -12.142 -25.185 54.422 1.00 20.81 675 LEU B N 1
ATOM 11225 C CA . LEU B 1 674 ? -13.202 -24.512 53.674 1.00 20.40 675 LEU B CA 1
ATOM 11226 C C . LEU B 1 674 ? -12.625 -23.442 52.760 1.00 19.53 675 LEU B C 1
ATOM 11227 O O . LEU B 1 674 ? -13.022 -23.319 51.597 1.00 21.19 675 LEU B O 1
ATOM 11232 N N . ALA B 1 675 ? -11.681 -22.671 53.278 1.00 18.94 676 ALA B N 1
ATOM 11233 C CA . ALA B 1 675 ? -11.075 -21.616 52.484 1.00 17.95 676 ALA B CA 1
ATOM 11234 C C . ALA B 1 675 ? -10.286 -22.239 51.343 1.00 17.67 676 ALA B C 1
ATOM 11235 O O . ALA B 1 675 ? -10.311 -21.742 50.219 1.00 17.64 676 ALA B O 1
ATOM 11237 N N . ILE B 1 676 ? -9.588 -23.333 51.628 1.00 16.95 677 ILE B N 1
ATOM 11238 C CA . ILE B 1 676 ? -8.813 -24.001 50.591 1.00 17.22 677 ILE B CA 1
ATOM 11239 C C . ILE B 1 676 ? -9.733 -24.430 49.478 1.00 17.87 677 ILE B C 1
ATOM 11240 O O . ILE B 1 676 ? -9.431 -24.245 48.299 1.00 18.23 677 ILE B O 1
ATOM 11245 N N . TYR B 1 677 ? -10.859 -25.018 49.853 1.00 17.95 678 TYR B N 1
ATOM 11246 C CA . TYR B 1 677 ? -11.833 -25.443 48.865 1.00 19.29 678 TYR B CA 1
ATOM 11247 C C . TYR B 1 677 ? -12.233 -24.232 48.014 1.00 20.05 678 TYR B C 1
ATOM 11248 O O . TYR B 1 677 ? -12.376 -24.346 46.799 1.00 19.65 678 TYR B O 1
ATOM 11257 N N . ASP B 1 678 ? -12.430 -23.077 48.648 1.00 21.86 679 ASP B N 1
ATOM 11258 C CA . ASP B 1 678 ? -12.816 -21.877 47.902 1.00 23.48 679 ASP B CA 1
ATOM 11259 C C . ASP B 1 678 ? -11.704 -21.521 46.939 1.00 23.17 679 ASP B C 1
ATOM 11260 O O . ASP B 1 678 ? -11.960 -21.232 45.768 1.00 24.31 679 ASP B O 1
ATOM 11265 N N . TYR B 1 679 ? -10.469 -21.552 47.440 1.00 22.71 680 TYR B N 1
ATOM 11266 C CA . TYR B 1 679 ? -9.293 -21.233 46.636 1.00 23.26 680 TYR B CA 1
ATOM 11267 C C . TYR B 1 679 ? -9.156 -22.133 45.410 1.00 23.93 680 TYR B C 1
ATOM 11268 O O . TYR B 1 679 ? -8.919 -21.656 44.304 1.00 23.40 680 TYR B O 1
ATOM 11277 N N . ILE B 1 680 ? -9.284 -23.437 45.616 1.00 24.24 681 ILE B N 1
ATOM 11278 C CA . ILE B 1 680 ? -9.176 -24.377 44.513 1.00 25.96 681 ILE B CA 1
ATOM 11279 C C . ILE B 1 680 ? -10.350 -24.154 43.558 1.00 27.52 681 ILE B C 1
ATOM 11280 O O . ILE B 1 680 ? -10.181 -24.167 42.338 1.00 27.01 681 ILE B O 1
ATOM 11285 N N . LYS B 1 681 ? -11.539 -23.954 44.127 1.00 28.57 682 LYS B N 1
ATOM 11286 C CA . LYS B 1 681 ? -12.767 -23.691 43.363 1.00 30.00 682 LYS B CA 1
ATOM 11287 C C . LYS B 1 681 ? -12.495 -22.451 42.545 1.00 31.00 682 LYS B C 1
ATOM 11288 O O . LYS B 1 681 ? -12.873 -22.337 41.380 1.00 30.87 682 LYS B O 1
ATOM 11294 N N . SER B 1 682 ? -11.833 -21.514 43.202 1.00 31.77 683 SER B N 1
ATOM 11295 C CA . SER B 1 682 ? -11.485 -20.255 42.594 1.00 32.89 683 SER B CA 1
ATOM 11296 C C . SER B 1 682 ? -10.574 -20.459 41.392 1.00 33.74 683 SER B C 1
ATOM 11297 O O . SER B 1 682 ? -10.646 -19.701 40.430 1.00 35.40 683 SER B O 1
ATOM 11300 N N . LEU B 1 683 ? -9.729 -21.487 41.433 1.00 34.58 684 LEU B N 1
ATOM 11301 C CA . LEU B 1 683 ? -8.808 -21.762 40.325 1.00 35.28 684 LEU B CA 1
ATOM 11302 C C . LEU B 1 683 ? -9.479 -22.488 39.167 1.00 36.48 684 LEU B C 1
ATOM 11303 O O . LEU B 1 683 ? -9.067 -22.354 38.021 1.00 35.25 684 LEU B O 1
ATOM 11308 N N . GLU B 1 684 ? -10.503 -23.272 39.474 1.00 39.41 685 GLU B N 1
ATOM 11309 C CA . GLU B 1 684 ? -11.196 -24.049 38.451 1.00 42.44 685 GLU B CA 1
ATOM 11310 C C . GLU B 1 684 ? -12.332 -23.318 37.750 1.00 46.15 685 GLU B C 1
ATOM 11311 O O . GLU B 1 684 ? -13.262 -23.941 37.244 1.00 46.02 685 GLU B O 1
ATOM 11317 N N . GLN B 1 685 ? -12.261 -21.998 37.703 1.00 51.94 686 GLN B N 1
ATOM 11318 C CA . GLN B 1 685 ? -13.315 -21.246 37.051 1.00 57.54 686 GLN B CA 1
ATOM 11319 C C . GLN B 1 685 ? -12.946 -20.902 35.619 1.00 60.76 686 GLN B C 1
ATOM 11320 O O . GLN B 1 685 ? -11.853 -20.392 35.358 1.00 60.67 686 GLN B O 1
ATOM 11326 N N . PRO B 1 686 ? -13.862 -21.183 34.672 1.00 64.15 687 PRO B N 1
ATOM 11327 C CA . PRO B 1 686 ? -13.741 -20.948 33.227 1.00 66.97 687 PRO B CA 1
ATOM 11328 C C . PRO B 1 686 ? -12.794 -19.816 32.809 1.00 69.98 687 PRO B C 1
ATOM 11329 O O . PRO B 1 686 ? -13.012 -18.650 33.157 1.00 70.13 687 PRO B O 1
ATOM 11333 N N . GLU B 1 687 ? -11.756 -20.179 32.049 1.00 72.98 688 GLU B N 1
ATOM 11334 C CA . GLU B 1 687 ? -10.738 -19.237 31.571 1.00 75.65 688 GLU B CA 1
ATOM 11335 C C . GLU B 1 687 ? -11.325 -18.042 30.805 1.00 76.96 688 GLU B C 1
ATOM 11336 O O . GLU B 1 687 ? -12.527 -18.079 30.449 1.00 77.93 688 GLU B O 1
#

Foldseek 3Di:
DVDAQWADLLLLQLLQLLLLLVQLVPPVAFLLVSLLSLLVSQVSVLLCCQAVVLLLVLVVLLQPPVHHPDPSVVVVCVNVVSVVVVLVVSVVSVVVSQVVVVVVQEHEDFLVPDDPVLLVVLLVVCVVPPLVPWDKAWQDPPDFCQPVPDAQWKKKWKWFAAPNDTTITITTQPVVRDPQKDWTDDDPDPSHGYIYGSVRSCVNCVCVNPVVPDDGDDMDIKMKHKHKHHFPQQNVLPQDVDVVPDDPVSVCVNRPIAMEMEMAPVPPPVVVVSVCVSNVHDDPHYYHYDHRDDSSSSSNPPDDRGDCSNHDDDLDAAAQCLQVDPVDPGPVVSQAVDKDKDKPPLHALVSVLRNLLCLLAVLQWAEKEFEAQAAEDVHVNLVSLLSSLLNPRAYEYEYALPHRPSRVVSVVSPPSCVVSPHHYDYDPRSAAALWGKMKIWGDDPHDIFIKMKTKQDHNYNVLSHQEIMMIIIHRPCLVNVVSVVLVVCRVPVPDDDDHDFKQKPQNRFPVVVLVQLVLQLVQVLVVFAKEKEKEFQEADDPVVLQSQQSSQLSVYQYEYAHSRGYTRAACDVSGHVRYWYKYFDDRHHYRWIWIWICNSPPIWIKTWNAGNDPCRHHRYTIIIGTDPPVVVVVVVVVLVVLVVLAQPGMFTCHPVSPSHGRHHDPRDHGDRVVVNSVVSVVSSDDD/DVDAQWADLLLLQLLQLLLLLVQLVPPVAFLLVSLLSLLVSQVSVLLCCQAVVLLLVLVVLLQPPVHHPDPSVVVVCVNVVSVVVVLVVSVVSVVVSQVVVVVVQEHEDFLVPDDPVLLVVLLVVCVVPPLVPWDKAWQDPPDFCQPVPDAQWKKKWKWFAAPPDTTITITTQPVVRDPQKAWTDDDPDPSHGYIYGSVRSCVNCVCVRPVVPDDGDDMDIKMKHKHKHHFPQQNVLPQDVDVVPDDPVSVCVNRPIAMEMEMAPVPPPVVVVSVCVSNVHDDPHYYHYDHRDDSSSSSNPPDDRGDCSNHDDDLDAAAQCLQVDPVDPGDVVSQAVDKDKDKPPLHALVSVLRNLLCLLAVVQWAEKEFEAQAAEDVHVNLVSLLSSLLNPRAYEYEYALPHRPSRVVSVVSPPSCVVSPHHYDYDDRSAAALWGKMKIWGDDPHDIFIKMKTKQHHNYNVLSHQEIMMIIIHRPCLVNVVSVVLVVCRVPVPDDDDHDFKQKPQNRFPVVVLVQLVLQLVQVLVVFAKEKEKEFQEADDPVVLQSQQSSQLSVYQYEYAHSRGYTRAACDVSGHVRYWYKYFDDRHHYRWIWIWICNSPPIWIKTWNAGNDPCRHYRYTIIIGTDPPVVVVVVVVVLVVLVVLAQPGMFTCHPVSPSHGRHHDPRDHGDRVVVNSVVSVVSSDDD

InterPro domains:
  IPR001736 Phospholipase D/Transphosphatidylase [PS50035] (430-464)
  IPR003414 Polyphosphate kinase [MF_00347] (6-683)
  IPR003414 Polyphosphate kinase [PIRSF015589] (3-683)
  IPR003414 Polyphosphate kinase [PTHR30218] (2-685)
  IPR003414 Polyphosphate kinase [TIGR03705] (7-679)
  IPR024953 Polyphosphate kinase middle domain [PF02503] (119-303)
  IPR025198 Polyphosphate kinase N-terminal domain [PF13089] (7-109)
  IPR025200 Polyphosphate kinase C-terminal domain 2 [PF13090] (503-674)
  IPR036830 Polyphosphate kinase middle domain superfamily [G3DSA:3.30.1840.10] (110-307)
  IPR036832 Polyphosphate kinase N-terminal domain superfamily [SSF140356] (3-105)
  IPR041108 Polyphosphate kinase, C-terminal domain 1 [PF17941] (333-495)

GO terms:
  GO:0005886 plasma membrane (C, EXP)
  GO:0008976 polyphosphate kinase activity (F, EXP)
  GO:0031241 periplasmic side of cell outer membrane (C, IDA)
  GO:0016776 phosphotransferase activity, phosphate group as acceptor (F, IDA)
  GO:0016778 diphosphotransferase activity (F, IDA)
  GO:0009358 polyphosphate kinase complex (C, IDA)
  GO:0042803 protein homodimerization activity (F, IDA)
  GO:0008976 polyphosphate kinase activity (F, IDA)
  GO:0046777 protein autophosphorylation (P, IDA)
  GO:0006799 polyphosphate biosynthetic process (P, IDA)
  GO:0043751 polyphosphate:AMP phosphotransferase activity (F, IMP)
  GO:0051302 regulation of cell division (P, IMP)
  GO:0005829 cytosol (C, HDA)